Protein 7SVG (pdb70)

Structure (mmCIF, N/CA/C/O backbone):
data_7SVG
#
_entry.id   7SVG
#
_cell.length_a   59.147
_cell.length_b   153.115
_cell.length_c   94.979
_cell.angle_alpha   90.000
_cell.angle_beta   105.795
_cell.angle_gamma   90.000
#
_symmetry.space_group_name_H-M   'P 1 21 1'
#
loop_
_entity.id
_entity.type
_entity.pdbx_description
1 polymer 'Choloylglycine hydrolase'
2 non-polymer '2-AMINOETHANESULFONIC ACID'
3 non-polymer 'CHENODEOXYCHOLIC ACID'
4 water water
#
loop_
_atom_site.group_PDB
_atom_site.id
_atom_site.type_symbol
_atom_site.label_atom_id
_atom_site.label_alt_id
_atom_site.label_comp_id
_atom_site.label_asym_id
_atom_site.label_entity_id
_atom_site.label_seq_id
_atom_site.pdbx_PDB_ins_code
_atom_site.Cartn_x
_atom_site.Cartn_y
_atom_site.Cartn_z
_atom_site.occupancy
_atom_site.B_iso_or_equiv
_atom_site.auth_seq_id
_atom_site.auth_comp_id
_atom_site.auth_asym_id
_atom_site.auth_atom_id
_atom_site.pdbx_PDB_model_num
ATOM 10 N N . THR A 1 3 ? 16.23434 69.14953 83.39431 1.000 18.39161 3 THR A N 1
ATOM 11 C CA . THR A 1 3 ? 17.49299 69.06301 84.13612 1.000 18.30894 3 THR A CA 1
ATOM 12 C C . THR A 1 3 ? 17.25964 68.30521 85.44856 1.000 18.47677 3 THR A C 1
ATOM 13 O O . THR A 1 3 ? 16.36922 68.65519 86.21332 1.000 18.70315 3 THR A O 1
ATOM 17 N N . GLY A 1 4 ? 18.03743 67.25841 85.69802 1.000 18.24405 4 GLY A N 1
ATOM 18 C CA . GLY A 1 4 ? 17.99884 66.56023 86.96961 1.000 18.62145 4 GLY A CA 1
ATOM 19 C C . GLY A 1 4 ? 19.17830 66.97185 87.83121 1.000 18.92485 4 GLY A C 1
ATOM 20 O O . GLY A 1 4 ? 20.25366 67.29095 87.32326 1.000 18.16745 4 GLY A O 1
ATOM 21 N N . LEU A 1 5 ? 18.96656 66.97107 89.14820 1.000 17.25122 5 LEU A N 1
ATOM 22 C CA . LEU A 1 5 ? 19.95493 67.49844 90.07927 1.000 17.64407 5 LEU A CA 1
ATOM 23 C C . LEU A 1 5 ? 19.87965 66.70912 91.37563 1.000 19.52295 5 LEU A C 1
ATOM 24 O O . LEU A 1 5 ? 18.77874 66.44985 91.88074 1.000 18.65729 5 LEU A O 1
ATOM 29 N N . ARG A 1 6 ? 21.04909 66.35106 91.92252 1.000 18.09335 6 ARG A N 1
ATOM 30 C CA . ARG A 1 6 ? 21.13906 65.79746 93.27308 1.000 17.62844 6 ARG A CA 1
ATOM 31 C C . ARG A 1 6 ? 22.40961 66.26754 93.97009 1.000 17.53944 6 ARG A C 1
ATOM 32 O O . ARG A 1 6 ? 23.44026 66.51759 93.33260 1.000 18.37808 6 ARG A O 1
ATOM 40 N N . PHE A 1 7 ? 22.31726 66.36745 95.29793 1.000 19.01205 7 PHE A N 1
ATOM 41 C CA . PHE A 1 7 ? 23.45579 66.62106 96.17150 1.000 20.42336 7 PHE A CA 1
ATOM 42 C C . PHE A 1 7 ? 23.03148 66.26573 97.59401 1.000 19.96132 7 PHE A C 1
ATOM 43 O O . PHE A 1 7 ? 21.85958 65.98327 97.86414 1.000 20.01234 7 PHE A O 1
ATOM 51 N N . THR A 1 8 ? 23.99542 66.29705 98.50732 1.000 22.49031 8 THR A N 1
ATOM 52 C CA . THR A 1 8 ? 23.71742 66.06704 99.91816 1.000 22.25287 8 THR A CA 1
ATOM 53 C C . THR A 1 8 ? 24.21320 67.23878 100.75789 1.000 23.71912 8 THR A C 1
ATOM 54 O O . THR A 1 8 ? 24.99072 68.08723 100.30443 1.000 25.80593 8 THR A O 1
ATOM 58 N N . ASP A 1 9 ? 23.74874 67.28002 102.00087 1.000 24.58149 9 ASP A N 1
ATOM 59 C CA . ASP A 1 9 ? 24.28615 68.22266 102.96872 1.000 26.08148 9 ASP A CA 1
ATOM 60 C C . ASP A 1 9 ? 25.47189 67.57408 103.68449 1.000 28.09408 9 ASP A C 1
ATOM 61 O O . ASP A 1 9 ? 26.02334 66.57176 103.21798 1.000 28.60811 9 ASP A O 1
ATOM 66 N N . ASP A 1 10 ? 25.86753 68.14299 104.82866 1.000 31.52530 10 ASP A N 1
ATOM 67 C CA . ASP A 1 10 ? 27.00750 67.63826 105.58369 1.000 35.82273 10 ASP A CA 1
ATOM 68 C C . ASP A 1 10 ? 26.68925 66.33537 106.30844 1.000 34.47863 10 ASP A C 1
ATOM 69 O O . ASP A 1 10 ? 27.61287 65.58806 106.65298 1.000 39.19457 10 ASP A O 1
ATOM 74 N N . GLN A 1 11 ? 25.40774 66.03813 106.51719 1.000 31.22234 11 GLN A N 1
ATOM 75 C CA . GLN A 1 11 ? 24.96057 64.90148 107.31139 1.000 32.72200 11 GLN A CA 1
ATOM 76 C C . GLN A 1 11 ? 24.46776 63.73701 106.45935 1.000 32.95200 11 GLN A C 1
ATOM 77 O O . GLN A 1 11 ? 23.84628 62.81557 106.99404 1.000 32.85787 11 GLN A O 1
ATOM 83 N N . GLY A 1 12 ? 24.70363 63.76460 105.15119 1.000 29.59537 12 GLY A N 1
ATOM 84 C CA . GLY A 1 12 ? 24.22292 62.69531 104.29500 1.000 31.63393 12 GLY A CA 1
ATOM 85 C C . GLY A 1 12 ? 22.75855 62.77072 103.93175 1.000 30.99633 12 GLY A C 1
ATOM 86 O O . GLY A 1 12 ? 22.17483 61.75579 103.53040 1.000 33.22989 12 GLY A O 1
ATOM 87 N N . ASN A 1 13 ? 22.13457 63.93739 104.06690 1.000 25.33078 13 ASN A N 1
ATOM 88 C CA . ASN A 1 13 ? 20.74136 64.11113 103.68727 1.000 24.45453 13 ASN A CA 1
ATOM 89 C C . ASN A 1 13 ? 20.67295 64.47707 102.20881 1.000 24.30823 13 ASN A C 1
ATOM 90 O O . ASN A 1 13 ? 21.33694 65.42395 101.76670 1.000 24.10537 13 ASN A O 1
ATOM 95 N N . LEU A 1 14 ? 19.87603 63.71834 101.45292 1.000 23.45561 14 LEU A N 1
ATOM 96 C CA . LEU A 1 14 ? 19.80974 63.84189 100.00188 1.000 21.75616 14 LEU A CA 1
ATOM 97 C C . LEU A 1 14 ? 18.72433 64.81913 99.57722 1.000 20.42622 14 LEU A C 1
ATOM 98 O O . LEU A 1 14 ? 17.59580 64.77077 100.08116 1.000 21.98387 14 LEU A O 1
ATOM 103 N N . TYR A 1 15 ? 19.07401 65.68978 98.62839 1.000 18.93349 15 TYR A N 1
ATOM 104 C CA . TYR A 1 15 ? 18.13770 66.56555 97.93927 1.000 19.16936 15 TYR A CA 1
ATOM 105 C C . TYR A 1 15 ? 18.25022 66.24655 96.45516 1.000 16.82044 15 TYR A C 1
ATOM 106 O O . TYR A 1 15 ? 19.34028 66.33169 95.88722 1.000 19.75816 15 TYR A O 1
ATOM 115 N N . PHE A 1 16 ? 17.13410 65.85262 95.84051 1.000 18.76565 16 PHE A N 1
ATOM 116 C CA . PHE A 1 16 ? 17.15671 65.24219 94.51339 1.000 18.56991 16 PHE A CA 1
ATOM 117 C C . PHE A 1 16 ? 15.85808 65.59129 93.80292 1.000 18.17650 16 PHE A C 1
ATOM 118 O O . PHE A 1 16 ? 14.77778 65.42608 94.37001 1.000 19.89608 16 PHE A O 1
ATOM 126 N N . GLY A 1 17 ? 15.96065 66.08575 92.57076 1.000 18.27206 17 GLY A N 1
ATOM 127 C CA . GLY A 1 17 ? 14.76615 66.41232 91.81771 1.000 17.05126 17 GLY A CA 1
ATOM 128 C C . GLY A 1 17 ? 15.07268 66.88952 90.41559 1.000 17.99865 17 GLY A C 1
ATOM 129 O O . GLY A 1 17 ? 16.09704 66.50463 89.84326 1.000 17.51245 17 GLY A O 1
ATOM 130 N N . ARG A 1 18 ? 14.17908 67.69239 89.83680 1.000 16.94113 18 ARG A N 1
ATOM 131 C CA . ARG A 1 18 ? 14.29831 67.98570 88.41249 1.000 18.15729 18 ARG A CA 1
ATOM 132 C C . ARG A 1 18 ? 13.44707 69.18893 88.01782 1.000 17.75807 18 ARG A C 1
ATOM 133 O O . ARG A 1 18 ? 12.48698 69.55373 88.70433 1.000 17.77991 18 ARG A O 1
ATOM 141 N N . ASN A 1 19 ? 13.83876 69.80231 86.89369 1.000 17.13354 19 ASN A N 1
ATOM 142 C CA . ASN A 1 19 ? 12.96309 70.63825 86.08369 1.000 18.56272 19 ASN A CA 1
ATOM 143 C C . ASN A 1 19 ? 12.29613 69.77774 85.01600 1.000 18.33790 19 ASN A C 1
ATOM 144 O O . ASN A 1 19 ? 12.93589 68.90413 84.40581 1.000 18.05051 19 ASN A O 1
ATOM 149 N N . LEU A 1 20 ? 11.02426 70.04663 84.75052 1.000 19.31176 20 LEU A N 1
ATOM 150 C CA . LEU A 1 20 ? 10.34026 69.47254 83.59329 1.000 19.26849 20 LEU A CA 1
ATOM 151 C C . LEU A 1 20 ? 10.21718 70.57001 82.54654 1.000 20.06985 20 LEU A C 1
ATOM 152 O O . LEU A 1 20 ? 9.52211 71.56721 82.77373 1.000 19.99375 20 LEU A O 1
ATOM 157 N N . ASP A 1 21 ? 10.90029 70.39195 81.41066 1.000 19.27754 21 ASP A N 1
ATOM 158 C CA . ASP A 1 21 ? 10.92969 71.39414 80.34275 1.000 21.23766 21 ASP A CA 1
ATOM 159 C C . ASP A 1 21 ? 10.17196 70.83044 79.15051 1.000 24.59224 21 ASP A C 1
ATOM 160 O O . ASP A 1 21 ? 10.61152 69.84694 78.53868 1.000 24.44651 21 ASP A O 1
ATOM 165 N N . VAL A 1 22 ? 9.03465 71.44159 78.81493 1.000 22.29267 22 VAL A N 1
ATOM 166 C CA . VAL A 1 22 ? 8.13241 70.88216 77.81578 1.000 24.11014 22 VAL A CA 1
ATOM 167 C C . VAL A 1 22 ? 7.41578 72.00797 77.07921 1.000 25.59574 22 VAL A C 1
ATOM 168 O O . VAL A 1 22 ? 7.48726 73.18410 77.45960 1.000 23.23026 22 VAL A O 1
ATOM 172 N N . GLY A 1 23 ? 6.71328 71.63455 76.00919 1.000 24.58006 23 GLY A N 1
ATOM 173 C CA . GLY A 1 23 ? 5.99235 72.54341 75.14211 1.000 28.55335 23 GLY A CA 1
ATOM 174 C C . GLY A 1 23 ? 4.52562 72.72558 75.46348 1.000 34.31774 23 GLY A C 1
ATOM 175 O O . GLY A 1 23 ? 3.81703 73.40901 74.71548 1.000 38.33828 23 GLY A O 1
ATOM 176 N N . GLN A 1 24 ? 4.04871 72.14474 76.55950 1.000 32.99365 24 GLN A N 1
ATOM 177 C CA . GLN A 1 24 ? 2.65943 72.24422 76.98477 1.000 35.16665 24 GLN A CA 1
ATOM 178 C C . GLN A 1 24 ? 2.56603 71.59283 78.35203 1.000 36.45364 24 GLN A C 1
ATOM 179 O O . GLN A 1 24 ? 3.42210 70.78859 78.72811 1.000 32.98128 24 GLN A O 1
ATOM 185 N N . ASP A 1 25 ? 1.51785 71.93944 79.09027 1.000 34.25993 25 ASP A N 1
ATOM 186 C CA . ASP A 1 25 ? 1.22486 71.20288 80.30823 1.000 34.79040 25 ASP A CA 1
ATOM 187 C C . ASP A 1 25 ? 0.46282 69.93058 79.96130 1.000 34.77921 25 ASP A C 1
ATOM 188 O O . ASP A 1 25 ? -0.32661 69.89580 79.01342 1.000 35.37351 25 ASP A O 1
ATOM 193 N N . TYR A 1 26 ? 0.72580 68.87034 80.72623 1.000 30.15097 26 TYR A N 1
ATOM 194 C CA . TYR A 1 26 ? 0.14654 67.55709 80.46529 1.000 29.41194 26 TYR A CA 1
ATOM 195 C C . TYR A 1 26 ? -0.89673 67.14970 81.49821 1.000 29.79571 26 TYR A C 1
ATOM 196 O O . TYR A 1 26 ? -1.36814 66.00760 81.46876 1.000 32.01386 26 TYR A O 1
ATOM 205 N N . GLY A 1 27 ? -1.27734 68.05325 82.39945 1.000 30.16884 27 GLY A N 1
ATOM 206 C CA . GLY A 1 27 ? -2.23507 67.71754 83.43444 1.000 31.40373 27 GLY A CA 1
ATOM 207 C C . GLY A 1 27 ? -1.65632 66.92565 84.58031 1.000 31.97519 27 GLY A C 1
ATOM 208 O O . GLY A 1 27 ? -2.41742 66.35559 85.37383 1.000 31.26590 27 GLY A O 1
ATOM 209 N N . GLU A 1 28 ? -0.33453 66.86863 84.68941 1.000 29.04094 28 GLU A N 1
ATOM 210 C CA . GLU A 1 28 ? 0.29890 66.09271 85.73846 1.000 27.53788 28 GLU A CA 1
ATOM 211 C C . GLU A 1 28 ? 0.08328 66.75326 87.09728 1.000 27.73893 28 GLU A C 1
ATOM 212 O O . GLU A 1 28 ? -0.25934 67.93840 87.20322 1.000 27.15665 28 GLU A O 1
ATOM 218 N N . GLY A 1 29 ? 0.27560 65.95895 88.14947 1.000 24.79047 29 GLY A N 1
ATOM 219 C CA . GLY A 1 29 ? 0.11968 66.42595 89.51592 1.000 25.41405 29 GLY A CA 1
ATOM 220 C C . GLY A 1 29 ? 0.88577 65.50832 90.44221 1.000 23.70882 29 GLY A C 1
ATOM 221 O O . GLY A 1 29 ? 1.41789 64.47826 90.02538 1.000 21.28918 29 GLY A O 1
ATOM 222 N N . VAL A 1 30 ? 0.94721 65.89256 91.71087 1.000 21.53489 30 VAL A N 1
ATOM 223 C CA . VAL A 1 30 ? 1.66727 65.09262 92.69772 1.000 19.80712 30 VAL A CA 1
ATOM 224 C C . VAL A 1 30 ? 0.82043 63.88608 93.07830 1.000 21.97685 30 VAL A C 1
ATOM 225 O O . VAL A 1 30 ? -0.38393 64.00630 93.32713 1.000 22.36489 30 VAL A O 1
ATOM 229 N N . ILE A 1 31 ? 1.45059 62.71712 93.11544 1.000 19.39900 31 ILE A N 1
ATOM 230 C CA . ILE A 1 31 ? 0.77710 61.46087 93.43099 1.000 19.43817 31 ILE A CA 1
ATOM 231 C C . ILE A 1 31 ? 1.55919 60.78147 94.54244 1.000 19.43461 31 ILE A C 1
ATOM 232 O O . ILE A 1 31 ? 2.76682 60.55471 94.40935 1.000 20.02683 31 ILE A O 1
ATOM 237 N N . ILE A 1 32 ? 0.87421 60.43031 95.62442 1.000 20.04275 32 ILE A N 1
ATOM 238 C CA . ILE A 1 32 ? 1.43024 59.53262 96.62826 1.000 20.18389 32 ILE A CA 1
ATOM 239 C C . ILE A 1 32 ? 0.83050 58.15470 96.39104 1.000 21.29282 32 ILE A C 1
ATOM 240 O O . ILE A 1 32 ? -0.39754 58.00137 96.34752 1.000 21.39914 32 ILE A O 1
ATOM 245 N N . THR A 1 33 ? 1.69632 57.16794 96.18469 1.000 19.82207 33 THR A N 1
ATOM 246 C CA . THR A 1 33 ? 1.27094 55.77787 96.08670 1.000 20.04742 33 THR A CA 1
ATOM 247 C C . THR A 1 33 ? 1.58533 55.13234 97.42200 1.000 20.17500 33 THR A C 1
ATOM 248 O O . THR A 1 33 ? 2.76327 55.05063 97.79958 1.000 20.52573 33 THR A O 1
ATOM 252 N N . PRO A 1 34 ? 0.59191 54.69283 98.18192 1.000 21.55589 34 PRO A N 1
ATOM 253 C CA . PRO A 1 34 ? 0.86547 54.16689 99.51900 1.000 21.06427 34 PRO A CA 1
ATOM 254 C C . PRO A 1 34 ? 1.38359 52.73809 99.44682 1.000 22.77615 34 PRO A C 1
ATOM 255 O O . PRO A 1 34 ? 1.42506 52.10817 98.38858 1.000 22.55593 34 PRO A O 1
ATOM 259 N N . ARG A 1 35 ? 1.78511 52.23484 100.61223 1.000 20.38089 35 ARG A N 1
ATOM 260 C CA . ARG A 1 35 ? 2.18349 50.83754 100.71961 1.000 22.53787 35 ARG A CA 1
ATOM 261 C C . ARG A 1 35 ? 1.01081 49.91546 100.39309 1.000 23.90150 35 ARG A C 1
ATOM 262 O O . ARG A 1 35 ? -0.15807 50.25944 100.59663 1.000 23.50062 35 ARG A O 1
ATOM 270 N N . ASN A 1 36 ? 1.34125 48.72434 99.88102 1.000 23.63036 36 ASN A N 1
ATOM 271 C CA . ASN A 1 36 ? 0.36676 47.66649 99.60263 1.000 24.97051 36 ASN A CA 1
ATOM 272 C C . ASN A 1 36 ? -0.59961 48.03667 98.47727 1.000 25.27024 36 ASN A C 1
ATOM 273 O O . ASN A 1 36 ? -1.73107 47.55535 98.43184 1.000 26.22998 36 ASN A O 1
ATOM 278 N N . TYR A 1 37 ? -0.16663 48.88348 97.54478 1.000 22.54631 37 TYR A N 1
ATOM 279 C CA . TYR A 1 37 ? -1.04970 49.26099 96.45072 1.000 21.75588 37 TYR A CA 1
ATOM 280 C C . TYR A 1 37 ? -0.84652 48.31045 95.26450 1.000 21.82381 37 TYR A C 1
ATOM 281 O O . TYR A 1 37 ? 0.28739 47.89772 94.98541 1.000 22.89693 37 TYR A O 1
ATOM 290 N N . PRO A 1 38 ? -1.90153 47.95001 94.53238 1.000 23.32856 38 PRO A N 1
ATOM 291 C CA . PRO A 1 38 ? -1.73847 46.98487 93.43385 1.000 22.33105 38 PRO A CA 1
ATOM 292 C C . PRO A 1 38 ? -0.71413 47.46124 92.41555 1.000 21.64677 38 PRO A C 1
ATOM 293 O O . PRO A 1 38 ? -0.72468 48.62072 91.99366 1.000 24.39626 38 PRO A O 1
ATOM 297 N N . LEU A 1 39 ? 0.16257 46.54563 92.00778 1.000 21.40268 39 LEU A N 1
ATOM 298 C CA . LEU A 1 39 ? 1.26814 46.87760 91.11078 1.000 20.93956 39 LEU A CA 1
ATOM 299 C C . LEU A 1 39 ? 1.37342 45.80416 90.04177 1.000 20.81751 39 LEU A C 1
ATOM 300 O O . LEU A 1 39 ? 2.10258 44.81841 90.19940 1.000 22.14045 39 LEU A O 1
ATOM 305 N N . PRO A 1 40 ? 0.64738 45.95355 88.94178 1.000 22.44244 40 PRO A N 1
ATOM 306 C CA . PRO A 1 40 ? 0.75291 44.98062 87.85553 1.000 21.83113 40 PRO A CA 1
ATOM 307 C C . PRO A 1 40 ? 1.99243 45.23008 87.00987 1.000 22.83358 40 PRO A C 1
ATOM 308 O O . PRO A 1 40 ? 2.49702 46.35519 86.90886 1.000 22.76805 40 PRO A O 1
ATOM 312 N N . TYR A 1 41 ? 2.47654 44.14975 86.39491 1.000 21.06767 41 TYR A N 1
ATOM 313 C CA . TYR A 1 41 ? 3.58955 44.21278 85.46012 1.000 21.28712 41 TYR A CA 1
ATOM 314 C C . TYR A 1 41 ? 3.21561 43.51845 84.15904 1.000 23.15199 41 TYR A C 1
ATOM 315 O O . TYR A 1 41 ? 2.42738 42.57026 84.14066 1.000 25.28721 41 TYR A O 1
ATOM 324 N N . LYS A 1 42 ? 3.83193 43.96622 83.06375 1.000 21.36895 42 LYS A N 1
ATOM 325 C CA . LYS A 1 42 ? 3.54749 43.37156 81.76398 1.000 20.54420 42 LYS A CA 1
ATOM 326 C C . LYS A 1 42 ? 4.23543 42.02954 81.57568 1.000 22.49094 42 LYS A C 1
ATOM 327 O O . LYS A 1 42 ? 3.69351 41.15428 80.89063 1.000 24.03968 42 LYS A O 1
ATOM 333 N N . PHE A 1 43 ? 5.43677 41.86682 82.12853 1.000 20.10783 43 PHE A N 1
ATOM 334 C CA . PHE A 1 43 ? 6.24522 40.67517 81.91940 1.000 22.65079 43 PHE A CA 1
ATOM 335 C C . PHE A 1 43 ? 6.64938 39.97265 83.20846 1.000 25.67558 43 PHE A C 1
ATOM 336 O O . PHE A 1 43 ? 6.92197 38.76700 83.17220 1.000 37.82441 43 PHE A O 1
ATOM 344 N N . LEU A 1 44 ? 6.64982 40.66191 84.34014 1.000 24.15489 44 LEU A N 1
ATOM 345 C CA . LEU A 1 44 ? 6.88513 40.04876 85.63757 1.000 23.22848 44 LEU A CA 1
ATOM 346 C C . LEU A 1 44 ? 5.55162 39.72491 86.30355 1.000 22.38779 44 LEU A C 1
ATOM 347 O O . LEU A 1 44 ? 4.48529 40.14295 85.85269 1.000 22.19903 44 LEU A O 1
ATOM 352 N N . ASP A 1 45 ? 5.62481 38.96095 87.39108 1.000 23.97255 45 ASP A N 1
ATOM 353 C CA . ASP A 1 45 ? 4.42616 38.66548 88.16702 1.000 23.90276 45 ASP A CA 1
ATOM 354 C C . ASP A 1 45 ? 3.82617 39.96383 88.70168 1.000 24.29927 45 ASP A C 1
ATOM 355 O O . ASP A 1 45 ? 4.54307 40.91170 89.04022 1.000 23.99364 45 ASP A O 1
ATOM 360 N N . ASN A 1 46 ? 2.49772 40.00828 88.78169 1.000 23.23067 46 ASN A N 1
ATOM 361 C CA . ASN A 1 46 ? 1.84129 41.12055 89.45471 1.000 23.16667 46 ASN A CA 1
ATOM 362 C C . ASN A 1 46 ? 2.13654 41.06054 90.95278 1.000 26.04464 46 ASN A C 1
ATOM 363 O O . ASN A 1 46 ? 2.35390 39.98920 91.52728 1.000 25.53789 46 ASN A O 1
ATOM 368 N N . THR A 1 47 ? 2.14215 42.22115 91.59440 1.000 21.95271 47 THR A N 1
ATOM 369 C CA . THR A 1 47 ? 2.48758 42.27449 93.00544 1.000 20.05851 47 THR A CA 1
ATOM 370 C C . THR A 1 47 ? 1.77777 43.47411 93.63041 1.000 20.53768 47 THR A C 1
ATOM 371 O O . THR A 1 47 ? 0.77184 43.96226 93.10432 1.000 22.49168 47 THR A O 1
ATOM 375 N N . THR A 1 48 ? 2.27777 43.92158 94.77865 1.000 21.82256 48 THR A N 1
ATOM 376 C CA . THR A 1 48 ? 1.82413 45.15329 95.41213 1.000 23.45491 48 THR A CA 1
ATOM 377 C C . THR A 1 48 ? 3.04895 45.98092 95.77011 1.000 24.65141 48 THR A C 1
ATOM 378 O O . THR A 1 48 ? 4.15743 45.45689 95.89673 1.000 22.11696 48 THR A O 1
ATOM 382 N N . THR A 1 49 ? 2.85020 47.28705 95.92926 1.000 23.34658 49 THR A N 1
ATOM 383 C CA . THR A 1 49 ? 3.94541 48.12358 96.39657 1.000 22.02929 49 THR A CA 1
ATOM 384 C C . THR A 1 49 ? 4.32574 47.73907 97.81856 1.000 23.10339 49 THR A C 1
ATOM 385 O O . THR A 1 49 ? 3.46527 47.40852 98.63965 1.000 24.36382 49 THR A O 1
ATOM 389 N N . LYS A 1 50 ? 5.62753 47.76785 98.10143 1.000 23.87951 50 LYS A N 1
ATOM 390 C CA . LYS A 1 50 ? 6.14294 47.54121 99.44210 1.000 26.75758 50 LYS A CA 1
ATOM 391 C C . LYS A 1 50 ? 6.64635 48.81446 100.10313 1.000 25.44933 50 LYS A C 1
ATOM 392 O O . LYS A 1 50 ? 6.83803 48.82669 101.32518 1.000 26.94009 50 LYS A O 1
ATOM 398 N N . LYS A 1 51 ? 6.84465 49.88574 99.33361 1.000 22.43314 51 LYS A N 1
ATOM 399 C CA . LYS A 1 51 ? 7.37401 51.14221 99.83286 1.000 25.01590 51 LYS A CA 1
ATOM 400 C C . LYS A 1 51 ? 6.49426 52.26630 99.31920 1.000 23.89281 51 LYS A C 1
ATOM 401 O O . LYS A 1 51 ? 6.12825 52.29145 98.13897 1.000 23.81764 51 LYS A O 1
ATOM 407 N N . ALA A 1 52 ? 6.15645 53.19958 100.19588 1.000 21.19897 52 ALA A N 1
ATOM 408 C CA . ALA A 1 52 ? 5.42118 54.35922 99.72840 1.000 20.38722 52 ALA A CA 1
ATOM 409 C C . ALA A 1 52 ? 6.33686 55.19429 98.84698 1.000 21.31152 52 ALA A C 1
ATOM 410 O O . ALA A 1 52 ? 7.54114 55.27783 99.09315 1.000 21.81768 52 ALA A O 1
ATOM 412 N N . VAL A 1 53 ? 5.76012 55.79447 97.80609 1.000 19.23742 53 VAL A N 1
ATOM 413 C CA . VAL A 1 53 ? 6.49840 56.68666 96.91823 1.000 18.46537 53 VAL A CA 1
ATOM 414 C C . VAL A 1 53 ? 5.69937 57.96090 96.68889 1.000 19.20483 53 VAL A C 1
ATOM 415 O O . VAL A 1 53 ? 4.47510 58.00268 96.83109 1.000 19.21972 53 VAL A O 1
ATOM 419 N N . ILE A 1 54 ? 6.42068 59.01332 96.30215 1.000 19.42665 54 ILE A N 1
ATOM 420 C CA . ILE A 1 54 ? 5.83535 60.31547 96.00998 1.000 19.40946 54 ILE A CA 1
ATOM 421 C C . ILE A 1 54 ? 6.54109 60.85802 94.77501 1.000 18.38159 54 ILE A C 1
ATOM 422 O O . ILE A 1 54 ? 7.71345 60.56379 94.54219 1.000 20.17583 54 ILE A O 1
ATOM 427 N N . GLY A 1 55 ? 5.81193 61.62331 93.97083 1.000 18.55495 55 GLY A N 1
ATOM 428 C CA . GLY A 1 55 ? 6.40925 62.26244 92.81025 1.000 19.61106 55 GLY A CA 1
ATOM 429 C C . GLY A 1 55 ? 5.33231 62.84564 91.91943 1.000 20.87680 55 GLY A C 1
ATOM 430 O O . GLY A 1 55 ? 4.15691 62.87593 92.28116 1.000 20.37790 55 GLY A O 1
ATOM 431 N N . MET A 1 56 ? 5.75130 63.33964 90.76057 1.000 18.84167 56 MET A N 1
ATOM 432 C CA . MET A 1 56 ? 4.81308 63.95704 89.83900 1.000 18.14059 56 MET A CA 1
ATOM 433 C C . MET A 1 56 ? 4.44797 62.96008 88.74968 1.000 20.68252 56 MET A C 1
ATOM 434 O O . MET A 1 56 ? 5.30674 62.20466 88.28330 1.000 19.27273 56 MET A O 1
ATOM 439 N N . GLY A 1 57 ? 3.18350 62.95049 88.33758 1.000 20.77942 57 GLY A N 1
ATOM 440 C CA . GLY A 1 57 ? 2.80624 62.07885 87.24099 1.000 20.71586 57 GLY A CA 1
ATOM 441 C C . GLY A 1 57 ? 1.33973 62.13512 86.87356 1.000 21.87876 57 GLY A C 1
ATOM 442 O O . GLY A 1 57 ? 0.63304 63.09621 87.18386 1.000 22.64528 57 GLY A O 1
ATOM 443 N N . ILE A 1 58 ? 0.90864 61.08234 86.17488 1.000 20.75198 58 ILE A N 1
ATOM 444 C CA . ILE A 1 58 ? -0.44372 60.94248 85.65182 1.000 20.61750 58 ILE A CA 1
ATOM 445 C C . ILE A 1 58 ? -0.93510 59.56547 86.07140 1.000 21.93906 58 ILE A C 1
ATOM 446 O O . ILE A 1 58 ? -0.17186 58.59723 86.02247 1.000 22.64415 58 ILE A O 1
ATOM 451 N N . VAL A 1 59 ? -2.19950 59.47215 86.47471 1.000 21.89133 59 VAL A N 1
ATOM 452 C CA . VAL A 1 59 ? -2.80242 58.18175 86.80649 1.000 23.74942 59 VAL A CA 1
ATOM 453 C C . VAL A 1 59 ? -3.52851 57.66627 85.57423 1.000 23.69646 59 VAL A C 1
ATOM 454 O O . VAL A 1 59 ? -4.36007 58.37430 84.99161 1.000 23.46249 59 VAL A O 1
ATOM 458 N N . VAL A 1 60 ? -3.21096 56.43879 85.16762 1.000 23.75664 60 VAL A N 1
ATOM 459 C CA . VAL A 1 60 ? -3.82330 55.80773 84.00735 1.000 23.82582 60 VAL A CA 1
ATOM 460 C C . VAL A 1 60 ? -4.47496 54.52097 84.49344 1.000 28.51606 60 VAL A C 1
ATOM 461 O O . VAL A 1 60 ? -3.77958 53.54700 84.79948 1.000 27.23417 60 VAL A O 1
ATOM 465 N N . ASP A 1 61 ? -5.80113 54.51881 84.57942 1.000 28.80588 61 ASP A N 1
ATOM 466 C CA . ASP A 1 61 ? -6.55001 53.32433 84.96019 1.000 32.15002 61 ASP A CA 1
ATOM 467 C C . ASP A 1 61 ? -6.01339 52.72786 86.26213 1.000 30.30347 61 ASP A C 1
ATOM 468 O O . ASP A 1 61 ? -5.78183 51.51963 86.37965 1.000 33.14868 61 ASP A O 1
ATOM 473 N N . GLY A 1 62 ? -5.80395 53.59822 87.25008 1.000 27.43736 62 GLY A N 1
ATOM 474 C CA . GLY A 1 62 ? -5.32663 53.18947 88.55430 1.000 27.24741 62 GLY A CA 1
ATOM 475 C C . GLY A 1 62 ? -3.82931 52.99469 88.67923 1.000 26.99708 62 GLY A C 1
ATOM 476 O O . GLY A 1 62 ? -3.34913 52.74809 89.79149 1.000 28.50086 62 GLY A O 1
ATOM 477 N N . TYR A 1 63 ? -3.06952 53.10058 87.58277 1.000 24.11129 63 TYR A N 1
ATOM 478 C CA . TYR A 1 63 ? -1.61804 52.93871 87.62586 1.000 22.91127 63 TYR A CA 1
ATOM 479 C C . TYR A 1 63 ? -0.96652 54.31115 87.70595 1.000 22.39835 63 TYR A C 1
ATOM 480 O O . TYR A 1 63 ? -1.16268 55.12778 86.79077 1.000 23.79524 63 TYR A O 1
ATOM 489 N N . PRO A 1 64 ? -0.21969 54.62648 88.78154 1.000 21.09373 64 PRO A N 1
ATOM 490 C CA . PRO A 1 64 ? 0.46303 55.92726 88.87629 1.000 19.23761 64 PRO A CA 1
ATOM 491 C C . PRO A 1 64 ? 1.67764 55.91422 87.96121 1.000 21.72413 64 PRO A C 1
ATOM 492 O O . PRO A 1 64 ? 2.64163 55.17707 88.19279 1.000 20.69309 64 PRO A O 1
ATOM 496 N N . SER A 1 65 ? 1.62971 56.72874 86.91000 1.000 21.93983 65 SER A N 1
ATOM 497 C CA . SER A 1 65 ? 2.67714 56.77138 85.89171 1.000 21.04370 65 SER A CA 1
ATOM 498 C C . SER A 1 65 ? 3.53381 57.99737 86.18267 1.000 19.17355 65 SER A C 1
ATOM 499 O O . SER A 1 65 ? 3.12707 59.13071 85.90064 1.000 20.12794 65 SER A O 1
ATOM 502 N N . TYR A 1 66 ? 4.71199 57.77300 86.76393 1.000 18.52624 66 TYR A N 1
ATOM 503 C CA . TYR A 1 66 ? 5.50118 58.86785 87.32367 1.000 18.21080 66 TYR A CA 1
ATOM 504 C C . TYR A 1 66 ? 6.48191 59.46808 86.31898 1.000 18.81104 66 TYR A C 1
ATOM 505 O O . TYR A 1 66 ? 7.15905 58.74407 85.58330 1.000 19.77525 66 TYR A O 1
ATOM 514 N N . PHE A 1 67 ? 6.57894 60.80451 86.33383 1.000 18.07859 67 PHE A N 1
ATOM 515 C CA . PHE A 1 67 ? 7.67008 61.50267 85.65290 1.000 17.80044 67 PHE A CA 1
ATOM 516 C C . PHE A 1 67 ? 8.94378 61.48172 86.49414 1.000 17.97299 67 PHE A C 1
ATOM 517 O O . PHE A 1 67 ? 10.05846 61.49175 85.95184 1.000 18.43786 67 PHE A O 1
ATOM 525 N N . ASP A 1 68 ? 8.78510 61.48943 87.81084 1.000 17.78275 68 ASP A N 1
ATOM 526 C CA . ASP A 1 68 ? 9.83121 61.35626 88.81164 1.000 17.07823 68 ASP A CA 1
ATOM 527 C C . ASP A 1 68 ? 9.17254 60.71470 90.02859 1.000 19.75084 68 ASP A C 1
ATOM 528 O O . ASP A 1 68 ? 7.97342 60.89618 90.25071 1.000 21.13945 68 ASP A O 1
ATOM 533 N N . CYS A 1 69 ? 9.94619 59.92820 90.78307 1.000 18.80304 69 CYS A N 1
ATOM 534 C CA . CYS A 1 69 ? 9.37927 59.05371 91.81458 1.000 19.33357 69 CYS A CA 1
ATOM 535 C C . CYS A 1 69 ? 10.43442 58.84107 92.89393 1.000 20.33785 69 CYS A C 1
ATOM 536 O O . CYS A 1 69 ? 11.58308 58.52926 92.56877 1.000 18.81380 69 CYS A O 1
ATOM 539 N N . PHE A 1 70 ? 10.04881 58.99363 94.16911 1.000 19.44631 70 PHE A N 1
ATOM 540 C CA . PHE A 1 70 ? 10.97875 58.91289 95.29174 1.000 18.78482 70 PHE A CA 1
ATOM 541 C C . PHE A 1 70 ? 10.37838 58.05728 96.39594 1.000 19.07064 70 PHE A C 1
ATOM 542 O O . PHE A 1 70 ? 9.23888 58.29594 96.81095 1.000 19.18648 70 PHE A O 1
ATOM 550 N N . ASN A 1 71 ? 11.13651 57.06798 96.86878 1.000 19.36596 71 ASN A N 1
ATOM 551 C CA . ASN A 1 71 ? 10.57181 56.18249 97.88318 1.000 18.68659 71 ASN A CA 1
ATOM 552 C C . ASN A 1 71 ? 10.87321 56.63885 99.31646 1.000 19.93484 71 ASN A C 1
ATOM 553 O O . ASN A 1 71 ? 11.73773 57.48026 99.57495 1.000 21.12861 71 ASN A O 1
ATOM 558 N N . GLU A 1 72 ? 10.11450 56.06817 100.26341 1.000 20.46483 72 GLU A N 1
ATOM 559 C CA . GLU A 1 72 ? 10.25362 56.44177 101.66693 1.000 21.69560 72 GLU A CA 1
ATOM 560 C C . GLU A 1 72 ? 11.63199 56.13322 102.24310 1.000 22.93759 72 GLU A C 1
ATOM 561 O O . GLU A 1 72 ? 11.96001 56.63375 103.32507 1.000 26.47564 72 GLU A O 1
ATOM 567 N N . ASP A 1 73 ? 12.44026 55.32237 101.56472 1.000 21.76720 73 ASP A N 1
ATOM 568 C CA . ASP A 1 73 ? 13.77486 54.96910 102.02905 1.000 23.88569 73 ASP A CA 1
ATOM 569 C C . ASP A 1 73 ? 14.87150 55.83589 101.41735 1.000 23.87925 73 ASP A C 1
ATOM 570 O O . ASP A 1 73 ? 16.06155 55.55828 101.61709 1.000 25.41182 73 ASP A O 1
ATOM 575 N N . GLY A 1 74 ? 14.49819 56.87806 100.68418 1.000 21.94464 74 GLY A N 1
ATOM 576 C CA . GLY A 1 74 ? 15.47041 57.84408 100.21200 1.000 22.56819 74 GLY A CA 1
ATOM 577 C C . GLY A 1 74 ? 16.07697 57.56147 98.86237 1.000 23.82897 74 GLY A C 1
ATOM 578 O O . GLY A 1 74 ? 17.10176 58.16474 98.52877 1.000 22.28961 74 GLY A O 1
ATOM 579 N N . LEU A 1 75 ? 15.48772 56.67911 98.06659 1.000 22.15470 75 LEU A N 1
ATOM 580 C CA . LEU A 1 75 ? 15.99640 56.39556 96.73059 1.000 20.42973 75 LEU A CA 1
ATOM 581 C C . LEU A 1 75 ? 14.97131 56.85724 95.70699 1.000 19.82072 75 LEU A C 1
ATOM 582 O O . LEU A 1 75 ? 13.76965 56.62586 95.87064 1.000 20.31560 75 LEU A O 1
ATOM 587 N N . GLY A 1 76 ? 15.43917 57.52910 94.65165 1.000 18.94207 76 GLY A N 1
ATOM 588 C CA . GLY A 1 76 ? 14.53513 58.07149 93.66272 1.000 19.67352 76 GLY A CA 1
ATOM 589 C C . GLY A 1 76 ? 15.05749 57.91134 92.24797 1.000 18.14320 76 GLY A C 1
ATOM 590 O O . GLY A 1 76 ? 16.19019 57.48443 92.01384 1.000 18.05045 76 GLY A O 1
ATOM 591 N N . ILE A 1 77 ? 14.18609 58.24414 91.30626 1.000 18.74385 77 ILE A N 1
ATOM 592 C CA . ILE A 1 77 ? 14.47524 58.14161 89.88000 1.000 17.61530 77 ILE A CA 1
ATOM 593 C C . ILE A 1 77 ? 13.67299 59.22206 89.15953 1.000 19.82816 77 ILE A C 1
ATOM 594 O O . ILE A 1 77 ? 12.53768 59.51647 89.53104 1.000 18.63721 77 ILE A O 1
ATOM 599 N N . ALA A 1 78 ? 14.26606 59.83586 88.14036 1.000 17.19437 78 ALA A N 1
ATOM 600 C CA . ALA A 1 78 ? 13.53795 60.77862 87.30083 1.000 17.02448 78 ALA A CA 1
ATOM 601 C C . ALA A 1 78 ? 13.77241 60.39766 85.84837 1.000 17.31250 78 ALA A C 1
ATOM 602 O O . ALA A 1 78 ? 14.90073 60.07318 85.47142 1.000 18.72437 78 ALA A O 1
ATOM 604 N N . GLY A 1 79 ? 12.70797 60.42770 85.04567 1.000 17.83122 79 GLY A N 1
ATOM 605 C CA . GLY A 1 79 ? 12.79638 60.17403 83.62164 1.000 17.75456 79 GLY A CA 1
ATOM 606 C C . GLY A 1 79 ? 12.79554 61.46970 82.83442 1.000 17.41295 79 GLY A C 1
ATOM 607 O O . GLY A 1 79 ? 11.86392 62.27306 82.94193 1.000 18.41158 79 GLY A O 1
ATOM 608 N N . LEU A 1 80 ? 13.84333 61.66688 82.03874 1.000 18.25281 80 LEU A N 1
ATOM 609 C CA . LEU A 1 80 ? 14.05331 62.89080 81.27988 1.000 18.73994 80 LEU A CA 1
ATOM 610 C C . LEU A 1 80 ? 14.10775 62.54483 79.79909 1.000 18.52243 80 LEU A C 1
ATOM 611 O O . LEU A 1 80 ? 14.46773 61.42622 79.42109 1.000 18.24845 80 LEU A O 1
ATOM 616 N N . ASN A 1 81 ? 13.77134 63.52595 78.95955 1.000 18.60656 81 ASN A N 1
ATOM 617 C CA . ASN A 1 81 ? 13.69858 63.27832 77.52457 1.000 18.52424 81 ASN A CA 1
ATOM 618 C C . ASN A 1 81 ? 15.07334 62.93303 76.96232 1.000 18.87371 81 ASN A C 1
ATOM 619 O O . ASN A 1 81 ? 16.09393 63.50990 77.35327 1.000 18.85368 81 ASN A O 1
ATOM 624 N N . PHE A 1 82 ? 15.09010 61.99065 76.02035 1.000 18.25441 82 PHE A N 1
ATOM 625 C CA . PHE A 1 82 ? 16.32755 61.50789 75.40493 1.000 17.60216 82 PHE A CA 1
ATOM 626 C C . PHE A 1 82 ? 16.05687 61.27060 73.92489 1.000 18.97867 82 PHE A C 1
ATOM 627 O O . PHE A 1 82 ? 16.24758 60.16651 73.40681 1.000 19.06178 82 PHE A O 1
ATOM 635 N N . PRO A 1 83 ? 15.62559 62.30886 73.20867 1.000 19.29124 83 PRO A N 1
ATOM 636 C CA . PRO A 1 83 ? 15.20115 62.13602 71.81627 1.000 21.20855 83 PRO A CA 1
ATOM 637 C C . PRO A 1 83 ? 16.38925 61.86123 70.90780 1.000 21.15916 83 PRO A C 1
ATOM 638 O O . PRO A 1 83 ? 17.53466 62.20791 71.20407 1.000 19.58492 83 PRO A O 1
ATOM 642 N N . HIS A 1 84 ? 16.09874 61.20322 69.78288 1.000 21.51034 84 HIS A N 1
ATOM 643 C CA . HIS A 1 84 ? 17.09594 60.82260 68.78012 1.000 20.79836 84 HIS A CA 1
ATOM 644 C C . HIS A 1 84 ? 18.07591 59.77470 69.28197 1.000 22.98492 84 HIS A C 1
ATOM 645 O O . HIS A 1 84 ? 19.07620 59.49992 68.60222 1.000 25.00038 84 HIS A O 1
ATOM 652 N N . PHE A 1 85 ? 17.81725 59.16995 70.44301 1.000 19.78941 85 PHE A N 1
ATOM 653 C CA . PHE A 1 85 ? 18.71611 58.20093 71.05250 1.000 19.97900 85 PHE A CA 1
ATOM 654 C C . PHE A 1 85 ? 17.92576 57.04716 71.65032 1.000 20.65484 85 PHE A C 1
ATOM 655 O O . PHE A 1 85 ? 18.17909 55.88510 71.32886 1.000 21.77723 85 PHE A O 1
ATOM 663 N N . ALA A 1 86 ? 16.97759 57.35302 72.53154 1.000 20.72931 86 ALA A N 1
ATOM 664 C CA . ALA A 1 86 ? 16.29591 56.28888 73.26525 1.000 20.06001 86 ALA A CA 1
ATOM 665 C C . ALA A 1 86 ? 15.63608 55.29109 72.31449 1.000 20.87614 86 ALA A C 1
ATOM 666 O O . ALA A 1 86 ? 14.88210 55.67415 71.41713 1.000 21.56007 86 ALA A O 1
ATOM 668 N N . LYS A 1 87 ? 15.90200 54.00283 72.53004 1.000 21.21759 87 LYS A N 1
ATOM 669 C CA . LYS A 1 87 ? 15.27306 52.94166 71.74993 1.000 22.09627 87 LYS A CA 1
ATOM 670 C C . LYS A 1 87 ? 15.26881 51.68560 72.60322 1.000 20.27139 87 LYS A C 1
ATOM 671 O O . LYS A 1 87 ? 16.32384 51.24664 73.06771 1.000 22.79190 87 LYS A O 1
ATOM 677 N N . PHE A 1 88 ? 14.09097 51.11830 72.82307 1.000 20.15250 88 PHE A N 1
ATOM 678 C CA . PHE A 1 88 ? 13.93017 49.95672 73.68582 1.000 20.46803 88 PHE A CA 1
ATOM 679 C C . PHE A 1 88 ? 13.65726 48.72280 72.83092 1.000 23.99802 88 PHE A C 1
ATOM 680 O O . PHE A 1 88 ? 13.47074 48.81647 71.61772 1.000 23.73109 88 PHE A O 1
ATOM 688 N N . SER A 1 89 ? 13.63271 47.55638 73.46962 1.000 22.29128 89 SER A N 1
ATOM 689 C CA . SER A 1 89 ? 13.59364 46.32037 72.69232 1.000 22.70511 89 SER A CA 1
ATOM 690 C C . SER A 1 89 ? 12.19915 46.06343 72.11726 1.000 25.57926 89 SER A C 1
ATOM 691 O O . SER A 1 89 ? 11.17674 46.49874 72.65263 1.000 24.49207 89 SER A O 1
ATOM 694 N N . ASP A 1 90 ? 12.16094 45.30987 71.01502 1.000 26.50491 90 ASP A N 1
ATOM 695 C CA . ASP A 1 90 ? 10.87950 45.06950 70.35700 1.000 28.84622 90 ASP A CA 1
ATOM 696 C C . ASP A 1 90 ? 9.95319 44.21880 71.22137 1.000 32.07285 90 ASP A C 1
ATOM 697 O O . ASP A 1 90 ? 8.74428 44.46552 71.28131 1.000 40.68131 90 ASP A O 1
ATOM 702 N N . GLY A 1 91 ? 10.49554 43.23269 71.90612 1.000 32.82035 91 GLY A N 1
ATOM 703 C CA . GLY A 1 91 ? 9.70696 42.44301 72.81652 1.000 28.62305 91 GLY A CA 1
ATOM 704 C C . GLY A 1 91 ? 10.56306 42.02248 73.97831 1.000 27.05972 91 GLY A C 1
ATOM 705 O O . GLY A 1 91 ? 11.72021 42.43187 74.10024 1.000 27.93437 91 GLY A O 1
ATOM 706 N N . PRO A 1 92 ? 10.02164 41.17854 74.84869 1.000 27.03899 92 PRO A N 1
ATOM 707 C CA . PRO A 1 92 ? 10.81141 40.68399 75.97546 1.000 26.05355 92 PRO A CA 1
ATOM 708 C C . PRO A 1 92 ? 11.86313 39.70258 75.48994 1.000 28.81424 92 PRO A C 1
ATOM 709 O O . PRO A 1 92 ? 11.72787 39.07216 74.44030 1.000 29.87126 92 PRO A O 1
ATOM 713 N N . ILE A 1 93 ? 12.92509 39.57698 76.27663 1.000 29.72486 93 ILE A N 1
ATOM 714 C CA . ILE A 1 93 ? 14.03724 38.68901 75.95932 1.000 32.74455 93 ILE A CA 1
ATOM 715 C C . ILE A 1 93 ? 14.11483 37.60714 77.02524 1.000 31.98620 93 ILE A C 1
ATOM 716 O O . ILE A 1 93 ? 14.08258 37.90499 78.22430 1.000 29.54687 93 ILE A O 1
ATOM 721 N N . ASP A 1 94 ? 14.21180 36.34824 76.58997 1.000 34.45780 94 ASP A N 1
ATOM 722 C CA . ASP A 1 94 ? 14.23282 35.23882 77.53297 1.000 34.69444 94 ASP A CA 1
ATOM 723 C C . ASP A 1 94 ? 15.41532 35.37150 78.48222 1.000 35.56043 94 ASP A C 1
ATOM 724 O O . ASP A 1 94 ? 16.53594 35.68336 78.06673 1.000 37.96520 94 ASP A O 1
ATOM 729 N N . GLY A 1 95 ? 15.15589 35.14010 79.76952 1.000 30.16777 95 GLY A N 1
ATOM 730 C CA . GLY A 1 95 ? 16.18565 35.17344 80.78272 1.000 31.62225 95 GLY A CA 1
ATOM 731 C C . GLY A 1 95 ? 16.40091 36.52280 81.44221 1.000 32.71085 95 GLY A C 1
ATOM 732 O O . GLY A 1 95 ? 16.99075 36.57537 82.52591 1.000 32.45109 95 GLY A O 1
ATOM 733 N N . LYS A 1 96 ? 15.94708 37.61000 80.82581 1.000 30.68999 96 LYS A N 1
ATOM 734 C CA . LYS A 1 96 ? 16.11565 38.93167 81.41242 1.000 27.72320 96 LYS A CA 1
ATOM 735 C C . LYS A 1 96 ? 14.94880 39.26219 82.33613 1.000 25.97691 96 LYS A C 1
ATOM 736 O O . LYS A 1 96 ? 13.87986 38.65176 82.27247 1.000 26.45336 96 LYS A O 1
ATOM 742 N N . ILE A 1 97 ? 15.16468 40.25943 83.19434 1.000 24.24625 97 ILE A N 1
ATOM 743 C CA . ILE A 1 97 ? 14.07051 40.93334 83.89302 1.000 22.61898 97 ILE A CA 1
ATOM 744 C C . ILE A 1 97 ? 13.49264 41.93002 82.89415 1.000 24.22177 97 ILE A C 1
ATOM 745 O O . ILE A 1 97 ? 14.10120 42.96937 82.62604 1.000 22.81554 97 ILE A O 1
ATOM 750 N N . ASN A 1 98 ? 12.33189 41.61931 82.32681 1.000 21.90054 98 ASN A N 1
ATOM 751 C CA . ASN A 1 98 ? 11.76926 42.42110 81.24738 1.000 23.60800 98 ASN A CA 1
ATOM 752 C C . ASN A 1 98 ? 10.80643 43.45438 81.81709 1.000 22.16268 98 ASN A C 1
ATOM 753 O O . ASN A 1 98 ? 9.85650 43.10478 82.52446 1.000 20.86152 98 ASN A O 1
ATOM 758 N N . LEU A 1 99 ? 11.05358 44.73019 81.50741 1.000 19.35074 99 LEU A N 1
ATOM 759 C CA . LEU A 1 99 ? 10.19584 45.81829 81.95413 1.000 21.16334 99 LEU A CA 1
ATOM 760 C C . LEU A 1 99 ? 9.77297 46.61262 80.73486 1.000 19.63639 99 LEU A C 1
ATOM 761 O O . LEU A 1 99 ? 10.62326 47.00265 79.92973 1.000 20.61108 99 LEU A O 1
ATOM 766 N N . ALA A 1 100 ? 8.47677 46.86213 80.58888 1.000 19.46878 100 ALA A N 1
ATOM 767 C CA . ALA A 1 100 ? 8.08516 47.94289 79.69351 1.000 19.49149 100 ALA A CA 1
ATOM 768 C C . ALA A 1 100 ? 8.71621 49.21712 80.23882 1.000 21.43147 100 ALA A C 1
ATOM 769 O O . ALA A 1 100 ? 8.83754 49.38295 81.45141 1.000 21.09843 100 ALA A O 1
ATOM 771 N N . SER A 1 101 ? 9.19241 50.09723 79.35409 1.000 22.02814 101 SER A N 1
ATOM 772 C CA . SER A 1 101 ? 10.07322 51.16221 79.84247 1.000 20.87814 101 SER A CA 1
ATOM 773 C C . SER A 1 101 ? 9.40886 52.00483 80.93338 1.000 19.84710 101 SER A C 1
ATOM 774 O O . SER A 1 101 ? 10.07650 52.44139 81.88233 1.000 21.26340 101 SER A O 1
ATOM 777 N N . TYR A 1 102 ? 8.09512 52.22245 80.84019 1.000 20.10192 102 TYR A N 1
ATOM 778 C CA . TYR A 1 102 ? 7.40975 53.01014 81.86707 1.000 18.73275 102 TYR A CA 1
ATOM 779 C C . TYR A 1 102 ? 7.41638 52.32856 83.23370 1.000 18.06006 102 TYR A C 1
ATOM 780 O O . TYR A 1 102 ? 7.23548 53.00577 84.25527 1.000 19.23721 102 TYR A O 1
ATOM 789 N N . GLU A 1 103 ? 7.61004 51.01046 83.27367 1.000 20.94237 103 GLU A N 1
ATOM 790 C CA . GLU A 1 103 ? 7.61365 50.28283 84.53803 1.000 18.53759 103 GLU A CA 1
ATOM 791 C C . GLU A 1 103 ? 8.89090 50.48574 85.34219 1.000 20.22405 103 GLU A C 1
ATOM 792 O O . GLU A 1 103 ? 8.92762 50.10673 86.51707 1.000 18.98047 103 GLU A O 1
ATOM 798 N N . ILE A 1 104 ? 9.93379 51.08863 84.75759 1.000 18.66562 104 ILE A N 1
ATOM 799 C CA . ILE A 1 104 ? 11.18149 51.24873 85.49756 1.000 18.77489 104 ILE A CA 1
ATOM 800 C C . ILE A 1 104 ? 10.98861 52.11328 86.73121 1.000 17.23900 104 ILE A C 1
ATOM 801 O O . ILE A 1 104 ? 11.68447 51.92518 87.73642 1.000 18.26103 104 ILE A O 1
ATOM 806 N N . MET A 1 105 ? 10.05417 53.07117 86.68744 1.000 18.67056 105 MET A N 1
ATOM 807 C CA . MET A 1 105 ? 9.93335 54.02384 87.79245 1.000 18.94451 105 MET A CA 1
ATOM 808 C C . MET A 1 105 ? 9.56528 53.31282 89.08971 1.000 18.99823 105 MET A C 1
ATOM 809 O O . MET A 1 105 ? 10.18214 53.54156 90.13766 1.000 18.86524 105 MET A O 1
ATOM 814 N N . LEU A 1 106 ? 8.55545 52.44356 89.03493 1.000 18.80430 106 LEU A N 1
ATOM 815 C CA . LEU A 1 106 ? 8.14872 51.73263 90.23470 1.000 19.75497 106 LEU A CA 1
ATOM 816 C C . LEU A 1 106 ? 8.99813 50.48975 90.47991 1.000 20.36018 106 LEU A C 1
ATOM 817 O O . LEU A 1 106 ? 9.16504 50.07886 91.63251 1.000 21.00077 106 LEU A O 1
ATOM 822 N N . TRP A 1 107 ? 9.57742 49.89488 89.43726 1.000 18.26780 107 TRP A N 1
ATOM 823 C CA . TRP A 1 107 ? 10.45761 48.75827 89.69032 1.000 19.41532 107 TRP A CA 1
ATOM 824 C C . TRP A 1 107 ? 11.66415 49.18258 90.51843 1.000 20.93481 107 TRP A C 1
ATOM 825 O O . TRP A 1 107 ? 12.03300 48.51434 91.48502 1.000 20.87612 107 TRP A O 1
ATOM 836 N N . VAL A 1 108 ? 12.27837 50.31313 90.16841 1.000 18.70100 108 VAL A N 1
ATOM 837 C CA . VAL A 1 108 ? 13.41927 50.80833 90.93142 1.000 19.43182 108 VAL A CA 1
ATOM 838 C C . VAL A 1 108 ? 13.00191 51.19964 92.35073 1.000 19.48346 108 VAL A C 1
ATOM 839 O O . VAL A 1 108 ? 13.65257 50.81785 93.32990 1.000 20.55819 108 VAL A O 1
ATOM 843 N N . THR A 1 109 ? 11.92956 51.99348 92.48852 1.000 19.31456 109 THR A N 1
ATOM 844 C CA . THR A 1 109 ? 11.58507 52.51286 93.81187 1.000 19.39548 109 THR A CA 1
ATOM 845 C C . THR A 1 109 ? 10.95751 51.46744 94.73042 1.000 19.45789 109 THR A C 1
ATOM 846 O O . THR A 1 109 ? 10.98353 51.64885 95.94966 1.000 20.86455 109 THR A O 1
ATOM 850 N N . GLN A 1 110 ? 10.40911 50.38576 94.19148 1.000 19.89791 110 GLN A N 1
ATOM 851 C CA . GLN A 1 110 ? 9.79535 49.39116 95.06269 1.000 20.62579 110 GLN A CA 1
ATOM 852 C C . GLN A 1 110 ? 10.78023 48.34510 95.55489 1.000 22.60524 110 GLN A C 1
ATOM 853 O O . GLN A 1 110 ? 10.56155 47.74869 96.61805 1.000 24.92881 110 GLN A O 1
ATOM 859 N N . ASN A 1 111 ? 11.85991 48.10938 94.82114 1.000 21.94511 111 ASN A N 1
ATOM 860 C CA . ASN A 1 111 ? 12.69051 46.93918 95.05118 1.000 23.45696 111 ASN A CA 1
ATOM 861 C C . ASN A 1 111 ? 14.05915 47.24991 95.63728 1.000 26.42243 111 ASN A C 1
ATOM 862 O O . ASN A 1 111 ? 14.79829 46.31355 95.96581 1.000 24.99475 111 ASN A O 1
ATOM 867 N N . PHE A 1 112 ? 14.40783 48.52528 95.81386 1.000 22.20254 112 PHE A N 1
ATOM 868 C CA . PHE A 1 112 ? 15.76372 48.88827 96.19177 1.000 22.71750 112 PHE A CA 1
ATOM 869 C C . PHE A 1 112 ? 15.76697 50.07037 97.14396 1.000 22.23409 112 PHE A C 1
ATOM 870 O O . PHE A 1 112 ? 14.87094 50.91817 97.11899 1.000 24.84372 112 PHE A O 1
ATOM 878 N N . THR A 1 113 ? 16.80383 50.11723 97.98059 1.000 23.43836 113 THR A N 1
ATOM 879 C CA . THR A 1 113 ? 17.12951 51.30541 98.75342 1.000 23.46957 113 THR A CA 1
ATOM 880 C C . THR A 1 113 ? 18.53013 51.82546 98.46962 1.000 25.89620 113 THR A C 1
ATOM 881 O O . THR A 1 113 ? 18.85561 52.93758 98.90327 1.000 27.06334 113 THR A O 1
ATOM 885 N N . LYS A 1 114 ? 19.36492 51.06244 97.75807 1.000 24.22784 114 LYS A N 1
ATOM 886 C CA . LYS A 1 114 ? 20.72794 51.46342 97.44408 1.000 25.45650 114 LYS A CA 1
ATOM 887 C C . LYS A 1 114 ? 20.95720 51.41737 95.94011 1.000 24.53278 114 LYS A C 1
ATOM 888 O O . LYS A 1 114 ? 20.59610 50.43750 95.27642 1.000 23.43621 114 LYS A O 1
ATOM 894 N N . VAL A 1 115 ? 21.57269 52.47928 95.41019 1.000 23.00492 115 VAL A N 1
ATOM 895 C CA . VAL A 1 115 ? 21.96406 52.49340 94.00455 1.000 23.72663 115 VAL A CA 1
ATOM 896 C C . VAL A 1 115 ? 22.93271 51.36249 93.68514 1.000 24.83374 115 VAL A C 1
ATOM 897 O O . VAL A 1 115 ? 22.91783 50.82190 92.57378 1.000 24.88263 115 VAL A O 1
ATOM 901 N N . SER A 1 116 ? 23.78576 50.97941 94.63988 1.000 23.96937 116 SER A N 1
ATOM 902 C CA . SER A 1 116 ? 24.70206 49.87113 94.37587 1.000 25.73904 116 SER A CA 1
ATOM 903 C C . SER A 1 116 ? 23.93245 48.59814 94.04408 1.000 25.07879 116 SER A C 1
ATOM 904 O O . SER A 1 116 ? 24.34668 47.82639 93.17095 1.000 27.09507 116 SER A O 1
ATOM 907 N N . ASP A 1 117 ? 22.79643 48.37431 94.71645 1.000 26.44472 117 ASP A N 1
ATOM 908 C CA . ASP A 1 117 ? 21.96268 47.21526 94.40260 1.000 25.17385 117 ASP A CA 1
ATOM 909 C C . ASP A 1 117 ? 21.24602 47.38603 93.06812 1.000 24.88391 117 ASP A C 1
ATOM 910 O O . ASP A 1 117 ? 21.11159 46.42127 92.30771 1.000 24.28310 117 ASP A O 1
ATOM 915 N N . VAL A 1 118 ? 20.77758 48.60467 92.76126 1.000 21.91292 118 VAL A N 1
ATOM 916 C CA . VAL A 1 118 ? 20.15554 48.84294 91.45777 1.000 21.82288 118 VAL A CA 1
ATOM 917 C C . VAL A 1 118 ? 21.13967 48.53374 90.33826 1.000 23.05431 118 VAL A C 1
ATOM 918 O O . VAL A 1 118 ? 20.80401 47.86384 89.35139 1.000 23.75557 118 VAL A O 1
ATOM 922 N N . LYS A 1 119 ? 22.36717 49.03672 90.46796 1.000 23.11852 119 LYS A N 1
ATOM 923 C CA . LYS A 1 119 ? 23.35216 48.86130 89.40648 1.000 24.70578 119 LYS A CA 1
ATOM 924 C C . LYS A 1 119 ? 23.59923 47.38266 89.14020 1.000 25.73641 119 LYS A C 1
ATOM 925 O O . LYS A 1 119 ? 23.70000 46.96007 87.98252 1.000 27.40616 119 LYS A O 1
ATOM 931 N N . GLU A 1 120 ? 23.66648 46.57479 90.20097 1.000 25.15913 120 GLU A N 1
ATOM 932 C CA . GLU A 1 120 ? 23.88218 45.14145 90.01055 1.000 26.88177 120 GLU A CA 1
ATOM 933 C C . GLU A 1 120 ? 22.68405 44.48896 89.32804 1.000 24.43715 120 GLU A C 1
ATOM 934 O O . GLU A 1 120 ? 22.84774 43.68876 88.40088 1.000 27.05012 120 GLU A O 1
ATOM 940 N N . ALA A 1 121 ? 21.46991 44.83700 89.75432 1.000 25.70650 121 ALA A N 1
ATOM 941 C CA . ALA A 1 121 ? 20.27869 44.23214 89.16693 1.000 23.57140 121 ALA A CA 1
ATOM 942 C C . ALA A 1 121 ? 20.09452 44.62918 87.71013 1.000 24.02419 121 ALA A C 1
ATOM 943 O O . ALA A 1 121 ? 19.59860 43.83202 86.90457 1.000 24.42385 121 ALA A O 1
ATOM 945 N N . LEU A 1 122 ? 20.48049 45.85268 87.34947 1.000 21.85719 122 LEU A N 1
ATOM 946 C CA . LEU A 1 122 ? 20.28657 46.31464 85.98323 1.000 22.55521 122 LEU A CA 1
ATOM 947 C C . LEU A 1 122 ? 21.08995 45.50422 84.97696 1.000 22.87990 122 LEU A C 1
ATOM 948 O O . LEU A 1 122 ? 20.77148 45.52972 83.78495 1.000 22.92638 122 LEU A O 1
ATOM 953 N N . LYS A 1 123 ? 22.12114 44.78936 85.42830 1.000 22.84898 123 LYS A N 1
ATOM 954 C CA . LYS A 1 123 ? 22.89845 43.95650 84.52221 1.000 25.37861 123 LYS A CA 1
ATOM 955 C C . LYS A 1 123 ? 22.04328 42.90727 83.82373 1.000 26.79634 123 LYS A C 1
ATOM 956 O O . LYS A 1 123 ? 22.42709 42.43170 82.74782 1.000 27.24371 123 LYS A O 1
ATOM 962 N N . ASN A 1 124 ? 20.89030 42.54032 84.39259 1.000 23.68204 124 ASN A N 1
ATOM 963 C CA . ASN A 1 124 ? 20.00803 41.56344 83.75824 1.000 24.84256 124 ASN A CA 1
ATOM 964 C C . ASN A 1 124 ? 18.64109 42.14141 83.40056 1.000 25.20928 124 ASN A C 1
ATOM 965 O O . ASN A 1 124 ? 17.68494 41.38594 83.21268 1.000 24.58759 124 ASN A O 1
ATOM 970 N N . VAL A 1 125 ? 18.51934 43.46724 83.30478 1.000 21.94456 125 VAL A N 1
ATOM 971 C CA . VAL A 1 125 ? 17.25128 44.09930 82.96020 1.000 22.44161 125 VAL A CA 1
ATOM 972 C C . VAL A 1 125 ? 17.22129 44.38441 81.46924 1.000 22.43386 125 VAL A C 1
ATOM 973 O O . VAL A 1 125 ? 18.23412 44.79007 80.88100 1.000 23.37427 125 VAL A O 1
ATOM 977 N N . ASN A 1 126 ? 16.05940 44.17085 80.85519 1.000 20.11179 126 ASN A N 1
ATOM 978 C CA . ASN A 1 126 ? 15.80475 44.51874 79.46254 1.000 21.27679 126 ASN A CA 1
ATOM 979 C C . ASN A 1 126 ? 14.58600 45.43190 79.42007 1.000 20.69289 126 ASN A C 1
ATOM 980 O O . ASN A 1 126 ? 13.50929 45.05028 79.89223 1.000 20.87089 126 ASN A O 1
ATOM 985 N N . LEU A 1 127 ? 14.75619 46.64160 78.88059 1.000 19.91249 127 LEU A N 1
ATOM 986 C CA . LEU A 1 127 ? 13.64291 47.56858 78.72166 1.000 20.24841 127 LEU A CA 1
ATOM 987 C C . LEU A 1 127 ? 12.97119 47.34054 77.37290 1.000 20.76826 127 LEU A C 1
ATOM 988 O O . LEU A 1 127 ? 13.63993 47.30742 76.33215 1.000 21.85247 127 LEU A O 1
ATOM 993 N N . VAL A 1 128 ? 11.64816 47.21760 77.39745 1.000 19.15249 128 VAL A N 1
ATOM 994 C CA . VAL A 1 128 ? 10.84150 46.86003 76.23678 1.000 19.34152 128 VAL A CA 1
ATOM 995 C C . VAL A 1 128 ? 10.06970 48.07459 75.74463 1.000 21.24274 128 VAL A C 1
ATOM 996 O O . VAL A 1 128 ? 9.55916 48.87100 76.54101 1.000 20.81868 128 VAL A O 1
ATOM 1000 N N . ASN A 1 129 ? 9.96317 48.18528 74.41896 1.000 20.90564 129 ASN A N 1
ATOM 1001 C CA . ASN A 1 129 ? 9.25148 49.25595 73.73090 1.000 23.10329 129 ASN A CA 1
ATOM 1002 C C . ASN A 1 129 ? 7.75268 48.95173 73.73229 1.000 23.33252 129 ASN A C 1
ATOM 1003 O O . ASN A 1 129 ? 7.15275 48.56230 72.72713 1.000 26.60655 129 ASN A O 1
ATOM 1008 N N . GLU A 1 130 ? 7.14446 49.13140 74.90209 1.000 21.83566 130 GLU A N 1
ATOM 1009 C CA . GLU A 1 130 ? 5.71367 48.93726 75.07348 1.000 22.00113 130 GLU A CA 1
ATOM 1010 C C . GLU A 1 130 ? 5.18291 49.97117 76.04844 1.000 22.33882 130 GLU A C 1
ATOM 1011 O O . GLU A 1 130 ? 5.80619 50.23344 77.08077 1.000 21.97507 130 GLU A O 1
ATOM 1017 N N . ALA A 1 131 ? 4.04829 50.57211 75.70189 1.000 23.31027 131 ALA A N 1
ATOM 1018 C CA . ALA A 1 131 ? 3.39879 51.53088 76.57900 1.000 24.81113 131 ALA A CA 1
ATOM 1019 C C . ALA A 1 131 ? 2.37936 50.82564 77.47139 1.000 25.85065 131 ALA A C 1
ATOM 1020 O O . ALA A 1 131 ? 2.13545 49.62061 77.36602 1.000 26.79744 131 ALA A O 1
ATOM 1022 N N . ILE A 1 132 ? 1.77091 51.59957 78.36908 1.000 25.93064 132 ILE A N 1
ATOM 1023 C CA . ILE A 1 132 ? 0.81019 51.02951 79.30532 1.000 28.84399 132 ILE A CA 1
ATOM 1024 C C . ILE A 1 132 ? -0.34476 50.37759 78.54902 1.000 30.08941 132 ILE A C 1
ATOM 1025 O O . ILE A 1 132 ? -0.79822 49.27869 78.89553 1.000 33.55437 132 ILE A O 1
ATOM 1030 N N . ASN A 1 133 ? -0.80676 51.01733 77.47622 1.000 28.94950 133 ASN A N 1
ATOM 1031 C CA . ASN A 1 133 ? -1.72677 50.36607 76.55565 1.000 30.77783 133 ASN A CA 1
ATOM 1032 C C . ASN A 1 133 ? -1.52805 50.96325 75.17037 1.000 32.39865 133 ASN A C 1
ATOM 1033 O O . ASN A 1 133 ? -0.87082 51.99621 75.00589 1.000 30.75126 133 ASN A O 1
ATOM 1038 N N . SER A 1 134 ? -2.11103 50.29454 74.17028 1.000 31.61865 134 SER A N 1
ATOM 1039 C CA . SER A 1 134 ? -1.87002 50.63740 72.77352 1.000 31.87002 134 SER A CA 1
ATOM 1040 C C . SER A 1 134 ? -2.34875 52.03073 72.40812 1.000 29.40856 134 SER A C 1
ATOM 1041 O O . SER A 1 134 ? -2.08019 52.47452 71.28766 1.000 31.79460 134 SER A O 1
ATOM 1044 N N . SER A 1 135 ? -3.06009 52.71937 73.30200 1.000 29.75347 135 SER A N 1
ATOM 1045 C CA . SER A 1 135 ? -3.46285 54.09142 73.02527 1.000 29.44418 135 SER A CA 1
ATOM 1046 C C . SER A 1 135 ? -2.29767 55.05989 73.15902 1.000 30.77839 135 SER A C 1
ATOM 1047 O O . SER A 1 135 ? -2.31431 56.13221 72.53796 1.000 29.74261 135 SER A O 1
ATOM 1050 N N . PHE A 1 136 ? -1.29159 54.70907 73.95517 1.000 28.60805 136 PHE A N 1
ATOM 1051 C CA . PHE A 1 136 ? -0.25731 55.64637 74.37433 1.000 30.34168 136 PHE A CA 1
ATOM 1052 C C . PHE A 1 136 ? 1.00684 55.48015 73.54154 1.000 24.15525 136 PHE A C 1
ATOM 1053 O O . PHE A 1 136 ? 1.33066 54.38620 73.07646 1.000 26.68780 136 PHE A O 1
ATOM 1061 N N . ALA A 1 137 ? 1.72538 56.59066 73.36878 1.000 27.99658 137 ALA A N 1
ATOM 1062 C CA . ALA A 1 137 ? 3.07062 56.54758 72.82030 1.000 25.21695 137 ALA A CA 1
ATOM 1063 C C . ALA A 1 137 ? 4.06166 56.14042 73.90302 1.000 22.73442 137 ALA A C 1
ATOM 1064 O O . ALA A 1 137 ? 3.84520 56.37623 75.09485 1.000 24.40329 137 ALA A O 1
ATOM 1066 N N . VAL A 1 138 ? 5.16384 55.53542 73.47941 1.000 19.98347 138 VAL A N 1
ATOM 1067 C CA . VAL A 1 138 ? 6.27172 55.25983 74.38817 1.000 18.55929 138 VAL A CA 1
ATOM 1068 C C . VAL A 1 138 ? 7.13675 56.50955 74.48242 1.000 20.73470 138 VAL A C 1
ATOM 1069 O O . VAL A 1 138 ? 7.52278 57.08590 73.45764 1.000 22.78193 138 VAL A O 1
ATOM 1073 N N . ALA A 1 139 ? 7.47061 56.91505 75.70524 1.000 21.13079 139 ALA A N 1
ATOM 1074 C CA . ALA A 1 139 ? 8.29575 58.11056 75.87192 1.000 21.38098 139 ALA A CA 1
ATOM 1075 C C . ALA A 1 139 ? 9.76695 57.76604 75.65259 1.000 19.30727 139 ALA A C 1
ATOM 1076 O O . ALA A 1 139 ? 10.25597 56.78240 76.20582 1.000 20.16327 139 ALA A O 1
ATOM 1078 N N . PRO A 1 140 ? 10.50430 58.56554 74.89183 1.000 21.19393 140 PRO A N 1
ATOM 1079 C CA . PRO A 1 140 ? 11.93062 58.27401 74.61924 1.000 18.49036 140 PRO A CA 1
ATOM 1080 C C . PRO A 1 140 ? 12.81003 58.84389 75.73250 1.000 19.70320 140 PRO A C 1
ATOM 1081 O O . PRO A 1 140 ? 13.38836 59.91916 75.62246 1.000 21.94141 140 PRO A O 1
ATOM 1085 N N . LEU A 1 141 ? 12.89105 58.13578 76.85825 1.000 18.07630 141 LEU A N 1
ATOM 1086 C CA . LEU A 1 141 ? 13.49535 58.66601 78.07584 1.000 18.37207 141 LEU A CA 1
ATOM 1087 C C . LEU A 1 141 ? 14.86675 58.06242 78.35940 1.000 18.44469 141 LEU A C 1
ATOM 1088 O O . LEU A 1 141 ? 15.23295 56.98726 77.85512 1.000 19.08138 141 LEU A O 1
ATOM 1093 N N . HIS A 1 142 ? 15.63113 58.79340 79.17091 1.000 17.59602 142 HIS A N 1
ATOM 1094 C CA . HIS A 1 142 ? 16.73411 58.24090 79.95274 1.000 17.22871 142 HIS A CA 1
ATOM 1095 C C . HIS A 1 142 ? 16.49756 58.63782 81.39930 1.000 17.52865 142 HIS A C 1
ATOM 1096 O O . HIS A 1 142 ? 15.61662 59.44995 81.68818 1.000 17.30137 142 HIS A O 1
ATOM 1103 N N . TRP A 1 143 ? 17.24285 58.03480 82.32512 1.000 17.70544 143 TRP A N 1
ATOM 1104 C CA . TRP A 1 143 ? 16.91233 58.16338 83.74003 1.000 16.44090 143 TRP A CA 1
ATOM 1105 C C . TRP A 1 143 ? 18.13415 58.49838 84.57361 1.000 17.96022 143 TRP A C 1
ATOM 1106 O O . TRP A 1 143 ? 19.24057 58.04550 84.28992 1.000 19.63736 143 TRP A O 1
ATOM 1117 N N . ILE A 1 144 ? 17.90881 59.30063 85.61498 1.000 17.18196 144 ILE A N 1
ATOM 1118 C CA . ILE A 1 144 ? 18.86613 59.48972 86.69948 1.000 18.06010 144 ILE A CA 1
ATOM 1119 C C . ILE A 1 144 ? 18.28742 58.85261 87.95742 1.000 18.74473 144 ILE A C 1
ATOM 1120 O O . ILE A 1 144 ? 17.11539 59.06930 88.29096 1.000 18.41551 144 ILE A O 1
ATOM 1125 N N . ILE A 1 145 ? 19.09941 58.04348 88.63293 1.000 18.46783 145 ILE A N 1
ATOM 1126 C CA . ILE A 1 145 ? 18.70642 57.31594 89.83949 1.000 18.81036 145 ILE A CA 1
ATOM 1127 C C . ILE A 1 145 ? 19.71031 57.67697 90.92585 1.000 18.58899 145 ILE A C 1
ATOM 1128 O O . ILE A 1 145 ? 20.92185 57.66505 90.67684 1.000 19.54752 145 ILE A O 1
ATOM 1133 N N . SER A 1 146 ? 19.21980 58.01492 92.11945 1.000 19.19087 146 SER A N 1
ATOM 1134 C CA . SER A 1 146 ? 20.13940 58.44612 93.16102 1.000 17.75024 146 SER A CA 1
ATOM 1135 C C . SER A 1 146 ? 19.66663 58.01490 94.53612 1.000 19.44680 146 SER A C 1
ATOM 1136 O O . SER A 1 146 ? 18.46277 57.97717 94.82060 1.000 19.70606 146 SER A O 1
ATOM 1139 N N . ASP A 1 147 ? 20.64229 57.69538 95.38597 1.000 20.36434 147 ASP A N 1
ATOM 1140 C CA . ASP A 1 147 ? 20.47709 57.64755 96.83084 1.000 20.31469 147 ASP A CA 1
ATOM 1141 C C . ASP A 1 147 ? 21.41805 58.68408 97.45340 1.000 23.64411 147 ASP A C 1
ATOM 1142 O O . ASP A 1 147 ? 21.98705 59.53359 96.75442 1.000 21.28854 147 ASP A O 1
ATOM 1147 N N . LYS A 1 148 ? 21.58471 58.61529 98.77691 1.000 22.79986 148 LYS A N 1
ATOM 1148 C CA . LYS A 1 148 ? 22.42705 59.59427 99.46104 1.000 24.25255 148 LYS A CA 1
ATOM 1149 C C . LYS A 1 148 ? 23.90956 59.43205 99.14501 1.000 24.97627 148 LYS A C 1
ATOM 1150 O O . LYS A 1 148 ? 24.69271 60.35474 99.41798 1.000 26.01427 148 LYS A O 1
ATOM 1156 N N . ASP A 1 149 ? 24.31481 58.29021 98.58911 1.000 24.07467 149 ASP A N 1
ATOM 1157 C CA . ASP A 1 149 ? 25.72109 57.99298 98.34707 1.000 24.98167 149 ASP A CA 1
ATOM 1158 C C . ASP A 1 149 ? 26.14686 58.23423 96.90915 1.000 25.55072 149 ASP A C 1
ATOM 1159 O O . ASP A 1 149 ? 27.27480 58.68366 96.66785 1.000 28.35838 149 ASP A O 1
ATOM 1164 N N . GLU A 1 150 ? 25.27912 57.96755 95.93891 1.000 24.68943 150 GLU A N 1
ATOM 1165 C CA . GLU A 1 150 ? 25.73361 58.03080 94.55842 1.000 26.55749 150 GLU A CA 1
ATOM 1166 C C . GLU A 1 150 ? 24.53372 58.11430 93.63301 1.000 24.41323 150 GLU A C 1
ATOM 1167 O O . GLU A 1 150 ? 23.40068 57.80613 94.01433 1.000 23.85974 150 GLU A O 1
ATOM 1173 N N . ALA A 1 151 ? 24.80760 58.53201 92.40404 1.000 22.49887 151 ALA A N 1
ATOM 1174 C CA . ALA A 1 151 ? 23.79407 58.61746 91.36718 1.000 20.94546 151 ALA A CA 1
ATOM 1175 C C . ALA A 1 151 ? 24.30917 57.88300 90.14069 1.000 21.35713 151 ALA A C 1
ATOM 1176 O O . ALA A 1 151 ? 25.51374 57.87286 89.87298 1.000 22.81120 151 ALA A O 1
ATOM 1178 N N . ILE A 1 152 ? 23.38988 57.26575 89.40086 1.000 19.60492 152 ILE A N 1
ATOM 1179 C CA . ILE A 1 152 ? 23.71600 56.61549 88.14121 1.000 18.23194 152 ILE A CA 1
ATOM 1180 C C . ILE A 1 152 ? 22.77729 57.12838 87.06153 1.000 19.79189 152 ILE A C 1
ATOM 1181 O O . ILE A 1 152 ? 21.66543 57.58712 87.34374 1.000 19.59937 152 ILE A O 1
ATOM 1186 N N . ILE A 1 153 ? 23.24480 57.05368 85.81371 1.000 19.06139 153 ILE A N 1
ATOM 1187 C CA . ILE A 1 153 ? 22.44627 57.34570 84.63231 1.000 18.55718 153 ILE A CA 1
ATOM 1188 C C . ILE A 1 153 ? 22.19529 56.03455 83.90610 1.000 18.90096 153 ILE A C 1
ATOM 1189 O O . ILE A 1 153 ? 23.12119 55.23447 83.72918 1.000 21.43950 153 ILE A O 1
ATOM 1194 N N . VAL A 1 154 ? 20.95507 55.82253 83.46799 1.000 18.80263 154 VAL A N 1
ATOM 1195 C CA . VAL A 1 154 ? 20.58032 54.66132 82.66430 1.000 18.85644 154 VAL A CA 1
ATOM 1196 C C . VAL A 1 154 ? 20.14917 55.17196 81.29337 1.000 17.92720 154 VAL A C 1
ATOM 1197 O O . VAL A 1 154 ? 19.21597 55.98232 81.18919 1.000 19.88023 154 VAL A O 1
ATOM 1201 N N . GLU A 1 155 ? 20.82489 54.70343 80.24834 1.000 17.20619 155 GLU A N 1
ATOM 1202 C CA . GLU A 1 155 ? 20.50229 55.05502 78.87086 1.000 17.45048 155 GLU A CA 1
ATOM 1203 C C . GLU A 1 155 ? 20.43404 53.78794 78.03772 1.000 18.93621 155 GLU A C 1
ATOM 1204 O O . GLU A 1 155 ? 21.32795 52.93802 78.12614 1.000 20.32493 155 GLU A O 1
ATOM 1210 N N . VAL A 1 156 ? 19.38591 53.67347 77.22553 1.000 17.77928 156 VAL A N 1
ATOM 1211 C CA . VAL A 1 156 ? 19.23126 52.56060 76.29144 1.000 20.66782 156 VAL A CA 1
ATOM 1212 C C . VAL A 1 156 ? 18.98739 53.17500 74.92228 1.000 21.48414 156 VAL A C 1
ATOM 1213 O O . VAL A 1 156 ? 17.93584 53.78568 74.68712 1.000 20.96231 156 VAL A O 1
ATOM 1217 N N . SER A 1 157 ? 19.96178 53.04118 74.02406 1.000 21.47556 157 SER A N 1
ATOM 1218 C CA . SER A 1 157 ? 19.90521 53.75042 72.76162 1.000 22.24968 157 SER A CA 1
ATOM 1219 C C . SER A 1 157 ? 20.14094 52.80650 71.59477 1.000 23.20107 157 SER A C 1
ATOM 1220 O O . SER A 1 157 ? 20.73052 51.72515 71.72667 1.000 23.41558 157 SER A O 1
ATOM 1223 N N . LYS A 1 158 ? 19.65457 53.24911 70.43852 1.000 25.97047 158 LYS A N 1
ATOM 1224 C CA . LYS A 1 158 ? 19.99248 52.57081 69.19880 1.000 28.18404 158 LYS A CA 1
ATOM 1225 C C . LYS A 1 158 ? 21.49853 52.56730 68.99585 1.000 28.80379 158 LYS A C 1
ATOM 1226 O O . LYS A 1 158 ? 22.07230 51.57162 68.53735 1.000 29.36335 158 LYS A O 1
ATOM 1228 N N . GLN A 1 159 ? 22.15928 53.66454 69.37705 1.000 29.38762 159 GLN A N 1
ATOM 1229 C CA . GLN A 1 159 ? 23.58609 53.81590 69.11808 1.000 27.99810 159 GLN A CA 1
ATOM 1230 C C . GLN A 1 159 ? 24.42739 52.86666 69.96780 1.000 27.79278 159 GLN A C 1
ATOM 1231 O O . GLN A 1 159 ? 25.37768 52.25926 69.46428 1.000 26.81885 159 GLN A O 1
ATOM 1237 N N . TYR A 1 160 ? 24.11128 52.73491 71.26496 1.000 24.49579 160 TYR A N 1
ATOM 1238 C CA . TYR A 1 160 ? 25.01110 52.09402 72.21608 1.000 23.28968 160 TYR A CA 1
ATOM 1239 C C . TYR A 1 160 ? 24.38660 50.95968 73.02172 1.000 23.20480 160 TYR A C 1
ATOM 1240 O O . TYR A 1 160 ? 25.07235 50.37266 73.86773 1.000 24.22370 160 TYR A O 1
ATOM 1249 N N . GLY A 1 161 ? 23.11828 50.65084 72.80439 1.000 23.23371 161 GLY A N 1
ATOM 1250 C CA . GLY A 1 161 ? 22.48948 49.66003 73.65544 1.000 22.68750 161 GLY A CA 1
ATOM 1251 C C . GLY A 1 161 ? 22.30078 50.20138 75.06089 1.000 24.23028 161 GLY A C 1
ATOM 1252 O O . GLY A 1 161 ? 22.21510 51.41269 75.28131 1.000 20.99881 161 GLY A O 1
ATOM 1253 N N . MET A 1 162 ? 22.24302 49.29232 76.03338 1.000 22.66263 162 MET A N 1
ATOM 1254 C CA . MET A 1 162 ? 22.03246 49.69414 77.41994 1.000 20.67969 162 MET A CA 1
ATOM 1255 C C . MET A 1 162 ? 23.35590 50.04579 78.10591 1.000 24.66608 162 MET A C 1
ATOM 1256 O O . MET A 1 162 ? 24.30793 49.25369 78.10397 1.000 23.81918 162 MET A O 1
ATOM 1261 N N . LYS A 1 163 ? 23.42189 51.25749 78.66432 1.000 21.46461 163 LYS A N 1
ATOM 1262 C CA . LYS A 1 163 ? 24.59255 51.75326 79.38054 1.000 21.63126 163 LYS A CA 1
ATOM 1263 C C . LYS A 1 163 ? 24.17250 52.29646 80.73857 1.000 21.51816 163 LYS A C 1
ATOM 1264 O O . LYS A 1 163 ? 23.13035 52.94493 80.86294 1.000 22.83243 163 LYS A O 1
ATOM 1270 N N . VAL A 1 164 ? 24.99904 52.04608 81.75266 1.000 21.35997 164 VAL A N 1
ATOM 1271 C CA . VAL A 1 164 ? 24.77731 52.55500 83.10245 1.000 22.64496 164 VAL A CA 1
ATOM 1272 C C . VAL A 1 164 ? 26.05102 53.26718 83.52054 1.000 23.80929 164 VAL A C 1
ATOM 1273 O O . VAL A 1 164 ? 27.13468 52.67322 83.47439 1.000 25.44887 164 VAL A O 1
ATOM 1277 N N . PHE A 1 165 ? 25.93385 54.54710 83.88955 1.000 20.27020 165 PHE A N 1
ATOM 1278 C CA . PHE A 1 165 ? 27.08882 55.38343 84.18540 1.000 21.84553 165 PHE A CA 1
ATOM 1279 C C . PHE A 1 165 ? 27.02255 55.90200 85.61119 1.000 22.44752 165 PHE A C 1
ATOM 1280 O O . PHE A 1 165 ? 25.95990 56.31538 86.07751 1.000 21.71444 165 PHE A O 1
ATOM 1288 N N . ASP A 1 166 ? 28.16750 55.93820 86.28523 1.000 21.90968 166 ASP A N 1
ATOM 1289 C CA . ASP A 1 166 ? 28.24887 56.69349 87.52690 1.000 21.59221 166 ASP A CA 1
ATOM 1290 C C . ASP A 1 166 ? 28.19914 58.18609 87.20892 1.000 22.31378 166 ASP A C 1
ATOM 1291 O O . ASP A 1 166 ? 28.81322 58.64865 86.24452 1.000 23.60838 166 ASP A O 1
ATOM 1296 N N . ASP A 1 167 ? 27.47245 58.94672 88.02585 1.000 19.75492 167 ASP A N 1
ATOM 1297 C CA . ASP A 1 167 ? 27.26132 60.38280 87.79250 1.000 19.94146 167 ASP A CA 1
ATOM 1298 C C . ASP A 1 167 ? 27.71556 61.18507 89.00838 1.000 22.00838 167 ASP A C 1
ATOM 1299 O O . ASP A 1 167 ? 26.89606 61.63786 89.81341 1.000 22.65669 167 ASP A O 1
ATOM 1304 N N . LYS A 1 168 ? 29.03133 61.39285 89.11747 1.000 22.64206 168 LYS A N 1
ATOM 1305 C CA . LYS A 1 168 ? 29.57929 62.17749 90.21855 1.000 23.04004 168 LYS A CA 1
ATOM 1306 C C . LYS A 1 168 ? 29.22538 63.65630 90.11231 1.000 23.02203 168 LYS A C 1
ATOM 1307 O O . LYS A 1 168 ? 29.30662 64.36760 91.11883 1.000 25.49554 168 LYS A O 1
ATOM 1313 N N . LEU A 1 169 ? 28.82886 64.13299 88.92833 1.000 21.25802 169 LEU A N 1
ATOM 1314 C CA . LEU A 1 169 ? 28.42167 65.52851 88.78490 1.000 22.16074 169 LEU A CA 1
ATOM 1315 C C . LEU A 1 169 ? 27.05258 65.78849 89.39456 1.000 21.41198 169 LEU A C 1
ATOM 1316 O O . LEU A 1 169 ? 26.72515 66.94454 89.68778 1.000 21.69289 169 LEU A O 1
ATOM 1321 N N . GLY A 1 170 ? 26.23837 64.74863 89.56071 1.000 20.65445 170 GLY A N 1
ATOM 1322 C CA . GLY A 1 170 ? 24.91547 64.90740 90.12769 1.000 20.21590 170 GLY A CA 1
ATOM 1323 C C . GLY A 1 170 ? 23.88974 65.56577 89.22918 1.000 19.11582 170 GLY A C 1
ATOM 1324 O O . GLY A 1 170 ? 22.89531 66.07268 89.73771 1.000 19.18548 170 GLY A O 1
ATOM 1325 N N . VAL A 1 171 ? 24.11232 65.59606 87.90638 1.000 18.21931 171 VAL A N 1
ATOM 1326 C CA . VAL A 1 171 ? 23.21275 66.26762 86.97179 1.000 18.84059 171 VAL A CA 1
ATOM 1327 C C . VAL A 1 171 ? 22.94741 65.40344 85.74180 1.000 18.62935 171 VAL A C 1
ATOM 1328 O O . VAL A 1 171 ? 23.70128 64.48233 85.41397 1.000 18.77632 171 VAL A O 1
ATOM 1332 N N . LEU A 1 172 ? 21.85106 65.72536 85.05435 1.000 18.15757 172 LEU A N 1
ATOM 1333 C CA . LEU A 1 172 ? 21.49586 65.10276 83.78747 1.000 17.66825 172 LEU A CA 1
ATOM 1334 C C . LEU A 1 172 ? 20.62693 66.09388 83.02435 1.000 17.36886 172 LEU A C 1
ATOM 1335 O O . LEU A 1 172 ? 19.83741 66.82272 83.63966 1.000 17.13019 172 LEU A O 1
ATOM 1340 N N . THR A 1 173 ? 20.77385 66.13956 81.69087 1.000 17.58546 173 THR A N 1
ATOM 1341 C CA . THR A 1 173 ? 19.84322 66.92960 80.88971 1.000 16.18988 173 THR A CA 1
ATOM 1342 C C . THR A 1 173 ? 19.22492 66.02746 79.83119 1.000 17.73176 173 THR A C 1
ATOM 1343 O O . THR A 1 173 ? 18.55586 65.05445 80.17791 1.000 17.52205 173 THR A O 1
ATOM 1347 N N . ASN A 1 174 ? 19.41065 66.34311 78.55079 1.000 17.05009 174 ASN A N 1
ATOM 1348 C CA . ASN A 1 174 ? 18.81085 65.61588 77.43896 1.000 17.81537 174 ASN A CA 1
ATOM 1349 C C . ASN A 1 174 ? 19.91670 65.17217 76.48303 1.000 17.54779 174 ASN A C 1
ATOM 1350 O O . ASN A 1 174 ? 21.04340 64.94906 76.92046 1.000 18.70308 174 ASN A O 1
ATOM 1355 N N . SER A 1 175 ? 19.62041 65.07502 75.19726 1.000 17.16114 175 SER A N 1
ATOM 1356 C CA . SER A 1 175 ? 20.54124 64.43902 74.26573 1.000 16.65751 175 SER A CA 1
ATOM 1357 C C . SER A 1 175 ? 21.69873 65.37795 73.92108 1.000 16.90638 175 SER A C 1
ATOM 1358 O O . SER A 1 175 ? 21.55944 66.60063 73.98355 1.000 18.91408 175 SER A O 1
ATOM 1361 N N . PRO A 1 176 ? 22.85325 64.83115 73.52829 1.000 16.29547 176 PRO A N 1
ATOM 1362 C CA . PRO A 1 176 ? 23.14260 63.41135 73.26773 1.000 17.87452 176 PRO A CA 1
ATOM 1363 C C . PRO A 1 176 ? 23.42257 62.56671 74.51284 1.000 18.56625 176 PRO A C 1
ATOM 1364 O O . PRO A 1 176 ? 23.01724 62.92699 75.61415 1.000 18.22722 176 PRO A O 1
ATOM 1368 N N . ASP A 1 177 ? 24.10958 61.43971 74.32123 1.000 17.89299 177 ASP A N 1
ATOM 1369 C CA . ASP A 1 177 ? 24.32485 60.47050 75.38840 1.000 18.98975 177 ASP A CA 1
ATOM 1370 C C . ASP A 1 177 ? 25.24613 61.00735 76.48731 1.000 18.70564 177 ASP A C 1
ATOM 1371 O O . ASP A 1 177 ? 25.98268 61.98894 76.31633 1.000 18.75409 177 ASP A O 1
ATOM 1376 N N . PHE A 1 178 ? 25.22992 60.30884 77.62648 1.000 17.90870 178 PHE A N 1
ATOM 1377 C CA . PHE A 1 178 ? 25.89206 60.82264 78.82114 1.000 19.21259 178 PHE A CA 1
ATOM 1378 C C . PHE A 1 178 ? 27.40407 60.89878 78.64025 1.000 18.84637 178 PHE A C 1
ATOM 1379 O O . PHE A 1 178 ? 28.03719 61.84870 79.10498 1.000 17.95120 178 PHE A O 1
ATOM 1387 N N . ASN A 1 179 ? 28.00801 59.90256 77.98977 1.000 19.14655 179 ASN A N 1
ATOM 1388 C CA . ASN A 1 179 ? 29.44877 59.97599 77.77695 1.000 17.84685 179 ASN A CA 1
ATOM 1389 C C . ASN A 1 179 ? 29.82859 61.16062 76.90417 1.000 18.97326 179 ASN A C 1
ATOM 1390 O O . ASN A 1 179 ? 30.89890 61.74865 77.09739 1.000 19.31936 179 ASN A O 1
ATOM 1395 N N . TRP A 1 180 ? 28.97818 61.51843 75.93762 1.000 16.46757 180 TRP A N 1
ATOM 1396 C CA . TRP A 1 180 ? 29.25804 62.69697 75.12131 1.000 16.34987 180 TRP A CA 1
ATOM 1397 C C . TRP A 1 180 ? 29.34815 63.93889 75.99681 1.000 17.16398 180 TRP A C 1
ATOM 1398 O O . TRP A 1 180 ? 30.26780 64.75726 75.84990 1.000 17.29797 180 TRP A O 1
ATOM 1409 N N . HIS A 1 181 ? 28.39159 64.09886 76.91351 1.000 17.69859 181 HIS A N 1
ATOM 1410 C CA . HIS A 1 181 ? 28.39976 65.27029 77.79005 1.000 16.38691 181 HIS A CA 1
ATOM 1411 C C . HIS A 1 181 ? 29.60758 65.25859 78.72266 1.000 17.26551 181 HIS A C 1
ATOM 1412 O O . HIS A 1 181 ? 30.23641 66.29954 78.94926 1.000 17.79665 181 HIS A O 1
ATOM 1419 N N . LEU A 1 182 ? 29.91460 64.10271 79.32164 1.000 17.39619 182 LEU A N 1
ATOM 1420 C CA . LEU A 1 182 ? 31.10131 64.01822 80.16883 1.000 17.78658 182 LEU A CA 1
ATOM 1421 C C . LEU A 1 182 ? 32.34141 64.46182 79.40266 1.000 18.26672 182 LEU A C 1
ATOM 1422 O O . LEU A 1 182 ? 33.18724 65.19570 79.92962 1.000 20.66652 182 LEU A O 1
ATOM 1427 N N . THR A 1 183 ? 32.47240 63.99781 78.16417 1.000 16.68524 183 THR A N 1
ATOM 1428 C CA . THR A 1 183 ? 33.61932 64.37033 77.34219 1.000 16.05356 183 THR A CA 1
ATOM 1429 C C . THR A 1 183 ? 33.61067 65.86541 77.05165 1.000 18.94763 183 THR A C 1
ATOM 1430 O O . THR A 1 183 ? 34.66880 66.50752 77.00457 1.000 20.43223 183 THR A O 1
ATOM 1434 N N . ASN A 1 184 ? 32.42121 66.43929 76.85484 1.000 17.01320 184 ASN A N 1
ATOM 1435 C CA . ASN A 1 184 ? 32.32604 67.86143 76.53658 1.000 17.70805 184 ASN A CA 1
ATOM 1436 C C . ASN A 1 184 ? 32.87935 68.72865 77.66183 1.000 19.09053 184 ASN A C 1
ATOM 1437 O O . ASN A 1 184 ? 33.44216 69.80102 77.39751 1.000 18.41623 184 ASN A O 1
ATOM 1442 N N . LEU A 1 185 ? 32.75969 68.28082 78.91595 1.000 18.67896 185 LEU A N 1
ATOM 1443 C CA . LEU A 1 185 ? 33.20410 69.11465 80.03602 1.000 19.06358 185 LEU A CA 1
ATOM 1444 C C . LEU A 1 185 ? 34.68036 69.49370 79.93032 1.000 19.35284 185 LEU A C 1
ATOM 1445 O O . LEU A 1 185 ? 35.07733 70.57355 80.38995 1.000 18.91450 185 LEU A O 1
ATOM 1450 N N . GLY A 1 186 ? 35.51263 68.61596 79.36681 1.000 19.35162 186 GLY A N 1
ATOM 1451 C CA . GLY A 1 186 ? 36.91587 68.94403 79.20999 1.000 20.42707 186 GLY A CA 1
ATOM 1452 C C . GLY A 1 186 ? 37.14715 70.18341 78.37206 1.000 19.68010 186 GLY A C 1
ATOM 1453 O O . GLY A 1 186 ? 38.20925 70.80731 78.47873 1.000 20.32663 186 GLY A O 1
ATOM 1454 N N . ASN A 1 187 ? 36.18639 70.54844 77.52611 1.000 18.76975 187 ASN A N 1
ATOM 1455 C CA . ASN A 1 187 ? 36.32700 71.75591 76.72069 1.000 17.99144 187 ASN A CA 1
ATOM 1456 C C . ASN A 1 187 ? 36.02316 73.02605 77.50569 1.000 18.82337 187 ASN A C 1
ATOM 1457 O O . ASN A 1 187 ? 36.20897 74.12324 76.97176 1.000 19.63256 187 ASN A O 1
ATOM 1462 N N . TYR A 1 188 ? 35.57433 72.89807 78.75624 1.000 18.75219 188 TYR A N 1
ATOM 1463 C CA . TYR A 1 188 ? 35.21640 74.03656 79.59831 1.000 19.67518 188 TYR A CA 1
ATOM 1464 C C . TYR A 1 188 ? 36.09869 74.13573 80.83672 1.000 19.05938 188 TYR A C 1
ATOM 1465 O O . TYR A 1 188 ? 35.73133 74.80147 81.81338 1.000 20.41129 188 TYR A O 1
ATOM 1474 N N . THR A 1 189 ? 37.27041 73.50327 80.80857 1.000 18.68135 189 THR A N 1
ATOM 1475 C CA . THR A 1 189 ? 38.20339 73.60313 81.92179 1.000 18.87934 189 THR A CA 1
ATOM 1476 C C . THR A 1 189 ? 38.73280 75.01986 82.10620 1.000 20.50177 189 THR A C 1
ATOM 1477 O O . THR A 1 189 ? 39.26958 75.33146 83.17635 1.000 21.35039 189 THR A O 1
ATOM 1481 N N . GLY A 1 190 ? 38.56544 75.88791 81.10669 1.000 18.49283 190 GLY A N 1
ATOM 1482 C CA . GLY A 1 190 ? 38.93415 77.28834 81.26834 1.000 20.66347 190 GLY A CA 1
ATOM 1483 C C . GLY A 1 190 ? 38.03609 78.06610 82.20682 1.000 22.26514 190 GLY A C 1
ATOM 1484 O O . GLY A 1 190 ? 38.40117 79.18361 82.59651 1.000 23.43642 190 GLY A O 1
ATOM 1485 N N . LEU A 1 191 ? 36.87924 77.51362 82.57286 1.000 19.00180 191 LEU A N 1
ATOM 1486 C CA . LEU A 1 191 ? 36.01481 78.17326 83.55164 1.000 20.10771 191 LEU A CA 1
ATOM 1487 C C . LEU A 1 191 ? 36.68097 78.18958 84.92424 1.000 21.67997 191 LEU A C 1
ATOM 1488 O O . LEU A 1 191 ? 37.29080 77.20689 85.34693 1.000 21.56877 191 LEU A O 1
ATOM 1493 N N . ASP A 1 192 ? 36.51529 79.30069 85.65221 1.000 20.05445 192 ASP A N 1
ATOM 1494 C CA . ASP A 1 192 ? 37.05627 79.44295 87.01501 1.000 21.43989 192 ASP A CA 1
ATOM 1495 C C . ASP A 1 192 ? 36.14287 80.36541 87.81390 1.000 20.96458 192 ASP A C 1
ATOM 1496 O O . ASP A 1 192 ? 35.86335 81.48354 87.35425 1.000 21.25419 192 ASP A O 1
ATOM 1501 N N . PRO A 1 193 ? 35.66165 79.94319 88.98129 1.000 19.79608 193 PRO A N 1
ATOM 1502 C CA . PRO A 1 193 ? 34.84768 80.86348 89.78977 1.000 19.01481 193 PRO A CA 1
ATOM 1503 C C . PRO A 1 193 ? 35.59754 82.11444 90.20596 1.000 20.83837 193 PRO A C 1
ATOM 1504 O O . PRO A 1 193 ? 34.96351 83.15194 90.45512 1.000 20.89951 193 PRO A O 1
ATOM 1508 N N . HIS A 1 194 ? 36.92386 82.05522 90.29479 1.000 21.41341 194 HIS A N 1
ATOM 1509 C CA . HIS A 1 194 ? 37.69066 83.20322 90.76904 1.000 22.08555 194 HIS A CA 1
ATOM 1510 C C . HIS A 1 194 ? 37.71062 84.32038 89.73314 1.000 22.43609 194 HIS A C 1
ATOM 1511 O O . HIS A 1 194 ? 38.01236 84.08985 88.56081 1.000 22.37337 194 HIS A O 1
ATOM 1518 N N . ASP A 1 195 ? 37.41318 85.54232 90.17359 1.000 21.62055 195 ASP A N 1
ATOM 1519 C CA . ASP A 1 195 ? 37.43431 86.68133 89.26313 1.000 20.60933 195 ASP A CA 1
ATOM 1520 C C . ASP A 1 195 ? 38.83185 86.90941 88.69432 1.000 22.10357 195 ASP A C 1
ATOM 1521 O O . ASP A 1 195 ? 39.84721 86.70517 89.36732 1.000 21.83224 195 ASP A O 1
ATOM 1526 N N . ALA A 1 196 ? 38.87483 87.36746 87.44319 1.000 20.97141 196 ALA A N 1
ATOM 1527 C CA . ALA A 1 196 ? 40.10007 87.92071 86.89407 1.000 23.23233 196 ALA A CA 1
ATOM 1528 C C . ALA A 1 196 ? 40.42592 89.23120 87.60346 1.000 25.47279 196 ALA A C 1
ATOM 1529 O O . ALA A 1 196 ? 39.60907 89.78886 88.33875 1.000 24.94497 196 ALA A O 1
ATOM 1531 N N . THR A 1 197 ? 41.63293 89.73463 87.37698 1.000 25.47774 197 THR A N 1
ATOM 1532 C CA . THR A 1 197 ? 42.00796 91.02863 87.93212 1.000 27.56183 197 THR A CA 1
ATOM 1533 C C . THR A 1 197 ? 42.53582 91.92449 86.82177 1.000 27.49881 197 THR A C 1
ATOM 1534 O O . THR A 1 197 ? 42.62514 91.52580 85.65751 1.000 26.92517 197 THR A O 1
ATOM 1538 N N . ALA A 1 198 ? 42.88487 93.15175 87.20034 1.000 25.58690 198 ALA A N 1
ATOM 1539 C CA . ALA A 1 198 ? 43.29312 94.15113 86.22236 1.000 24.58363 198 ALA A CA 1
ATOM 1540 C C . ALA A 1 198 ? 44.53637 93.69361 85.47098 1.000 24.10726 198 ALA A C 1
ATOM 1541 O O . ALA A 1 198 ? 45.46125 93.11257 86.04829 1.000 25.72615 198 ALA A O 1
ATOM 1543 N N . GLN A 1 199 ? 44.54490 93.95333 84.16738 1.000 22.82337 199 GLN A N 1
ATOM 1544 C CA . GLN A 1 199 ? 45.62150 93.54485 83.28824 1.000 22.03287 199 GLN A CA 1
ATOM 1545 C C . GLN A 1 199 ? 46.14484 94.75055 82.52155 1.000 25.37548 199 GLN A C 1
ATOM 1546 O O . GLN A 1 199 ? 45.49867 95.79860 82.44418 1.000 27.11380 199 GLN A O 1
ATOM 1552 N N . SER A 1 200 ? 47.33463 94.57659 81.95582 1.000 26.32222 200 SER A N 1
ATOM 1553 C CA . SER A 1 200 ? 47.96362 95.57530 81.09733 1.000 29.27005 200 SER A CA 1
ATOM 1554 C C . SER A 1 200 ? 48.14670 94.94817 79.72516 1.000 27.44163 200 SER A C 1
ATOM 1555 O O . SER A 1 200 ? 48.97400 94.04662 79.55591 1.000 30.82242 200 SER A O 1
ATOM 1558 N N . TRP A 1 201 ? 47.36440 95.41509 78.75258 1.000 26.12149 201 TRP A N 1
ATOM 1559 C CA . TRP A 1 201 ? 47.45330 94.94364 77.37667 1.000 24.04967 201 TRP A CA 1
ATOM 1560 C C . TRP A 1 201 ? 48.30432 95.96653 76.63557 1.000 25.14000 201 TRP A C 1
ATOM 1561 O O . TRP A 1 201 ? 47.80345 96.99782 76.17774 1.000 24.20404 201 TRP A O 1
ATOM 1572 N N . ASN A 1 202 ? 49.59824 95.67853 76.53520 1.000 26.83282 202 ASN A N 1
ATOM 1573 C CA . ASN A 1 202 ? 50.57624 96.61549 75.98058 1.000 29.87837 202 ASN A CA 1
ATOM 1574 C C . ASN A 1 202 ? 50.43090 98.01077 76.58430 1.000 30.56604 202 ASN A C 1
ATOM 1575 O O . ASN A 1 202 ? 50.52226 99.02727 75.89191 1.000 30.99727 202 ASN A O 1
ATOM 1580 N N . GLY A 1 203 ? 50.19791 98.06554 77.89451 1.000 30.20075 203 GLY A N 1
ATOM 1581 C CA . GLY A 1 203 ? 50.08761 99.32392 78.59192 1.000 30.00254 203 GLY A CA 1
ATOM 1582 C C . GLY A 1 203 ? 48.68944 99.88624 78.68744 1.000 30.28463 203 GLY A C 1
ATOM 1583 O O . GLY A 1 203 ? 48.47580 100.84522 79.43969 1.000 32.33328 203 GLY A O 1
ATOM 1584 N N . GLN A 1 204 ? 47.73100 99.33898 77.94415 1.000 27.44128 204 GLN A N 1
ATOM 1585 C CA . GLN A 1 204 ? 46.33987 99.73143 78.11009 1.000 24.98088 204 GLN A CA 1
ATOM 1586 C C . GLN A 1 204 ? 45.77478 98.98983 79.31184 1.000 26.11967 204 GLN A C 1
ATOM 1587 O O . GLN A 1 204 ? 45.81636 97.75701 79.35860 1.000 26.84687 204 GLN A O 1
ATOM 1593 N N . LYS A 1 205 ? 45.26655 99.73253 80.28929 1.000 27.20095 205 LYS A N 1
ATOM 1594 C CA . LYS A 1 205 ? 44.66724 99.10641 81.46145 1.000 26.01952 205 LYS A CA 1
ATOM 1595 C C . LYS A 1 205 ? 43.34905 98.45481 81.05961 1.000 29.00177 205 LYS A C 1
ATOM 1596 O O . LYS A 1 205 ? 42.43752 99.12418 80.56247 1.000 29.42179 205 LYS A O 1
ATOM 1598 N N . VAL A 1 206 ? 43.26368 97.14172 81.23151 1.000 22.98246 206 VAL A N 1
ATOM 1599 C CA . VAL A 1 206 ? 42.06808 96.37468 80.91662 1.000 22.73512 206 VAL A CA 1
ATOM 1600 C C . VAL A 1 206 ? 41.66093 95.69881 82.21292 1.000 23.70678 206 VAL A C 1
ATOM 1601 O O . VAL A 1 206 ? 42.36824 94.80940 82.70266 1.000 23.29327 206 VAL A O 1
ATOM 1605 N N . ALA A 1 207 ? 40.54878 96.13500 82.79123 1.000 22.81726 207 ALA A N 1
ATOM 1606 C CA . ALA A 1 207 ? 40.18184 95.65758 84.11370 1.000 24.72332 207 ALA A CA 1
ATOM 1607 C C . ALA A 1 207 ? 38.70525 95.30933 84.15356 1.000 23.20891 207 ALA A C 1
ATOM 1608 O O . ALA A 1 207 ? 37.89071 95.93956 83.46418 1.000 22.73387 207 ALA A O 1
ATOM 1610 N N . PRO A 1 208 ? 38.33198 94.32323 84.96292 1.000 22.97656 208 PRO A N 1
ATOM 1611 C CA . PRO A 1 208 ? 36.91973 93.94770 85.06352 1.000 21.23154 208 PRO A CA 1
ATOM 1612 C C . PRO A 1 208 ? 36.06938 95.14213 85.46188 1.000 21.37117 208 PRO A C 1
ATOM 1613 O O . PRO A 1 208 ? 36.50359 96.01326 86.21991 1.000 23.63532 208 PRO A O 1
ATOM 1617 N N . TRP A 1 209 ? 34.83739 95.16357 84.95462 1.000 19.90828 209 TRP A N 1
ATOM 1618 C CA . TRP A 1 209 ? 33.86741 96.15897 85.39575 1.000 18.74933 209 TRP A CA 1
ATOM 1619 C C . TRP A 1 209 ? 33.04690 95.68394 86.57918 1.000 18.91427 209 TRP A C 1
ATOM 1620 O O . TRP A 1 209 ? 32.48364 96.51821 87.29829 1.000 19.56227 209 TRP A O 1
ATOM 1631 N N . GLY A 1 210 ? 32.95808 94.37460 86.79085 1.000 18.48096 210 GLY A N 1
ATOM 1632 C CA . GLY A 1 210 ? 32.23730 93.80993 87.91462 1.000 19.18588 210 GLY A CA 1
ATOM 1633 C C . GLY A 1 210 ? 32.72747 92.39203 88.11733 1.000 20.55243 210 GLY A C 1
ATOM 1634 O O . GLY A 1 210 ? 33.62088 91.91650 87.41312 1.000 20.19649 210 GLY A O 1
ATOM 1635 N N . VAL A 1 211 ? 32.12186 91.71300 89.09257 1.000 18.54301 211 VAL A N 1
ATOM 1636 C CA . VAL A 1 211 ? 32.49086 90.33205 89.38167 1.000 19.95928 211 VAL A CA 1
ATOM 1637 C C . VAL A 1 211 ? 31.90473 89.38877 88.33389 1.000 19.66475 211 VAL A C 1
ATOM 1638 O O . VAL A 1 211 ? 30.97721 89.72358 87.58681 1.000 19.25690 211 VAL A O 1
ATOM 1642 N N . GLY A 1 212 ? 32.46373 88.17658 88.28873 1.000 18.40762 212 GLY A N 1
ATOM 1643 C CA . GLY A 1 212 ? 32.00492 87.12303 87.39929 1.000 19.54117 212 GLY A CA 1
ATOM 1644 C C . GLY A 1 212 ? 32.93582 86.79605 86.24448 1.000 18.82621 212 GLY A C 1
ATOM 1645 O O . GLY A 1 212 ? 32.63016 85.87652 85.46890 1.000 18.72580 212 GLY A O 1
ATOM 1646 N N . THR A 1 213 ? 34.05812 87.50798 86.10809 1.000 18.33511 213 THR A N 1
ATOM 1647 C CA . THR A 1 213 ? 34.86996 87.43050 84.89457 1.000 16.70145 213 THR A CA 1
ATOM 1648 C C . THR A 1 213 ? 35.54586 86.08248 84.68868 1.000 17.53189 213 THR A C 1
ATOM 1649 O O . THR A 1 213 ? 35.91975 85.77817 83.55103 1.000 19.80649 213 THR A O 1
ATOM 1653 N N . GLY A 1 214 ? 35.70679 85.26794 85.73870 1.000 17.69197 214 GLY A N 1
ATOM 1654 C CA . GLY A 1 214 ? 36.37145 83.98101 85.56102 1.000 19.94262 214 GLY A CA 1
ATOM 1655 C C . GLY A 1 214 ? 35.55317 82.95990 84.79295 1.000 20.27352 214 GLY A C 1
ATOM 1656 O O . GLY A 1 214 ? 36.11316 81.97102 84.28867 1.000 19.72247 214 GLY A O 1
ATOM 1657 N N . SER A 1 215 ? 34.24457 83.16991 84.69167 1.000 18.52643 215 SER A N 1
ATOM 1658 C CA . SER A 1 215 ? 33.35043 82.23136 84.02595 1.000 19.07121 215 SER A CA 1
ATOM 1659 C C . SER A 1 215 ? 33.01033 82.64946 82.59744 1.000 18.57398 215 SER A C 1
ATOM 1660 O O . SER A 1 215 ? 32.02028 82.15719 82.02849 1.000 18.93917 215 SER A O 1
ATOM 1663 N N . LEU A 1 216 ? 33.81307 83.53703 82.00849 1.000 17.86658 216 LEU A N 1
ATOM 1664 C CA . LEU A 1 216 ? 33.72947 83.83144 80.58257 1.000 18.88025 216 LEU A CA 1
ATOM 1665 C C . LEU A 1 216 ? 33.57959 82.53470 79.78940 1.000 17.93714 216 LEU A C 1
ATOM 1666 O O . LEU A 1 216 ? 34.35313 81.59381 79.96794 1.000 19.54998 216 LEU A O 1
ATOM 1671 N N . GLY A 1 217 ? 32.58638 82.49813 78.90229 1.000 18.30744 217 GLY A N 1
ATOM 1672 C CA . GLY A 1 217 ? 32.33745 81.31969 78.08547 1.000 19.69930 217 GLY A CA 1
ATOM 1673 C C . GLY A 1 217 ? 31.31508 80.35098 78.64385 1.000 20.81810 217 GLY A C 1
ATOM 1674 O O . GLY A 1 217 ? 30.99454 79.35938 77.97171 1.000 21.07770 217 GLY A O 1
ATOM 1675 N N . LEU A 1 218 ? 30.79853 80.58775 79.84382 1.000 19.05805 218 LEU A N 1
ATOM 1676 C CA . LEU A 1 218 ? 29.74825 79.71388 80.37717 1.000 17.82489 218 LEU A CA 1
ATOM 1677 C C . LEU A 1 218 ? 28.47711 79.95949 79.56864 1.000 20.71747 218 LEU A C 1
ATOM 1678 O O . LEU A 1 218 ? 27.99652 81.10156 79.52556 1.000 19.93662 218 LEU A O 1
ATOM 1683 N N . PRO A 1 219 ? 27.90507 78.95307 78.90941 1.000 19.45404 219 PRO A N 1
ATOM 1684 C CA . PRO A 1 219 ? 26.72064 79.19992 78.07334 1.000 19.97416 219 PRO A CA 1
ATOM 1685 C C . PRO A 1 219 ? 25.44477 79.37213 78.88864 1.000 20.24948 219 PRO A C 1
ATOM 1686 O O . PRO A 1 219 ? 25.22865 78.70065 79.90218 1.000 20.31692 219 PRO A O 1
ATOM 1690 N N . GLY A 1 220 ? 24.58841 80.28205 78.42631 1.000 19.07333 220 GLY A N 1
ATOM 1691 C CA . GLY A 1 220 ? 23.34874 80.57067 79.12551 1.000 19.39139 220 GLY A CA 1
ATOM 1692 C C . GLY A 1 220 ? 22.07976 80.21308 78.37517 1.000 20.32264 220 GLY A C 1
ATOM 1693 O O . GLY A 1 220 ? 20.97457 80.47303 78.86257 1.000 21.34365 220 GLY A O 1
ATOM 1694 N N . ASP A 1 221 ? 22.22146 79.59346 77.20469 1.000 20.05358 221 ASP A N 1
ATOM 1695 C CA . ASP A 1 221 ? 21.09960 79.11969 76.40709 1.000 19.38565 221 ASP A CA 1
ATOM 1696 C C . ASP A 1 221 ? 20.64071 77.74674 76.89928 1.000 21.52490 221 ASP A C 1
ATOM 1697 O O . ASP A 1 221 ? 21.27501 77.11163 77.74926 1.000 19.83952 221 ASP A O 1
ATOM 1702 N N . SER A 1 222 ? 19.54309 77.27180 76.31495 1.000 18.57344 222 SER A N 1
ATOM 1703 C CA . SER A 1 222 ? 18.87325 76.05478 76.78404 1.000 17.40869 222 SER A CA 1
ATOM 1704 C C . SER A 1 222 ? 19.21676 74.79992 75.97724 1.000 20.01895 222 SER A C 1
ATOM 1705 O O . SER A 1 222 ? 18.60627 73.75081 76.21212 1.000 19.31360 222 SER A O 1
ATOM 1708 N N . ILE A 1 223 ? 20.16121 74.86252 75.04421 1.000 18.24881 223 ILE A N 1
ATOM 1709 C CA . ILE A 1 223 ? 20.60280 73.64583 74.35767 1.000 18.10616 223 ILE A CA 1
ATOM 1710 C C . ILE A 1 223 ? 21.00075 72.61803 75.41853 1.000 18.02158 223 ILE A C 1
ATOM 1711 O O . ILE A 1 223 ? 21.65415 72.98073 76.40421 1.000 19.07074 223 ILE A O 1
ATOM 1716 N N . PRO A 1 224 ? 20.63565 71.33479 75.28953 1.000 19.55973 224 PRO A N 1
ATOM 1717 C CA . PRO A 1 224 ? 20.91499 70.40859 76.40403 1.000 16.36684 224 PRO A CA 1
ATOM 1718 C C . PRO A 1 224 ? 22.37176 70.34478 76.81471 1.000 17.52818 224 PRO A C 1
ATOM 1719 O O . PRO A 1 224 ? 22.66174 70.26325 78.01637 1.000 17.80006 224 PRO A O 1
ATOM 1723 N N . ALA A 1 225 ? 23.30423 70.35499 75.85217 1.000 16.53628 225 ALA A N 1
ATOM 1724 C CA . ALA A 1 225 ? 24.72215 70.31967 76.20092 1.000 17.87085 225 ALA A CA 1
ATOM 1725 C C . ALA A 1 225 ? 25.11964 71.52560 77.03787 1.000 18.68075 225 ALA A C 1
ATOM 1726 O O . ALA A 1 225 ? 25.98251 71.42415 77.91840 1.000 19.41501 225 ALA A O 1
ATOM 1728 N N . ASP A 1 226 ? 24.51389 72.67444 76.76638 1.000 18.77208 226 ASP A N 1
ATOM 1729 C CA . ASP A 1 226 ? 24.88788 73.89406 77.46592 1.000 18.94523 226 ASP A CA 1
ATOM 1730 C C . ASP A 1 226 ? 24.32110 73.90446 78.87686 1.000 18.87149 226 ASP A C 1
ATOM 1731 O O . ASP A 1 226 ? 25.02649 74.26957 79.82639 1.000 19.20537 226 ASP A O 1
ATOM 1736 N N . ARG A 1 227 ? 23.07166 73.45373 79.04476 1.000 17.49498 227 ARG A N 1
ATOM 1737 C CA . ARG A 1 227 ? 22.52839 73.31711 80.38923 1.000 18.57478 227 ARG A CA 1
ATOM 1738 C C . ARG A 1 227 ? 23.29423 72.28220 81.19672 1.000 17.95201 227 ARG A C 1
ATOM 1739 O O . ARG A 1 227 ? 23.45745 72.43149 82.41649 1.000 18.25827 227 ARG A O 1
ATOM 1747 N N . PHE A 1 228 ? 23.79366 71.23316 80.54031 1.000 17.69193 228 PHE A N 1
ATOM 1748 C CA . PHE A 1 228 ? 24.57519 70.23055 81.25959 1.000 18.67021 228 PHE A CA 1
ATOM 1749 C C . PHE A 1 228 ? 25.86441 70.83496 81.81735 1.000 18.63366 228 PHE A C 1
ATOM 1750 O O . PHE A 1 228 ? 26.18870 70.64921 82.99696 1.000 17.77783 228 PHE A O 1
ATOM 1758 N N . VAL A 1 229 ? 26.61250 71.56876 80.98031 1.000 17.96527 229 VAL A N 1
ATOM 1759 C CA . VAL A 1 229 ? 27.83359 72.22754 81.44196 1.000 19.25363 229 VAL A CA 1
ATOM 1760 C C . VAL A 1 229 ? 27.53866 73.15908 82.61329 1.000 17.79747 229 VAL A C 1
ATOM 1761 O O . VAL A 1 229 ? 28.21722 73.11898 83.64585 1.000 17.89744 229 VAL A O 1
ATOM 1765 N N . LYS A 1 230 ? 26.53717 74.02371 82.46630 1.000 18.20229 230 LYS A N 1
ATOM 1766 C CA . LYS A 1 230 ? 26.28045 75.00182 83.52091 1.000 18.35577 230 LYS A CA 1
ATOM 1767 C C . LYS A 1 230 ? 25.76494 74.33420 84.79576 1.000 16.58651 230 LYS A C 1
ATOM 1768 O O . LYS A 1 230 ? 26.21282 74.66901 85.90253 1.000 17.71372 230 LYS A O 1
ATOM 1774 N N . ALA A 1 231 ? 24.84686 73.37357 84.66563 1.000 17.07833 231 ALA A N 1
ATOM 1775 C CA . ALA A 1 231 ? 24.33751 72.70498 85.86049 1.000 17.17278 231 ALA A CA 1
ATOM 1776 C C . ALA A 1 231 ? 25.45217 71.97137 86.60033 1.000 18.03451 231 ALA A C 1
ATOM 1777 O O . ALA A 1 231 ? 25.53513 72.02860 87.83570 1.000 18.60002 231 ALA A O 1
ATOM 1779 N N . ALA A 1 232 ? 26.30572 71.24853 85.86575 1.000 16.70275 232 ALA A N 1
ATOM 1780 C CA . ALA A 1 232 ? 27.43513 70.57086 86.49568 1.000 17.41294 232 ALA A CA 1
ATOM 1781 C C . ALA A 1 232 ? 28.35474 71.56523 87.19183 1.000 17.38678 232 ALA A C 1
ATOM 1782 O O . ALA A 1 232 ? 28.79178 71.34136 88.32621 1.000 18.40679 232 ALA A O 1
ATOM 1784 N N . TYR A 1 233 ? 28.70216 72.64898 86.49441 1.000 18.64097 233 TYR A N 1
ATOM 1785 C CA . TYR A 1 233 ? 29.59381 73.66096 87.05392 1.000 19.14307 233 TYR A CA 1
ATOM 1786 C C . TYR A 1 233 ? 29.01219 74.26585 88.32814 1.000 18.77435 233 TYR A C 1
ATOM 1787 O O . TYR A 1 233 ? 29.72262 74.43407 89.33342 1.000 18.95434 233 TYR A O 1
ATOM 1796 N N . LEU A 1 234 ? 27.71927 74.58319 88.31079 1.000 17.67376 234 LEU A N 1
ATOM 1797 C CA . LEU A 1 234 ? 27.06617 75.13856 89.49467 1.000 18.87635 234 LEU A CA 1
ATOM 1798 C C . LEU A 1 234 ? 27.00769 74.13040 90.63461 1.000 19.25733 234 LEU A C 1
ATOM 1799 O O . LEU A 1 234 ? 27.23816 74.48512 91.79946 1.000 19.97771 234 LEU A O 1
ATOM 1804 N N . ASN A 1 235 ? 26.66510 72.87921 90.33173 1.000 18.30416 235 ASN A N 1
ATOM 1805 C CA . ASN A 1 235 ? 26.51211 71.89718 91.39825 1.000 19.16470 235 ASN A CA 1
ATOM 1806 C C . ASN A 1 235 ? 27.84286 71.60703 92.07909 1.000 19.89420 235 ASN A C 1
ATOM 1807 O O . ASN A 1 235 ? 27.92233 71.57268 93.30927 1.000 21.22798 235 ASN A O 1
ATOM 1812 N N . VAL A 1 236 ? 28.91513 71.41943 91.30343 1.000 18.65944 236 VAL A N 1
ATOM 1813 C CA . VAL A 1 236 ? 30.16659 71.04043 91.94550 1.000 20.14439 236 VAL A CA 1
ATOM 1814 C C . VAL A 1 236 ? 30.81811 72.20275 92.68844 1.000 22.15296 236 VAL A C 1
ATOM 1815 O O . VAL A 1 236 ? 31.62862 71.97537 93.59502 1.000 23.43653 236 VAL A O 1
ATOM 1819 N N . ASN A 1 237 ? 30.46601 73.44838 92.35599 1.000 20.08306 237 ASN A N 1
ATOM 1820 C CA . ASN A 1 237 ? 31.04387 74.61082 93.02204 1.000 19.90997 237 ASN A CA 1
ATOM 1821 C C . ASN A 1 237 ? 30.15690 75.21273 94.10386 1.000 20.74368 237 ASN A C 1
ATOM 1822 O O . ASN A 1 237 ? 30.62664 76.07866 94.85230 1.000 21.02878 237 ASN A O 1
ATOM 1827 N N . TYR A 1 238 ? 28.91054 74.78568 94.21340 1.000 19.18412 238 TYR A N 1
ATOM 1828 C CA . TYR A 1 238 ? 28.04280 75.29679 95.27298 1.000 20.92602 238 TYR A CA 1
ATOM 1829 C C . TYR A 1 238 ? 28.47545 74.67482 96.59277 1.000 21.72239 238 TYR A C 1
ATOM 1830 O O . TYR A 1 238 ? 28.58534 73.44851 96.68269 1.000 22.58850 238 TYR A O 1
ATOM 1839 N N . PRO A 1 239 ? 28.75269 75.46769 97.62171 1.000 20.60748 239 PRO A N 1
ATOM 1840 C CA . PRO A 1 239 ? 29.21227 74.88023 98.88263 1.000 22.64248 239 PRO A CA 1
ATOM 1841 C C . PRO A 1 239 ? 28.13869 73.99027 99.48588 1.000 22.64459 239 PRO A C 1
ATOM 1842 O O . PRO A 1 239 ? 26.95239 74.09671 99.17808 1.000 21.77236 239 PRO A O 1
ATOM 1846 N N . THR A 1 240 ? 28.57341 73.08530 100.35124 1.000 24.18353 240 THR A N 1
ATOM 1847 C CA . THR A 1 240 ? 27.61526 72.32972 101.14077 1.000 22.86538 240 THR A CA 1
ATOM 1848 C C . THR A 1 240 ? 26.99394 73.26695 102.16263 1.000 24.95804 240 THR A C 1
ATOM 1849 O O . THR A 1 240 ? 27.68022 74.11258 102.74205 1.000 27.30922 240 THR A O 1
ATOM 1853 N N . VAL A 1 241 ? 25.67720 73.15255 102.34371 1.000 23.05185 241 VAL A N 1
ATOM 1854 C CA . VAL A 1 241 ? 24.93664 74.02610 103.24173 1.000 23.24139 241 VAL A CA 1
ATOM 1855 C C . VAL A 1 241 ? 24.23577 73.18611 104.30265 1.000 23.99135 241 VAL A C 1
ATOM 1856 O O . VAL A 1 241 ? 24.10151 71.96417 104.17661 1.000 24.60733 241 VAL A O 1
ATOM 1860 N N . LYS A 1 242 ? 23.77707 73.86054 105.35582 1.000 24.56152 242 LYS A N 1
ATOM 1861 C CA . LYS A 1 242 ? 23.26654 73.18691 106.54802 1.000 27.31534 242 LYS A CA 1
ATOM 1862 C C . LYS A 1 242 ? 21.77357 73.42654 106.71417 1.000 25.43513 242 LYS A C 1
ATOM 1863 O O . LYS A 1 242 ? 21.31049 74.57194 106.66307 1.000 26.54027 242 LYS A O 1
ATOM 1869 N N . GLY A 1 243 ? 21.03318 72.34768 106.93967 1.000 27.42809 243 GLY A N 1
ATOM 1870 C CA . GLY A 1 243 ? 19.63987 72.44230 107.31227 1.000 24.95126 243 GLY A CA 1
ATOM 1871 C C . GLY A 1 243 ? 18.69947 72.33256 106.12739 1.000 24.37266 243 GLY A C 1
ATOM 1872 O O . GLY A 1 243 ? 19.05978 72.58367 104.97785 1.000 24.16225 243 GLY A O 1
ATOM 1873 N N . GLU A 1 244 ? 17.45341 71.97601 106.44315 1.000 24.46105 244 GLU A N 1
ATOM 1874 C CA . GLU A 1 244 ? 16.45272 71.71102 105.41316 1.000 23.62774 244 GLU A CA 1
ATOM 1875 C C . GLU A 1 244 ? 16.17747 72.94840 104.56060 1.000 24.79623 244 GLU A C 1
ATOM 1876 O O . GLU A 1 244 ? 16.18873 72.87524 103.32824 1.000 22.63451 244 GLU A O 1
ATOM 1882 N N . LYS A 1 245 ? 15.89559 74.09295 105.19259 1.000 23.32043 245 LYS A N 1
ATOM 1883 C CA . LYS A 1 245 ? 15.56433 75.28217 104.40784 1.000 22.46129 245 LYS A CA 1
ATOM 1884 C C . LYS A 1 245 ? 16.70261 75.65767 103.46739 1.000 21.54954 245 LYS A C 1
ATOM 1885 O O . LYS A 1 245 ? 16.47176 75.95624 102.29165 1.000 21.04485 245 LYS A O 1
ATOM 1891 N N . ALA A 1 246 ? 17.93792 75.65763 103.97514 1.000 21.05862 246 ALA A N 1
ATOM 1892 C CA . ALA A 1 246 ? 19.07350 76.09486 103.16600 1.000 21.28702 246 ALA A CA 1
ATOM 1893 C C . ALA A 1 246 ? 19.32548 75.15032 101.99729 1.000 21.64099 246 ALA A C 1
ATOM 1894 O O . ALA A 1 246 ? 19.69154 75.59549 100.90226 1.000 20.32255 246 ALA A O 1
ATOM 1896 N N . ASN A 1 247 ? 19.16468 73.84280 102.21184 1.000 21.25538 247 ASN A N 1
ATOM 1897 C CA . ASN A 1 247 ? 19.43535 72.89441 101.13331 1.000 18.61763 247 ASN A CA 1
ATOM 1898 C C . ASN A 1 247 ? 18.33645 72.91147 100.08409 1.000 20.26709 247 ASN A C 1
ATOM 1899 O O . ASN A 1 247 ? 18.61639 72.78918 98.88368 1.000 20.87632 247 ASN A O 1
ATOM 1904 N N . VAL A 1 248 ? 17.08008 73.02728 100.51011 1.000 19.97138 248 VAL A N 1
ATOM 1905 C CA . VAL A 1 248 ? 15.99686 73.17446 99.54363 1.000 19.24958 248 VAL A CA 1
ATOM 1906 C C . VAL A 1 248 ? 16.20006 74.44648 98.73136 1.000 18.21240 248 VAL A C 1
ATOM 1907 O O . VAL A 1 248 ? 15.99157 74.46446 97.51168 1.000 19.58380 248 VAL A O 1
ATOM 1911 N N . ALA A 1 249 ? 16.61724 75.52786 99.39622 1.000 18.32916 249 ALA A N 1
ATOM 1912 C CA . ALA A 1 249 ? 16.85197 76.77602 98.68501 1.000 18.47302 249 ALA A CA 1
ATOM 1913 C C . ALA A 1 249 ? 18.00299 76.63203 97.70151 1.000 19.08624 249 ALA A C 1
ATOM 1914 O O . ALA A 1 249 ? 17.88281 77.03825 96.54330 1.000 18.97295 249 ALA A O 1
ATOM 1916 N N . LYS A 1 250 ? 19.12668 76.05643 98.14786 1.000 19.24207 250 LYS A N 1
ATOM 1917 C CA . LYS A 1 250 ? 20.23759 75.76183 97.24029 1.000 19.21716 250 LYS A CA 1
ATOM 1918 C C . LYS A 1 250 ? 19.76222 74.98210 96.01980 1.000 19.31886 250 LYS A C 1
ATOM 1919 O O . LYS A 1 250 ? 20.13564 75.29128 94.88324 1.000 19.56751 250 LYS A O 1
ATOM 1925 N N . PHE A 1 251 ? 18.93676 73.95662 96.24563 1.000 17.15451 251 PHE A N 1
ATOM 1926 C CA . PHE A 1 251 ? 18.42620 73.14162 95.14808 1.000 19.21620 251 PHE A CA 1
ATOM 1927 C C . PHE A 1 251 ? 17.66762 73.98248 94.12342 1.000 18.52829 251 PHE A C 1
ATOM 1928 O O . PHE A 1 251 ? 17.95122 73.92756 92.91704 1.000 18.50706 251 PHE A O 1
ATOM 1936 N N . PHE A 1 252 ? 16.69179 74.77327 94.58706 1.000 18.17786 252 PHE A N 1
ATOM 1937 C CA . PHE A 1 252 ? 15.91965 75.61917 93.68051 1.000 17.71592 252 PHE A CA 1
ATOM 1938 C C . PHE A 1 252 ? 16.77391 76.72452 93.06701 1.000 17.70022 252 PHE A C 1
ATOM 1939 O O . PHE A 1 252 ? 16.53545 77.11880 91.91795 1.000 18.46727 252 PHE A O 1
ATOM 1947 N N . ASN A 1 253 ? 17.77896 77.21739 93.79259 1.000 17.58722 253 ASN A N 1
ATOM 1948 C CA . ASN A 1 253 ? 18.66722 78.23202 93.21327 1.000 19.09373 253 ASN A CA 1
ATOM 1949 C C . ASN A 1 253 ? 19.34841 77.69527 91.95862 1.000 18.21177 253 ASN A C 1
ATOM 1950 O O . ASN A 1 253 ? 19.43411 78.38726 90.93131 1.000 18.28162 253 ASN A O 1
ATOM 1955 N N . ILE A 1 254 ? 19.86217 76.46166 92.03166 1.000 18.15498 254 ILE A N 1
ATOM 1956 C CA . ILE A 1 254 ? 20.56464 75.86735 90.89772 1.000 17.90374 254 ILE A CA 1
ATOM 1957 C C . ILE A 1 254 ? 19.59284 75.57278 89.76464 1.000 17.42238 254 ILE A C 1
ATOM 1958 O O . ILE A 1 254 ? 19.83240 75.93317 88.61129 1.000 16.82982 254 ILE A O 1
ATOM 1963 N N . LEU A 1 255 ? 18.49949 74.86286 90.06149 1.000 17.91912 255 LEU A N 1
ATOM 1964 C CA . LEU A 1 255 ? 17.60098 74.48412 88.97927 1.000 18.29464 255 LEU A CA 1
ATOM 1965 C C . LEU A 1 255 ? 16.90027 75.68599 88.35037 1.000 17.00882 255 LEU A C 1
ATOM 1966 O O . LEU A 1 255 ? 16.61853 75.66549 87.14830 1.000 18.64232 255 LEU A O 1
ATOM 1971 N N . LYS A 1 256 ? 16.61520 76.74620 89.12353 1.000 18.58156 256 LYS A N 1
ATOM 1972 C CA . LYS A 1 256 ? 16.01697 77.93169 88.51367 1.000 17.67250 256 LYS A CA 1
ATOM 1973 C C . LYS A 1 256 ? 17.02667 78.70867 87.68243 1.000 17.79599 256 LYS A C 1
ATOM 1974 O O . LYS A 1 256 ? 16.62912 79.39777 86.73929 1.000 18.78988 256 LYS A O 1
ATOM 1980 N N . SER A 1 257 ? 18.32111 78.56592 87.98913 1.000 17.34763 257 SER A N 1
ATOM 1981 C CA . SER A 1 257 ? 19.36226 79.20652 87.18581 1.000 17.82374 257 SER A CA 1
ATOM 1982 C C . SER A 1 257 ? 19.40795 78.62124 85.78227 1.000 19.21338 257 SER A C 1
ATOM 1983 O O . SER A 1 257 ? 19.64525 79.34883 84.80629 1.000 19.84210 257 SER A O 1
ATOM 1986 N N . VAL A 1 258 ? 19.18110 77.31029 85.65786 1.000 17.55378 258 VAL A N 1
ATOM 1987 C CA . VAL A 1 258 ? 19.22641 76.62464 84.36836 1.000 19.40789 258 VAL A CA 1
ATOM 1988 C C . VAL A 1 258 ? 17.83193 76.33757 83.80779 1.000 20.40763 258 VAL A C 1
ATOM 1989 O O . VAL A 1 258 ? 17.69755 75.55197 82.87015 1.000 18.87872 258 VAL A O 1
ATOM 1993 N N . ALA A 1 259 ? 16.79198 76.96444 84.35121 1.000 19.23271 259 ALA A N 1
ATOM 1994 C CA . ALA A 1 259 ? 15.45780 76.75268 83.82315 1.000 19.02923 259 ALA A CA 1
ATOM 1995 C C . ALA A 1 259 ? 15.34932 77.28338 82.39944 1.000 18.95375 259 ALA A C 1
ATOM 1996 O O . ALA A 1 259 ? 16.08835 78.17989 81.97521 1.000 20.67189 259 ALA A O 1
ATOM 1998 N N . MET A 1 260 ? 14.39238 76.71947 81.66606 1.000 18.94875 260 MET A N 1
ATOM 1999 C CA . MET A 1 260 ? 14.08788 77.12764 80.30303 1.000 18.55481 260 MET A CA 1
ATOM 2000 C C . MET A 1 260 ? 12.98247 78.17761 80.38603 1.000 19.84551 260 MET A C 1
ATOM 2001 O O . MET A 1 260 ? 11.85885 77.87644 80.79428 1.000 20.01624 260 MET A O 1
ATOM 2006 N N . ILE A 1 261 ? 13.29991 79.42145 80.02657 1.000 17.89114 261 ILE A N 1
ATOM 2007 C CA . ILE A 1 261 ? 12.43607 80.55729 80.35339 1.000 17.84579 261 ILE A CA 1
ATOM 2008 C C . ILE A 1 261 ? 11.41385 80.77675 79.24239 1.000 19.35510 261 ILE A C 1
ATOM 2009 O O . ILE A 1 261 ? 11.76514 80.84563 78.05879 1.000 20.37006 261 ILE A O 1
ATOM 2014 N N . LYS A 1 262 ? 10.14467 80.89876 79.62121 1.000 18.55143 262 LYS A N 1
ATOM 2015 C CA . LYS A 1 262 ? 9.08096 80.94546 78.62321 1.000 18.41639 262 LYS A CA 1
ATOM 2016 C C . LYS A 1 262 ? 9.25264 82.14322 77.69171 1.000 19.62215 262 LYS A C 1
ATOM 2017 O O . LYS A 1 262 ? 9.50297 83.26640 78.13610 1.000 20.39657 262 LYS A O 1
ATOM 2023 N N . GLY A 1 263 ? 9.07177 81.89546 76.39018 1.000 20.06763 263 GLY A N 1
ATOM 2024 C CA . GLY A 1 263 ? 9.28636 82.88222 75.35226 1.000 22.04877 263 GLY A CA 1
ATOM 2025 C C . GLY A 1 263 ? 10.68825 82.89000 74.78015 1.000 19.61673 263 GLY A C 1
ATOM 2026 O O . GLY A 1 263 ? 10.89543 83.43046 73.68345 1.000 20.74066 263 GLY A O 1
ATOM 2027 N N . SER A 1 264 ? 11.65773 82.30885 75.49457 1.000 19.52456 264 SER A N 1
ATOM 2028 C CA . SER A 1 264 ? 13.03845 82.27742 75.02618 1.000 16.67656 264 SER A CA 1
ATOM 2029 C C . SER A 1 264 ? 13.33453 81.09569 74.11229 1.000 19.42045 264 SER A C 1
ATOM 2030 O O . SER A 1 264 ? 14.36041 81.11634 73.42207 1.000 20.05219 264 SER A O 1
ATOM 2033 N N . VAL A 1 265 ? 12.46459 80.08223 74.08313 1.000 19.45871 265 VAL A N 1
ATOM 2034 C CA . VAL A 1 265 ? 12.62405 78.90386 73.23250 1.000 19.42621 265 VAL A CA 1
ATOM 2035 C C . VAL A 1 265 ? 11.29703 78.64690 72.52697 1.000 21.19235 265 VAL A C 1
ATOM 2036 O O . VAL A 1 265 ? 10.27892 78.39666 73.18760 1.000 21.61564 265 VAL A O 1
ATOM 2040 N N . VAL A 1 266 ? 11.30163 78.69651 71.19660 1.000 20.10342 266 VAL A N 1
ATOM 2041 C CA . VAL A 1 266 ? 10.13620 78.31508 70.39589 1.000 20.58183 266 VAL A CA 1
ATOM 2042 C C . VAL A 1 266 ? 10.52715 77.12221 69.53436 1.000 22.18877 266 VAL A C 1
ATOM 2043 O O . VAL A 1 266 ? 11.43898 77.22748 68.70360 1.000 22.33640 266 VAL A O 1
ATOM 2047 N N . ASN A 1 267 ? 9.85210 75.98746 69.73790 1.000 21.25994 267 ASN A N 1
ATOM 2048 C CA . ASN A 1 267 ? 10.23201 74.78495 69.00675 1.000 22.81011 267 ASN A CA 1
ATOM 2049 C C . ASN A 1 267 ? 9.81427 74.88119 67.53517 1.000 26.48316 267 ASN A C 1
ATOM 2050 O O . ASN A 1 267 ? 9.11318 75.80574 67.11339 1.000 25.75746 267 ASN A O 1
ATOM 2055 N N . LYS A 1 268 ? 10.27952 73.91324 66.73678 1.000 26.31698 268 LYS A N 1
ATOM 2056 C CA . LYS A 1 268 ? 10.04096 73.96771 65.29741 1.000 27.42799 268 LYS A CA 1
ATOM 2057 C C . LYS A 1 268 ? 8.56509 73.87759 64.94055 1.000 31.00921 268 LYS A C 1
ATOM 2058 O O . LYS A 1 268 ? 8.20696 74.18507 63.79914 1.000 33.89715 268 LYS A O 1
ATOM 2064 N N . LEU A 1 269 ? 7.71057 73.47134 65.87688 1.000 29.43103 269 LEU A N 1
ATOM 2065 C CA . LEU A 1 269 ? 6.26451 73.43881 65.68193 1.000 30.11342 269 LEU A CA 1
ATOM 2066 C C . LEU A 1 269 ? 5.56962 74.70458 66.16865 1.000 34.04043 269 LEU A C 1
ATOM 2067 O O . LEU A 1 269 ? 4.33258 74.75703 66.16431 1.000 36.05548 269 LEU A O 1
ATOM 2072 N N . GLY A 1 270 ? 6.32707 75.70517 66.60805 1.000 29.42900 270 GLY A N 1
ATOM 2073 C CA . GLY A 1 270 ? 5.77294 76.98494 66.99599 1.000 29.46116 270 GLY A CA 1
ATOM 2074 C C . GLY A 1 270 ? 5.33736 77.13735 68.44100 1.000 29.40443 270 GLY A C 1
ATOM 2075 O O . GLY A 1 270 ? 4.76497 78.17871 68.77973 1.000 31.34233 270 GLY A O 1
ATOM 2076 N N . SER A 1 271 ? 5.58376 76.15437 69.30574 1.000 30.02202 271 SER A N 1
ATOM 2077 C CA . SER A 1 271 ? 5.18739 76.24099 70.71047 1.000 27.03635 271 SER A CA 1
ATOM 2078 C C . SER A 1 271 ? 6.35557 76.67392 71.59188 1.000 23.87138 271 SER A C 1
ATOM 2079 O O . SER A 1 271 ? 7.50322 76.30366 71.34093 1.000 23.48011 271 SER A O 1
ATOM 2082 N N . ASP A 1 272 ? 6.05596 77.46549 72.62590 1.000 24.56583 272 ASP A N 1
ATOM 2083 C CA . ASP A 1 272 ? 7.06134 77.79501 73.63113 1.000 22.92112 272 ASP A CA 1
ATOM 2084 C C . ASP A 1 272 ? 7.42135 76.53399 74.41198 1.000 24.92158 272 ASP A C 1
ATOM 2085 O O . ASP A 1 272 ? 6.53438 75.82203 74.89319 1.000 24.87572 272 ASP A O 1
ATOM 2090 N N . GLU A 1 273 ? 8.71718 76.29054 74.58956 1.000 22.13187 273 GLU A N 1
ATOM 2091 C CA . GLU A 1 273 ? 9.22402 75.25615 75.48387 1.000 22.09689 273 GLU A CA 1
ATOM 2092 C C . GLU A 1 273 ? 9.78270 75.92054 76.73203 1.000 22.68164 273 GLU A C 1
ATOM 2093 O O . GLU A 1 273 ? 10.56215 76.87099 76.63506 1.000 20.90644 273 GLU A O 1
ATOM 2099 N N . TYR A 1 274 ? 9.39633 75.42754 77.90132 1.000 20.44201 274 TYR A N 1
ATOM 2100 C CA . TYR A 1 274 ? 9.78021 76.12450 79.12166 1.000 20.03653 274 TYR A CA 1
ATOM 2101 C C . TYR A 1 274 ? 9.68851 75.17578 80.30720 1.000 18.59740 274 TYR A C 1
ATOM 2102 O O . TYR A 1 274 ? 9.06108 74.11056 80.23394 1.000 20.01510 274 TYR A O 1
ATOM 2111 N N . THR A 1 275 ? 10.30621 75.59169 81.41317 1.000 19.79081 275 THR A N 1
ATOM 2112 C CA . THR A 1 275 ? 10.26222 74.82911 82.66307 1.000 20.23629 275 THR A CA 1
ATOM 2113 C C . THR A 1 275 ? 8.87334 74.96938 83.28449 1.000 18.35641 275 THR A C 1
ATOM 2114 O O . THR A 1 275 ? 8.52895 76.01265 83.85707 1.000 18.63896 275 THR A O 1
ATOM 2118 N N . VAL A 1 276 ? 8.05676 73.91542 83.15494 1.000 18.54483 276 VAL A N 1
ATOM 2119 C CA . VAL A 1 276 ? 6.68976 73.96921 83.67313 1.000 21.95211 276 VAL A CA 1
ATOM 2120 C C . VAL A 1 276 ? 6.65661 73.77786 85.18295 1.000 19.74481 276 VAL A C 1
ATOM 2121 O O . VAL A 1 276 ? 5.81371 74.37418 85.86419 1.000 19.23357 276 VAL A O 1
ATOM 2125 N N . TYR A 1 277 ? 7.55861 72.96600 85.73466 1.000 19.61024 277 TYR A N 1
ATOM 2126 C CA . TYR A 1 277 ? 7.69217 72.85118 87.18135 1.000 19.75775 277 TYR A CA 1
ATOM 2127 C C . TYR A 1 277 ? 9.13318 72.51986 87.54642 1.000 18.73538 277 TYR A C 1
ATOM 2128 O O . TYR A 1 277 ? 9.91093 72.02175 86.72386 1.000 18.93763 277 TYR A O 1
ATOM 2137 N N . THR A 1 278 ? 9.47413 72.81569 88.79601 1.000 16.84113 278 THR A N 1
ATOM 2138 C CA . THR A 1 278 ? 10.71906 72.42561 89.43427 1.000 17.34259 278 THR A CA 1
ATOM 2139 C C . THR A 1 278 ? 10.34702 71.70548 90.71901 1.000 18.69325 278 THR A C 1
ATOM 2140 O O . THR A 1 278 ? 9.52637 72.21192 91.49004 1.000 18.35668 278 THR A O 1
ATOM 2144 N N . ALA A 1 279 ? 10.93466 70.53315 90.94886 1.000 17.04618 279 ALA A N 1
ATOM 2145 C CA . ALA A 1 279 ? 10.59428 69.73858 92.12343 1.000 19.82634 279 ALA A CA 1
ATOM 2146 C C . ALA A 1 279 ? 11.85479 69.25776 92.82634 1.000 18.84528 279 ALA A C 1
ATOM 2147 O O . ALA A 1 279 ? 12.85824 68.93970 92.17550 1.000 18.87920 279 ALA A O 1
ATOM 2149 N N . CYS A 1 280 ? 11.79861 69.21053 94.15777 1.000 20.61653 280 CYS A N 1
ATOM 2150 C CA . CYS A 1 280 ? 12.88498 68.70438 94.98892 1.000 18.10917 280 CYS A CA 1
ATOM 2151 C C . CYS A 1 280 ? 12.30401 67.74209 96.01399 1.000 20.40204 280 CYS A C 1
ATOM 2152 O O . CYS A 1 280 ? 11.36183 68.10152 96.72679 1.000 21.16912 280 CYS A O 1
ATOM 2155 N N . TYR A 1 281 ? 12.85651 66.53320 96.09799 1.000 20.05289 281 TYR A N 1
ATOM 2156 C CA . TYR A 1 281 ? 12.51793 65.60806 97.17613 1.000 19.31749 281 TYR A CA 1
ATOM 2157 C C . TYR A 1 281 ? 13.61152 65.66390 98.23740 1.000 20.37151 281 TYR A C 1
ATOM 2158 O O . TYR A 1 281 ? 14.79478 65.47277 97.92659 1.000 20.12447 281 TYR A O 1
ATOM 2167 N N . SER A 1 282 ? 13.22834 65.94819 99.48589 1.000 20.02321 282 SER A N 1
ATOM 2168 C CA . SER A 1 282 ? 14.16183 65.88467 100.60494 1.000 19.98746 282 SER A CA 1
ATOM 2169 C C . SER A 1 282 ? 13.97797 64.54909 101.30906 1.000 21.17665 282 SER A C 1
ATOM 2170 O O . SER A 1 282 ? 12.94846 64.31971 101.95667 1.000 22.22693 282 SER A O 1
ATOM 2173 N N . ALA A 1 283 ? 14.97362 63.66953 101.18920 1.000 19.49513 283 ALA A N 1
ATOM 2174 C CA . ALA A 1 283 ? 14.86288 62.36156 101.83286 1.000 20.91930 283 ALA A CA 1
ATOM 2175 C C . ALA A 1 283 ? 14.69035 62.49229 103.34254 1.000 24.70575 283 ALA A C 1
ATOM 2176 O O . ALA A 1 283 ? 13.93727 61.72238 103.95954 1.000 25.23284 283 ALA A O 1
ATOM 2178 N N . ALA A 1 284 ? 15.37923 63.45840 103.95450 1.000 24.18538 284 ALA A N 1
ATOM 2179 C CA . ALA A 1 284 ? 15.37761 63.56940 105.41387 1.000 26.27634 284 ALA A CA 1
ATOM 2180 C C . ALA A 1 284 ? 13.97780 63.82348 105.96207 1.000 26.67827 284 ALA A C 1
ATOM 2181 O O . ALA A 1 284 ? 13.61310 63.29045 107.01856 1.000 28.23129 284 ALA A O 1
ATOM 2183 N N . THR A 1 285 ? 13.17819 64.63282 105.27111 1.000 22.99122 285 THR A N 1
ATOM 2184 C CA . THR A 1 285 ? 11.82750 64.96534 105.71680 1.000 23.78882 285 THR A CA 1
ATOM 2185 C C . THR A 1 285 ? 10.74934 64.25239 104.91581 1.000 23.68354 285 THR A C 1
ATOM 2186 O O . THR A 1 285 ? 9.56023 64.51916 105.12961 1.000 24.20451 285 THR A O 1
ATOM 2190 N N . LYS A 1 286 ? 11.13630 63.36948 103.99049 1.000 22.13324 286 LYS A N 1
ATOM 2191 C CA . LYS A 1 286 ? 10.20001 62.70254 103.08892 1.000 21.28032 286 LYS A CA 1
ATOM 2192 C C . LYS A 1 286 ? 9.22738 63.68643 102.44957 1.000 21.73839 286 LYS A C 1
ATOM 2193 O O . LYS A 1 286 ? 8.04891 63.39332 102.25545 1.000 22.83968 286 LYS A O 1
ATOM 2199 N N . THR A 1 287 ? 9.72908 64.86590 102.08202 1.000 20.86935 287 THR A N 1
ATOM 2200 C CA . THR A 1 287 ? 8.87731 65.93001 101.57019 1.000 23.23341 287 THR A CA 1
ATOM 2201 C C . THR A 1 287 ? 9.23321 66.23291 100.12410 1.000 19.55675 287 THR A C 1
ATOM 2202 O O . THR A 1 287 ? 10.41123 66.37836 99.79155 1.000 21.84858 287 THR A O 1
ATOM 2206 N N . TYR A 1 288 ? 8.20856 66.33346 99.28491 1.000 19.78193 288 TYR A N 1
ATOM 2207 C CA . TYR A 1 288 ? 8.33117 66.73480 97.88930 1.000 20.44467 288 TYR A CA 1
ATOM 2208 C C . TYR A 1 288 ? 7.91778 68.20214 97.78051 1.000 19.50049 288 TYR A C 1
ATOM 2209 O O . TYR A 1 288 ? 6.77016 68.55134 98.07460 1.000 20.14704 288 TYR A O 1
ATOM 2218 N N . TYR A 1 289 ? 8.85744 69.05907 97.37267 1.000 19.99240 289 TYR A N 1
ATOM 2219 C CA . TYR A 1 289 ? 8.62381 70.48527 97.19106 1.000 21.09145 289 TYR A CA 1
ATOM 2220 C C . TYR A 1 289 ? 8.51161 70.78357 95.70223 1.000 20.74187 289 TYR A C 1
ATOM 2221 O O . TYR A 1 289 ? 9.30465 70.28048 94.90567 1.000 20.90652 289 TYR A O 1
ATOM 2230 N N . CYS A 1 290 ? 7.55918 71.63072 95.32063 1.000 21.04316 290 CYS A N 1
ATOM 2231 C CA . CYS A 1 290 ? 7.49669 72.00145 93.91318 1.000 18.40703 290 CYS A CA 1
ATOM 2232 C C . CYS A 1 290 ? 6.89613 73.38711 93.72218 1.000 22.31216 290 CYS A C 1
ATOM 2233 O O . CYS A 1 290 ? 6.12202 73.87380 94.55029 1.000 21.15041 290 CYS A O 1
ATOM 2236 N N . ASN A 1 291 ? 7.26764 74.01018 92.60774 1.000 20.86089 291 ASN A N 1
ATOM 2237 C CA . ASN A 1 291 ? 6.56426 75.18224 92.09967 1.000 19.99116 291 ASN A CA 1
ATOM 2238 C C . ASN A 1 291 ? 6.42775 75.07845 90.58453 1.000 20.85326 291 ASN A C 1
ATOM 2239 O O . ASN A 1 291 ? 6.94947 74.15085 89.95495 1.000 20.24294 291 ASN A O 1
ATOM 2244 N N . PHE A 1 292 ? 5.67767 76.01369 90.00191 1.000 22.13624 292 PHE A N 1
ATOM 2245 C CA . PHE A 1 292 ? 5.27399 75.93402 88.60611 1.000 21.79672 292 PHE A CA 1
ATOM 2246 C C . PHE A 1 292 ? 5.55523 77.26254 87.91713 1.000 21.83570 292 PHE A C 1
ATOM 2247 O O . PHE A 1 292 ? 5.70027 78.29739 88.56805 1.000 20.78149 292 PHE A O 1
ATOM 2255 N N . GLU A 1 293 ? 5.59883 77.22603 86.58158 1.000 20.94024 293 GLU A N 1
ATOM 2256 C CA . GLU A 1 293 ? 5.90683 78.43831 85.81819 1.000 19.09856 293 GLU A CA 1
ATOM 2257 C C . GLU A 1 293 ? 4.95548 79.57891 86.15522 1.000 20.93788 293 GLU A C 1
ATOM 2258 O O . GLU A 1 293 ? 5.35276 80.74921 86.10357 1.000 20.57759 293 GLU A O 1
ATOM 2264 N N . ASN A 1 294 ? 3.69923 79.26613 86.47427 1.000 20.56112 294 ASN A N 1
ATOM 2265 C CA . ASN A 1 294 ? 2.67998 80.29264 86.70159 1.000 21.57525 294 ASN A CA 1
ATOM 2266 C C . ASN A 1 294 ? 2.26565 80.42122 88.16205 1.000 23.32724 294 ASN A C 1
ATOM 2267 O O . ASN A 1 294 ? 1.27143 81.09711 88.45528 1.000 22.05769 294 ASN A O 1
ATOM 2272 N N . ASP A 1 295 ? 3.01681 79.81983 89.08624 1.000 21.00531 295 ASP A N 1
ATOM 2273 C CA . ASP A 1 295 ? 2.72340 79.92095 90.51792 1.000 22.36592 295 ASP A CA 1
ATOM 2274 C C . ASP A 1 295 ? 4.01239 79.57575 91.26095 1.000 23.77952 295 ASP A C 1
ATOM 2275 O O . ASP A 1 295 ? 4.37531 78.39959 91.36044 1.000 22.06055 295 ASP A O 1
ATOM 2280 N N . PHE A 1 296 ? 4.68036 80.59765 91.78677 1.000 21.73537 296 PHE A N 1
ATOM 2281 C CA . PHE A 1 296 ? 6.01903 80.41867 92.32876 1.000 20.13916 296 PHE A CA 1
ATOM 2282 C C . PHE A 1 296 ? 6.03719 79.91058 93.76315 1.000 22.42097 296 PHE A C 1
ATOM 2283 O O . PHE A 1 296 ? 7.09932 79.50416 94.24516 1.000 23.53109 296 PHE A O 1
ATOM 2291 N N . GLU A 1 297 ? 4.89762 79.92447 94.44703 1.000 23.26430 297 GLU A N 1
ATOM 2292 C CA . GLU A 1 297 ? 4.83845 79.47192 95.82805 1.000 25.88091 297 GLU A CA 1
ATOM 2293 C C . GLU A 1 297 ? 5.32546 78.03208 95.92275 1.000 23.67194 297 GLU A C 1
ATOM 2294 O O . GLU A 1 297 ? 4.93960 77.18107 95.11944 1.000 25.99746 297 GLU A O 1
ATOM 2300 N N . LEU A 1 298 ? 6.19476 77.76588 96.88815 1.000 22.23228 298 LEU A N 1
ATOM 2301 C CA . LEU A 1 298 ? 6.69833 76.41095 97.09769 1.000 23.36935 298 LEU A CA 1
ATOM 2302 C C . LEU A 1 298 ? 5.60829 75.59048 97.77565 1.000 24.84945 298 LEU A C 1
ATOM 2303 O O . LEU A 1 298 ? 5.23720 75.86542 98.92183 1.000 26.21863 298 LEU A O 1
ATOM 2308 N N . LYS A 1 299 ? 5.07863 74.59768 97.06970 1.000 21.20217 299 LYS A N 1
ATOM 2309 C CA . LYS A 1 299 ? 4.09486 73.69948 97.66055 1.000 22.02167 299 LYS A CA 1
ATOM 2310 C C . LYS A 1 299 ? 4.80200 72.46298 98.18795 1.000 22.97681 299 LYS A C 1
ATOM 2311 O O . LYS A 1 299 ? 5.83373 72.05417 97.65580 1.000 22.80214 299 LYS A O 1
ATOM 2317 N N . THR A 1 300 ? 4.26064 71.88755 99.26699 1.000 21.69311 300 THR A N 1
ATOM 2318 C CA . THR A 1 300 ? 4.87992 70.73247 99.90768 1.000 21.22227 300 THR A CA 1
ATOM 2319 C C . THR A 1 300 ? 3.87548 69.60529 100.08586 1.000 23.90397 300 THR A C 1
ATOM 2320 O O . THR A 1 300 ? 2.70631 69.83888 100.41891 1.000 24.92193 300 THR A O 1
ATOM 2324 N N . TYR A 1 301 ? 4.35731 68.38204 99.85798 1.000 21.05809 301 TYR A N 1
ATOM 2325 C CA . TYR A 1 301 ? 3.59813 67.14784 100.00619 1.000 19.84241 301 TYR A CA 1
ATOM 2326 C C . TYR A 1 301 ? 4.50189 66.13258 100.69259 1.000 22.40454 301 TYR A C 1
ATOM 2327 O O . TYR A 1 301 ? 5.71300 66.12196 100.46262 1.000 22.36924 301 TYR A O 1
ATOM 2336 N N . LYS A 1 302 ? 3.92968 65.29219 101.55567 1.000 21.65583 302 LYS A N 1
ATOM 2337 C CA . LYS A 1 302 ? 4.76717 64.54544 102.48476 1.000 21.35412 302 LYS A CA 1
ATOM 2338 C C . LYS A 1 302 ? 4.33959 63.08950 102.59228 1.000 23.72452 302 LYS A C 1
ATOM 2339 O O . LYS A 1 302 ? 3.14523 62.78049 102.64427 1.000 24.35026 302 LYS A O 1
ATOM 2341 N N . LEU A 1 303 ? 5.32746 62.20121 102.62832 1.000 21.75312 303 LEU A N 1
ATOM 2342 C CA . LEU A 1 303 ? 5.09869 60.81345 103.03624 1.000 22.65402 303 LEU A CA 1
ATOM 2343 C C . LEU A 1 303 ? 5.12277 60.77167 104.55591 1.000 23.45177 303 LEU A C 1
ATOM 2344 O O . LEU A 1 303 ? 6.16822 61.01344 105.17053 1.000 24.05960 303 LEU A O 1
ATOM 2349 N N . ASP A 1 304 ? 3.98209 60.45741 105.17073 1.000 24.47279 304 ASP A N 1
ATOM 2350 C CA . ASP A 1 304 ? 3.91026 60.37250 106.62285 1.000 24.28947 304 ASP A CA 1
ATOM 2351 C C . ASP A 1 304 ? 3.01793 59.19693 106.99390 1.000 26.52303 304 ASP A C 1
ATOM 2352 O O . ASP A 1 304 ? 2.56199 58.43354 106.13593 1.000 24.70333 304 ASP A O 1
ATOM 2357 N N . ASP A 1 305 ? 2.74997 59.06300 108.29214 1.000 28.54284 305 ASP A N 1
ATOM 2358 C CA . ASP A 1 305 ? 2.02921 57.88842 108.76172 1.000 30.86146 305 ASP A CA 1
ATOM 2359 C C . ASP A 1 305 ? 0.63637 57.79858 108.15424 1.000 29.37190 305 ASP A C 1
ATOM 2360 O O . ASP A 1 305 ? 0.10188 56.69418 107.99508 1.000 31.50805 305 ASP A O 1
ATOM 2365 N N . GLU A 1 306 ? 0.02637 58.93641 107.81867 1.000 27.03663 306 GLU A N 1
ATOM 2366 C CA . GLU A 1 306 ? -1.27182 58.91762 107.15055 1.000 27.37878 306 GLU A CA 1
ATOM 2367 C C . GLU A 1 306 ? -1.13834 58.55768 105.67117 1.000 28.99156 306 GLU A C 1
ATOM 2368 O O . GLU A 1 306 ? -1.76280 57.60444 105.19609 1.000 28.20442 306 GLU A O 1
ATOM 2374 N N . THR A 1 307 ? -0.31975 59.30792 104.91941 1.000 25.99593 307 THR A N 1
ATOM 2375 C CA . THR A 1 307 ? -0.30241 59.11043 103.46853 1.000 24.47149 307 THR A CA 1
ATOM 2376 C C . THR A 1 307 ? 0.35771 57.79775 103.05778 1.000 23.72813 307 THR A C 1
ATOM 2377 O O . THR A 1 307 ? -0.02780 57.20898 102.03992 1.000 24.01240 307 THR A O 1
ATOM 2381 N N . MET A 1 308 ? 1.36921 57.34159 103.79949 1.000 21.63178 308 MET A N 1
ATOM 2382 C CA . MET A 1 308 ? 2.06495 56.10480 103.44287 1.000 22.49345 308 MET A CA 1
ATOM 2383 C C . MET A 1 308 ? 1.16857 54.88836 103.60344 1.000 24.16367 308 MET A C 1
ATOM 2384 O O . MET A 1 308 ? 1.39749 53.86680 102.94674 1.000 23.44437 308 MET A O 1
ATOM 2389 N N . ASN A 1 309 ? 0.15208 54.98166 104.45895 1.000 25.81627 309 ASN A N 1
ATOM 2390 C CA . ASN A 1 309 ? -0.68080 53.83860 104.81652 1.000 26.55516 309 ASN A CA 1
ATOM 2391 C C . ASN A 1 309 ? -2.10818 53.97085 104.30066 1.000 28.47207 309 ASN A C 1
ATOM 2392 O O . ASN A 1 309 ? -3.00074 53.25281 104.76418 1.000 29.01375 309 ASN A O 1
ATOM 2397 N N . ALA A 1 310 ? -2.34078 54.87082 103.34874 1.000 26.93422 310 ALA A N 1
ATOM 2398 C CA . ALA A 1 310 ? -3.65689 55.03428 102.75597 1.000 26.15626 310 ALA A CA 1
ATOM 2399 C C . ALA A 1 310 ? -4.03424 53.79619 101.95067 1.000 28.23237 310 ALA A C 1
ATOM 2400 O O . ALA A 1 310 ? -3.19114 52.97343 101.59727 1.000 26.66680 310 ALA A O 1
ATOM 2402 N N . ASP A 1 311 ? -5.32585 53.67159 101.65404 1.000 32.04417 311 ASP A N 1
ATOM 2403 C CA . ASP A 1 311 ? -5.81994 52.53996 100.88067 1.000 33.59117 311 ASP A CA 1
ATOM 2404 C C . ASP A 1 311 ? -6.05388 52.85452 99.40768 1.000 33.61455 311 ASP A C 1
ATOM 2405 O O . ASP A 1 311 ? -6.50069 51.97529 98.66603 1.000 35.17309 311 ASP A O 1
ATOM 2410 N N . LYS A 1 312 ? -5.75366 54.07361 98.96537 1.000 29.57056 312 LYS A N 1
ATOM 2411 C CA . LYS A 1 312 ? -5.89394 54.45413 97.56600 1.000 27.38142 312 LYS A CA 1
ATOM 2412 C C . LYS A 1 312 ? -4.80806 55.47453 97.25253 1.000 25.15506 312 LYS A C 1
ATOM 2413 O O . LYS A 1 312 ? -4.15749 56.00679 98.15251 1.000 25.54178 312 LYS A O 1
ATOM 2415 N N . LEU A 1 313 ? -4.60013 55.72620 95.96146 1.000 25.21447 313 LEU A N 1
ATOM 2416 C CA . LEU A 1 313 ? -3.67327 56.78235 95.57995 1.000 25.32401 313 LEU A CA 1
ATOM 2417 C C . LEU A 1 313 ? -4.15968 58.10494 96.15318 1.000 25.62010 313 LEU A C 1
ATOM 2418 O O . LEU A 1 313 ? -5.36531 58.35561 96.24185 1.000 27.05237 313 LEU A O 1
ATOM 2423 N N . ILE A 1 314 ? -3.21716 58.94795 96.55817 1.000 23.67351 314 ILE A N 1
ATOM 2424 C CA . ILE A 1 314 ? -3.51226 60.32120 96.94850 1.000 25.56386 314 ILE A CA 1
ATOM 2425 C C . ILE A 1 314 ? -2.99929 61.22053 95.83441 1.000 27.04038 314 ILE A C 1
ATOM 2426 O O . ILE A 1 314 ? -1.80899 61.18274 95.50013 1.000 25.68307 314 ILE A O 1
ATOM 2431 N N . THR A 1 315 ? -3.89181 62.00723 95.23813 1.000 26.34972 315 THR A N 1
ATOM 2432 C CA . THR A 1 315 ? -3.52010 62.89653 94.14269 1.000 27.38218 315 THR A CA 1
ATOM 2433 C C . THR A 1 315 ? -3.82050 64.33734 94.52157 1.000 30.24404 315 THR A C 1
ATOM 2434 O O . THR A 1 315 ? -4.85406 64.63436 95.12734 1.000 30.93604 315 THR A O 1
ATOM 2438 N N . TYR A 1 316 ? -2.90868 65.23078 94.17006 1.000 28.09879 316 TYR A N 1
ATOM 2439 C CA . TYR A 1 316 ? -3.05550 66.64495 94.47174 1.000 29.65189 316 TYR A CA 1
ATOM 2440 C C . TYR A 1 316 ? -3.03896 67.40494 93.15726 1.000 36.55254 316 TYR A C 1
ATOM 2441 O O . TYR A 1 316 ? -2.14943 67.19117 92.32757 1.000 40.50083 316 TYR A O 1
ATOM 2450 N N . HIS A 1 317 ? -4.00457 68.29261 92.96858 1.000 40.04732 317 HIS A N 1
ATOM 2451 C CA . HIS A 1 317 ? -4.02260 69.10672 91.75682 1.000 41.85011 317 HIS A CA 1
ATOM 2452 C C . HIS A 1 317 ? -4.25842 70.58164 92.07007 1.000 42.59791 317 HIS A C 1
ATOM 2453 O O . HIS A 1 317 ? -3.34611 71.39765 91.93093 1.000 50.63305 317 HIS A O 1
ATOM 2469 N N . THR B 1 3 ? 20.52475 92.73522 89.51491 1.000 18.74703 3 THR B N 1
ATOM 2470 C CA . THR B 1 3 ? 19.69682 92.86942 88.33254 1.000 17.36911 3 THR B CA 1
ATOM 2471 C C . THR B 1 3 ? 18.36338 93.46880 88.75106 1.000 19.04758 3 THR B C 1
ATOM 2472 O O . THR B 1 3 ? 17.71559 92.97722 89.67586 1.000 19.86382 3 THR B O 1
ATOM 2476 N N . GLY B 1 4 ? 17.95598 94.53379 88.07461 1.000 18.82365 4 GLY B N 1
ATOM 2477 C CA . GLY B 1 4 ? 16.63282 95.09809 88.26484 1.000 17.37599 4 GLY B CA 1
ATOM 2478 C C . GLY B 1 4 ? 15.73851 94.73177 87.09495 1.000 18.30622 4 GLY B C 1
ATOM 2479 O O . GLY B 1 4 ? 16.20562 94.58785 85.96274 1.000 19.02128 4 GLY B O 1
ATOM 2480 N N . LEU B 1 5 ? 14.44457 94.57141 87.37761 1.000 16.92160 5 LEU B N 1
ATOM 2481 C CA . LEU B 1 5 ? 13.50704 94.10292 86.36778 1.000 17.55206 5 LEU B CA 1
ATOM 2482 C C . LEU B 1 5 ? 12.14502 94.74447 86.58214 1.000 17.99487 5 LEU B C 1
ATOM 2483 O O . LEU B 1 5 ? 11.65635 94.80103 87.71262 1.000 18.70935 5 LEU B O 1
ATOM 2488 N N . ARG B 1 6 ? 11.51333 95.17980 85.49031 1.000 19.15564 6 ARG B N 1
ATOM 2489 C CA . ARG B 1 6 ? 10.11653 95.58875 85.53593 1.000 18.48519 6 ARG B CA 1
ATOM 2490 C C . ARG B 1 6 ? 9.39867 95.15003 84.26903 1.000 18.60525 6 ARG B C 1
ATOM 2491 O O . ARG B 1 6 ? 10.00159 95.03530 83.19471 1.000 18.87807 6 ARG B O 1
ATOM 2499 N N . PHE B 1 7 ? 8.09543 94.92033 84.41310 1.000 19.19418 7 PHE B N 1
ATOM 2500 C CA . PHE B 1 7 ? 7.18738 94.67993 83.29891 1.000 20.08168 7 PHE B CA 1
ATOM 2501 C C . PHE B 1 7 ? 5.76772 94.86457 83.82554 1.000 20.92910 7 PHE B C 1
ATOM 2502 O O . PHE B 1 7 ? 5.55138 95.01741 85.03016 1.000 20.71328 7 PHE B O 1
ATOM 2510 N N . THR B 1 8 ? 4.80150 94.84114 82.91056 1.000 23.08602 8 THR B N 1
ATOM 2511 C CA . THR B 1 8 ? 3.39451 94.92344 83.27898 1.000 22.99835 8 THR B CA 1
ATOM 2512 C C . THR B 1 8 ? 2.62914 93.73201 82.71884 1.000 24.78031 8 THR B C 1
ATOM 2513 O O . THR B 1 8 ? 3.11979 92.98389 81.86593 1.000 25.59986 8 THR B O 1
ATOM 2517 N N . ASP B 1 9 ? 1.41783 93.55070 83.23607 1.000 24.39947 9 ASP B N 1
ATOM 2518 C CA . ASP B 1 9 ? 0.49108 92.56268 82.70743 1.000 25.43083 9 ASP B CA 1
ATOM 2519 C C . ASP B 1 9 ? -0.35517 93.20049 81.60370 1.000 29.49785 9 ASP B C 1
ATOM 2520 O O . ASP B 1 9 ? -0.03115 94.26791 81.07921 1.000 29.64803 9 ASP B O 1
ATOM 2525 N N . ASP B 1 10 ? -1.45076 92.53557 81.23471 1.000 31.63552 10 ASP B N 1
ATOM 2526 C CA . ASP B 1 10 ? -2.31991 93.00744 80.16717 1.000 34.32891 10 ASP B CA 1
ATOM 2527 C C . ASP B 1 10 ? -3.11561 94.24747 80.56049 1.000 35.80457 10 ASP B C 1
ATOM 2528 O O . ASP B 1 10 ? -3.66509 94.91540 79.67643 1.000 38.06061 10 ASP B O 1
ATOM 2533 N N . GLN B 1 11 ? -3.15816 94.58990 81.85108 1.000 32.88970 11 GLN B N 1
ATOM 2534 C CA . GLN B 1 11 ? -4.02772 95.64772 82.35503 1.000 33.46212 11 GLN B CA 1
ATOM 2535 C C . GLN B 1 11 ? -3.25457 96.77206 83.03889 1.000 32.58069 11 GLN B C 1
ATOM 2536 O O . GLN B 1 11 ? -3.83106 97.50434 83.84867 1.000 34.68479 11 GLN B O 1
ATOM 2542 N N . GLY B 1 12 ? -1.96007 96.91488 82.75577 1.000 29.37949 12 GLY B N 1
ATOM 2543 C CA . GLY B 1 12 ? -1.18890 97.98454 83.36273 1.000 32.53529 12 GLY B CA 1
ATOM 2544 C C . GLY B 1 12 ? -0.79726 97.77959 84.80838 1.000 31.13972 12 GLY B C 1
ATOM 2545 O O . GLY B 1 12 ? -0.47570 98.75495 85.49470 1.000 31.22211 12 GLY B O 1
ATOM 2546 N N . ASN B 1 13 ? -0.81574 96.54397 85.30202 1.000 24.89936 13 ASN B N 1
ATOM 2547 C CA . ASN B 1 13 ? -0.35781 96.24622 86.65086 1.000 24.07130 13 ASN B CA 1
ATOM 2548 C C . ASN B 1 13 ? 1.14178 95.98276 86.60687 1.000 24.36469 13 ASN B C 1
ATOM 2549 O O . ASN B 1 13 ? 1.60151 95.10661 85.86286 1.000 24.87651 13 ASN B O 1
ATOM 2554 N N . LEU B 1 14 ? 1.89333 96.74919 87.39522 1.000 24.24903 14 LEU B N 1
ATOM 2555 C CA . LEU B 1 14 ? 3.34968 96.74436 87.36389 1.000 24.60999 14 LEU B CA 1
ATOM 2556 C C . LEU B 1 14 ? 3.91289 95.70047 88.31521 1.000 22.16508 14 LEU B C 1
ATOM 2557 O O . LEU B 1 14 ? 3.46280 95.57138 89.45712 1.000 22.58182 14 LEU B O 1
ATOM 2562 N N . TYR B 1 15 ? 4.92677 94.97147 87.84202 1.000 19.51834 15 TYR B N 1
ATOM 2563 C CA . TYR B 1 15 ? 5.73375 94.08645 88.67153 1.000 21.40100 15 TYR B CA 1
ATOM 2564 C C . TYR B 1 15 ? 7.17371 94.55044 88.52431 1.000 20.53930 15 TYR B C 1
ATOM 2565 O O . TYR B 1 15 ? 7.68000 94.63988 87.40216 1.000 20.84093 15 TYR B O 1
ATOM 2574 N N . PHE B 1 16 ? 7.81885 94.87800 89.64543 1.000 19.22851 16 PHE B N 1
ATOM 2575 C CA . PHE B 1 16 ? 9.08032 95.61604 89.61422 1.000 19.20148 16 PHE B CA 1
ATOM 2576 C C . PHE B 1 16 ? 9.90596 95.23228 90.83465 1.000 20.10737 16 PHE B C 1
ATOM 2577 O O . PHE B 1 16 ? 9.39181 95.22626 91.95358 1.000 21.42219 16 PHE B O 1
ATOM 2585 N N . GLY B 1 17 ? 11.16584 94.87391 90.62304 1.000 19.87956 17 GLY B N 1
ATOM 2586 C CA . GLY B 1 17 ? 11.99506 94.45515 91.73961 1.000 19.42513 17 GLY B CA 1
ATOM 2587 C C . GLY B 1 17 ? 13.40953 94.16189 91.29464 1.000 18.85492 17 GLY B C 1
ATOM 2588 O O . GLY B 1 17 ? 13.86977 94.69232 90.28381 1.000 19.11188 17 GLY B O 1
ATOM 2589 N N . ARG B 1 18 ? 14.11148 93.33117 92.07005 1.000 18.56733 18 ARG B N 1
ATOM 2590 C CA . ARG B 1 18 ? 15.54644 93.20062 91.82575 1.000 18.72357 18 ARG B CA 1
ATOM 2591 C C . ARG B 1 18 ? 16.12061 91.99280 92.55014 1.000 18.20283 18 ARG B C 1
ATOM 2592 O O . ARG B 1 18 ? 15.53979 91.48633 93.51814 1.000 18.73315 18 ARG B O 1
ATOM 2600 N N . ASN B 1 19 ? 17.27231 91.53716 92.04825 1.000 17.97739 19 ASN B N 1
ATOM 2601 C CA . ASN B 1 19 ? 18.18718 90.68156 92.79364 1.000 18.12692 19 ASN B CA 1
ATOM 2602 C C . ASN B 1 19 ? 19.21678 91.57173 93.46941 1.000 19.42459 19 ASN B C 1
ATOM 2603 O O . ASN B 1 19 ? 19.71896 92.52237 92.85799 1.000 19.90393 19 ASN B O 1
ATOM 2608 N N . LEU B 1 20 ? 19.54089 91.27157 94.72415 1.000 19.03155 20 LEU B N 1
ATOM 2609 C CA . LEU B 1 20 ? 20.66579 91.90426 95.40626 1.000 20.02273 20 LEU B CA 1
ATOM 2610 C C . LEU B 1 20 ? 21.81525 90.90856 95.41862 1.000 21.55788 20 LEU B C 1
ATOM 2611 O O . LEU B 1 20 ? 21.71757 89.84536 96.04892 1.000 21.26799 20 LEU B O 1
ATOM 2616 N N . ASP B 1 21 ? 22.88124 91.23604 94.69561 1.000 19.80789 21 ASP B N 1
ATOM 2617 C CA . ASP B 1 21 ? 24.03507 90.35385 94.54508 1.000 20.38733 21 ASP B CA 1
ATOM 2618 C C . ASP B 1 21 ? 25.20378 91.00691 95.27114 1.000 24.50660 21 ASP B C 1
ATOM 2619 O O . ASP B 1 21 ? 25.63860 92.09794 94.88589 1.000 24.96488 21 ASP B O 1
ATOM 2624 N N . VAL B 1 22 ? 25.71472 90.35219 96.31566 1.000 23.59193 22 VAL B N 1
ATOM 2625 C CA . VAL B 1 22 ? 26.72748 90.96117 97.17047 1.000 25.78190 22 VAL B CA 1
ATOM 2626 C C . VAL B 1 22 ? 27.68214 89.89959 97.69917 1.000 25.62041 22 VAL B C 1
ATOM 2627 O O . VAL B 1 22 ? 27.45114 88.69069 97.56645 1.000 23.87145 22 VAL B O 1
ATOM 2631 N N . GLY B 1 23 ? 28.77029 90.37134 98.31183 1.000 25.40883 23 GLY B N 1
ATOM 2632 C CA . GLY B 1 23 ? 29.80566 89.50903 98.84970 1.000 28.55554 23 GLY B CA 1
ATOM 2633 C C . GLY B 1 23 ? 30.05529 89.72304 100.32818 1.000 31.00871 23 GLY B C 1
ATOM 2634 O O . GLY B 1 23 ? 31.11002 89.34776 100.84753 1.000 32.89009 23 GLY B O 1
ATOM 2635 N N . GLN B 1 24 ? 29.08976 90.32846 101.01506 1.000 30.17468 24 GLN B N 1
ATOM 2636 C CA . GLN B 1 24 ? 29.16793 90.52630 102.45603 1.000 34.19938 24 GLN B CA 1
ATOM 2637 C C . GLN B 1 24 ? 27.75246 90.73303 102.97009 1.000 36.19857 24 GLN B C 1
ATOM 2638 O O . GLN B 1 24 ? 26.81380 90.92778 102.19509 1.000 34.24188 24 GLN B O 1
ATOM 2644 N N . ASP B 1 25 ? 27.60681 90.68139 104.29069 1.000 38.99970 25 ASP B N 1
ATOM 2645 C CA . ASP B 1 25 ? 26.30139 90.82192 104.92081 1.000 38.81071 25 ASP B CA 1
ATOM 2646 C C . ASP B 1 25 ? 26.04092 92.27731 105.28315 1.000 39.99016 25 ASP B C 1
ATOM 2647 O O . ASP B 1 25 ? 26.92636 92.97702 105.78275 1.000 40.18488 25 ASP B O 1
ATOM 2652 N N . TYR B 1 26 ? 24.81757 92.72836 105.02335 1.000 41.74580 26 TYR B N 1
ATOM 2653 C CA . TYR B 1 26 ? 24.40581 94.08090 105.36451 1.000 44.21503 26 TYR B CA 1
ATOM 2654 C C . TYR B 1 26 ? 23.31047 94.13210 106.41803 1.000 42.22904 26 TYR B C 1
ATOM 2655 O O . TYR B 1 26 ? 22.92184 95.22972 106.83037 1.000 49.89039 26 TYR B O 1
ATOM 2664 N N . GLY B 1 27 ? 22.80828 92.98853 106.87139 1.000 43.69274 27 GLY B N 1
ATOM 2665 C CA . GLY B 1 27 ? 21.75145 93.00188 107.86739 1.000 44.21198 27 GLY B CA 1
ATOM 2666 C C . GLY B 1 27 ? 20.47936 93.67275 107.40089 1.000 43.87883 27 GLY B C 1
ATOM 2667 O O . GLY B 1 27 ? 19.76157 94.26415 108.21249 1.000 42.07186 27 GLY B O 1
ATOM 2668 N N . GLU B 1 28 ? 20.17365 93.58869 106.11202 1.000 40.18381 28 GLU B N 1
ATOM 2669 C CA . GLU B 1 28 ? 18.96898 94.20238 105.57993 1.000 37.48322 28 GLU B CA 1
ATOM 2670 C C . GLU B 1 28 ? 17.73144 93.38234 105.94187 1.000 37.21061 28 GLU B C 1
ATOM 2671 O O . GLU B 1 28 ? 17.80483 92.19012 106.25495 1.000 35.30320 28 GLU B O 1
ATOM 2677 N N . GLY B 1 29 ? 16.58101 94.05030 105.90016 1.000 32.61482 29 GLY B N 1
ATOM 2678 C CA . GLY B 1 29 ? 15.29372 93.42284 106.14366 1.000 30.00216 29 GLY B CA 1
ATOM 2679 C C . GLY B 1 29 ? 14.21639 94.29774 105.54502 1.000 26.89136 29 GLY B C 1
ATOM 2680 O O . GLY B 1 29 ? 14.48928 95.40189 105.07397 1.000 27.36590 29 GLY B O 1
ATOM 2681 N N . VAL B 1 30 ? 12.98694 93.79013 105.54635 1.000 27.47047 30 VAL B N 1
ATOM 2682 C CA . VAL B 1 30 ? 11.87442 94.51717 104.93977 1.000 25.42321 30 VAL B CA 1
ATOM 2683 C C . VAL B 1 30 ? 11.42355 95.61399 105.89338 1.000 27.53091 30 VAL B C 1
ATOM 2684 O O . VAL B 1 30 ? 11.28473 95.38458 107.10026 1.000 28.03507 30 VAL B O 1
ATOM 2688 N N . ILE B 1 31 ? 11.20882 96.81306 105.35905 1.000 24.44029 31 ILE B N 1
ATOM 2689 C CA . ILE B 1 31 ? 10.81157 97.96921 106.15840 1.000 25.06172 31 ILE B CA 1
ATOM 2690 C C . ILE B 1 31 ? 9.60149 98.61002 105.50378 1.000 27.12253 31 ILE B C 1
ATOM 2691 O O . ILE B 1 31 ? 9.62295 98.89464 104.30140 1.000 24.31181 31 ILE B O 1
ATOM 2696 N N . ILE B 1 32 ? 8.56011 98.86786 106.29135 1.000 24.64049 32 ILE B N 1
ATOM 2697 C CA . ILE B 1 32 ? 7.46435 99.71987 105.85099 1.000 25.38598 32 ILE B CA 1
ATOM 2698 C C . ILE B 1 32 ? 7.62768 101.07658 106.52102 1.000 24.94825 32 ILE B C 1
ATOM 2699 O O . ILE B 1 32 ? 7.73509 101.16152 107.75094 1.000 26.45388 32 ILE B O 1
ATOM 2704 N N . THR B 1 33 ? 7.68738 102.13777 105.71232 1.000 24.02492 33 THR B N 1
ATOM 2705 C CA . THR B 1 33 ? 7.65470 103.49545 106.23326 1.000 25.61151 33 THR B CA 1
ATOM 2706 C C . THR B 1 33 ? 6.24508 104.03372 106.07714 1.000 24.33652 33 THR B C 1
ATOM 2707 O O . THR B 1 33 ? 5.72696 104.08410 104.94877 1.000 23.67725 33 THR B O 1
ATOM 2711 N N . PRO B 1 34 ? 5.57138 104.41298 107.15849 1.000 25.82470 34 PRO B N 1
ATOM 2712 C CA . PRO B 1 34 ? 4.16330 104.80176 107.04332 1.000 26.50817 34 PRO B CA 1
ATOM 2713 C C . PRO B 1 34 ? 3.99865 106.26246 106.65022 1.000 26.35748 34 PRO B C 1
ATOM 2714 O O . PRO B 1 34 ? 4.98002 107.00673 106.55240 1.000 25.97829 34 PRO B O 1
ATOM 2718 N N . ARG B 1 35 ? 2.75152 106.67415 106.42534 1.000 25.74785 35 ARG B N 1
ATOM 2719 C CA . ARG B 1 35 ? 2.45398 108.07014 106.13218 1.000 27.54639 35 ARG B CA 1
ATOM 2720 C C . ARG B 1 35 ? 2.72335 108.93955 107.35679 1.000 31.35996 35 ARG B C 1
ATOM 2721 O O . ARG B 1 35 ? 2.61508 108.49294 108.50077 1.000 28.62934 35 ARG B O 1
ATOM 2729 N N . ASN B 1 36 ? 3.09498 110.19379 107.10336 1.000 30.24225 36 ASN B N 1
ATOM 2730 C CA . ASN B 1 36 ? 3.25438 111.19774 108.15418 1.000 32.37766 36 ASN B CA 1
ATOM 2731 C C . ASN B 1 36 ? 4.41520 110.87946 109.09457 1.000 31.62922 36 ASN B C 1
ATOM 2732 O O . ASN B 1 36 ? 4.40128 111.26483 110.26440 1.000 34.83477 36 ASN B O 1
ATOM 2737 N N . TYR B 1 37 ? 5.44630 110.15474 108.58896 1.000 28.60680 37 TYR B N 1
ATOM 2738 C CA . TYR B 1 37 ? 6.61112 109.77392 109.37264 1.000 28.37151 37 TYR B CA 1
ATOM 2739 C C . TYR B 1 37 ? 7.73033 110.79223 109.16695 1.000 28.87999 37 TYR B C 1
ATOM 2740 O O . TYR B 1 37 ? 7.88427 111.33561 108.06970 1.000 29.34205 37 TYR B O 1
ATOM 2749 N N . PRO B 1 38 ? 8.52710 111.06845 110.20143 1.000 31.85427 38 PRO B N 1
ATOM 2750 C CA . PRO B 1 38 ? 9.59143 112.07680 110.07119 1.000 31.51567 38 PRO B CA 1
ATOM 2751 C C . PRO B 1 38 ? 10.55242 111.73918 108.94073 1.000 31.23309 38 PRO B C 1
ATOM 2752 O O . PRO B 1 38 ? 11.01808 110.60652 108.81364 1.000 33.75558 38 PRO B O 1
ATOM 2756 N N . LEU B 1 39 ? 10.87974 112.75171 108.13979 1.000 28.47872 39 LEU B N 1
ATOM 2757 C CA . LEU B 1 39 ? 11.72456 112.56937 106.96082 1.000 29.93692 39 LEU B CA 1
ATOM 2758 C C . LEU B 1 39 ? 12.73272 113.70239 106.87579 1.000 28.64108 39 LEU B C 1
ATOM 2759 O O . LEU B 1 39 ? 12.46464 114.74468 106.26689 1.000 29.19644 39 LEU B O 1
ATOM 2764 N N . PRO B 1 40 ? 13.91012 113.53078 107.46885 1.000 27.95292 40 PRO B N 1
ATOM 2765 C CA . PRO B 1 40 ? 14.92722 114.58023 107.40463 1.000 28.40524 40 PRO B CA 1
ATOM 2766 C C . PRO B 1 40 ? 15.71033 114.53384 106.10342 1.000 29.43281 40 PRO B C 1
ATOM 2767 O O . PRO B 1 40 ? 15.86308 113.48332 105.46934 1.000 27.97124 40 PRO B O 1
ATOM 2771 N N . TYR B 1 41 ? 16.22697 115.70101 105.72677 1.000 26.79253 41 TYR B N 1
ATOM 2772 C CA . TYR B 1 41 ? 17.10848 115.85377 104.58255 1.000 27.67823 41 TYR B CA 1
ATOM 2773 C C . TYR B 1 41 ? 18.35029 116.63326 104.99693 1.000 31.17941 41 TYR B C 1
ATOM 2774 O O . TYR B 1 41 ? 18.29669 117.51873 105.86006 1.000 29.07327 41 TYR B O 1
ATOM 2783 N N . LYS B 1 42 ? 19.47423 116.31544 104.35205 1.000 27.72956 42 LYS B N 1
ATOM 2784 C CA . LYS B 1 42 ? 20.72596 117.00169 104.66247 1.000 28.65488 42 LYS B CA 1
ATOM 2785 C C . LYS B 1 42 ? 20.73888 118.43271 104.13440 1.000 30.15405 42 LYS B C 1
ATOM 2786 O O . LYS B 1 42 ? 21.25418 119.33942 104.79927 1.000 32.36582 42 LYS B O 1
ATOM 2792 N N . PHE B 1 43 ? 20.18680 118.65856 102.94268 1.000 26.60604 43 PHE B N 1
ATOM 2793 C CA . PHE B 1 43 ? 20.30757 119.94138 102.25408 1.000 28.62312 43 PHE B CA 1
ATOM 2794 C C . PHE B 1 43 ? 18.95739 120.53857 101.89001 1.000 28.08263 43 PHE B C 1
ATOM 2795 O O . PHE B 1 43 ? 18.90536 121.51899 101.13419 1.000 32.03130 43 PHE B O 1
ATOM 2803 N N . LEU B 1 44 ? 17.86911 119.94836 102.37208 1.000 28.78497 44 LEU B N 1
ATOM 2804 C CA . LEU B 1 44 ? 16.52131 120.44693 102.17395 1.000 28.84138 44 LEU B CA 1
ATOM 2805 C C . LEU B 1 44 ? 15.84603 120.51882 103.53241 1.000 28.55229 44 LEU B C 1
ATOM 2806 O O . LEU B 1 44 ? 16.32738 119.95657 104.51917 1.000 29.64154 44 LEU B O 1
ATOM 2811 N N . ASP B 1 45 ? 14.72400 121.23154 103.57945 1.000 31.56450 45 ASP B N 1
ATOM 2812 C CA . ASP B 1 45 ? 13.94268 121.28749 104.80600 1.000 32.13422 45 ASP B CA 1
ATOM 2813 C C . ASP B 1 45 ? 13.48149 119.88905 105.19707 1.000 30.53439 45 ASP B C 1
ATOM 2814 O O . ASP B 1 45 ? 13.02992 119.10890 104.35206 1.000 31.40584 45 ASP B O 1
ATOM 2819 N N . ASN B 1 46 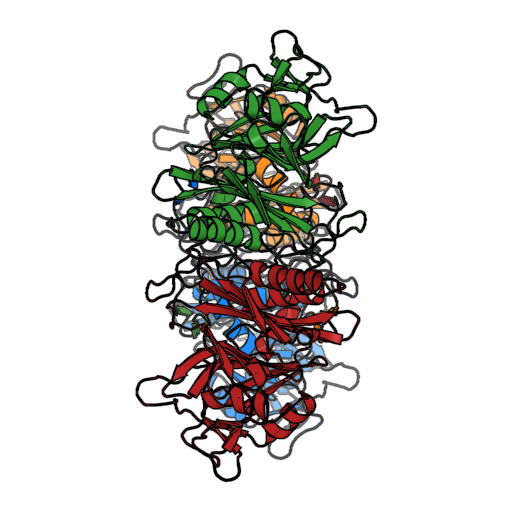? 13.59118 119.57025 106.48777 1.000 29.21714 46 ASN B N 1
ATOM 2820 C CA . ASN B 1 46 ? 13.00222 118.33676 106.99133 1.000 29.92313 46 ASN B CA 1
ATOM 2821 C C . ASN B 1 46 ? 11.48416 118.38431 106.84401 1.000 31.80379 46 ASN B C 1
ATOM 2822 O O . ASN B 1 46 ? 10.86347 119.45363 106.87563 1.000 29.35355 46 ASN B O 1
ATOM 2827 N N . THR B 1 47 ? 10.87566 117.21470 106.69293 1.000 28.61702 47 THR B N 1
ATOM 2828 C CA . THR B 1 47 ? 9.43686 117.16987 106.46303 1.000 27.74566 47 THR B CA 1
ATOM 2829 C C . THR B 1 47 ? 8.90095 115.84937 107.00967 1.000 28.05161 47 THR B C 1
ATOM 2830 O O . THR B 1 47 ? 9.53234 115.21150 107.85858 1.000 28.52490 47 THR B O 1
ATOM 2834 N N . THR B 1 48 ? 7.71602 115.46022 106.55525 1.000 28.47953 48 THR B N 1
ATOM 2835 C CA . THR B 1 48 ? 7.13439 114.17455 106.90224 1.000 28.81107 48 THR B CA 1
ATOM 2836 C C . THR B 1 48 ? 6.74088 113.47110 105.61392 1.000 29.26991 48 THR B C 1
ATOM 2837 O O . THR B 1 48 ? 6.54295 114.10342 104.57273 1.000 29.14848 48 THR B O 1
ATOM 2841 N N . THR B 1 49 ? 6.61709 112.15269 105.69031 1.000 29.15244 49 THR B N 1
ATOM 2842 C CA . THR B 1 49 ? 6.29368 111.38861 104.49412 1.000 27.03100 49 THR B CA 1
ATOM 2843 C C . THR B 1 49 ? 4.89777 111.73405 103.98816 1.000 27.78629 49 THR B C 1
ATOM 2844 O O . THR B 1 49 ? 3.93321 111.80527 104.76148 1.000 29.00615 49 THR B O 1
ATOM 2848 N N . LYS B 1 50 ? 4.79781 111.94983 102.67882 1.000 25.12479 50 LYS B N 1
ATOM 2849 C CA . LYS B 1 50 ? 3.51871 112.14188 102.01437 1.000 24.15451 50 LYS B CA 1
ATOM 2850 C C . LYS B 1 50 ? 2.76589 110.83463 101.79365 1.000 28.11892 50 LYS B C 1
ATOM 2851 O O . LYS B 1 50 ? 1.54269 110.86442 101.62693 1.000 26.48779 50 LYS B O 1
ATOM 2857 N N . LYS B 1 51 ? 3.46133 109.69774 101.74480 1.000 25.05326 51 LYS B N 1
ATOM 2858 C CA . LYS B 1 51 ? 2.78762 108.44007 101.45931 1.000 25.12783 51 LYS B CA 1
ATOM 2859 C C . LYS B 1 51 ? 3.61084 107.30246 102.04469 1.000 25.35434 51 LYS B C 1
ATOM 2860 O O . LYS B 1 51 ? 4.74315 107.49364 102.49246 1.000 25.26177 51 LYS B O 1
ATOM 2866 N N . ALA B 1 52 ? 3.01285 106.11487 102.05891 1.000 23.07510 52 ALA B N 1
ATOM 2867 C CA . ALA B 1 52 ? 3.69522 104.95234 102.60201 1.000 21.97142 52 ALA B CA 1
ATOM 2868 C C . ALA B 1 52 ? 4.57904 104.31924 101.53380 1.000 21.39720 52 ALA B C 1
ATOM 2869 O O . ALA B 1 52 ? 4.27570 104.37583 100.34018 1.000 21.77136 52 ALA B O 1
ATOM 2871 N N . VAL B 1 53 ? 5.67650 103.71618 101.98410 1.000 21.58621 53 VAL B N 1
ATOM 2872 C CA . VAL B 1 53 ? 6.56097 102.96061 101.10314 1.000 21.91641 53 VAL B CA 1
ATOM 2873 C C . VAL B 1 53 ? 6.96966 101.65224 101.76639 1.000 25.15941 53 VAL B C 1
ATOM 2874 O O . VAL B 1 53 ? 6.96641 101.51128 102.98971 1.000 23.34099 53 VAL B O 1
ATOM 2878 N N . ILE B 1 54 ? 7.36105 100.69409 100.93067 1.000 22.04824 54 ILE B N 1
ATOM 2879 C CA . ILE B 1 54 ? 7.81705 99.38699 101.39106 1.000 21.68742 54 ILE B CA 1
ATOM 2880 C C . ILE B 1 54 ? 9.04486 99.01756 100.57054 1.000 21.13322 54 ILE B C 1
ATOM 2881 O O . ILE B 1 54 ? 9.17673 99.42360 99.41305 1.000 21.68805 54 ILE B O 1
ATOM 2886 N N . GLY B 1 55 ? 9.95390 98.27199 101.18714 1.000 21.79898 55 GLY B N 1
ATOM 2887 C CA . GLY B 1 55 ? 11.13038 97.79976 100.48094 1.000 21.55356 55 GLY B CA 1
ATOM 2888 C C . GLY B 1 55 ? 12.11898 97.16733 101.44138 1.000 24.38515 55 GLY B C 1
ATOM 2889 O O . GLY B 1 55 ? 11.82663 96.94693 102.61873 1.000 24.69565 55 GLY B O 1
ATOM 2890 N N . MET B 1 56 ? 13.28471 96.83478 100.90057 1.000 22.82128 56 MET B N 1
ATOM 2891 C CA . MET B 1 56 ? 14.37627 96.27805 101.68966 1.000 21.37921 56 MET B CA 1
ATOM 2892 C C . MET B 1 56 ? 15.43095 97.30806 102.05272 1.000 23.95886 56 MET B C 1
ATOM 2893 O O . MET B 1 56 ? 15.83104 98.12016 101.21910 1.000 22.93299 56 MET B O 1
ATOM 2898 N N . GLY B 1 57 ? 15.88835 97.27015 103.29767 1.000 23.94523 57 GLY B N 1
ATOM 2899 C CA . GLY B 1 57 ? 16.88548 98.23520 103.71226 1.000 25.32194 57 GLY B CA 1
ATOM 2900 C C . GLY B 1 57 ? 17.37159 98.03117 105.12799 1.000 26.94945 57 GLY B C 1
ATOM 2901 O O . GLY B 1 57 ? 17.17125 96.97552 105.72740 1.000 28.77101 57 GLY B O 1
ATOM 2902 N N . ILE B 1 58 ? 18.03020 99.06570 105.65095 1.000 27.70659 58 ILE B N 1
ATOM 2903 C CA . ILE B 1 58 ? 18.48957 99.10185 107.03289 1.000 30.81033 58 ILE B CA 1
ATOM 2904 C C . ILE B 1 58 ? 17.98323 100.38998 107.66114 1.000 29.92398 58 ILE B C 1
ATOM 2905 O O . ILE B 1 58 ? 17.81863 101.40760 106.98083 1.000 30.10742 58 ILE B O 1
ATOM 2910 N N . VAL B 1 59 ? 17.75616 100.35202 108.97086 1.000 28.91233 59 VAL B N 1
ATOM 2911 C CA . VAL B 1 59 ? 17.33762 101.53304 109.72201 1.000 32.49044 59 VAL B CA 1
ATOM 2912 C C . VAL B 1 59 ? 18.54854 102.10630 110.44452 1.000 33.05279 59 VAL B C 1
ATOM 2913 O O . VAL B 1 59 ? 19.24390 101.38708 111.17114 1.000 31.01799 59 VAL B O 1
ATOM 2917 N N . VAL B 1 60 ? 18.79492 103.40224 110.25468 1.000 29.79083 60 VAL B N 1
ATOM 2918 C CA . VAL B 1 60 ? 19.91231 104.10267 110.87521 1.000 34.34918 60 VAL B CA 1
ATOM 2919 C C . VAL B 1 60 ? 19.32692 105.29759 111.61681 1.000 35.86815 60 VAL B C 1
ATOM 2920 O O . VAL B 1 60 ? 18.91121 106.27719 110.98830 1.000 37.43908 60 VAL B O 1
ATOM 2924 N N . ASP B 1 61 ? 19.27962 105.21553 112.94529 1.000 37.00831 61 ASP B N 1
ATOM 2925 C CA . ASP B 1 61 ? 18.77227 106.31114 113.77238 1.000 38.86505 61 ASP B CA 1
ATOM 2926 C C . ASP B 1 61 ? 17.36508 106.72582 113.34584 1.000 36.01695 61 ASP B C 1
ATOM 2927 O O . ASP B 1 61 ? 17.06694 107.90887 113.16847 1.000 39.27084 61 ASP B O 1
ATOM 2932 N N . GLY B 1 62 ? 16.49407 105.73496 113.18037 1.000 32.15279 62 GLY B N 1
ATOM 2933 C CA . GLY B 1 62 ? 15.13381 105.99435 112.75689 1.000 33.96205 62 GLY B CA 1
ATOM 2934 C C . GLY B 1 62 ? 14.96261 106.39699 111.30950 1.000 32.23608 62 GLY B C 1
ATOM 2935 O O . GLY B 1 62 ? 13.84248 106.72934 110.90883 1.000 32.95445 62 GLY B O 1
ATOM 2936 N N . TYR B 1 63 ? 16.03151 106.37882 110.50735 1.000 32.47153 63 TYR B N 1
ATOM 2937 C CA . TYR B 1 63 ? 15.92415 106.67943 109.08368 1.000 29.77242 63 TYR B CA 1
ATOM 2938 C C . TYR B 1 63 ? 15.94589 105.37895 108.29806 1.000 28.35573 63 TYR B C 1
ATOM 2939 O O . TYR B 1 63 ? 16.91589 104.61652 108.41297 1.000 29.77622 63 TYR B O 1
ATOM 2948 N N . PRO B 1 64 ? 14.92906 105.08400 107.50284 1.000 27.80178 64 PRO B N 1
ATOM 2949 C CA . PRO B 1 64 ? 14.93812 103.85497 106.69840 1.000 25.00312 64 PRO B CA 1
ATOM 2950 C C . PRO B 1 64 ? 15.75972 104.07101 105.43802 1.000 26.09174 64 PRO B C 1
ATOM 2951 O O . PRO B 1 64 ? 15.34797 104.79835 104.52858 1.000 26.24166 64 PRO B O 1
ATOM 2955 N N . SER B 1 65 ? 16.92832 103.43644 105.38279 1.000 27.02308 65 SER B N 1
ATOM 2956 C CA . SER B 1 65 ? 17.83446 103.53889 104.24187 1.000 26.81317 65 SER B CA 1
ATOM 2957 C C . SER B 1 65 ? 17.60870 102.34122 103.32519 1.000 25.45028 65 SER B C 1
ATOM 2958 O O . SER B 1 65 ? 18.03205 101.22104 103.63739 1.000 26.49713 65 SER B O 1
ATOM 2961 N N . TYR B 1 66 ? 16.96223 102.58497 102.18857 1.000 24.88076 66 TYR B N 1
ATOM 2962 C CA . TYR B 1 66 ? 16.44937 101.50920 101.34911 1.000 22.91818 66 TYR B CA 1
ATOM 2963 C C . TYR B 1 66 ? 17.43638 101.10149 100.26389 1.000 23.25319 66 TYR B C 1
ATOM 2964 O O . TYR B 1 66 ? 18.08552 101.94865 99.64216 1.000 23.53000 66 TYR B O 1
ATOM 2973 N N . PHE B 1 67 ? 17.52176 99.78766 100.02758 1.000 23.38702 67 PHE B N 1
ATOM 2974 C CA . PHE B 1 67 ? 18.17275 99.27334 98.82245 1.000 21.08612 67 PHE B CA 1
ATOM 2975 C C . PHE B 1 67 ? 17.22668 99.32234 97.63105 1.000 20.10960 67 PHE B C 1
ATOM 2976 O O . PHE B 1 67 ? 17.67828 99.46041 96.48030 1.000 20.56650 67 PHE B O 1
ATOM 2984 N N . ASP B 1 68 ? 15.92510 99.19843 97.89154 1.000 19.32404 68 ASP B N 1
ATOM 2985 C CA . ASP B 1 68 ? 14.86184 99.34605 96.90561 1.000 18.41283 68 ASP B CA 1
ATOM 2986 C C . ASP B 1 68 ? 13.61404 99.77349 97.67452 1.000 22.07329 68 ASP B C 1
ATOM 2987 O O . ASP B 1 68 ? 13.41805 99.36329 98.81889 1.000 23.94542 68 ASP B O 1
ATOM 2992 N N . CYS B 1 69 ? 12.78410 100.60845 97.04217 1.000 22.78247 69 CYS B N 1
ATOM 2993 C CA . CYS B 1 69 ? 11.72555 101.37646 97.70726 1.000 23.92226 69 CYS B CA 1
ATOM 2994 C C . CYS B 1 69 ? 10.55367 101.47135 96.73465 1.000 21.56812 69 CYS B C 1
ATOM 2995 O O . CYS B 1 69 ? 10.76793 101.79613 95.56387 1.000 20.46431 69 CYS B O 1
ATOM 2998 N N . PHE B 1 70 ? 9.32448 101.23396 97.21463 1.000 19.72692 70 PHE B N 1
ATOM 2999 C CA . PHE B 1 70 ? 8.12770 101.27396 96.37095 1.000 18.76550 70 PHE B CA 1
ATOM 3000 C C . PHE B 1 70 ? 6.99924 101.97273 97.11590 1.000 21.27072 70 PHE B C 1
ATOM 3001 O O . PHE B 1 70 ? 6.68538 101.59149 98.24641 1.000 21.97126 70 PHE B O 1
ATOM 3009 N N . ASN B 1 71 ? 6.37389 102.96736 96.48219 1.000 20.98068 71 ASN B N 1
ATOM 3010 C CA . ASN B 1 71 ? 5.31700 103.69421 97.17694 1.000 19.02705 71 ASN B CA 1
ATOM 3011 C C . ASN B 1 71 ? 3.91970 103.13052 96.89610 1.000 22.71758 71 ASN B C 1
ATOM 3012 O O . ASN B 1 71 ? 3.68564 102.38000 95.93811 1.000 23.60993 71 ASN B O 1
ATOM 3017 N N . GLU B 1 72 ? 2.97866 103.49256 97.77955 1.000 22.35647 72 GLU B N 1
ATOM 3018 C CA . GLU B 1 72 ? 1.59455 103.04660 97.65664 1.000 23.02120 72 GLU B CA 1
ATOM 3019 C C . GLU B 1 72 ? 0.92882 103.47393 96.35591 1.000 23.76765 72 GLU B C 1
ATOM 3020 O O . GLU B 1 72 ? -0.13579 102.94095 96.02892 1.000 26.67269 72 GLU B O 1
ATOM 3026 N N . ASP B 1 73 ? 1.50576 104.41623 95.60701 1.000 20.91641 73 ASP B N 1
ATOM 3027 C CA . ASP B 1 73 ? 0.92001 104.85876 94.35190 1.000 22.18579 73 ASP B CA 1
ATOM 3028 C C . ASP B 1 73 ? 1.53703 104.17637 93.13281 1.000 23.68173 73 ASP B C 1
ATOM 3029 O O . ASP B 1 73 ? 1.24594 104.57106 91.99841 1.000 24.17767 73 ASP B O 1
ATOM 3034 N N . GLY B 1 74 ? 2.37956 103.16834 93.34469 1.000 22.69213 74 GLY B N 1
ATOM 3035 C CA . GLY B 1 74 ? 2.87877 102.34191 92.26256 1.000 23.94070 74 GLY B CA 1
ATOM 3036 C C . GLY B 1 74 ? 4.19983 102.75493 91.64770 1.000 24.42196 74 GLY B C 1
ATOM 3037 O O . GLY B 1 74 ? 4.55422 102.21811 90.59569 1.000 23.24000 74 GLY B O 1
ATOM 3038 N N . LEU B 1 75 ? 4.93413 103.68460 92.25605 1.000 22.17334 75 LEU B N 1
ATOM 3039 C CA . LEU B 1 75 ? 6.22900 104.13869 91.75716 1.000 22.68650 75 LEU B CA 1
ATOM 3040 C C . LEU B 1 75 ? 7.33845 103.59193 92.64868 1.000 21.62436 75 LEU B C 1
ATOM 3041 O O . LEU B 1 75 ? 7.25986 103.68337 93.87420 1.000 21.01604 75 LEU B O 1
ATOM 3046 N N . GLY B 1 76 ? 8.38751 103.02390 92.03946 1.000 22.49302 76 GLY B N 1
ATOM 3047 C CA . GLY B 1 76 ? 9.47466 102.45113 92.80393 1.000 20.38035 76 GLY B CA 1
ATOM 3048 C C . GLY B 1 76 ? 10.84005 102.84270 92.26643 1.000 19.40852 76 GLY B C 1
ATOM 3049 O O . GLY B 1 76 ? 10.96769 103.40921 91.17917 1.000 18.81963 76 GLY B O 1
ATOM 3050 N N . ILE B 1 77 ? 11.86085 102.53974 93.07184 1.000 18.77128 77 ILE B N 1
ATOM 3051 C CA . ILE B 1 77 ? 13.25696 102.79716 92.71926 1.000 20.32113 77 ILE B CA 1
ATOM 3052 C C . ILE B 1 77 ? 14.11726 101.69864 93.33957 1.000 22.11562 77 ILE B C 1
ATOM 3053 O O . ILE B 1 77 ? 13.83807 101.22229 94.44348 1.000 20.07334 77 ILE B O 1
ATOM 3058 N N . ALA B 1 78 ? 15.14767 101.26292 92.61516 1.000 20.01864 78 ALA B N 1
ATOM 3059 C CA . ALA B 1 78 ? 16.13858 100.35201 93.17263 1.000 20.22991 78 ALA B CA 1
ATOM 3060 C C . ALA B 1 78 ? 17.52631 100.92263 92.91119 1.000 17.74589 78 ALA B C 1
ATOM 3061 O O . ALA B 1 78 ? 17.80586 101.39848 91.80662 1.000 20.01436 78 ALA B O 1
ATOM 3063 N N . GLY B 1 79 ? 18.39188 100.85706 93.91987 1.000 18.29901 79 GLY B N 1
ATOM 3064 C CA . GLY B 1 79 ? 19.77680 101.25091 93.78338 1.000 19.05694 79 GLY B CA 1
ATOM 3065 C C . GLY B 1 79 ? 20.66140 100.03360 93.60234 1.000 19.06921 79 GLY B C 1
ATOM 3066 O O . GLY B 1 79 ? 20.65132 99.12045 94.43152 1.000 18.91257 79 GLY B O 1
ATOM 3067 N N . LEU B 1 80 ? 21.43088 100.02921 92.51303 1.000 19.26850 80 LEU B N 1
ATOM 3068 C CA . LEU B 1 80 ? 22.28315 98.90626 92.13217 1.000 20.55936 80 LEU B CA 1
ATOM 3069 C C . LEU B 1 80 ? 23.73211 99.37336 92.06067 1.000 19.71110 80 LEU B C 1
ATOM 3070 O O . LEU B 1 80 ? 24.00873 100.54977 91.81730 1.000 20.55235 80 LEU B O 1
ATOM 3075 N N . ASN B 1 81 ? 24.67056 98.44423 92.26222 1.000 20.68353 81 ASN B N 1
ATOM 3076 C CA . ASN B 1 81 ? 26.08157 98.82193 92.25260 1.000 21.12264 81 ASN B CA 1
ATOM 3077 C C . ASN B 1 81 ? 26.51083 99.36048 90.88477 1.000 21.10309 81 ASN B C 1
ATOM 3078 O O . ASN B 1 81 ? 26.09481 98.85679 89.83556 1.000 20.99000 81 ASN B O 1
ATOM 3083 N N . PHE B 1 82 ? 27.36374 100.39225 90.90617 1.000 21.31553 82 PHE B N 1
ATOM 3084 C CA . PHE B 1 82 ? 27.84082 101.06830 89.69604 1.000 19.43650 82 PHE B CA 1
ATOM 3085 C C . PHE B 1 82 ? 29.30905 101.40739 89.91393 1.000 20.94084 82 PHE B C 1
ATOM 3086 O O . PHE B 1 8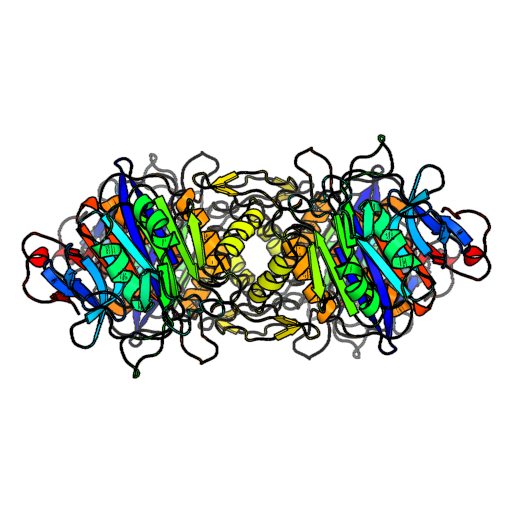2 ? 29.71741 102.57030 89.83388 1.000 22.05803 82 PHE B O 1
ATOM 3094 N N . PRO B 1 83 ? 30.13679 100.40134 90.20401 1.000 21.15161 83 PRO B N 1
ATOM 3095 C CA . PRO B 1 83 ? 31.53800 100.66651 90.55108 1.000 20.61840 83 PRO B CA 1
ATOM 3096 C C . PRO B 1 83 ? 32.32733 101.14537 89.34359 1.000 23.43777 83 PRO B C 1
ATOM 3097 O O . PRO B 1 83 ? 31.98737 100.87785 88.19073 1.000 21.57620 83 PRO B O 1
ATOM 3101 N N . HIS B 1 84 ? 33.40638 101.87274 89.62751 1.000 22.00719 84 HIS B N 1
ATOM 3102 C CA . HIS B 1 84 ? 34.29888 102.42074 88.60613 1.000 22.79046 84 HIS B CA 1
ATOM 3103 C C . HIS B 1 84 ? 33.65270 103.52320 87.78684 1.000 25.88492 84 HIS B C 1
ATOM 3104 O O . HIS B 1 84 ? 34.26120 103.99316 86.81443 1.000 27.25914 84 HIS B O 1
ATOM 3111 N N . PHE B 1 85 ? 32.44277 103.95410 88.15090 1.000 23.55335 85 PHE B N 1
ATOM 3112 C CA . PHE B 1 85 ? 31.71523 104.95640 87.38733 1.000 22.00590 85 PHE B CA 1
ATOM 3113 C C . PHE B 1 85 ? 31.08463 105.97516 88.32243 1.000 22.55864 85 PHE B C 1
ATOM 3114 O O . PHE B 1 85 ? 31.31335 107.17705 88.16879 1.000 24.17739 85 PHE B O 1
ATOM 3122 N N . ALA B 1 86 ? 30.28362 105.51378 89.28412 1.000 21.04178 86 ALA B N 1
ATOM 3123 C CA . ALA B 1 86 ? 29.52776 106.45027 90.11243 1.000 20.35462 86 ALA B CA 1
ATOM 3124 C C . ALA B 1 86 ? 30.44300 107.47576 90.77454 1.000 20.98544 86 ALA B C 1
ATOM 3125 O O . ALA B 1 86 ? 31.45307 107.13014 91.39604 1.000 24.37038 86 ALA B O 1
ATOM 3127 N N . LYS B 1 87 ? 30.06088 108.74112 90.67097 1.000 23.54409 87 LYS B N 1
ATOM 3128 C CA . LYS B 1 87 ? 30.77478 109.79935 91.36739 1.000 24.74123 87 LYS B CA 1
ATOM 3129 C C . LYS B 1 87 ? 29.79097 110.93308 91.58779 1.000 25.27803 87 LYS B C 1
ATOM 3130 O O . LYS B 1 87 ? 29.13856 111.38616 90.64083 1.000 26.67432 87 LYS B O 1
ATOM 3136 N N . PHE B 1 88 ? 29.66746 111.36974 92.83448 1.000 24.51325 88 PHE B N 1
ATOM 3137 C CA . PHE B 1 88 ? 28.74534 112.43955 93.19259 1.000 25.38300 88 PHE B CA 1
ATOM 3138 C C . PHE B 1 88 ? 29.52163 113.69617 93.57549 1.000 26.89156 88 PHE B C 1
ATOM 3139 O O . PHE B 1 88 ? 30.74974 113.69369 93.65250 1.000 27.44558 88 PHE B O 1
ATOM 3147 N N . SER B 1 89 ? 28.79224 114.78925 93.79028 1.000 26.32410 89 SER B N 1
ATOM 3148 C CA . SER B 1 89 ? 29.45027 116.07790 93.97409 1.000 29.04530 89 SER B CA 1
ATOM 3149 C C . SER B 1 89 ? 30.09263 116.18527 95.35779 1.000 30.26260 89 SER B C 1
ATOM 3150 O O . SER B 1 89 ? 29.66484 115.55265 96.32703 1.000 30.32995 89 SER B O 1
ATOM 3153 N N . ASP B 1 90 ? 31.14247 117.00456 95.44979 1.000 32.22921 90 ASP B N 1
ATOM 3154 C CA . ASP B 1 90 ? 31.83043 117.13755 96.73032 1.000 35.52783 90 ASP B CA 1
ATOM 3155 C C . ASP B 1 90 ? 30.91615 117.74908 97.79068 1.000 35.74452 90 ASP B C 1
ATOM 3156 O O . ASP B 1 90 ? 30.86691 117.27834 98.93419 1.000 42.00946 90 ASP B O 1
ATOM 3161 N N . GLY B 1 91 ? 30.17196 118.77780 97.42982 1.000 36.99782 91 GLY B N 1
ATOM 3162 C CA . GLY B 1 91 ? 29.20445 119.34803 98.33259 1.000 32.41266 91 GLY B CA 1
ATOM 3163 C C . GLY B 1 91 ? 27.96225 119.75505 97.58175 1.000 31.12971 91 GLY B C 1
ATOM 3164 O O . GLY B 1 91 ? 27.83573 119.52283 96.37634 1.000 30.54716 91 GLY B O 1
ATOM 3165 N N . PRO B 1 92 ? 27.01944 120.38135 98.27642 1.000 31.35920 92 PRO B N 1
ATOM 3166 C CA . PRO B 1 92 ? 25.82741 120.88601 97.59449 1.000 29.65477 92 PRO B CA 1
ATOM 3167 C C . PRO B 1 92 ? 26.19067 122.02233 96.65682 1.000 34.52180 92 PRO B C 1
ATOM 3168 O O . PRO B 1 92 ? 27.18721 122.72597 96.84463 1.000 38.08193 92 PRO B O 1
ATOM 3172 N N . ILE B 1 93 ? 25.35654 122.20550 95.64029 1.000 33.52390 93 ILE B N 1
ATOM 3173 C CA . ILE B 1 93 ? 25.55059 123.23988 94.63270 1.000 34.85436 93 ILE B CA 1
ATOM 3174 C C . ILE B 1 93 ? 24.37729 124.20638 94.69781 1.000 38.62230 93 ILE B C 1
ATOM 3175 O O . ILE B 1 93 ? 23.21689 123.78396 94.71811 1.000 36.90233 93 ILE B O 1
ATOM 3180 N N . ASP B 1 94 ? 24.67883 125.50228 94.74258 1.000 39.99547 94 ASP B N 1
ATOM 3181 C CA . ASP B 1 94 ? 23.62253 126.49583 94.87212 1.000 41.38764 94 ASP B CA 1
ATOM 3182 C C . ASP B 1 94 ? 22.69180 126.44291 93.66841 1.000 37.25497 94 ASP B C 1
ATOM 3183 O O . ASP B 1 94 ? 23.12906 126.25051 92.53109 1.000 41.88374 94 ASP B O 1
ATOM 3188 N N . GLY B 1 95 ? 21.39593 126.61221 93.92871 1.000 37.78616 95 GLY B N 1
ATOM 3189 C CA . GLY B 1 95 ? 20.39024 126.59274 92.89145 1.000 37.93385 95 GLY B CA 1
ATOM 3190 C C . GLY B 1 95 ? 19.85213 125.21991 92.54998 1.000 37.42740 95 GLY B C 1
ATOM 3191 O O . GLY B 1 95 ? 18.84624 125.12654 91.83589 1.000 38.52211 95 GLY B O 1
ATOM 3192 N N . LYS B 1 96 ? 20.48074 124.15829 93.03408 1.000 35.25142 96 LYS B N 1
ATOM 3193 C CA . LYS B 1 96 ? 20.04274 122.79978 92.75423 1.000 31.34212 96 LYS B CA 1
ATOM 3194 C C . LYS B 1 96 ? 19.24294 122.24756 93.92563 1.000 31.88101 96 LYS B C 1
ATOM 3195 O O . LYS B 1 96 ? 19.36156 122.70560 95.06550 1.000 30.28906 96 LYS B O 1
ATOM 3201 N N . ILE B 1 97 ? 18.40755 121.25462 93.62542 1.000 28.41672 97 ILE B N 1
ATOM 3202 C CA . ILE B 1 97 ? 17.82812 120.40177 94.66011 1.000 27.40277 97 ILE B CA 1
ATOM 3203 C C . ILE B 1 97 ? 18.92992 119.41638 95.03439 1.000 27.46058 97 ILE B C 1
ATOM 3204 O O . ILE B 1 97 ? 19.22725 118.49644 94.27021 1.000 27.54113 97 ILE B O 1
ATOM 3209 N N . ASN B 1 98 ? 19.56237 119.61630 96.18774 1.000 27.38756 98 ASN B N 1
ATOM 3210 C CA . ASN B 1 98 ? 20.71489 118.81311 96.57741 1.000 26.68412 98 ASN B CA 1
ATOM 3211 C C . ASN B 1 98 ? 20.28774 117.63668 97.44069 1.000 26.81282 98 ASN B C 1
ATOM 3212 O O . ASN B 1 98 ? 19.60213 117.81153 98.45014 1.000 26.09591 98 ASN B O 1
ATOM 3217 N N . LEU B 1 99 ? 20.72146 116.43878 97.05471 1.000 23.75613 99 LEU B N 1
ATOM 3218 C CA . LEU B 1 99 ? 20.42563 115.22745 97.80161 1.000 26.28130 99 LEU B CA 1
ATOM 3219 C C . LEU B 1 99 ? 21.73010 114.48894 98.04007 1.000 24.68585 99 LEU B C 1
ATOM 3220 O O . LEU B 1 99 ? 22.49236 114.26287 97.09501 1.000 24.32881 99 LEU B O 1
ATOM 3225 N N . ALA B 1 100 ? 21.99874 114.10950 99.28565 1.000 24.17054 100 ALA B N 1
ATOM 3226 C CA . ALA B 1 100 ? 22.99002 113.06332 99.48063 1.000 25.51895 100 ALA B CA 1
ATOM 3227 C C . ALA B 1 100 ? 22.50684 111.84915 98.69862 1.000 24.77612 100 ALA B C 1
ATOM 3228 O O . ALA B 1 100 ? 21.30314 111.61758 98.58502 1.000 24.90467 100 ALA B O 1
ATOM 3230 N N . SER B 1 101 ? 23.43436 111.08425 98.11766 1.000 24.39312 101 SER B N 1
ATOM 3231 C CA . SER B 1 101 ? 22.99741 110.06750 97.16372 1.000 23.82787 101 SER B CA 1
ATOM 3232 C C . SER B 1 101 ? 21.99515 109.09618 97.78423 1.000 24.12679 101 SER B C 1
ATOM 3233 O O . SER B 1 101 ? 21.04621 108.66904 97.11581 1.000 23.57374 101 SER B O 1
ATOM 3236 N N . TYR B 1 102 ? 22.16536 108.75614 99.06745 1.000 24.76976 102 TYR B N 1
ATOM 3237 C CA . TYR B 1 102 ? 21.23730 107.82483 99.70636 1.000 25.41477 102 TYR B CA 1
ATOM 3238 C C . TYR B 1 102 ? 19.83051 108.39331 99.82397 1.000 23.10324 102 TYR B C 1
ATOM 3239 O O . TYR B 1 102 ? 18.87574 107.62262 99.97749 1.000 23.38764 102 TYR B O 1
ATOM 3248 N N . GLU B 1 103 ? 19.68298 109.72023 99.78061 1.000 23.70152 103 GLU B N 1
ATOM 3249 C CA . GLU B 1 103 ? 18.37529 110.34840 99.93090 1.000 22.61010 103 GLU B CA 1
ATOM 3250 C C . GLU B 1 103 ? 17.51360 110.23857 98.68334 1.000 22.29616 103 GLU B C 1
ATOM 3251 O O . GLU B 1 103 ? 16.31521 110.52783 98.74667 1.000 21.89239 103 GLU B O 1
ATOM 3257 N N . ILE B 1 104 ? 18.07607 109.80681 97.55431 1.000 22.09463 104 ILE B N 1
ATOM 3258 C CA . ILE B 1 104 ? 17.26495 109.74917 96.34372 1.000 20.56718 104 ILE B CA 1
ATOM 3259 C C . ILE B 1 104 ? 16.11903 108.76416 96.49992 1.000 19.57232 104 ILE B C 1
ATOM 3260 O O . ILE B 1 104 ? 15.06541 108.92095 95.87043 1.000 20.83320 104 ILE B O 1
ATOM 3265 N N . MET B 1 105 ? 16.30698 107.72209 97.31655 1.000 19.94520 105 MET B N 1
ATOM 3266 C CA . MET B 1 105 ? 15.30363 106.66779 97.40180 1.000 21.58370 105 MET B CA 1
ATOM 3267 C C . MET B 1 105 ? 13.97405 107.21867 97.90339 1.000 21.18552 105 MET B C 1
ATOM 3268 O O . MET B 1 105 ? 12.91842 106.97745 97.30134 1.000 22.19721 105 MET B O 1
ATOM 3273 N N . LEU B 1 106 ? 14.00589 107.96045 99.00890 1.000 22.80036 106 LEU B N 1
ATOM 3274 C CA . LEU B 1 106 ? 12.76526 108.50875 99.54391 1.000 22.30819 106 LEU B CA 1
ATOM 3275 C C . LEU B 1 106 ? 12.36060 109.80552 98.84981 1.000 21.14206 106 LEU B C 1
ATOM 3276 O O . LEU B 1 106 ? 11.16644 110.10937 98.77320 1.000 23.25710 106 LEU B O 1
ATOM 3281 N N . TRP B 1 107 ? 13.31211 110.55210 98.29203 1.000 19.92886 107 TRP B N 1
ATOM 3282 C CA . TRP B 1 107 ? 12.91865 111.74635 97.54980 1.000 20.54060 107 TRP B CA 1
ATOM 3283 C C . TRP B 1 107 ? 12.04218 111.37653 96.35853 1.000 21.71216 107 TRP B C 1
ATOM 3284 O O . TRP B 1 107 ? 10.99261 111.98784 96.12819 1.000 22.44343 107 TRP B O 1
ATOM 3295 N N . VAL B 1 108 ? 12.44073 110.34705 95.60617 1.000 20.17420 108 VAL B N 1
ATOM 3296 C CA . VAL B 1 108 ? 11.64698 109.89575 94.46737 1.000 19.49087 108 VAL B CA 1
ATOM 3297 C C . VAL B 1 108 ? 10.29726 109.34499 94.92649 1.000 19.56652 108 VAL B C 1
ATOM 3298 O O . VAL B 1 108 ? 9.24392 109.71535 94.39144 1.000 21.24096 108 VAL B O 1
ATOM 3302 N N . THR B 1 109 ? 10.30719 108.40140 95.88120 1.000 20.97872 109 THR B N 1
ATOM 3303 C CA . THR B 1 109 ? 9.07447 107.70058 96.22856 1.000 21.11315 109 THR B CA 1
ATOM 3304 C C . THR B 1 109 ? 8.11156 108.55103 97.04528 1.000 21.86626 109 THR B C 1
ATOM 3305 O O . THR B 1 109 ? 6.90626 108.28930 97.02379 1.000 22.03062 109 THR B O 1
ATOM 3309 N N . GLN B 1 110 ? 8.60349 109.57058 97.74058 1.000 21.27354 110 GLN B N 1
ATOM 3310 C CA . GLN B 1 110 ? 7.70147 110.37485 98.55054 1.000 21.84422 110 GLN B CA 1
ATOM 3311 C C . GLN B 1 110 ? 7.03457 111.47190 97.74098 1.000 22.05298 110 GLN B C 1
ATOM 3312 O O . GLN B 1 110 ? 5.90133 111.86202 98.05458 1.000 23.92929 110 GLN B O 1
ATOM 3318 N N . ASN B 1 111 ? 7.69691 111.96609 96.69491 1.000 21.50654 111 ASN B N 1
ATOM 3319 C CA . ASN B 1 111 ? 7.25800 113.19297 96.04590 1.000 20.88970 111 ASN B CA 1
ATOM 3320 C C . ASN B 1 111 ? 6.53297 112.98513 94.72323 1.000 22.94968 111 ASN B C 1
ATOM 3321 O O . ASN B 1 111 ? 5.95873 113.94506 94.19874 1.000 22.65855 111 ASN B O 1
ATOM 3326 N N . PHE B 1 112 ? 6.49681 111.76341 94.18605 1.000 20.57783 112 PHE B N 1
ATOM 3327 C CA . PHE B 1 112 ? 5.95905 111.56864 92.85016 1.000 20.31327 112 PHE B CA 1
ATOM 3328 C C . PHE B 1 112 ? 5.11031 110.30823 92.76826 1.000 21.86950 112 PHE B C 1
ATOM 3329 O O . PHE B 1 112 ? 5.16061 109.43430 93.63486 1.000 22.92424 112 PHE B O 1
ATOM 3337 N N . THR B 1 113 ? 4.31073 110.25366 91.70778 1.000 23.18165 113 THR B N 1
ATOM 3338 C CA . THR B 1 113 ? 3.59079 109.06261 91.28245 1.000 23.82437 113 THR B CA 1
ATOM 3339 C C . THR B 1 113 ? 3.98560 108.61415 89.88465 1.000 23.90304 113 THR B C 1
ATOM 3340 O O . THR B 1 113 ? 4.05978 107.40485 89.63227 1.000 26.08063 113 THR B O 1
ATOM 3344 N N . LYS B 1 114 ? 4.30475 109.54708 88.99287 1.000 24.12739 114 LYS B N 1
ATOM 3345 C CA . LYS B 1 114 ? 4.62275 109.23636 87.60708 1.000 25.61722 114 LYS B CA 1
ATOM 3346 C C . LYS B 1 114 ? 6.09254 109.50881 87.32105 1.000 24.95770 114 LYS B C 1
ATOM 3347 O O . LYS B 1 114 ? 6.65190 110.52440 87.75827 1.000 23.32905 114 LYS B O 1
ATOM 3353 N N . VAL B 1 115 ? 6.70676 108.60007 86.55930 1.000 23.38555 115 VAL B N 1
ATOM 3354 C CA . VAL B 1 115 ? 8.09559 108.78133 86.15201 1.000 24.44447 115 VAL B CA 1
ATOM 3355 C C . VAL B 1 115 ? 8.27081 110.04171 85.31960 1.000 24.10148 115 VAL B C 1
ATOM 3356 O O . VAL B 1 115 ? 9.32153 110.68510 85.37708 1.000 25.12206 115 VAL B O 1
ATOM 3360 N N . SER B 1 116 ? 7.26417 110.41371 84.52720 1.000 24.64752 116 SER B N 1
ATOM 3361 C CA . SER B 1 116 ? 7.41433 111.61152 83.70351 1.000 26.02922 116 SER B CA 1
ATOM 3362 C C . SER B 1 116 ? 7.68059 112.82808 84.57844 1.000 25.52204 116 SER B C 1
ATOM 3363 O O . SER B 1 116 ? 8.47532 113.70393 84.22014 1.000 26.85315 116 SER B O 1
ATOM 3366 N N . ASP B 1 117 ? 7.06145 112.87497 85.75660 1.000 28.13784 117 ASP B N 1
ATOM 3367 C CA . ASP B 1 117 ? 7.30688 113.98103 86.67228 1.000 25.00781 117 ASP B CA 1
ATOM 3368 C C . ASP B 1 117 ? 8.66588 113.85345 87.34707 1.000 23.63152 117 ASP B C 1
ATOM 3369 O O . ASP B 1 117 ? 9.35501 114.85517 87.55273 1.000 24.21126 117 ASP B O 1
ATOM 3374 N N . VAL B 1 118 ? 9.08021 112.62765 87.68530 1.000 23.19132 118 VAL B N 1
ATOM 3375 C CA . VAL B 1 118 ? 10.41903 112.43721 88.23928 1.000 22.46710 118 VAL B CA 1
ATOM 3376 C C . VAL B 1 118 ? 11.47036 112.93088 87.25736 1.000 23.26607 118 VAL B C 1
ATOM 3377 O O . VAL B 1 118 ? 12.41676 113.63865 87.62716 1.000 22.31838 118 VAL B O 1
ATOM 3381 N N . LYS B 1 119 ? 11.31873 112.54878 85.99076 1.000 22.77832 119 LYS B N 1
ATOM 3382 C CA . LYS B 1 119 ? 12.29025 112.91015 84.96390 1.000 24.99303 119 LYS B CA 1
ATOM 3383 C C . LYS B 1 119 ? 12.42338 114.42275 84.83943 1.000 26.11277 119 LYS B C 1
ATOM 3384 O O . LYS B 1 119 ? 13.53633 114.95479 84.72622 1.000 25.92159 119 LYS B O 1
ATOM 3390 N N . GLU B 1 120 ? 11.30052 115.13675 84.87279 1.000 25.52152 120 GLU B N 1
ATOM 3391 C CA . GLU B 1 120 ? 11.36901 116.59092 84.77188 1.000 26.06969 120 GLU B CA 1
ATOM 3392 C C . GLU B 1 120 ? 12.01967 117.19459 86.01054 1.000 25.41764 120 GLU B C 1
ATOM 3393 O O . GLU B 1 120 ? 12.87209 118.08286 85.90350 1.000 24.99562 120 GLU B O 1
ATOM 3399 N N . ALA B 1 121 ? 11.66292 116.69544 87.19488 1.000 23.92107 121 ALA B N 1
ATOM 3400 C CA . ALA B 1 121 ? 12.24426 117.21370 88.42666 1.000 23.20241 121 ALA B CA 1
ATOM 3401 C C . ALA B 1 121 ? 13.74161 116.94880 88.50990 1.000 24.79467 121 ALA B C 1
ATOM 3402 O O . ALA B 1 121 ? 14.49057 117.76729 89.06576 1.000 24.45840 121 ALA B O 1
ATOM 3404 N N . LEU B 1 122 ? 14.20260 115.80953 87.97719 1.000 21.35716 122 LEU B N 1
ATOM 3405 C CA . LEU B 1 122 ? 15.61974 115.48809 88.07842 1.000 21.87742 122 LEU B CA 1
ATOM 3406 C C . LEU B 1 122 ? 16.50500 116.47625 87.32581 1.000 23.07239 122 LEU B C 1
ATOM 3407 O O . LEU B 1 122 ? 17.71353 116.51153 87.57404 1.000 25.38137 122 LEU B O 1
ATOM 3412 N N . LYS B 1 123 ? 15.94049 117.25491 86.39639 1.000 24.30489 123 LYS B N 1
ATOM 3413 C CA . LYS B 1 123 ? 16.72785 118.24067 85.66012 1.000 25.44483 123 LYS B CA 1
ATOM 3414 C C . LYS B 1 123 ? 17.42475 119.23027 86.58418 1.000 29.37447 123 LYS B C 1
ATOM 3415 O O . LYS B 1 123 ? 18.42230 119.84406 86.18229 1.000 28.30280 123 LYS B O 1
ATOM 3421 N N . ASN B 1 124 ? 16.93635 119.39587 87.81528 1.000 26.09690 124 ASN B N 1
ATOM 3422 C CA . ASN B 1 124 ? 17.54985 120.33408 88.74827 1.000 28.74570 124 ASN B CA 1
ATOM 3423 C C . ASN B 1 124 ? 18.03709 119.64562 90.01976 1.000 28.07092 124 ASN B C 1
ATOM 3424 O O . ASN B 1 124 ? 18.25085 120.30755 91.03796 1.000 29.29356 124 ASN B O 1
ATOM 3429 N N . VAL B 1 125 ? 18.21941 118.32616 89.99165 1.000 24.65498 125 VAL B N 1
ATOM 3430 C CA . VAL B 1 125 ? 18.72518 117.60079 91.14973 1.000 23.54425 125 VAL B CA 1
ATOM 3431 C C . VAL B 1 125 ? 20.23187 117.44944 91.03156 1.000 24.98704 125 VAL B C 1
ATOM 3432 O O . VAL B 1 125 ? 20.75886 117.18799 89.94312 1.000 26.62198 125 VAL B O 1
ATOM 3436 N N . ASN B 1 126 ? 20.92821 117.60028 92.15757 1.000 24.15958 126 ASN B N 1
ATOM 3437 C CA . ASN B 1 126 ? 22.36031 117.33557 92.25382 1.000 25.93928 126 ASN B CA 1
ATOM 3438 C C . ASN B 1 126 ? 22.60122 116.33559 93.37472 1.000 26.75190 126 ASN B C 1
ATOM 3439 O O . ASN B 1 126 ? 22.20748 116.57298 94.52005 1.000 26.13429 126 ASN B O 1
ATOM 3444 N N . LEU B 1 127 ? 23.23667 115.21109 93.04958 1.000 23.14385 127 LEU B N 1
ATOM 3445 C CA . LEU B 1 127 ? 23.55166 114.20621 94.05207 1.000 21.77916 127 LEU B CA 1
ATOM 3446 C C . LEU B 1 127 ? 24.91569 114.48679 94.66202 1.000 23.71425 127 LEU B C 1
ATOM 3447 O O . LEU B 1 127 ? 25.89813 114.68811 93.93929 1.000 24.58089 127 LEU B O 1
ATOM 3452 N N . VAL B 1 128 ? 24.97478 114.45807 95.98824 1.000 23.90618 128 VAL B N 1
ATOM 3453 C CA . VAL B 1 128 ? 26.14862 114.85838 96.75194 1.000 24.95072 128 VAL B CA 1
ATOM 3454 C C . VAL B 1 128 ? 26.82377 113.63430 97.35664 1.000 24.93878 128 VAL B C 1
ATOM 3455 O O . VAL B 1 128 ? 26.15860 112.70317 97.82565 1.000 24.37110 128 VAL B O 1
ATOM 3459 N N . ASN B 1 129 ? 28.15551 113.66406 97.38113 1.000 27.12205 129 ASN B N 1
ATOM 3460 C CA . ASN B 1 129 ? 28.97479 112.59118 97.94659 1.000 28.59152 129 ASN B CA 1
ATOM 3461 C C . ASN B 1 129 ? 29.02656 112.73840 99.46964 1.000 31.16984 129 ASN B C 1
ATOM 3462 O O . ASN B 1 129 ? 30.02092 113.16386 100.06110 1.000 31.49888 129 ASN B O 1
ATOM 3467 N N . GLU B 1 130 ? 27.91492 112.38380 100.11010 1.000 30.54799 130 GLU B N 1
ATOM 3468 C CA . GLU B 1 130 ? 27.84638 112.37571 101.56374 1.000 32.81769 130 GLU B CA 1
ATOM 3469 C C . GLU B 1 130 ? 27.02195 111.19163 102.04161 1.000 29.07770 130 GLU B C 1
ATOM 3470 O O . GLU B 1 130 ? 25.94340 110.92085 101.50740 1.000 29.01619 130 GLU B O 1
ATOM 3476 N N . ALA B 1 131 ? 27.52843 110.50066 103.05840 1.000 32.25138 131 ALA B N 1
ATOM 3477 C CA . ALA B 1 131 ? 26.86302 109.34564 103.63638 1.000 33.35092 131 ALA B CA 1
ATOM 3478 C C . ALA B 1 131 ? 25.87470 109.77971 104.71877 1.000 36.12258 131 ALA B C 1
ATOM 3479 O O . ALA B 1 131 ? 25.83185 110.93830 105.12866 1.000 36.65845 131 ALA B O 1
ATOM 3481 N N . ILE B 1 132 ? 25.06681 108.82531 105.18729 1.000 35.77879 132 ILE B N 1
ATOM 3482 C CA . ILE B 1 132 ? 24.06721 109.15528 106.20184 1.000 38.16909 132 ILE B CA 1
ATOM 3483 C C . ILE B 1 132 ? 24.73470 109.67108 107.47394 1.000 40.24272 132 ILE B C 1
ATOM 3484 O O . ILE B 1 132 ? 24.25662 110.62421 108.10070 1.000 42.81770 132 ILE B O 1
ATOM 3489 N N . ASN B 1 133 ? 25.84252 109.05297 107.87608 1.000 39.96865 133 ASN B N 1
ATOM 3490 C CA . ASN B 1 133 ? 26.70229 109.60013 108.91832 1.000 41.63006 133 ASN B CA 1
ATOM 3491 C C . ASN B 1 133 ? 28.13166 109.14960 108.64996 1.000 41.63846 133 ASN B C 1
ATOM 3492 O O . ASN B 1 133 ? 28.39072 108.33492 107.76190 1.000 42.07754 133 ASN B O 1
ATOM 3497 N N . SER B 1 134 ? 29.06631 109.69505 109.42986 1.000 44.54438 134 SER B N 1
ATOM 3498 C CA . SER B 1 134 ? 30.48285 109.47288 109.16021 1.000 44.83652 134 SER B CA 1
ATOM 3499 C C . SER B 1 134 ? 30.90625 108.02055 109.33721 1.000 44.81460 134 SER B C 1
ATOM 3500 O O . SER B 1 134 ? 32.01915 107.66569 108.93285 1.000 48.47904 134 SER B O 1
ATOM 3503 N N . SER B 1 135 ? 30.06264 107.17420 109.92216 1.000 42.33584 135 SER B N 1
ATOM 3504 C CA . SER B 1 135 ? 30.42450 105.77434 110.09783 1.000 43.94743 135 SER B CA 1
ATOM 3505 C C . SER B 1 135 ? 30.14647 104.92838 108.86193 1.000 44.88291 135 SER B C 1
ATOM 3506 O O . SER B 1 135 ? 30.51715 103.75012 108.84372 1.000 47.67761 135 SER B O 1
ATOM 3509 N N . PHE B 1 136 ? 29.50721 105.48967 107.84013 1.000 44.33146 136 PHE B N 1
ATOM 3510 C CA . PHE B 1 136 ? 29.19800 104.77168 106.61459 1.000 41.24595 136 PHE B CA 1
ATOM 3511 C C . PHE B 1 136 ? 29.97674 105.37830 105.45770 1.000 40.54616 136 PHE B C 1
ATOM 3512 O O . PHE B 1 136 ? 30.25389 106.57992 105.43759 1.000 38.28231 136 PHE B O 1
ATOM 3520 N N . ALA B 1 137 ? 30.32307 104.53732 104.49046 1.000 40.68409 137 ALA B N 1
ATOM 3521 C CA . ALA B 1 137 ? 30.86025 105.02068 103.23037 1.000 37.94686 137 ALA B CA 1
ATOM 3522 C C . ALA B 1 137 ? 29.71632 105.26077 102.25070 1.000 34.16659 137 ALA B C 1
ATOM 3523 O O . ALA B 1 137 ? 28.60863 104.74265 102.41076 1.000 37.03223 137 ALA B O 1
ATOM 3525 N N . VAL B 1 138 ? 29.99096 106.07907 101.24428 1.000 31.29408 138 VAL B N 1
ATOM 3526 C CA . VAL B 1 138 ? 29.01084 106.37442 100.20705 1.000 28.84011 138 VAL B CA 1
ATOM 3527 C C . VAL B 1 138 ? 28.98831 105.21292 99.22309 1.000 28.49508 138 VAL B C 1
ATOM 3528 O O . VAL B 1 138 ? 30.03340 104.80313 98.71245 1.000 29.29097 138 VAL B O 1
ATOM 3532 N N . ALA B 1 139 ? 27.80580 104.67911 98.95966 1.000 28.72131 139 ALA B N 1
ATOM 3533 C CA . ALA B 1 139 ? 27.70352 103.54830 98.03913 1.000 26.91766 139 ALA B CA 1
ATOM 3534 C C . ALA B 1 139 ? 27.76723 104.05181 96.60095 1.000 24.61698 139 ALA B C 1
ATOM 3535 O O . ALA B 1 139 ? 27.06906 105.00777 96.25588 1.000 25.31734 139 ALA B O 1
ATOM 3537 N N . PRO B 1 140 ? 28.58560 103.43693 95.72909 1.000 24.71680 140 PRO B N 1
ATOM 3538 C CA . PRO B 1 140 ? 28.65889 103.90848 94.32918 1.000 22.57099 140 PRO B CA 1
ATOM 3539 C C . PRO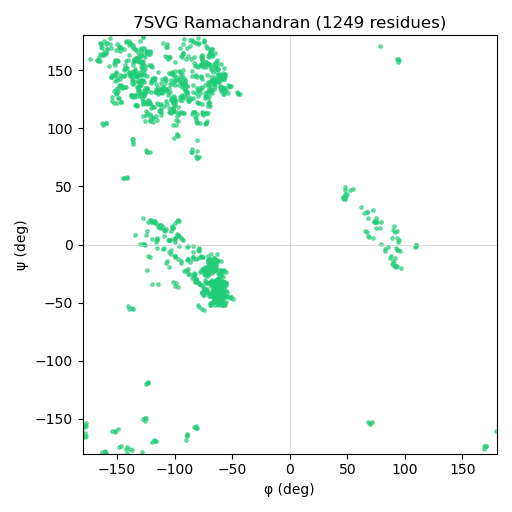 B 1 140 ? 27.54935 103.27868 93.48675 1.000 23.92714 140 PRO B C 1
ATOM 3540 O O . PRO B 1 140 ? 27.72864 102.27448 92.79628 1.000 26.16602 140 PRO B O 1
ATOM 3544 N N . LEU B 1 141 ? 26.35539 103.86116 93.55434 1.000 20.14362 141 LEU B N 1
ATOM 3545 C CA . LEU B 1 141 ? 25.15583 103.27306 92.96982 1.000 21.52949 141 LEU B CA 1
ATOM 3546 C C . LEU B 1 141 ? 24.71772 103.99700 91.70226 1.000 20.76291 141 LEU B C 1
ATOM 3547 O O . LEU B 1 141 ? 25.11187 105.13456 91.42922 1.000 20.88533 141 LEU B O 1
ATOM 3552 N N . HIS B 1 142 ? 23.89365 103.29781 90.92239 1.000 19.92139 142 HIS B N 1
ATOM 3553 C CA . HIS B 1 142 ? 22.98985 103.87948 89.93785 1.000 18.48958 142 HIS B CA 1
ATOM 3554 C C . HIS B 1 142 ? 21.59709 103.32388 90.20597 1.000 19.47665 142 HIS B C 1
ATOM 3555 O O . HIS B 1 142 ? 21.42615 102.39661 91.00386 1.000 19.99628 142 HIS B O 1
ATOM 3562 N N . TRP B 1 143 ? 20.58228 103.90328 89.56563 1.000 19.53053 143 TRP B N 1
ATOM 3563 C CA . TRP B 1 143 ? 19.20304 103.61586 89.94854 1.000 18.07441 143 TRP B CA 1
ATOM 3564 C C . TRP B 1 143 ? 18.33525 103.32743 88.73659 1.000 18.19058 143 TRP B C 1
ATOM 3565 O O . TRP B 1 143 ? 18.52525 103.90734 87.66056 1.000 20.24182 143 TRP B O 1
ATOM 3576 N N . ILE B 1 144 ? 17.38096 102.41245 88.93118 1.000 17.41800 144 ILE B N 1
ATOM 3577 C CA . ILE B 1 144 ? 16.25955 102.22001 88.02342 1.000 17.98346 144 ILE B CA 1
ATOM 3578 C C . ILE B 1 144 ? 14.99271 102.66186 88.74830 1.000 19.70334 144 ILE B C 1
ATOM 3579 O O . ILE B 1 144 ? 14.77099 102.29015 89.90866 1.000 18.81893 144 ILE B O 1
ATOM 3584 N N . ILE B 1 145 ? 14.19281 103.49257 88.07640 1.000 20.45472 145 ILE B N 1
ATOM 3585 C CA . ILE B 1 145 ? 12.94674 104.04203 88.60898 1.000 18.91878 145 ILE B CA 1
ATOM 3586 C C . ILE B 1 145 ? 11.84270 103.66464 87.63441 1.000 18.74948 145 ILE B C 1
ATOM 3587 O O . ILE B 1 145 ? 12.01754 103.80400 86.41667 1.000 20.78072 145 ILE B O 1
ATOM 3592 N N . SER B 1 146 ? 10.70844 103.19374 88.15108 1.000 18.69267 146 SER B N 1
ATOM 3593 C CA . SER B 1 146 ? 9.66019 102.75056 87.24129 1.000 19.89903 146 SER B CA 1
ATOM 3594 C C . SER B 1 146 ? 8.28413 103.00097 87.83035 1.000 21.26842 146 SER B C 1
ATOM 3595 O O . SER B 1 146 ? 8.07897 102.89841 89.04174 1.000 21.39885 146 SER B O 1
ATOM 3598 N N . ASP B 1 147 ? 7.35118 103.31900 86.93856 1.000 21.72960 147 ASP B N 1
ATOM 3599 C CA . ASP B 1 147 ? 5.91577 103.23736 87.16642 1.000 21.71765 147 ASP B CA 1
ATOM 3600 C C . ASP B 1 147 ? 5.34450 102.25307 86.14436 1.000 24.08489 147 ASP B C 1
ATOM 3601 O O . ASP B 1 147 ? 6.09287 101.55088 85.45341 1.000 21.22560 147 ASP B O 1
ATOM 3606 N N . LYS B 1 148 ? 4.01446 102.19714 86.04630 1.000 23.10213 148 LYS B N 1
ATOM 3607 C CA . LYS B 1 148 ? 3.37846 101.24697 85.13693 1.000 24.03592 148 LYS B CA 1
ATOM 3608 C C . LYS B 1 148 ? 3.56595 101.60014 83.66702 1.000 25.09450 148 LYS B C 1
ATOM 3609 O O . LYS B 1 148 ? 3.32472 100.74731 82.80359 1.000 26.31341 148 LYS B O 1
ATOM 3615 N N . ASP B 1 149 ? 4.00038 102.81641 83.36107 1.000 25.10365 149 ASP B N 1
ATOM 3616 C CA . ASP B 1 149 ? 4.10480 103.27992 81.98491 1.000 25.50087 149 ASP B CA 1
ATOM 3617 C C . ASP B 1 149 ? 5.52305 103.23891 81.43334 1.000 27.64003 149 ASP B C 1
ATOM 3618 O O . ASP B 1 149 ? 5.70065 102.99547 80.23277 1.000 28.56059 149 ASP B O 1
ATOM 3623 N N . GLU B 1 150 ? 6.53655 103.44821 82.26818 1.000 24.67821 150 GLU B N 1
ATOM 3624 C CA . GLU B 1 150 ? 7.88530 103.60473 81.74427 1.000 26.22326 150 GLU B CA 1
ATOM 3625 C C . GLU B 1 150 ? 8.88558 103.47118 82.88180 1.000 24.09724 150 GLU B C 1
ATOM 3626 O O . GLU B 1 150 ? 8.53814 103.60139 84.05997 1.000 25.04146 150 GLU B O 1
ATOM 3632 N N . ALA B 1 151 ? 10.13650 103.19778 82.50846 1.000 24.12865 151 ALA B N 1
ATOM 3633 C CA . ALA B 1 151 ? 11.23857 103.12551 83.45139 1.000 20.04316 151 ALA B CA 1
ATOM 3634 C C . ALA B 1 151 ? 12.34431 104.05152 82.97359 1.000 21.44228 151 ALA B C 1
ATOM 3635 O O . ALA B 1 151 ? 12.53999 104.23795 81.76776 1.000 24.20155 151 ALA B O 1
ATOM 3637 N N . ILE B 1 152 ? 13.07470 104.62956 83.92681 1.000 19.59753 152 ILE B N 1
ATOM 3638 C CA . ILE B 1 152 ? 14.24621 105.43066 83.60712 1.000 20.09123 152 ILE B CA 1
ATOM 3639 C C . ILE B 1 152 ? 15.42628 104.92845 84.42274 1.000 20.35315 152 ILE B C 1
ATOM 3640 O O . ILE B 1 152 ? 15.27076 104.32170 85.48559 1.000 20.29443 152 ILE B O 1
ATOM 3645 N N . ILE B 1 153 ? 16.61748 105.18961 83.89626 1.000 19.83182 153 ILE B N 1
ATOM 3646 C CA . ILE B 1 153 ? 17.87964 104.93269 84.57848 1.000 20.47736 153 ILE B CA 1
ATOM 3647 C C . ILE B 1 153 ? 18.50746 106.27120 84.93484 1.000 20.17317 153 ILE B C 1
ATOM 3648 O O . ILE B 1 153 ? 18.59879 107.16140 84.08260 1.000 20.73325 153 ILE B O 1
ATOM 3653 N N . VAL B 1 154 ? 18.97579 106.39628 86.17544 1.000 18.96053 154 VAL B N 1
ATOM 3654 C CA . VAL B 1 154 ? 19.71768 107.56729 86.63471 1.000 19.77442 154 VAL B CA 1
ATOM 3655 C C . VAL B 1 154 ? 21.15838 107.15210 86.90790 1.000 19.17627 154 VAL B C 1
ATOM 3656 O O . VAL B 1 154 ? 21.41306 106.25245 87.71795 1.000 19.45079 154 VAL B O 1
ATOM 3660 N N . GLU B 1 155 ? 22.10414 107.78954 86.21715 1.000 18.96128 155 GLU B N 1
ATOM 3661 C CA . GLU B 1 155 ? 23.52552 107.53250 86.41375 1.000 18.79371 155 GLU B CA 1
ATOM 3662 C C . GLU B 1 155 ? 24.25334 108.85915 86.55935 1.000 19.84888 155 GLU B C 1
ATOM 3663 O O . GLU B 1 155 ? 24.04077 109.77252 85.75868 1.000 21.68406 155 GLU B O 1
ATOM 3669 N N . VAL B 1 156 ? 25.09578 108.96357 87.58263 1.000 19.89786 156 VAL B N 1
ATOM 3670 C CA . VAL B 1 156 ? 25.94581 110.13207 87.78330 1.000 21.88009 156 VAL B CA 1
ATOM 3671 C C . VAL B 1 156 ? 27.36258 109.60700 87.86997 1.000 22.86390 156 VAL B C 1
ATOM 3672 O O . VAL B 1 156 ? 27.71779 108.91874 88.83594 1.000 22.19257 156 VAL B O 1
ATOM 3676 N N . SER B 1 157 ? 28.17289 109.92197 86.86215 1.000 22.49758 157 SER B N 1
ATOM 3677 C CA . SER B 1 157 ? 29.49909 109.34922 86.75462 1.000 24.99228 157 SER B CA 1
ATOM 3678 C C . SER B 1 157 ? 30.54051 110.44071 86.57999 1.000 25.51843 157 SER B C 1
ATOM 3679 O O . SER B 1 157 ? 30.25468 111.55668 86.12861 1.000 26.92707 157 SER B O 1
ATOM 3682 N N . LYS B 1 158 ? 31.76871 110.08899 86.95474 1.000 28.02672 158 LYS B N 1
ATOM 3683 C CA . LYS B 1 158 ? 32.90374 110.91829 86.59285 1.000 31.03134 158 LYS B CA 1
ATOM 3684 C C . LYS B 1 158 ? 32.99854 111.04981 85.08129 1.000 31.49434 158 LYS B C 1
ATOM 3685 O O . LYS B 1 158 ? 33.29017 112.12856 84.55983 1.000 31.92124 158 LYS B O 1
ATOM 3687 N N . GLN B 1 159 ? 32.70271 109.96652 84.36009 1.000 29.57317 159 GLN B N 1
ATOM 3688 C CA . GLN B 1 159 ? 32.88121 109.95632 82.91360 1.000 28.77360 159 GLN B CA 1
ATOM 3689 C C . GLN B 1 159 ? 31.90255 110.88600 82.20982 1.000 30.45517 159 GLN B C 1
ATOM 3690 O O . GLN B 1 159 ? 32.29059 111.61597 81.29003 1.000 31.47229 159 GLN B O 1
ATOM 3696 N N . TYR B 1 160 ? 30.62565 110.86830 82.61241 1.000 27.22772 160 TYR B N 1
ATOM 3697 C CA . TYR B 1 160 ? 29.56802 111.50863 81.83969 1.000 23.74064 160 TYR B CA 1
ATOM 3698 C C . TYR B 1 160 ? 28.72027 112.50945 82.60870 1.000 24.71534 160 TYR B C 1
ATOM 3699 O O . TYR B 1 160 ? 27.80485 113.09146 82.01612 1.000 26.65461 160 TYR B O 1
ATOM 3708 N N . GLY B 1 161 ? 28.98370 112.71972 83.89222 1.000 25.18362 161 GLY B N 1
ATOM 3709 C CA . GLY B 1 161 ? 28.10097 113.57183 84.65641 1.000 23.58173 161 GLY B CA 1
ATOM 3710 C C . GLY B 1 161 ? 26.77043 112.87842 84.88619 1.000 24.68683 161 GLY B C 1
ATOM 3711 O O . GLY B 1 161 ? 26.66827 111.64738 84.89599 1.000 23.38328 161 GLY B O 1
ATOM 3712 N N . MET B 1 162 ? 25.72607 113.67822 85.05530 1.000 24.52983 162 MET B N 1
ATOM 3713 C CA . MET B 1 162 ? 24.41618 113.13124 85.36756 1.000 22.28135 162 MET B CA 1
ATOM 3714 C C . MET B 1 162 ? 23.62990 112.84948 84.08798 1.000 23.77336 162 MET B C 1
ATOM 3715 O O . MET B 1 162 ? 23.49296 113.71430 83.21136 1.000 24.65844 162 MET B O 1
ATOM 3720 N N . LYS B 1 163 ? 23.16122 111.61177 83.95997 1.000 21.28844 163 LYS B N 1
ATOM 3721 C CA . LYS B 1 163 ? 22.44112 111.16894 82.77815 1.000 20.87707 163 LYS B CA 1
ATOM 3722 C C . LYS B 1 163 ? 21.15976 110.46954 83.20349 1.000 22.81543 163 LYS B C 1
ATOM 3723 O O . LYS B 1 163 ? 21.15098 109.70437 84.17632 1.000 23.42228 163 LYS B O 1
ATOM 3729 N N . VAL B 1 164 ? 20.08757 110.70543 82.45385 1.000 21.64698 164 VAL B N 1
ATOM 3730 C CA . VAL B 1 164 ? 18.80337 110.05768 82.69207 1.000 22.04306 164 VAL B CA 1
ATOM 3731 C C . VAL B 1 164 ? 18.34533 109.43547 81.37971 1.000 23.33538 164 VAL B C 1
ATOM 3732 O O . VAL B 1 164 ? 18.20409 110.13953 80.37304 1.000 24.93287 164 VAL B O 1
ATOM 3736 N N . PHE B 1 165 ? 18.13488 108.11380 81.38236 1.000 21.20544 165 PHE B N 1
ATOM 3737 C CA . PHE B 1 165 ? 17.84179 107.36378 80.16992 1.000 22.78863 165 PHE B CA 1
ATOM 3738 C C . PHE B 1 165 ? 16.47755 106.70168 80.28498 1.000 21.06566 165 PHE B C 1
ATOM 3739 O O . PHE B 1 165 ? 16.12945 106.16731 81.34359 1.000 22.34854 165 PHE B O 1
ATOM 3747 N N . ASP B 1 166 ? 15.73225 106.69506 79.17931 1.000 21.03686 166 ASP B N 1
ATOM 3748 C CA . ASP B 1 166 ? 14.56749 105.82685 79.05028 1.000 22.26178 166 ASP B CA 1
ATOM 3749 C C . ASP B 1 166 ? 15.01121 104.36980 78.92059 1.000 23.76672 166 ASP B C 1
ATOM 3750 O O . ASP B 1 166 ? 15.95613 104.05554 78.18923 1.000 24.72801 166 ASP B O 1
ATOM 3755 N N . ASP B 1 167 ? 14.31516 103.47152 79.61464 1.000 21.93934 167 ASP B N 1
ATOM 3756 C CA . ASP B 1 167 ? 14.69170 102.05119 79.66518 1.000 21.79243 167 ASP B CA 1
ATOM 3757 C C . ASP B 1 167 ? 13.51656 101.18607 79.22394 1.000 21.97704 167 ASP B C 1
ATOM 3758 O O . ASP B 1 167 ? 12.81322 100.60357 80.05814 1.000 22.74346 167 ASP B O 1
ATOM 3763 N N . LYS B 1 168 ? 13.33408 101.06416 77.90234 1.000 23.27217 168 LYS B N 1
ATOM 3764 C CA . LYS B 1 168 ? 12.26147 100.22973 77.36783 1.000 23.16581 168 LYS B CA 1
ATOM 3765 C C . LYS B 1 168 ? 12.51975 98.73940 77.58078 1.000 22.97893 168 LYS B C 1
ATOM 3766 O O . LYS B 1 168 ? 11.57177 97.94720 77.54373 1.000 24.30388 168 LYS B O 1
ATOM 3772 N N . LEU B 1 169 ? 13.77658 98.34607 77.80630 1.000 22.30232 169 LEU B N 1
ATOM 3773 C CA . LEU B 1 169 ? 14.08680 96.95061 78.09979 1.000 22.58432 169 LEU B CA 1
ATOM 3774 C C . LEU B 1 169 ? 13.58874 96.53156 79.47384 1.000 20.77327 169 LEU B C 1
ATOM 3775 O O . LEU B 1 169 ? 13.37239 95.33307 79.69876 1.000 21.53447 169 LEU B O 1
ATOM 3780 N N . GLY B 1 170 ? 13.42890 97.47757 80.40112 1.000 20.64586 170 GLY B N 1
ATOM 3781 C CA . GLY B 1 170 ? 12.94541 97.14261 81.72788 1.000 21.82005 170 GLY B CA 1
ATOM 3782 C C . GLY B 1 170 ? 13.94993 96.44285 82.61807 1.000 19.52833 170 GLY B C 1
ATOM 3783 O O . GLY B 1 170 ? 13.54640 95.82499 83.60596 1.000 20.86273 170 GLY B O 1
ATOM 3784 N N . VAL B 1 171 ? 15.25170 96.53129 82.31269 1.000 20.32829 171 VAL B N 1
ATOM 3785 C CA . VAL B 1 171 ? 16.29029 95.87289 83.10201 1.000 19.47625 171 VAL B CA 1
ATOM 3786 C C . VAL B 1 171 ? 17.44284 96.83376 83.38301 1.000 18.67860 171 VAL B C 1
ATOM 3787 O O . VAL B 1 171 ? 17.63570 97.84015 82.69452 1.000 20.80181 171 VAL B O 1
ATOM 3791 N N . LEU B 1 172 ? 18.22918 96.49549 84.40639 1.000 18.83307 172 LEU B N 1
ATOM 3792 C CA . LEU B 1 172 ? 19.47063 97.19323 84.72137 1.000 18.35760 172 LEU B CA 1
ATOM 3793 C C . LEU B 1 172 ? 20.35465 96.20585 85.47047 1.000 19.03529 172 LEU B C 1
ATOM 3794 O O . LEU B 1 172 ? 19.83937 95.36199 86.21218 1.000 19.26680 172 LEU B O 1
ATOM 3799 N N . THR B 1 173 ? 21.67491 96.27376 85.24033 1.000 19.63425 173 THR B N 1
ATOM 3800 C CA . THR B 1 173 ? 22.60417 95.49472 86.05364 1.000 18.42177 173 THR B CA 1
ATOM 3801 C C . THR B 1 173 ? 23.61922 96.43900 86.69736 1.000 19.25450 173 THR B C 1
ATOM 3802 O O . THR B 1 173 ? 23.22392 97.34471 87.43348 1.000 19.31021 173 THR B O 1
ATOM 3806 N N . ASN B 1 174 ? 24.90912 96.27375 86.40549 1.000 19.02305 174 ASN B N 1
ATOM 3807 C CA . ASN B 1 174 ? 25.98945 97.05218 86.99709 1.000 19.71135 174 ASN B CA 1
ATOM 3808 C C . ASN B 1 174 ? 26.82153 97.67490 85.88205 1.000 17.85705 174 ASN B C 1
ATOM 3809 O O . ASN B 1 174 ? 26.28862 97.93442 84.80148 1.000 19.61568 174 ASN B O 1
ATOM 3814 N N . SER B 1 175 ? 28.11532 97.87963 86.11000 1.000 17.69174 175 SER B N 1
ATOM 3815 C CA . SER B 1 175 ? 28.92245 98.66798 85.18660 1.000 19.14648 175 SER B CA 1
ATOM 3816 C C . SER B 1 175 ? 29.26760 97.86790 83.92983 1.000 17.38051 175 SER B C 1
ATOM 3817 O O . SER B 1 175 ? 29.31279 96.63651 83.95678 1.000 18.87580 175 SER B O 1
ATOM 3820 N N . PRO B 1 176 ? 29.53725 98.55100 82.80737 1.000 18.01902 176 PRO B N 1
ATOM 3821 C CA . PRO B 1 176 ? 29.65237 100.01299 82.67667 1.000 18.65969 176 PRO B CA 1
ATOM 3822 C C . PRO B 1 176 ? 28.30871 100.73244 82.51638 1.000 19.85275 176 PRO B C 1
ATOM 3823 O O . PRO B 1 176 ? 27.26091 100.22403 82.91170 1.000 18.07529 176 PRO B O 1
ATOM 3827 N N . ASP B 1 177 ? 28.35194 101.92658 81.92921 1.000 19.88927 177 ASP B N 1
ATOM 3828 C CA . ASP B 1 177 ? 27.19981 102.81711 81.90034 1.000 17.30703 177 ASP B CA 1
ATOM 3829 C C . ASP B 1 177 ? 26.08743 102.27149 81.00119 1.000 18.79190 177 ASP B C 1
ATOM 3830 O O . ASP B 1 177 ? 26.28557 101.37216 80.17363 1.000 19.13039 177 ASP B O 1
ATOM 3835 N N . PHE B 1 178 ? 24.89519 102.86537 81.14446 1.000 18.63290 178 PHE B N 1
ATOM 3836 C CA . PHE B 1 178 ? 23.70654 102.29739 80.51436 1.000 19.13861 178 PHE B CA 1
ATOM 3837 C C . PHE B 1 178 ? 23.78313 102.38490 78.99677 1.000 20.81113 178 PHE B C 1
ATOM 3838 O O . PHE B 1 178 ? 23.39126 101.44837 78.29746 1.000 19.97990 178 PHE B O 1
ATOM 3846 N N . ASN B 1 179 ? 24.28977 103.49359 78.45649 1.000 20.50376 179 ASN B N 1
ATOM 3847 C CA . ASN B 1 179 ? 24.39601 103.57280 77.00393 1.000 20.28255 179 ASN B CA 1
ATOM 3848 C C . ASN B 1 179 ? 25.34233 102.51631 76.45309 1.000 19.71919 179 ASN B C 1
ATOM 3849 O O . ASN B 1 179 ? 25.12296 102.00815 75.34728 1.000 20.29618 179 ASN B O 1
ATOM 3854 N N . TRP B 1 180 ? 26.39559 102.17670 77.19843 1.000 18.29426 180 TRP B N 1
ATOM 3855 C CA . TRP B 1 180 ? 27.29058 101.10681 76.75405 1.000 17.93394 180 TRP B CA 1
ATOM 3856 C C . TRP B 1 180 ? 26.52028 99.79770 76.58595 1.000 18.72316 180 TRP B C 1
ATOM 3857 O O . TRP B 1 180 ? 26.66967 99.09637 75.57177 1.000 18.24545 180 TRP B O 1
ATOM 3868 N N . HIS B 1 181 ? 25.69409 99.44950 77.57804 1.000 19.32410 181 HIS B N 1
ATOM 3869 C CA . HIS B 1 181 ? 24.91599 98.21241 77.51156 1.000 17.80477 181 HIS B CA 1
ATOM 3870 C C . HIS B 1 181 ? 23.89934 98.24692 76.37724 1.000 18.26280 181 HIS B C 1
ATOM 3871 O O . HIS B 1 181 ? 23.71872 97.24752 75.66786 1.000 19.80091 181 HIS B O 1
ATOM 3878 N N . LEU B 1 182 ? 23.18086 99.36621 76.22199 1.000 18.03325 182 LEU B N 1
ATOM 3879 C CA . LEU B 1 182 ? 22.24344 99.47026 75.10814 1.000 18.25948 182 LEU B CA 1
ATOM 3880 C C . LEU B 1 182 ? 22.95618 99.22033 73.78739 1.000 20.79461 182 LEU B C 1
ATOM 3881 O O . LEU B 1 182 ? 22.44397 98.50966 72.91576 1.000 22.22894 182 LEU B O 1
ATOM 3886 N N . THR B 1 183 ? 24.13287 99.82587 73.62042 1.000 18.06536 183 THR B N 1
ATOM 3887 C CA . THR B 1 183 ? 24.91629 99.63924 72.40360 1.000 19.28258 183 THR B CA 1
ATOM 3888 C C . THR B 1 183 ? 25.33092 98.18043 72.24617 1.000 20.33659 183 THR B C 1
ATOM 3889 O O . THR B 1 183 ? 25.28858 97.62428 71.13996 1.000 21.57925 183 THR B O 1
ATOM 3893 N N . ASN B 1 184 ? 25.70592 97.53637 73.35234 1.000 18.47256 184 ASN B N 1
ATOM 3894 C CA . ASN B 1 184 ? 26.11670 96.13428 73.29366 1.000 18.00718 184 ASN B CA 1
ATOM 3895 C C . ASN B 1 184 ? 25.01697 95.22881 72.73866 1.000 19.71161 184 ASN B C 1
ATOM 3896 O O . ASN B 1 184 ? 25.31594 94.20550 72.10356 1.000 18.45373 184 ASN B O 1
ATOM 3901 N N . LEU B 1 185 ? 23.74298 95.56797 72.97367 1.000 20.24103 185 LEU B N 1
ATOM 3902 C CA . LEU B 1 185 ? 22.66434 94.68016 72.54036 1.000 19.44139 185 LEU B CA 1
ATOM 3903 C C . LEU B 1 185 ? 22.70302 94.43397 71.03847 1.000 21.64964 185 LEU B C 1
ATOM 3904 O O . LEU B 1 185 ? 22.31566 93.35131 70.58194 1.000 20.02611 185 LEU B O 1
ATOM 3909 N N . GLY B 1 186 ? 23.14409 95.42799 70.25656 1.000 21.42081 186 GLY B N 1
ATOM 3910 C CA . GLY B 1 186 ? 23.21397 95.26059 68.81291 1.000 20.64040 186 GLY B CA 1
ATOM 3911 C C . GLY B 1 186 ? 24.12903 94.13550 68.37851 1.000 19.53591 186 GLY B C 1
ATOM 3912 O O . GLY B 1 186 ? 23.95893 93.59306 67.27446 1.000 21.00722 186 GLY B O 1
ATOM 3913 N N . ASN B 1 187 ? 25.09635 93.76342 69.22007 1.000 18.63664 187 ASN B N 1
ATOM 3914 C CA . ASN B 1 187 ? 25.98744 92.64768 68.90076 1.000 19.36371 187 ASN B CA 1
ATOM 3915 C C . ASN B 1 187 ? 25.34709 91.28857 69.15028 1.000 20.44617 187 ASN B C 1
ATOM 3916 O O . ASN B 1 187 ? 25.97011 90.25902 68.83714 1.000 20.57577 187 ASN B O 1
ATOM 3921 N N . TYR B 1 188 ? 24.12943 91.25986 69.69273 1.000 18.22168 188 TYR B N 1
ATOM 3922 C CA . TYR B 1 188 ? 23.42004 90.01844 69.99806 1.000 18.85257 188 TYR B CA 1
ATOM 3923 C C . TYR B 1 188 ? 22.14826 89.86361 69.16908 1.000 19.65044 188 TYR B C 1
ATOM 3924 O O . TYR B 1 188 ? 21.28258 89.04528 69.50870 1.000 20.03211 188 TYR B O 1
ATOM 3933 N N . THR B 1 189 ? 22.02185 90.61622 68.07124 1.000 18.80152 189 THR B N 1
ATOM 3934 C CA . THR B 1 189 ? 20.84716 90.48233 67.21747 1.000 18.81798 189 THR B CA 1
ATOM 3935 C C . THR B 1 189 ? 20.75833 89.11090 66.55630 1.000 21.69068 189 THR B C 1
ATOM 3936 O O . THR B 1 189 ? 19.68613 88.74583 66.05896 1.000 22.76831 189 THR B O 1
ATOM 3940 N N . GLY B 1 190 ? 21.84207 88.33429 66.56626 1.000 19.26105 190 GLY B N 1
ATOM 3941 C CA . GLY B 1 190 ? 21.77880 86.96420 66.06736 1.000 21.06598 190 GLY B CA 1
ATOM 3942 C C . GLY B 1 190 ? 20.99347 86.01252 66.95125 1.000 22.23373 190 GLY B C 1
ATOM 3943 O O . GLY B 1 190 ? 20.66915 84.90016 66.50895 1.000 23.00067 190 GLY B O 1
ATOM 3944 N N . LEU B 1 191 ? 20.68883 86.41374 68.18062 1.000 19.36904 191 LEU B N 1
ATOM 3945 C CA . LEU B 1 191 ? 19.85364 85.59066 69.05035 1.000 20.04161 191 LEU B CA 1
ATOM 3946 C C . LEU B 1 191 ? 18.43913 85.49251 68.48943 1.000 22.58378 191 LEU B C 1
ATOM 3947 O O . LEU B 1 191 ? 17.85445 86.48826 68.05938 1.000 21.23783 191 LEU B O 1
ATOM 3952 N N . ASP B 1 192 ? 17.86249 84.29467 68.55392 1.000 20.67030 192 ASP B N 1
ATOM 3953 C CA . ASP B 1 192 ? 16.52426 84.05194 68.02849 1.000 22.62080 192 ASP B CA 1
ATOM 3954 C C . ASP B 1 192 ? 15.85455 83.00348 68.90711 1.000 20.16590 192 ASP B C 1
ATOM 3955 O O . ASP B 1 192 ? 16.39982 81.90204 69.07338 1.000 20.21614 192 ASP B O 1
ATOM 3960 N N . PRO B 1 193 ? 14.69579 83.29306 69.49488 1.000 20.19499 193 PRO B N 1
ATOM 3961 C CA . PRO B 1 193 ? 14.01153 82.24317 70.27300 1.000 19.53649 193 PRO B CA 1
ATOM 3962 C C . PRO B 1 193 ? 13.67685 81.00713 69.45624 1.000 20.78676 193 PRO B C 1
ATOM 3963 O O . PRO B 1 193 ? 13.59657 79.90545 70.02175 1.000 20.84324 193 PRO B O 1
ATOM 3967 N N . HIS B 1 194 ? 13.50517 81.14802 68.14084 1.000 21.57628 194 HIS B N 1
ATOM 3968 C CA . HIS B 1 194 ? 13.07844 80.02798 67.30709 1.000 23.55639 194 HIS B CA 1
ATOM 3969 C C . HIS B 1 194 ? 14.21532 79.03617 67.11318 1.000 21.29764 194 HIS B C 1
ATOM 3970 O O . HIS B 1 194 ? 15.33103 79.41323 66.73851 1.000 22.86809 194 HIS B O 1
ATOM 3977 N N . ASP B 1 195 ? 13.91603 77.76125 67.34869 1.000 21.25000 195 ASP B N 1
ATOM 3978 C CA . ASP B 1 195 ? 14.90228 76.70972 67.16777 1.000 20.86667 195 ASP B CA 1
ATOM 3979 C C . ASP B 1 195 ? 15.37175 76.65851 65.72013 1.000 23.12072 195 ASP B C 1
ATOM 3980 O O . ASP B 1 195 ? 14.61483 76.92962 64.77955 1.000 22.82427 195 ASP B O 1
ATOM 3985 N N . ALA B 1 196 ? 16.63843 76.30041 65.54691 1.000 20.80233 196 ALA B N 1
ATOM 3986 C CA . ALA B 1 196 ? 17.11520 75.88611 64.23739 1.000 24.38194 196 ALA B CA 1
ATOM 3987 C C . ALA B 1 196 ? 16.49072 74.53994 63.87452 1.000 24.18516 196 ALA B C 1
ATOM 3988 O O . ALA B 1 196 ? 15.87953 73.86287 64.70680 1.000 23.92115 196 ALA B O 1
ATOM 3990 N N . THR B 1 197 ? 16.63391 74.15030 62.61112 1.000 26.12964 197 THR B N 1
ATOM 3991 C CA . THR B 1 197 ? 16.17806 72.84482 62.14656 1.000 27.37088 197 THR B CA 1
ATOM 3992 C C . THR B 1 197 ? 17.32631 72.13122 61.44184 1.000 27.00218 197 THR B C 1
ATOM 3993 O O . THR B 1 197 ? 18.42456 72.67365 61.29605 1.000 25.35003 197 THR B O 1
ATOM 3997 N N . ALA B 1 198 ? 17.05281 70.90980 60.98432 1.000 26.67588 198 ALA B N 1
ATOM 3998 C CA . ALA B 1 198 ? 18.08780 70.07752 60.38724 1.000 25.67211 198 ALA B CA 1
ATOM 3999 C C . ALA B 1 198 ? 18.67603 70.73863 59.14841 1.000 25.92116 198 ALA B C 1
ATOM 4000 O O . ALA B 1 198 ? 17.96479 71.34778 58.34119 1.000 25.09369 198 ALA B O 1
ATOM 4002 N N . GLN B 1 199 ? 19.99011 70.59664 58.99126 1.000 23.90692 199 GLN B N 1
ATOM 4003 C CA . GLN B 1 199 ? 20.72744 71.23755 57.91795 1.000 23.21960 199 GLN B CA 1
ATOM 4004 C C . GLN B 1 199 ? 21.57434 70.20055 57.19571 1.000 24.44634 199 GLN B C 1
ATOM 4005 O O . GLN B 1 199 ? 21.81698 69.10566 57.70599 1.000 26.25427 199 GLN B O 1
ATOM 4011 N N . SER B 1 200 ? 22.00663 70.56030 55.98722 1.000 26.07532 200 SER B N 1
ATOM 4012 C CA . SER B 1 200 ? 22.93750 69.76285 55.19708 1.000 27.82469 200 SER B CA 1
ATOM 4013 C C . SER B 1 200 ? 24.24295 70.53354 55.11426 1.000 26.48017 200 SER B C 1
ATOM 4014 O O . SER B 1 200 ? 24.30772 71.58507 54.46441 1.000 28.94719 200 SER B O 1
ATOM 4017 N N . TRP B 1 201 ? 25.28171 70.01061 55.76341 1.000 24.36989 201 TRP B N 1
ATOM 4018 C CA . TRP B 1 201 ? 26.61941 70.58635 55.68069 1.000 22.25807 201 TRP B CA 1
ATOM 4019 C C . TRP B 1 201 ? 27.37088 69.72388 54.67549 1.000 24.84641 201 TRP B C 1
ATOM 4020 O O . TRP B 1 201 ? 27.96176 68.69869 55.01900 1.000 24.51205 201 TRP B O 1
ATOM 4031 N N . ASN B 1 202 ? 27.32187 70.14420 53.41439 1.000 26.40366 202 ASN B N 1
ATOM 4032 C CA . ASN B 1 202 ? 27.89108 69.37822 52.30571 1.000 29.04872 202 ASN B CA 1
ATOM 4033 C C . ASN B 1 202 ? 27.43308 67.91552 52.32935 1.000 28.51995 202 ASN B C 1
ATOM 4034 O O . ASN B 1 202 ? 28.22220 66.98837 52.13113 1.000 30.84447 202 ASN B O 1
ATOM 4039 N N . GLY B 1 203 ? 26.13860 67.69646 52.57788 1.000 29.34430 203 GLY B N 1
ATOM 4040 C CA . GLY B 1 203 ? 25.57335 66.36143 52.59677 1.000 30.41158 203 GLY B CA 1
ATOM 4041 C C . GLY B 1 203 ? 25.59902 65.65109 53.93618 1.000 27.99182 203 GLY B C 1
ATOM 4042 O O . GLY B 1 203 ? 24.92433 64.62404 54.09163 1.000 30.43854 203 GLY B O 1
ATOM 4043 N N . GLN B 1 204 ? 26.36105 66.14739 54.90458 1.000 26.89841 204 GLN B N 1
ATOM 4044 C CA . GLN B 1 204 ? 26.30571 65.62599 56.26213 1.000 26.46707 204 GLN B CA 1
ATOM 4045 C C . GLN B 1 204 ? 25.07386 66.20166 56.94634 1.000 26.51806 204 GLN B C 1
ATOM 4046 O O . GLN B 1 204 ? 24.92763 67.42311 57.03694 1.000 25.30009 204 GLN B O 1
ATOM 4052 N N . LYS B 1 205 ? 24.18288 65.33453 57.42184 1.000 26.93794 205 LYS B N 1
ATOM 4053 C CA . LYS B 1 205 ? 23.04262 65.81175 58.19227 1.000 27.70748 205 LYS B CA 1
ATOM 4054 C C . LYS B 1 205 ? 23.52607 66.33689 59.53799 1.000 29.20426 205 LYS B C 1
ATOM 4055 O O . LYS B 1 205 ? 24.11862 65.59682 60.32929 1.000 32.14554 205 LYS B O 1
ATOM 4061 N N . VAL B 1 206 ? 23.28486 67.61741 59.79035 1.000 22.95573 206 VAL B N 1
ATOM 4062 C CA . VAL B 1 206 ? 23.62675 68.26577 61.04800 1.000 21.52668 206 VAL B CA 1
ATOM 4063 C C . VAL B 1 206 ? 22.31758 68.79795 61.60525 1.000 23.20984 206 VAL B C 1
ATOM 4064 O O . VAL B 1 206 ? 21.71171 69.69897 61.01333 1.000 24.80809 206 VAL B O 1
ATOM 4068 N N . ALA B 1 207 ? 21.86107 68.22699 62.71706 1.000 23.78655 207 ALA B N 1
ATOM 4069 C CA . ALA B 1 207 ? 20.53609 68.52690 63.24038 1.000 26.56311 207 ALA B CA 1
ATOM 4070 C C . ALA B 1 207 ? 20.59226 68.75781 64.74081 1.000 24.22133 207 ALA B C 1
ATOM 4071 O O . ALA B 1 207 ? 21.41346 68.15100 65.43938 1.000 22.57682 207 ALA B O 1
ATOM 4073 N N . PRO B 1 208 ? 19.71772 69.61819 65.26220 1.000 22.83022 208 PRO B N 1
ATOM 4074 C CA . PRO B 1 208 ? 19.65746 69.82645 66.71285 1.000 20.34270 208 PRO B CA 1
ATOM 4075 C C . PRO B 1 208 ? 19.41077 68.52635 67.46479 1.000 21.15395 208 PRO B C 1
ATOM 4076 O O . PRO B 1 208 ? 18.68031 67.64016 67.00834 1.000 23.14309 208 PRO B O 1
ATOM 4080 N N . TRP B 1 209 ? 20.01980 68.43610 68.64571 1.000 19.61851 209 TRP B N 1
ATOM 4081 C CA . TRP B 1 209 ? 19.74535 67.33496 69.56255 1.000 19.13701 209 TRP B CA 1
ATOM 4082 C C . TRP B 1 209 ? 18.59907 67.62941 70.51085 1.000 20.13695 209 TRP B C 1
ATOM 4083 O O . TRP B 1 209 ? 18.00153 66.68274 71.04060 1.000 19.28985 209 TRP B O 1
ATOM 4094 N N . GLY B 1 210 ? 18.29556 68.90476 70.74861 1.000 19.89744 210 GLY B N 1
ATOM 4095 C CA . GLY B 1 210 ? 17.20785 69.30625 71.61741 1.000 18.92134 210 GLY B CA 1
ATOM 4096 C C . GLY B 1 210 ? 16.83847 70.73127 71.27197 1.000 19.89879 210 GLY B C 1
ATOM 4097 O O . GLY B 1 210 ? 17.42898 71.34172 70.37769 1.000 20.42480 210 GLY B O 1
ATOM 4098 N N . VAL B 1 211 ? 15.85019 71.26580 71.98976 1.000 19.38700 211 VAL B N 1
ATOM 4099 C CA . VAL B 1 211 ? 15.42298 72.64581 71.74422 1.000 20.43850 211 VAL B CA 1
ATOM 4100 C C . VAL B 1 211 ? 16.42737 73.63021 72.33886 1.000 21.70322 211 VAL B C 1
ATOM 4101 O O . VAL B 1 211 ? 17.23606 73.29714 73.21325 1.000 20.82133 211 VAL B O 1
ATOM 4105 N N . GLY B 1 212 ? 16.34698 74.88288 71.86929 1.000 18.30369 212 GLY B N 1
ATOM 4106 C CA . GLY B 1 212 ? 17.15102 75.97820 72.38449 1.000 18.46824 212 GLY B CA 1
ATOM 4107 C C . GLY B 1 212 ? 18.22262 76.48077 71.43645 1.000 16.88077 212 GLY B C 1
ATOM 4108 O O . GLY B 1 212 ? 18.92166 77.44075 71.77504 1.000 18.23998 212 GLY B O 1
ATOM 4109 N N . THR B 1 213 ? 18.35019 75.89154 70.24535 1.000 19.08638 213 THR B N 1
ATOM 4110 C CA . THR B 1 213 ? 19.49889 76.17107 69.39141 1.000 17.57727 213 THR B CA 1
ATOM 4111 C C . THR B 1 213 ? 19.53963 77.59804 68.85794 1.000 18.97288 213 THR B C 1
ATOM 4112 O O . THR B 1 213 ? 20.61960 78.05011 68.46651 1.000 19.60842 213 THR B O 1
ATOM 4116 N N . GLY B 1 214 ? 18.40349 78.30230 68.80170 1.000 17.14997 214 GLY B N 1
ATOM 4117 C CA . GLY B 1 214 ? 18.40711 79.65034 68.25009 1.000 19.89449 214 GLY B CA 1
ATOM 4118 C C . GLY B 1 214 ? 19.10851 80.66607 69.12345 1.000 20.46613 214 GLY B C 1
ATOM 4119 O O . GLY B 1 214 ? 19.49957 81.73060 68.62487 1.000 19.62138 214 GLY B O 1
ATOM 4120 N N . SER B 1 215 ? 19.28868 80.36569 70.41165 1.000 19.55168 215 SER B N 1
ATOM 4121 C CA . SER B 1 215 ? 19.94662 81.28412 71.33098 1.000 20.26508 215 SER B CA 1
ATOM 4122 C C . SER B 1 215 ? 21.42368 80.95646 71.53829 1.000 18.48857 215 SER B C 1
ATOM 4123 O O . SER B 1 215 ? 22.01582 81.38938 72.53652 1.000 19.07893 215 SER B O 1
ATOM 4126 N N . LEU B 1 216 ? 22.03153 80.21167 70.61365 1.000 19.81047 216 LEU B N 1
ATOM 4127 C CA . LEU B 1 216 ? 23.47754 80.04429 70.61627 1.000 19.64188 216 LEU B CA 1
ATOM 4128 C C . LEU B 1 216 ? 24.15231 81.39461 70.82621 1.000 18.86814 216 LEU B C 1
ATOM 4129 O O . LEU B 1 216 ? 23.81833 82.37647 70.15900 1.000 19.61340 216 LEU B O 1
ATOM 4134 N N . GLY B 1 217 ? 25.10455 81.43606 71.76320 1.000 19.28333 217 GLY B N 1
ATOM 4135 C CA . GLY B 1 217 ? 25.81819 82.65870 72.06623 1.000 19.26986 217 GLY B CA 1
ATOM 4136 C C . GLY B 1 217 ? 25.23698 83.47557 73.19647 1.000 19.24003 217 GLY B C 1
ATOM 4137 O O . GLY B 1 217 ? 25.83422 84.48753 73.57658 1.000 20.90185 217 GLY B O 1
ATOM 4138 N N . LEU B 1 218 ? 24.10585 83.07515 73.74830 1.000 19.13267 218 LEU B N 1
ATOM 4139 C CA . LEU B 1 218 ? 23.57377 83.78390 74.90883 1.000 19.83880 218 LEU B CA 1
ATOM 4140 C C . LEU B 1 218 ? 24.47816 83.49127 76.10097 1.000 20.26638 218 LEU B C 1
ATOM 4141 O O . LEU B 1 218 ? 24.64038 82.31759 76.46173 1.000 19.46031 218 LEU B O 1
ATOM 4146 N N . PRO B 1 219 ? 25.06427 84.49568 76.75105 1.000 19.22503 219 PRO B N 1
ATOM 4147 C CA . PRO B 1 219 ? 25.98794 84.21415 77.85777 1.000 19.51588 219 PRO B CA 1
ATOM 4148 C C . PRO B 1 219 ? 25.27655 83.83524 79.14742 1.000 19.57151 219 PRO B C 1
ATOM 4149 O O . PRO B 1 219 ? 24.21302 84.36694 79.47910 1.000 20.06896 219 PRO B O 1
ATOM 4153 N N . GLY B 1 220 ? 25.89904 82.91774 79.88975 1.000 19.98425 220 GLY B N 1
ATOM 4154 C CA . GLY B 1 220 ? 25.32784 82.43679 81.13268 1.000 20.88581 220 GLY B CA 1
ATOM 4155 C C . GLY B 1 220 ? 26.12556 82.76876 82.38168 1.000 19.02988 220 GLY B C 1
ATOM 4156 O O . GLY B 1 220 ? 25.74765 82.34705 83.47845 1.000 20.49353 220 GLY B O 1
ATOM 4157 N N . ASP B 1 221 ? 27.21190 83.53069 82.23237 1.000 20.01647 221 ASP B N 1
ATOM 4158 C CA . ASP B 1 221 ? 28.03122 83.96079 83.36010 1.000 19.84444 221 ASP B CA 1
ATOM 4159 C C . ASP B 1 221 ? 27.45014 85.22695 83.99967 1.000 21.00307 221 ASP B C 1
ATOM 4160 O O . ASP B 1 221 ? 26.49858 85.83530 83.49987 1.000 20.51277 221 ASP B O 1
ATOM 4165 N N . SER B 1 222 ? 28.07860 85.66727 85.09063 1.000 18.21029 222 SER B N 1
ATOM 4166 C CA . SER B 1 222 ? 27.55940 86.76127 85.90602 1.000 17.67653 222 SER B CA 1
ATOM 4167 C C . SER B 1 222 ? 28.20514 88.11609 85.63367 1.000 19.34951 222 SER B C 1
ATOM 4168 O O . SER B 1 222 ? 27.90400 89.06596 86.35703 1.000 18.18510 222 SER B O 1
ATOM 4171 N N . ILE B 1 223 ? 29.08842 88.23519 84.64537 1.000 17.22751 223 ILE B N 1
ATOM 4172 C CA . ILE B 1 223 ? 29.63054 89.54574 84.26293 1.000 17.97964 223 ILE B CA 1
ATOM 4173 C C . ILE B 1 223 ? 28.44974 90.48737 84.02355 1.000 19.15105 223 ILE B C 1
ATOM 4174 O O . ILE B 1 223 ? 27.45914 90.07529 83.40592 1.000 17.82718 223 ILE B O 1
ATOM 4179 N N . PRO B 1 224 ? 28.48454 91.74187 84.50148 1.000 19.62193 224 PRO B N 1
ATOM 4180 C CA . PRO B 1 224 ? 27.28488 92.59851 84.37733 1.000 17.93726 224 PRO B CA 1
ATOM 4181 C C . PRO B 1 224 ? 26.76786 92.75810 82.95935 1.000 16.93921 224 PRO B C 1
ATOM 4182 O O . PRO B 1 224 ? 25.54608 92.76114 82.74641 1.000 18.40751 224 PRO B O 1
ATOM 4186 N N . ALA B 1 225 ? 27.66845 92.90712 81.97907 1.000 18.10567 225 ALA B N 1
ATOM 4187 C CA . ALA B 1 225 ? 27.23972 93.03072 80.59026 1.000 17.91453 225 ALA B CA 1
ATOM 4188 C C . ALA B 1 225 ? 26.48265 91.78816 80.13881 1.000 20.63569 225 ALA B C 1
ATOM 4189 O O . ALA B 1 225 ? 25.53378 91.87467 79.35049 1.000 18.60019 225 ALA B O 1
ATOM 4191 N N . ASP B 1 226 ? 26.90109 90.61677 80.61731 1.000 18.92545 226 ASP B N 1
ATOM 4192 C CA . ASP B 1 226 ? 26.27195 89.38275 80.17445 1.000 19.94183 226 ASP B CA 1
ATOM 4193 C C . ASP B 1 226 ? 24.91083 89.17693 80.82515 1.000 18.73189 226 ASP B C 1
ATOM 4194 O O . ASP B 1 226 ? 23.95165 88.80335 80.14134 1.000 19.40955 226 ASP B O 1
ATOM 4199 N N . ARG B 1 227 ? 24.78608 89.47094 82.12411 1.000 17.32263 227 ARG B N 1
ATOM 4200 C CA . ARG B 1 227 ? 23.46447 89.43612 82.74394 1.000 18.58125 227 ARG B CA 1
ATOM 4201 C C . ARG B 1 227 ? 22.52865 90.47883 82.13632 1.000 17.84712 227 ARG B C 1
ATOM 4202 O O . ARG B 1 227 ? 21.31033 90.26260 82.07290 1.000 18.94077 227 ARG B O 1
ATOM 4210 N N . PHE B 1 228 ? 23.06836 91.61917 81.69197 1.000 18.20787 228 PHE B N 1
ATOM 4211 C CA . PHE B 1 228 ? 22.22056 92.62355 81.05148 1.000 18.90999 228 PHE B CA 1
ATOM 4212 C C . PHE B 1 228 ? 21.62460 92.08714 79.75576 1.000 17.87855 228 PHE B C 1
ATOM 4213 O O . PHE B 1 228 ? 20.41088 92.17657 79.52937 1.000 18.24194 228 PHE B O 1
ATOM 4221 N N . VAL B 1 229 ? 22.47060 91.50643 78.89414 1.000 16.84390 229 VAL B N 1
ATOM 4222 C CA . VAL B 1 229 ? 21.99133 90.93900 77.64050 1.000 17.61907 229 VAL B CA 1
ATOM 4223 C C . VAL B 1 229 ? 20.92957 89.87919 77.90788 1.000 18.17924 229 VAL B C 1
ATOM 4224 O O . VAL B 1 229 ? 19.85003 89.89289 77.30611 1.000 18.19868 229 VAL B O 1
ATOM 4228 N N . LYS B 1 230 ? 21.22042 88.94369 78.81410 1.000 18.24652 230 LYS B N 1
ATOM 4229 C CA . LYS B 1 230 ? 20.27769 87.84997 79.03739 1.000 16.58607 230 LYS B CA 1
ATOM 4230 C C . LYS B 1 230 ? 18.98221 88.35013 79.68851 1.000 18.06444 230 LYS B C 1
ATOM 4231 O O . LYS B 1 230 ? 17.88454 87.95886 79.27842 1.000 18.68805 230 LYS B O 1
ATOM 4237 N N . ALA B 1 231 ? 19.07986 89.21748 80.69774 1.000 17.53085 231 ALA B N 1
ATOM 4238 C CA . ALA B 1 231 ? 17.86045 89.72193 81.32613 1.000 18.30512 231 ALA B CA 1
ATOM 4239 C C . ALA B 1 231 ? 17.00726 90.49748 80.32824 1.000 19.29423 231 ALA B C 1
ATOM 4240 O O . ALA B 1 231 ? 15.77689 90.36327 80.30930 1.000 18.75486 231 ALA B O 1
ATOM 4242 N N . ALA B 1 232 ? 17.63977 91.33070 79.50200 1.000 18.15691 232 ALA B N 1
ATOM 4243 C CA . ALA B 1 232 ? 16.88333 92.06244 78.49384 1.000 17.96147 232 ALA B CA 1
ATOM 4244 C C . ALA B 1 232 ? 16.21452 91.10635 77.51924 1.000 18.49463 232 ALA B C 1
ATOM 4245 O O . ALA B 1 232 ? 15.03591 91.26367 77.18777 1.000 19.18156 232 ALA B O 1
ATOM 4247 N N . TYR B 1 233 ? 16.96510 90.10316 77.04642 1.000 17.75064 233 TYR B N 1
ATOM 4248 C CA . TYR B 1 233 ? 16.43197 89.13687 76.09388 1.000 18.62032 233 TYR B CA 1
ATOM 4249 C C . TYR B 1 233 ? 15.25666 88.36977 76.69229 1.000 18.32707 233 TYR B C 1
ATOM 4250 O O . TYR B 1 233 ? 14.22206 88.17104 76.03579 1.000 18.37385 233 TYR B O 1
ATOM 4259 N N . LEU B 1 234 ? 15.39682 87.93281 77.94116 1.000 18.04642 234 LEU B N 1
ATOM 4260 C CA . LEU B 1 234 ? 14.31253 87.20803 78.58974 1.000 18.20348 234 LEU B CA 1
ATOM 4261 C C . LEU B 1 234 ? 13.09358 88.09974 78.77527 1.000 19.03055 234 LEU B C 1
ATOM 4262 O O . LEU B 1 234 ? 11.96409 87.67074 78.51989 1.000 19.42728 234 LEU B O 1
ATOM 4267 N N . ASN B 1 235 ? 13.30035 89.33883 79.22845 1.000 17.39689 235 ASN B N 1
ATOM 4268 C CA . ASN B 1 235 ? 12.16706 90.20251 79.54196 1.000 18.95886 235 ASN B CA 1
ATOM 4269 C C . ASN B 1 235 ? 11.36204 90.54108 78.29252 1.000 21.42414 235 ASN B C 1
ATOM 4270 O O . ASN B 1 235 ? 10.12792 90.46905 78.30789 1.000 21.06792 235 ASN B O 1
ATOM 4275 N N . VAL B 1 236 ? 12.03662 90.88592 77.18954 1.000 19.07657 236 VAL B N 1
ATOM 4276 C CA . VAL B 1 236 ? 11.29595 91.33463 76.01786 1.000 21.55813 236 VAL B CA 1
ATOM 4277 C C . VAL B 1 236 ? 10.62690 90.17880 75.30369 1.000 21.04651 236 VAL B C 1
ATOM 4278 O O . VAL B 1 236 ? 9.66409 90.39119 74.56280 1.000 22.32888 236 VAL B O 1
ATOM 4282 N N . ASN B 1 237 ? 11.09882 88.94512 75.51275 1.000 19.78847 237 ASN B N 1
ATOM 4283 C CA . ASN B 1 237 ? 10.50825 87.79329 74.85579 1.000 18.83145 237 ASN B CA 1
ATOM 4284 C C . ASN B 1 237 ? 9.53182 87.00769 75.73119 1.000 21.07745 237 ASN B C 1
ATOM 4285 O O . ASN B 1 237 ? 8.81036 86.15665 75.20102 1.000 20.78326 237 ASN B O 1
ATOM 4290 N N . TYR B 1 238 ? 9.46686 87.28704 77.03170 1.000 19.39934 238 TYR B N 1
ATOM 4291 C CA . TYR B 1 238 ? 8.51060 86.59716 77.90195 1.000 21.28770 238 TYR B CA 1
ATOM 4292 C C . TYR B 1 238 ? 7.09545 87.07644 77.59918 1.000 22.20463 238 TYR B C 1
ATOM 4293 O O . TYR B 1 238 ? 6.83669 88.28138 77.63898 1.000 22.46325 238 TYR B O 1
ATOM 4302 N N . PRO B 1 239 ? 6.15391 86.17811 77.31304 1.000 20.98539 239 PRO B N 1
ATOM 4303 C CA . PRO B 1 239 ? 4.78769 86.61847 77.01225 1.000 24.05534 239 PRO B CA 1
ATOM 4304 C C . PRO B 1 239 ? 4.20717 87.44139 78.15085 1.000 21.81400 239 PRO B C 1
ATOM 4305 O O . PRO B 1 239 ? 4.58573 87.29900 79.31476 1.000 22.74322 239 PRO B O 1
ATOM 4309 N N . THR B 1 240 ? 3.28911 88.33792 77.80673 1.000 24.36643 240 THR B N 1
ATOM 4310 C CA . THR B 1 240 ? 2.46777 88.93892 78.84298 1.000 23.32993 240 THR B CA 1
ATOM 4311 C C . THR B 1 240 ? 1.54319 87.86776 79.41478 1.000 24.54005 240 THR B C 1
ATOM 4312 O O . THR B 1 240 ? 0.97392 87.06079 78.67618 1.000 26.70213 240 THR B O 1
ATOM 4316 N N . VAL B 1 241 ? 1.43993 87.82805 80.73952 1.000 24.28401 241 VAL B N 1
ATOM 4317 C CA . VAL B 1 241 ? 0.63950 86.83374 81.44526 1.000 23.63955 241 VAL B CA 1
ATOM 4318 C C . VAL B 1 241 ? -0.41814 87.54285 82.28989 1.000 23.95248 241 VAL B C 1
ATOM 4319 O O . VAL B 1 241 ? -0.34098 88.75020 82.54327 1.000 24.42650 241 VAL B O 1
ATOM 4323 N N . LYS B 1 242 ? -1.41943 86.77390 82.72054 1.000 27.08639 242 LYS B N 1
ATOM 4324 C CA . LYS B 1 242 ? -2.61559 87.30540 83.36988 1.000 27.87666 242 LYS B CA 1
ATOM 4325 C C . LYS B 1 242 ? -2.65468 86.91141 84.83947 1.000 26.05331 242 LYS B C 1
ATOM 4326 O O . LYS B 1 242 ? -2.46503 85.73810 85.17615 1.000 27.30969 242 LYS B O 1
ATOM 4332 N N . GLY B 1 243 ? -2.94845 87.87935 85.70646 1.000 26.52593 243 GLY B N 1
ATOM 4333 C CA . GLY B 1 243 ? -3.20841 87.58520 87.09951 1.000 24.69621 243 GLY B CA 1
ATOM 4334 C C . GLY B 1 243 ? -1.98110 87.71716 87.98473 1.000 24.21562 243 GLY B C 1
ATOM 4335 O O . GLY B 1 243 ? -0.83451 87.62600 87.54116 1.000 23.64116 243 GLY B O 1
ATOM 4336 N N . GLU B 1 244 ? -2.24891 87.92504 89.27404 1.000 23.31349 244 GLU B N 1
ATOM 4337 C CA . GLU B 1 244 ? -1.19169 88.20190 90.24192 1.000 21.93557 244 GLU B CA 1
ATOM 4338 C C . GLU B 1 244 ? -0.21204 87.03679 90.36092 1.000 24.39910 244 GLU B C 1
ATOM 4339 O O . GLU B 1 244 ? 1.00412 87.23001 90.27681 1.000 21.88139 244 GLU B O 1
ATOM 4345 N N . LYS B 1 245 ? -0.72014 85.81995 90.57727 1.000 22.81850 245 LYS B N 1
ATOM 4346 C CA . LYS B 1 245 ? 0.17501 84.67693 90.76471 1.000 22.65903 245 LYS B CA 1
ATOM 4347 C C . LYS B 1 245 ? 1.06920 84.46325 89.55026 1.000 21.37760 245 LYS B C 1
ATOM 4348 O O . LYS B 1 245 ? 2.27430 84.24177 89.69321 1.000 22.00391 245 LYS B O 1
ATOM 4354 N N . ALA B 1 246 ? 0.49574 84.51550 88.34562 1.000 22.40243 246 ALA B N 1
ATOM 4355 C CA . ALA B 1 246 ? 1.28680 84.23476 87.14830 1.000 21.97779 246 ALA B CA 1
ATOM 4356 C C . ALA B 1 246 ? 2.34043 85.30667 86.91847 1.000 21.31203 246 ALA B C 1
ATOM 4357 O O . ALA B 1 246 ? 3.44949 85.01200 86.45881 1.000 19.64788 246 ALA B O 1
ATOM 4359 N N . ASN B 1 247 ? 2.00520 86.56641 87.20591 1.000 23.17800 247 ASN B N 1
ATOM 4360 C CA . ASN B 1 247 ? 2.96513 87.63439 86.97603 1.000 18.72461 247 ASN B CA 1
ATOM 4361 C C . ASN B 1 247 ? 4.08102 87.61470 88.01355 1.000 18.94751 247 ASN B C 1
ATOM 4362 O O . ASN B 1 247 ? 5.25170 87.84020 87.68320 1.000 20.83049 247 ASN B O 1
ATOM 4367 N N . VAL B 1 248 ? 3.75068 87.34616 89.27287 1.000 20.16028 248 VAL B N 1
ATOM 4368 C CA . VAL B 1 248 ? 4.80191 87.19549 90.27134 1.000 18.39279 248 VAL B CA 1
ATOM 4369 C C . VAL B 1 248 ? 5.71479 86.03515 89.89737 1.000 18.83698 248 VAL B C 1
ATOM 4370 O O . VAL B 1 248 ? 6.93797 86.12718 90.03490 1.000 19.44446 248 VAL B O 1
ATOM 4374 N N . ALA B 1 249 ? 5.13092 84.93049 89.41639 1.000 18.60798 249 ALA B N 1
ATOM 4375 C CA . ALA B 1 249 ? 5.93028 83.76928 89.03568 1.000 18.18520 249 ALA B CA 1
ATOM 4376 C C . ALA B 1 249 ? 6.83114 84.09764 87.85542 1.000 19.37005 249 ALA B C 1
ATOM 4377 O O . ALA B 1 249 ? 8.03098 83.80840 87.88129 1.000 19.59217 249 ALA B O 1
ATOM 4379 N N . LYS B 1 250 ? 6.26720 84.71099 86.81141 1.000 19.83939 250 LYS B N 1
ATOM 4380 C CA . LYS B 1 250 ? 7.07254 85.18566 85.69082 1.000 19.44248 250 LYS B CA 1
ATOM 4381 C C . LYS B 1 250 ? 8.24697 86.03209 86.16986 1.000 19.74689 250 LYS B C 1
ATOM 4382 O O . LYS B 1 250 ? 9.37786 85.88572 85.68826 1.000 19.79053 250 LYS B O 1
ATOM 4388 N N . PHE B 1 251 ? 7.98629 86.94878 87.10623 1.000 19.80853 251 PHE B N 1
ATOM 4389 C CA . PHE B 1 251 ? 9.03484 87.83162 87.60820 1.000 18.59026 251 PHE B CA 1
ATOM 4390 C C . PHE B 1 251 ? 10.16755 87.02609 88.23579 1.000 20.44656 251 PHE B C 1
ATOM 4391 O O . PHE B 1 251 ? 11.34690 87.21176 87.90393 1.000 18.60849 251 PHE B O 1
ATOM 4399 N N . PHE B 1 252 ? 9.82553 86.10458 89.14236 1.000 18.06381 252 PHE B N 1
ATOM 4400 C CA . PHE B 1 252 ? 10.85881 85.29772 89.77764 1.000 19.53559 252 PHE B CA 1
ATOM 4401 C C . PHE B 1 252 ? 11.50917 84.33742 88.78676 1.000 17.90486 252 PHE B C 1
ATOM 4402 O O . PHE B 1 252 ? 12.69898 84.03372 88.91978 1.000 19.54562 252 PHE B O 1
ATOM 4410 N N . ASN B 1 253 ? 10.76161 83.85890 87.79175 1.000 17.75917 253 ASN B N 1
ATOM 4411 C CA . ASN B 1 253 ? 11.37199 82.99033 86.78270 1.000 16.77482 253 ASN B CA 1
ATOM 4412 C C . ASN B 1 253 ? 12.53180 83.70647 86.10197 1.000 18.91470 253 ASN B C 1
ATOM 4413 O O . ASN B 1 253 ? 13.62143 83.14280 85.92573 1.000 19.49154 253 ASN B O 1
ATOM 4418 N N . ILE B 1 254 ? 12.31324 84.96468 85.71694 1.000 18.39577 254 ILE B N 1
ATOM 4419 C CA . ILE B 1 254 ? 13.34242 85.71588 85.00759 1.000 17.85510 254 ILE B CA 1
ATOM 4420 C C . ILE B 1 254 ? 14.51538 86.01958 85.93403 1.000 17.58370 254 ILE B C 1
ATOM 4421 O O . ILE B 1 254 ? 15.67908 85.78916 85.59151 1.000 18.31617 254 ILE B O 1
ATOM 4426 N N . LEU B 1 255 ? 14.23546 86.58805 87.10821 1.000 17.59772 255 LEU B N 1
ATOM 4427 C CA . LEU B 1 255 ? 15.33553 86.99722 87.97080 1.000 17.98305 255 LEU B CA 1
ATOM 4428 C C . LEU B 1 255 ? 16.11277 85.80268 88.51819 1.000 18.70291 255 LEU B C 1
ATOM 4429 O O . LEU B 1 255 ? 17.32805 85.91034 88.73103 1.000 19.09444 255 LEU B O 1
ATOM 4434 N N . LYS B 1 256 ? 15.45630 84.65519 88.72590 1.000 17.19669 256 LYS B N 1
ATOM 4435 C CA . LYS B 1 256 ? 16.21586 83.51307 89.21766 1.000 17.22194 256 LYS B CA 1
ATOM 4436 C C . LYS B 1 256 ? 17.08745 82.93350 88.11209 1.000 17.52245 256 LYS B C 1
ATOM 4437 O O . LYS B 1 256 ? 18.13248 82.33342 88.39516 1.000 19.23248 256 LYS B O 1
ATOM 4443 N N . SER B 1 257 ? 16.67464 83.13126 86.85597 1.000 17.76700 257 SER B N 1
ATOM 4444 C CA . SER B 1 257 ? 17.47199 82.67787 85.72273 1.000 16.75940 257 SER B CA 1
ATOM 4445 C C . SER B 1 257 ? 18.81069 83.40331 85.66907 1.000 19.04007 257 SER B C 1
ATOM 4446 O O . SER B 1 257 ? 19.83381 82.79996 85.32232 1.000 20.11945 257 SER B O 1
ATOM 4449 N N . VAL B 1 258 ? 18.82220 84.70018 85.99727 1.000 18.02903 258 VAL B N 1
ATOM 4450 C CA . VAL B 1 258 ? 20.03495 85.51876 85.94973 1.000 18.33408 258 VAL B CA 1
ATOM 4451 C C . VAL B 1 258 ? 20.65045 85.74250 87.33199 1.000 19.10595 258 VAL B C 1
ATOM 4452 O O . VAL B 1 258 ? 21.51286 86.61489 87.49164 1.000 20.43551 258 VAL B O 1
ATOM 4456 N N . ALA B 1 259 ? 20.23844 84.97222 88.33264 1.000 17.98769 259 ALA B N 1
ATOM 4457 C CA . ALA B 1 259 ? 20.82731 85.09434 89.65546 1.000 19.14162 259 ALA B CA 1
ATOM 4458 C C . ALA B 1 259 ? 22.29686 84.69548 89.63504 1.000 19.19973 259 ALA B C 1
ATOM 4459 O O . ALA B 1 259 ? 22.75232 83.91066 88.79468 1.000 20.62907 259 ALA B O 1
ATOM 4461 N N . MET B 1 260 ? 23.04322 85.26613 90.56980 1.000 19.45960 260 MET B N 1
ATOM 4462 C CA . MET B 1 260 ? 24.45414 84.96426 90.75800 1.000 19.16619 260 MET B CA 1
ATOM 4463 C C . MET B 1 260 ? 24.53727 83.84248 91.78903 1.000 20.69293 260 MET B C 1
ATOM 4464 O O . MET B 1 260 ? 24.18031 84.02833 92.95379 1.000 20.18819 260 MET B O 1
ATOM 4469 N N . ILE B 1 261 ? 24.97954 82.66321 91.35598 1.000 17.08964 261 ILE B N 1
ATOM 4470 C CA . ILE B 1 261 ? 24.79200 81.43769 92.13136 1.000 18.83117 261 ILE B CA 1
ATOM 4471 C C . ILE B 1 261 ? 25.97751 81.23575 93.07011 1.000 19.95468 261 ILE B C 1
ATOM 4472 O O . ILE B 1 261 ? 27.13948 81.33648 92.65792 1.000 19.66275 261 ILE B O 1
ATOM 4477 N N . LYS B 1 262 ? 25.68852 80.93745 94.33595 1.000 18.11832 262 LYS B N 1
ATOM 4478 C CA . LYS B 1 262 ? 26.74137 80.85068 95.33806 1.000 18.97307 262 LYS B CA 1
ATOM 4479 C C . LYS B 1 262 ? 27.76525 79.78407 94.96440 1.000 19.81962 262 LYS B C 1
ATOM 4480 O O . LYS B 1 262 ? 27.40512 78.65864 94.59790 1.000 21.11135 262 LYS B O 1
ATOM 4486 N N . GLY B 1 263 ? 29.04711 80.14321 95.08646 1.000 19.98572 263 GLY B N 1
ATOM 4487 C CA . GLY B 1 263 ? 30.15350 79.28750 94.72297 1.000 20.98516 263 GLY B CA 1
ATOM 4488 C C . GLY B 1 263 ? 30.65814 79.48776 93.31132 1.000 20.37165 263 GLY B C 1
ATOM 4489 O O . GLY B 1 263 ? 31.78934 79.08203 93.00476 1.000 20.57738 263 GLY B O 1
ATOM 4490 N N . SER B 1 264 ? 29.85449 80.09854 92.44037 1.000 19.53988 264 SER B N 1
ATOM 4491 C CA . SER B 1 264 ? 30.26056 80.27989 91.05370 1.000 19.03593 264 SER B CA 1
ATOM 4492 C C . SER B 1 264 ? 31.03060 81.56890 90.82629 1.000 19.31945 264 SER B C 1
ATOM 4493 O O . SER B 1 264 ? 31.63545 81.72350 89.75867 1.000 18.82469 264 SER B O 1
ATOM 4496 N N . VAL B 1 265 ? 31.03626 82.48543 91.80036 1.000 18.52571 265 VAL B N 1
ATOM 4497 C CA . VAL B 1 265 ? 31.76330 83.75055 91.69543 1.000 19.28120 265 VAL B CA 1
ATOM 4498 C C . VAL B 1 265 ? 32.51457 83.97969 93.00049 1.000 20.79379 265 VAL B C 1
ATOM 4499 O O . VAL B 1 265 ? 31.89023 84.08969 94.06334 1.000 21.31643 265 VAL B O 1
ATOM 4503 N N . VAL B 1 266 ? 33.83979 84.08395 92.92126 1.000 19.45427 266 VAL B N 1
ATOM 4504 C CA . VAL B 1 266 ? 34.68155 84.40148 94.07348 1.000 20.25551 266 VAL B CA 1
ATOM 4505 C C . VAL B 1 266 ? 35.43009 85.68911 93.75728 1.000 20.35237 266 VAL B C 1
ATOM 4506 O O . VAL B 1 266 ? 36.21299 85.73506 92.79938 1.000 21.52282 266 VAL B O 1
ATOM 4510 N N . ASN B 1 267 ? 35.17565 86.73992 94.54122 1.000 22.62040 267 ASN B N 1
ATOM 4511 C CA . ASN B 1 267 ? 35.79135 88.02845 94.23611 1.000 22.78377 267 ASN B CA 1
ATOM 4512 C C . ASN B 1 267 ? 37.27507 88.03455 94.61655 1.000 25.12100 267 ASN B C 1
ATOM 4513 O O . ASN B 1 267 ? 37.80943 87.08077 95.18944 1.000 24.54412 267 ASN B O 1
ATOM 4518 N N . LYS B 1 268 ? 37.95429 89.13568 94.27391 1.000 25.07061 268 LYS B N 1
ATOM 4519 C CA . LYS B 1 268 ? 39.39729 89.18667 94.47100 1.000 25.73731 268 LYS B CA 1
ATOM 4520 C C . LYS B 1 268 ? 39.79211 89.20303 95.94122 1.000 31.62862 268 LYS B C 1
ATOM 4521 O O . LYS B 1 268 ? 40.96236 88.95503 96.25308 1.000 34.31276 268 LYS B O 1
ATOM 4527 N N . LEU B 1 269 ? 38.84653 89.44480 96.84595 1.000 28.99628 269 LEU B N 1
ATOM 4528 C CA . LEU B 1 269 ? 39.09994 89.34632 98.27607 1.000 30.72072 269 LEU B CA 1
ATOM 4529 C C . LEU B 1 269 ? 38.86997 87.94702 98.82739 1.000 31.82890 269 LEU B C 1
ATOM 4530 O O . LEU B 1 269 ? 39.07125 87.73138 100.02727 1.000 33.83337 269 LEU B O 1
ATOM 4535 N N . GLY B 1 270 ? 38.44492 86.99910 97.99272 1.000 27.90834 270 GLY B N 1
ATOM 4536 C CA . GLY B 1 270 ? 38.25151 85.63161 98.41862 1.000 29.19268 270 GLY B CA 1
ATOM 4537 C C . GLY B 1 270 ? 36.84465 85.26457 98.84357 1.000 27.79682 270 GLY B C 1
ATOM 4538 O O . GLY B 1 270 ? 36.62795 84.12601 99.27927 1.000 28.47665 270 GLY B O 1
ATOM 4539 N N . SER B 1 271 ? 35.88147 86.17371 98.72426 1.000 27.71326 271 SER B N 1
ATOM 4540 C CA . SER B 1 271 ? 34.52898 85.93115 99.20675 1.000 26.49672 271 SER B CA 1
ATOM 4541 C C . SER B 1 271 ? 33.58232 85.59092 98.06182 1.000 26.16102 271 SER B C 1
ATOM 4542 O O . SER B 1 271 ? 33.71726 86.10069 96.94650 1.000 23.67119 271 SER B O 1
ATOM 4545 N N . ASP B 1 272 ? 32.60324 84.73853 98.36314 1.000 24.01992 272 ASP B N 1
ATOM 4546 C CA . ASP B 1 272 ? 31.55927 84.40937 97.40066 1.000 23.43219 272 ASP B CA 1
ATOM 4547 C C . ASP B 1 272 ? 30.66388 85.62518 97.16374 1.000 23.48207 272 ASP B C 1
ATOM 4548 O O . ASP B 1 272 ? 30.19196 86.25885 98.11550 1.000 25.31367 272 ASP B O 1
ATOM 4553 N N . GLU B 1 273 ? 30.40152 85.92802 95.89802 1.000 20.59246 273 GLU B N 1
ATOM 4554 C CA . GLU B 1 273 ? 29.40301 86.91705 95.50689 1.000 21.87321 273 GLU B CA 1
ATOM 4555 C C . GLU B 1 273 ? 28.18970 86.16751 94.97493 1.000 21.79931 273 GLU B C 1
ATOM 4556 O O . GLU B 1 273 ? 28.33089 85.28874 94.11489 1.000 21.95248 273 GLU B O 1
ATOM 4562 N N . TYR B 1 274 ? 27.00997 86.48474 95.49770 1.000 20.64867 274 TYR B N 1
ATOM 4563 C CA . TYR B 1 274 ? 25.82210 85.74995 95.08195 1.000 19.74277 274 TYR B CA 1
ATOM 4564 C C . TYR B 1 274 ? 24.55534 86.54408 95.36548 1.000 21.19754 274 TYR B C 1
ATOM 4565 O O . TYR B 1 274 ? 24.56306 87.54573 96.09523 1.000 20.65246 274 TYR B O 1
ATOM 4574 N N . THR B 1 275 ? 23.46528 86.09356 94.74176 1.000 19.41759 275 THR B N 1
ATOM 4575 C CA . THR B 1 275 ? 22.14744 86.69512 94.92733 1.000 19.70197 275 THR B CA 1
ATOM 4576 C C . THR B 1 275 ? 21.62221 86.34266 96.31244 1.000 19.87671 275 THR B C 1
ATOM 4577 O O . THR B 1 275 ? 21.21781 85.20097 96.56318 1.000 19.49551 275 THR B O 1
ATOM 4581 N N . VAL B 1 276 ? 21.63561 87.32171 97.22127 1.000 19.19913 276 VAL B N 1
ATOM 4582 C CA . VAL B 1 276 ? 21.21894 87.04632 98.59368 1.000 21.19178 276 VAL B CA 1
ATOM 4583 C C . VAL B 1 276 ? 19.70577 87.08744 98.73118 1.000 21.71780 276 VAL B C 1
ATOM 4584 O O . VAL B 1 276 ? 19.13835 86.36457 99.56241 1.000 21.00224 276 VAL B O 1
ATOM 4588 N N . TYR B 1 277 ? 19.02942 87.92619 97.94810 1.000 19.81104 277 TYR B N 1
ATOM 4589 C CA . TYR B 1 277 ? 17.57700 87.91471 97.90536 1.000 19.84749 277 TYR B CA 1
ATOM 4590 C C . TYR B 1 277 ? 17.10069 88.33650 96.52652 1.000 19.57232 277 TYR B C 1
ATOM 4591 O O . TYR B 1 277 ? 17.82797 88.97997 95.75788 1.000 18.76568 277 TYR B O 1
ATOM 4600 N N . THR B 1 278 ? 15.87289 87.93439 96.21785 1.000 17.53729 278 THR B N 1
ATOM 4601 C CA . THR B 1 278 ? 15.13804 88.38215 95.04392 1.000 19.14708 278 THR B CA 1
ATOM 4602 C C . THR B 1 278 ? 13.81883 88.93438 95.55559 1.000 19.64160 278 THR B C 1
ATOM 4603 O O . THR B 1 278 ? 13.15799 88.28902 96.37686 1.000 20.09916 278 THR B O 1
ATOM 4607 N N . ALA B 1 279 ? 13.43590 90.11690 95.07893 1.000 19.54374 279 ALA B N 1
ATOM 4608 C CA . ALA B 1 279 ? 12.22298 90.78103 95.53784 1.000 19.48710 279 ALA B CA 1
ATOM 4609 C C . ALA B 1 279 ? 11.40694 91.29692 94.35801 1.000 18.48209 279 ALA B C 1
ATOM 4610 O O . ALA B 1 279 ? 11.95716 91.75325 93.34557 1.000 19.79565 279 ALA B O 1
ATOM 4612 N N . CYS B 1 280 ? 10.08152 91.26543 94.51732 1.000 21.45317 280 CYS B N 1
ATOM 4613 C CA . CYS B 1 280 ? 9.14515 91.79023 93.52874 1.000 20.21614 280 CYS B CA 1
ATOM 4614 C C . CYS B 1 280 ? 8.08252 92.59612 94.25636 1.000 21.34108 280 CYS B C 1
ATOM 4615 O O . CYS B 1 280 ? 7.44822 92.07799 95.17741 1.000 21.69329 280 CYS B O 1
ATOM 4618 N N . TYR B 1 281 ? 7.85080 93.82962 93.81406 1.000 20.87209 281 TYR B N 1
ATOM 4619 C CA . TYR B 1 281 ? 6.70894 94.61813 94.27550 1.000 21.78690 281 TYR B CA 1
ATOM 4620 C C . TYR B 1 281 ? 5.60706 94.55906 93.22324 1.000 20.68302 281 TYR B C 1
ATOM 4621 O O . TYR B 1 281 ? 5.83311 94.90341 92.05643 1.000 21.88537 281 TYR B O 1
ATOM 4630 N N . SER B 1 282 ? 4.41927 94.10610 93.62972 1.000 20.45099 282 SER B N 1
ATOM 4631 C CA . SER B 1 282 ? 3.23325 94.16642 92.78351 1.000 20.04532 282 SER B CA 1
ATOM 4632 C C . SER B 1 282 ? 2.45471 95.41740 93.16205 1.000 22.76752 282 SER B C 1
ATOM 4633 O O . SER B 1 282 ? 1.87956 95.47936 94.24906 1.000 23.35227 282 SER B O 1
ATOM 4636 N N . ALA B 1 283 ? 2.39871 96.38487 92.24976 1.000 21.36536 283 ALA B N 1
ATOM 4637 C CA . ALA B 1 283 ? 1.66153 97.61373 92.53419 1.000 23.00365 283 ALA B CA 1
ATOM 4638 C C . ALA B 1 283 ? 0.18004 97.33657 92.75963 1.000 27.10861 283 ALA B C 1
ATOM 4639 O O . ALA B 1 283 ? -0.46163 98.00984 93.57912 1.000 28.34222 283 ALA B O 1
ATOM 4641 N N . ALA B 1 284 ? -0.38202 96.35948 92.04331 1.000 27.12994 284 ALA B N 1
ATOM 4642 C CA . ALA B 1 284 ? -1.81992 96.10502 92.11697 1.000 29.06011 284 ALA B CA 1
ATOM 4643 C C . ALA B 1 284 ? -2.24939 95.71185 93.52427 1.000 30.46526 284 ALA B C 1
ATOM 4644 O O . ALA B 1 284 ? -3.31317 96.13360 94.00040 1.000 31.61146 284 ALA B O 1
ATOM 4646 N N . THR B 1 285 ? -1.44621 94.89325 94.20027 1.000 25.60113 285 THR B N 1
ATOM 4647 C CA . THR B 1 285 ? -1.75591 94.39794 95.53239 1.000 25.75845 285 THR B CA 1
ATOM 4648 C C . THR B 1 285 ? -0.95398 95.09183 96.61926 1.000 24.16099 285 THR B C 1
ATOM 4649 O O . THR B 1 285 ? -1.04434 94.69173 97.78459 1.000 25.68497 285 THR B O 1
ATOM 4653 N N . LYS B 1 286 ? -0.15163 96.09490 96.25881 1.000 24.07674 286 LYS B N 1
ATOM 4654 C CA . LYS B 1 286 ? 0.75504 96.75930 97.18935 1.000 24.67668 286 LYS B CA 1
ATOM 4655 C C . LYS B 1 286 ? 1.53010 95.76089 98.04146 1.000 23.99671 286 LYS B C 1
ATOM 4656 O O . LYS B 1 286 ? 1.73958 95.96759 99.23733 1.000 24.04913 286 LYS B O 1
ATOM 4662 N N . THR B 1 287 ? 1.97797 94.66439 97.41969 1.000 22.73499 287 THR B N 1
ATOM 4663 C CA . THR B 1 287 ? 2.63706 93.57747 98.13128 1.000 24.59888 287 THR B CA 1
ATOM 4664 C C . THR B 1 287 ? 4.08214 93.44126 97.66994 1.000 22.21324 287 THR B C 1
ATOM 4665 O O . THR B 1 287 ? 4.36373 93.47994 96.46528 1.000 23.01440 287 THR B O 1
ATOM 4669 N N . TYR B 1 288 ? 4.98350 93.31566 98.63993 1.000 22.43041 288 TYR B N 1
ATOM 4670 C CA . TYR B 1 288 ? 6.39983 93.06560 98.41075 1.000 21.79608 288 TYR B CA 1
ATOM 4671 C C . TYR B 1 288 ? 6.64182 91.58276 98.66350 1.000 23.70549 288 TYR B C 1
ATOM 4672 O O . TYR B 1 288 ? 6.43880 91.09957 99.78757 1.000 23.12599 288 TYR B O 1
ATOM 4681 N N . TYR B 1 289 ? 7.02857 90.85900 97.61272 1.000 20.31245 289 TYR B N 1
ATOM 4682 C CA . TYR B 1 289 ? 7.33839 89.43642 97.68811 1.000 22.94965 289 TYR B CA 1
ATOM 4683 C C . TYR B 1 289 ? 8.85015 89.26068 97.67995 1.000 20.86019 289 TYR B C 1
ATOM 4684 O O . TYR B 1 289 ? 9.55285 89.93855 96.92978 1.000 21.74369 289 TYR B O 1
ATOM 4693 N N . CYS B 1 290 ? 9.35516 88.31280 98.46710 1.000 22.23526 290 CYS B N 1
ATOM 4694 C CA . CYS B 1 290 ? 10.79928 88.10979 98.46439 1.000 20.72816 290 CYS B CA 1
ATOM 4695 C C . CYS B 1 290 ? 11.15673 86.70541 98.94151 1.000 22.03595 290 CYS B C 1
ATOM 4696 O O . CYS B 1 290 ? 10.39876 86.06580 99.6756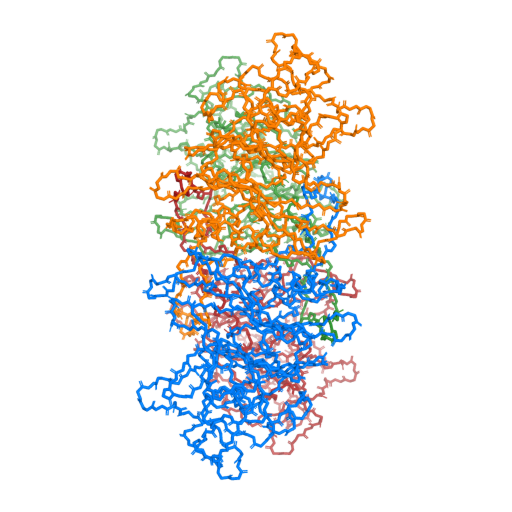1 1.000 22.25398 290 CYS B O 1
ATOM 4699 N N . ASN B 1 291 ? 12.30838 86.22312 98.47941 1.000 20.63653 291 ASN B N 1
ATOM 4700 C CA . ASN B 1 291 ? 12.91469 85.01787 99.03107 1.000 21.20082 291 ASN B CA 1
ATOM 4701 C C . ASN B 1 291 ? 14.42384 85.21356 99.07405 1.000 21.58969 291 ASN B C 1
ATOM 4702 O O . ASN B 1 291 ? 14.94712 86.22865 98.60588 1.000 22.22819 291 ASN B O 1
ATOM 4707 N N . PHE B 1 292 ? 15.12638 84.24944 99.66335 1.000 20.45279 292 PHE B N 1
ATOM 4708 C CA . PHE B 1 292 ? 16.52218 84.42308 100.03294 1.000 21.02497 292 PHE B CA 1
ATOM 4709 C C . PHE B 1 292 ? 17.32886 83.20936 99.59232 1.000 20.34019 292 PHE B C 1
ATOM 4710 O O . PHE B 1 292 ? 16.77925 82.13284 99.36581 1.000 21.35637 292 PHE B O 1
ATOM 4718 N N . GLU B 1 293 ? 18.64745 83.40135 99.49816 1.000 20.59218 293 GLU B N 1
ATOM 4719 C CA . GLU B 1 293 ? 19.52072 82.31956 99.04255 1.000 19.52854 293 GLU B CA 1
ATOM 4720 C C . GLU B 1 293 ? 19.37352 81.08062 99.91349 1.000 20.02737 293 GLU B C 1
ATOM 4721 O O . GLU B 1 293 ? 19.53344 79.95741 99.41887 1.000 20.52433 293 GLU B O 1
ATOM 4727 N N . ASN B 1 294 ? 19.09363 81.25815 101.20927 1.000 21.55255 294 ASN B N 1
ATOM 4728 C CA . ASN B 1 294 ? 19.02249 80.14295 102.15215 1.000 22.63753 294 ASN B CA 1
ATOM 4729 C C . ASN B 1 294 ? 17.59976 79.85583 102.63238 1.000 22.54520 294 ASN B C 1
ATOM 4730 O O . ASN B 1 294 ? 17.41490 79.11716 103.60679 1.000 23.03981 294 ASN B O 1
ATOM 4735 N N . ASP B 1 295 ? 16.58601 80.39545 101.95179 1.000 21.11899 295 ASP B N 1
ATOM 4736 C CA . ASP B 1 295 ? 15.19442 80.12061 102.31245 1.000 22.56857 295 ASP B CA 1
ATOM 4737 C C . ASP B 1 295 ? 14.34503 80.53086 101.11053 1.000 23.92337 295 ASP B C 1
ATOM 4738 O O . ASP B 1 295 ? 14.13654 81.72603 100.87957 1.000 21.84470 295 ASP B O 1
ATOM 4743 N N . PHE B 1 296 ? 13.87243 79.54021 100.35640 1.000 21.61483 296 PHE B N 1
ATOM 4744 C CA . PHE B 1 296 ? 13.23484 79.79957 99.07335 1.000 20.05374 296 PHE B CA 1
ATOM 4745 C C . PHE B 1 296 ? 11.75901 80.15230 99.19830 1.000 23.48592 296 PHE B C 1
ATOM 4746 O O . PHE B 1 296 ? 11.14648 80.55309 98.20305 1.000 24.66796 296 PHE B O 1
ATOM 4754 N N . GLU B 1 297 ? 11.16529 79.98662 100.37811 1.000 22.47179 297 GLU B N 1
ATOM 4755 C CA . GLU B 1 297 ? 9.75012 80.27805 100.53878 1.000 25.13750 297 GLU B CA 1
ATOM 4756 C C . GLU B 1 297 ? 9.47046 81.73524 100.19650 1.000 24.40811 297 GLU B C 1
ATOM 4757 O O . GLU B 1 297 ? 10.18831 82.63515 100.63848 1.000 27.45111 297 GLU B O 1
ATOM 4763 N N . LEU B 1 298 ? 8.42678 81.96701 99.40630 1.000 23.75320 298 LEU B N 1
ATOM 4764 C CA . LEU B 1 298 ? 8.03007 83.32908 99.05853 1.000 25.05336 298 LEU B CA 1
ATOM 4765 C C . LEU B 1 298 ? 7.38550 83.98035 100.27471 1.000 26.27856 298 LEU B C 1
ATOM 4766 O O . LEU B 1 298 ? 6.30759 83.56036 100.70683 1.000 28.55373 298 LEU B O 1
ATOM 4771 N N . LYS B 1 299 ? 8.04067 84.99653 100.82911 1.000 24.21644 299 LYS B N 1
ATOM 4772 C CA . LYS B 1 299 ? 7.48224 85.77773 101.92396 1.000 24.20755 299 LYS B CA 1
ATOM 4773 C C . LYS B 1 299 ? 6.76992 86.99474 101.35411 1.000 26.48691 299 LYS B C 1
ATOM 4774 O O . LYS B 1 299 ? 7.17941 87.54669 100.33240 1.000 24.85130 299 LYS B O 1
ATOM 4780 N N . THR B 1 300 ? 5.69441 87.41652 102.02029 1.000 24.48869 300 THR B N 1
ATOM 4781 C CA . THR B 1 300 ? 4.92726 88.56560 101.54826 1.000 24.76367 300 THR B CA 1
ATOM 4782 C C . THR B 1 300 ? 4.75612 89.59618 102.65248 1.000 27.96880 300 THR B C 1
ATOM 4783 O O . THR B 1 300 ? 4.54422 89.25142 103.81927 1.000 27.99399 300 THR B O 1
ATOM 4787 N N . TYR B 1 301 ? 4.84498 90.86755 102.26150 1.000 24.85182 301 TYR B N 1
ATOM 4788 C CA . TYR B 1 301 ? 4.64912 92.00698 103.14622 1.000 26.20921 301 TYR B CA 1
ATOM 4789 C C . TYR B 1 301 ? 3.81154 93.02264 102.38607 1.000 26.76702 301 TYR B C 1
ATOM 4790 O O . TYR B 1 301 ? 3.99142 93.18650 101.17872 1.000 26.81544 301 TYR B O 1
ATOM 4799 N N . LYS B 1 302 ? 2.87609 93.68902 103.08116 1.000 26.05508 302 LYS B N 1
ATOM 4800 C CA . LYS B 1 302 ? 1.83263 94.45088 102.40487 1.000 25.30948 302 LYS B CA 1
ATOM 4801 C C . LYS B 1 302 ? 1.67679 95.85486 102.98009 1.000 26.78197 302 LYS B C 1
ATOM 4802 O O . LYS B 1 302 ? 1.75290 96.06068 104.19773 1.000 26.96523 302 LYS B O 1
ATOM 4804 N N . LEU B 1 303 ? 1.45542 96.81582 102.08623 1.000 25.74796 303 LEU B N 1
ATOM 4805 C CA . LEU B 1 303 ? 0.95876 98.13909 102.45865 1.000 23.34931 303 LEU B CA 1
ATOM 4806 C C . LEU B 1 303 ? -0.55979 98.04378 102.52290 1.000 24.70886 303 LEU B C 1
ATOM 4807 O O . LEU B 1 303 ? -1.22251 97.84975 101.49741 1.000 26.51310 303 LEU B O 1
ATOM 4812 N N . ASP B 1 304 ? -1.11757 98.16594 103.72762 1.000 30.06930 304 ASP B N 1
ATOM 4813 C CA . ASP B 1 304 ? -2.55972 98.08887 103.91599 1.000 29.03630 304 ASP B CA 1
ATOM 4814 C C . ASP B 1 304 ? -2.98629 99.18642 104.88487 1.000 31.22578 304 ASP B C 1
ATOM 4815 O O . ASP B 1 304 ? -2.17356 100.00411 105.32576 1.000 28.25180 304 ASP B O 1
ATOM 4820 N N . ASP B 1 305 ? -4.27775 99.20650 105.21802 1.000 33.01055 305 ASP B N 1
ATOM 4821 C CA . ASP B 1 305 ? -4.78395 100.28301 106.06214 1.000 34.37040 305 ASP B CA 1
ATOM 4822 C C . ASP B 1 305 ? -4.10960 100.28538 107.42482 1.000 33.19213 305 ASP B C 1
ATOM 4823 O O . ASP B 1 305 ? -4.01903 101.33625 108.07093 1.000 36.34762 305 ASP B O 1
ATOM 4828 N N . GLU B 1 306 ? -3.62450 99.12870 107.87928 1.000 31.27353 306 GLU B N 1
ATOM 4829 C CA . GLU B 1 306 ? -2.90512 99.08288 109.14765 1.000 30.78193 306 GLU B CA 1
ATOM 4830 C C . GLU B 1 306 ? -1.46683 99.56404 108.99022 1.000 32.39095 306 GLU B C 1
ATOM 4831 O O . GLU B 1 306 ? -1.02126 100.45093 109.72440 1.000 32.62452 306 GLU B O 1
ATOM 4837 N N . THR B 1 307 ? -0.72081 98.99918 108.02940 1.000 29.18716 307 THR B N 1
ATOM 4838 C CA . THR B 1 307 ? 0.70344 99.31632 107.94718 1.000 27.21387 307 THR B CA 1
ATOM 4839 C C . THR B 1 307 ? 0.94860 100.72460 107.40979 1.000 25.75623 307 THR B C 1
ATOM 4840 O O . THR B 1 307 ? 1.91612 101.37143 107.81440 1.000 27.83612 307 THR B O 1
ATOM 4844 N N . MET B 1 308 ? 0.09763 101.21284 106.50280 1.000 27.05351 308 MET B N 1
ATOM 4845 C CA . MET B 1 308 ? 0.30278 102.54148 105.91619 1.000 24.44297 308 MET B CA 1
ATOM 4846 C C . MET B 1 308 ? 0.07252 103.66442 106.91846 1.000 27.87317 308 MET B C 1
ATOM 4847 O O . MET B 1 308 ? 0.58704 104.77469 106.72286 1.000 27.87936 308 MET B O 1
ATOM 4852 N N . ASN B 1 309 ? -0.68416 103.39614 107.98151 1.000 30.69309 309 ASN B N 1
ATOM 4853 C CA . ASN B 1 309 ? -1.07814 104.41485 108.94848 1.000 30.93583 309 ASN B CA 1
ATOM 4854 C C . ASN B 1 309 ? -0.42557 104.21230 110.30961 1.000 34.36163 309 ASN B C 1
ATOM 4855 O O . ASN B 1 309 ? -0.87910 104.78803 111.30363 1.000 34.91595 309 ASN B O 1
ATOM 4860 N N . ALA B 1 310 ? 0.63116 103.40938 110.37428 1.000 32.36892 310 ALA B N 1
ATOM 4861 C CA . ALA B 1 310 ? 1.30802 103.14808 111.63211 1.000 33.92532 310 ALA B CA 1
ATOM 4862 C C . ALA B 1 310 ? 2.04961 104.39045 112.11245 1.000 34.77029 310 ALA B C 1
ATOM 4863 O O . ALA B 1 310 ? 2.29786 105.33780 111.35832 1.000 33.21826 310 ALA B O 1
ATOM 4865 N N . ASP B 1 311 ? 2.41096 104.37453 113.39370 1.000 37.26611 311 ASP B N 1
ATOM 4866 C CA . ASP B 1 311 ? 3.08435 105.50676 114.01273 1.000 36.61897 311 ASP B CA 1
ATOM 4867 C C . ASP B 1 311 ? 4.59967 105.38219 113.99966 1.000 38.33389 311 ASP B C 1
ATOM 4868 O O . ASP B 1 311 ? 5.28892 106.37465 114.25617 1.000 39.58788 311 ASP B O 1
ATOM 4873 N N . LYS B 1 312 ? 5.13051 104.19729 113.71419 1.000 36.41666 312 LYS B N 1
ATOM 4874 C CA . LYS B 1 312 ? 6.56383 103.96005 113.69481 1.000 35.32010 312 LYS B CA 1
ATOM 4875 C C . LYS B 1 312 ? 6.88911 103.14006 112.45548 1.000 31.08028 312 LYS B C 1
ATOM 4876 O O . LYS B 1 312 ? 5.99693 102.67345 111.74516 1.000 32.30406 312 LYS B O 1
ATOM 4878 N N . LEU B 1 313 ? 8.18015 102.97743 112.18736 1.000 31.16712 313 LEU B N 1
ATOM 4879 C CA . LEU B 1 313 ? 8.59529 102.06114 111.13415 1.000 29.85743 313 LEU B CA 1
ATOM 4880 C C . LEU B 1 313 ? 8.22784 100.63792 111.53262 1.000 32.14000 313 LEU B C 1
ATOM 4881 O O . LEU B 1 313 ? 8.33438 100.26223 112.70347 1.000 31.55676 313 LEU B O 1
ATOM 4886 N N . ILE B 1 314 ? 7.78141 99.84799 110.55663 1.000 28.68087 314 ILE B N 1
ATOM 4887 C CA . ILE B 1 314 ? 7.51280 98.42612 110.75051 1.000 29.09540 314 ILE B CA 1
ATOM 4888 C C . ILE B 1 314 ? 8.64694 97.66526 110.08414 1.000 32.25870 314 ILE B C 1
ATOM 4889 O O . ILE B 1 314 ? 8.83687 97.76657 108.86733 1.000 29.79386 314 ILE B O 1
ATOM 4894 N N . THR B 1 315 ? 9.41016 96.91731 110.87211 1.000 34.20998 315 THR B N 1
ATOM 4895 C CA . THR B 1 315 ? 10.56676 96.19003 110.37029 1.000 33.92876 315 THR B CA 1
ATOM 4896 C C . THR B 1 315 ? 10.35780 94.69272 110.53666 1.000 35.92911 315 THR B C 1
ATOM 4897 O O . THR B 1 315 ? 9.77534 94.23993 111.52857 1.000 36.65077 315 THR B O 1
ATOM 4901 N N . TYR B 1 316 ? 10.83161 93.92997 109.55902 1.000 33.81437 316 TYR B N 1
ATOM 4902 C CA . TYR B 1 316 ? 10.70647 92.47890 109.59890 1.000 33.89777 316 TYR B CA 1
ATOM 4903 C C . TYR B 1 316 ? 12.08123 91.81830 109.59067 1.000 37.85183 316 TYR B C 1
ATOM 4904 O O . TYR B 1 316 ? 13.09652 92.48531 109.80688 1.000 42.33647 316 TYR B O 1
ATOM 4922 N N . THR C 1 3 ? 39.90171 95.28798 59.54986 1.000 19.26180 3 THR C N 1
ATOM 4923 C CA . THR C 1 3 ? 40.74464 95.28828 60.73323 1.000 17.90482 3 THR C CA 1
ATOM 4924 C C . THR C 1 3 ? 42.05881 95.98834 60.42322 1.000 18.30797 3 THR C C 1
ATOM 4925 O O . THR C 1 3 ? 42.72851 95.66535 59.43876 1.000 19.21220 3 THR C O 1
ATOM 4929 N N . GLY C 1 4 ? 42.42443 96.94939 61.26825 1.000 19.33004 4 GLY C N 1
ATOM 4930 C CA . GLY C 1 4 ? 43.71529 97.60435 61.19292 1.000 18.95179 4 GLY C CA 1
ATOM 4931 C C . GLY C 1 4 ? 44.65855 97.08776 62.26670 1.000 20.27363 4 GLY C C 1
ATOM 4932 O O . GLY C 1 4 ? 44.24221 96.73756 63.36930 1.000 19.70414 4 GLY C O 1
ATOM 4933 N N . LEU C 1 5 ? 45.94531 97.04735 61.94025 1.000 18.00649 5 LEU C N 1
ATOM 4934 C CA . LEU C 1 5 ? 46.91318 96.44527 62.84902 1.000 18.47497 5 LEU C CA 1
ATOM 4935 C C . LEU C 1 5 ? 48.25550 97.14668 62.71832 1.000 19.79537 5 LEU C C 1
ATOM 4936 O O . LEU C 1 5 ? 48.71292 97.39963 61.60333 1.000 19.45723 5 LEU C O 1
ATOM 4941 N N . ARG C 1 6 ? 48.90243 97.41749 63.85254 1.000 18.55337 6 ARG C N 1
ATOM 4942 C CA . ARG C 1 6 ? 50.28516 97.88485 63.85408 1.000 19.92254 6 ARG C CA 1
ATOM 4943 C C . ARG C 1 6 ? 51.04471 97.29210 65.03470 1.000 19.08234 6 ARG C C 1
ATOM 4944 O O . ARG C 1 6 ? 50.46452 96.97796 66.07793 1.000 20.80587 6 ARG C O 1
ATOM 4952 N N . PHE C 1 7 ? 52.35167 97.13065 64.84645 1.000 19.27313 7 PHE C N 1
ATOM 4953 C CA . PHE C 1 7 ? 53.27745 96.76251 65.91201 1.000 20.89159 7 PHE C CA 1
ATOM 4954 C C . PHE C 1 7 ? 54.68164 97.05733 65.40059 1.000 22.37306 7 PHE C C 1
ATOM 4955 O O . PHE C 1 7 ? 54.87178 97.38959 64.22858 1.000 20.82105 7 PHE C O 1
ATOM 4963 N N . THR C 1 8 ? 55.66859 96.92277 66.28314 1.000 23.65586 8 THR C N 1
ATOM 4964 C CA . THR C 1 8 ? 57.06334 97.08318 65.88787 1.000 23.10505 8 THR C CA 1
ATOM 4965 C C . THR C 1 8 ? 57.87532 95.84542 66.24597 1.000 25.68028 8 THR C C 1
ATOM 4966 O O . THR C 1 8 ? 57.43670 94.97140 67.00309 1.000 25.50616 8 THR C O 1
ATOM 4970 N N . ASP C 1 9 ? 59.07528 95.77966 65.67888 1.000 23.57219 9 ASP C N 1
ATOM 4971 C CA . ASP C 1 9 ? 60.02047 94.72236 66.00983 1.000 25.02270 9 ASP C CA 1
ATOM 4972 C C . ASP C 1 9 ? 60.87265 95.17374 67.19897 1.000 29.25538 9 ASP C C 1
ATOM 4973 O O . ASP C 1 9 ? 60.52589 96.13141 67.89624 1.000 31.82599 9 ASP C O 1
ATOM 4978 N N . ASP C 1 10 ? 61.99960 94.49041 67.43582 1.000 31.68063 10 ASP C N 1
ATOM 4979 C CA . ASP C 1 10 ? 62.88019 94.80144 68.55704 1.000 34.43958 10 ASP C CA 1
ATOM 4980 C C . ASP C 1 10 ? 63.63926 96.11151 68.38196 1.000 37.28864 10 ASP C C 1
ATOM 4981 O O . ASP C 1 10 ? 64.25831 96.57967 69.34482 1.000 39.98297 10 ASP C O 1
ATOM 4986 N N . GLN C 1 11 ? 63.58844 96.72399 67.19530 1.000 32.39130 11 GLN C N 1
ATOM 4987 C CA . GLN C 1 11 ? 64.44523 97.85581 66.85726 1.000 33.39833 11 GLN C CA 1
ATOM 4988 C C . GLN C 1 11 ? 63.66187 99.05774 66.34066 1.000 33.34401 11 GLN C C 1
ATOM 4989 O O . GLN C 1 11 ? 64.22688 99.88522 65.61815 1.000 38.44191 11 GLN C O 1
ATOM 4995 N N . GLY C 1 12 ? 62.37568 99.16085 66.66801 1.000 33.15516 12 GLY C N 1
ATOM 4996 C CA . GLY C 1 12 ? 61.58803 100.29820 66.23278 1.000 34.47487 12 GLY C CA 1
ATOM 4997 C C . GLY C 1 12 ? 61.19271 100.29988 64.77448 1.000 32.78805 12 GLY C C 1
ATOM 4998 O O . GLY C 1 12 ? 60.91666 101.36885 64.21697 1.000 33.25330 12 GLY C O 1
ATOM 4999 N N . ASN C 1 13 ? 61.16308 99.14434 64.12457 1.000 24.14454 13 ASN C N 1
ATOM 5000 C CA . ASN C 1 13 ? 60.68433 99.07021 62.75559 1.000 23.00594 13 ASN C CA 1
ATOM 5001 C C . ASN C 1 13 ? 59.19211 98.77339 62.78297 1.000 25.81871 13 ASN C C 1
ATOM 5002 O O . ASN C 1 13 ? 58.75210 97.82453 63.44298 1.000 24.41150 13 ASN C O 1
ATOM 5007 N N . LEU C 1 14 ? 58.42323 99.59130 62.06956 1.000 25.40202 14 LEU C N 1
ATOM 5008 C CA . LEU C 1 14 ? 56.96942 99.54918 62.12037 1.000 23.66912 14 LEU C CA 1
ATOM 5009 C C . LEU C 1 14 ? 56.41236 98.65979 61.01544 1.000 21.69851 14 LEU C C 1
ATOM 5010 O O . LEU C 1 14 ? 56.85997 98.71573 59.86593 1.000 22.18874 14 LEU C O 1
ATOM 5015 N N . TYR C 1 15 ? 55.43845 97.82280 61.38572 1.000 19.05104 15 TYR C N 1
ATOM 5016 C CA . TYR C 1 15 ? 54.64271 97.02534 60.45919 1.000 19.23767 15 TYR C CA 1
ATOM 5017 C C . TYR C 1 15 ? 53.18877 97.41541 60.69190 1.000 18.27261 15 TYR C C 1
ATOM 5018 O O . TYR C 1 15 ? 52.69743 97.32158 61.81703 1.000 19.99087 15 TYR C O 1
ATOM 5027 N N . PHE C 1 16 ? 52.51514 97.88906 59.64110 1.000 18.37072 16 PHE C N 1
ATOM 5028 C CA . PHE C 1 16 ? 51.23851 98.57979 59.79746 1.000 20.09541 16 PHE C CA 1
ATOM 5029 C C . PHE C 1 16 ? 50.42026 98.33782 58.53784 1.000 19.89427 16 PHE C C 1
ATOM 5030 O O . PHE C 1 16 ? 50.92068 98.53139 57.42686 1.000 20.76992 16 PHE C O 1
ATOM 5038 N N . GLY C 1 17 ? 49.17253 97.92315 58.70118 1.000 19.35431 17 GLY C N 1
ATOM 5039 C CA . GLY C 1 17 ? 48.33417 97.65838 57.54801 1.000 19.34776 17 GLY C CA 1
ATOM 5040 C C . GLY C 1 17 ? 46.93863 97.25738 57.96822 1.000 18.50363 17 GLY C C 1
ATOM 5041 O O . GLY C 1 17 ? 46.47814 97.61999 59.05427 1.000 19.03179 17 GLY C O 1
ATOM 5042 N N . ARG C 1 18 ? 46.25310 96.51965 57.09337 1.000 17.48658 18 ARG C N 1
ATOM 5043 C CA . ARG C 1 18 ? 44.83383 96.28686 57.33607 1.000 18.96636 18 ARG C CA 1
ATOM 5044 C C . ARG C 1 18 ? 44.29432 95.19453 56.42071 1.000 19.03234 18 ARG C C 1
ATOM 5045 O O . ARG C 1 18 ? 44.88079 94.87685 55.37531 1.000 19.18929 18 ARG C O 1
ATOM 5053 N N . ASN C 1 19 ? 43.16713 94.61601 56.85303 1.000 17.97556 19 ASN C N 1
ATOM 5054 C CA . ASN C 1 19 ? 42.25490 93.88024 55.98603 1.000 18.61334 19 ASN C CA 1
ATOM 5055 C C . ASN C 1 19 ? 41.20077 94.85022 55.47105 1.000 18.94695 19 ASN C C 1
ATOM 5056 O O . ASN C 1 19 ? 40.67953 95.66931 56.23399 1.000 19.54216 19 ASN C O 1
ATOM 5061 N N . LEU C 1 20 ? 40.84784 94.72313 54.19602 1.000 19.01643 20 LEU C N 1
ATOM 5062 C CA . LEU C 1 20 ? 39.69423 95.42460 53.63755 1.000 21.06884 20 LEU C CA 1
ATOM 5063 C C . LEU C 1 20 ? 38.56714 94.41211 53.48756 1.000 20.22397 20 LEU C C 1
ATOM 5064 O O . LEU C 1 20 ? 38.68403 93.45072 52.71782 1.000 20.05785 20 LEU C O 1
ATOM 5069 N N . ASP C 1 21 ? 37.49819 94.60048 54.25721 1.000 20.35609 21 ASP C N 1
ATOM 5070 C CA . ASP C 1 21 ? 36.38007 93.66083 54.26920 1.000 21.40470 21 ASP C CA 1
ATOM 5071 C C . ASP C 1 21 ? 35.17605 94.37806 53.67091 1.000 23.54304 21 ASP C C 1
ATOM 5072 O O . ASP C 1 21 ? 34.67085 95.34782 54.25552 1.000 25.18591 21 ASP C O 1
ATOM 5077 N N . VAL C 1 22 ? 34.70500 93.90915 52.51515 1.000 22.27547 22 VAL C N 1
ATOM 5078 C CA . VAL C 1 22 ? 33.67021 94.62439 51.77651 1.000 24.59065 22 VAL C CA 1
ATOM 5079 C C . VAL C 1 22 ? 32.72218 93.64097 51.10110 1.000 25.18568 22 VAL C C 1
ATOM 5080 O O . VAL C 1 22 ? 32.97701 92.43392 51.01599 1.000 24.02372 22 VAL C O 1
ATOM 5084 N N . GLY C 1 23 ? 31.61020 94.18654 50.61515 1.000 24.12108 23 GLY C N 1
ATOM 5085 C CA . GLY C 1 23 ? 30.57599 93.39453 49.97981 1.000 25.79492 23 GLY C CA 1
ATOM 5086 C C . GLY C 1 23 ? 30.29997 93.81406 48.55252 1.000 27.84498 23 GLY C C 1
ATOM 5087 O O . GLY C 1 23 ? 29.22437 93.53712 48.01494 1.000 28.20056 23 GLY C O 1
ATOM 5088 N N . GLN C 1 24 ? 31.26142 94.49649 47.93580 1.000 27.00856 24 GLN C N 1
ATOM 5089 C CA . GLN C 1 24 ? 31.18413 94.84284 46.52405 1.000 30.58217 24 GLN C CA 1
ATOM 5090 C C . GLN C 1 24 ? 32.59313 95.12848 46.03288 1.000 32.21464 24 GLN C C 1
ATOM 5091 O O . GLN C 1 24 ? 33.53038 95.26268 46.82086 1.000 29.96569 24 GLN C O 1
ATOM 5097 N N . ASP C 1 25 ? 32.73291 95.22672 44.71432 1.000 35.79964 25 ASP C N 1
ATOM 5098 C CA . ASP C 1 25 ? 34.03415 95.46032 44.10146 1.000 36.33263 25 ASP C CA 1
ATOM 5099 C C . ASP C 1 25 ? 34.23003 96.95753 43.90002 1.000 37.80376 25 ASP C C 1
ATOM 5100 O O . ASP C 1 25 ? 33.37362 97.62940 43.31762 1.000 38.63474 25 ASP C O 1
ATOM 5105 N N . TYR C 1 26 ? 35.35011 97.48051 44.39366 1.000 39.90857 26 TYR C N 1
ATOM 5106 C CA . TYR C 1 26 ? 35.66653 98.89513 44.24619 1.000 39.87274 26 TYR C CA 1
ATOM 5107 C C . TYR C 1 26 ? 36.71784 99.16951 43.17864 1.000 41.67485 26 TYR C C 1
ATOM 5108 O O . TYR C 1 26 ? 37.00014 100.33742 42.89361 1.000 42.78547 26 TYR C O 1
ATOM 5117 N N . GLY C 1 27 ? 37.29254 98.13300 42.57632 1.000 41.37017 27 GLY C N 1
ATOM 5118 C CA . GLY C 1 27 ? 38.31348 98.33532 41.56528 1.000 40.51127 27 GLY C CA 1
ATOM 5119 C C . GLY C 1 27 ? 39.63903 98.81982 42.10696 1.000 40.08578 27 GLY C C 1
ATOM 5120 O O . GLY C 1 27 ? 40.37368 99.51362 41.39708 1.000 38.91404 27 GLY C O 1
ATOM 5121 N N . GLU C 1 28 ? 39.97614 98.45837 43.33983 1.000 36.29484 28 GLU C N 1
ATOM 5122 C CA . GLU C 1 28 ? 41.17450 98.98826 43.96720 1.000 33.63274 28 GLU C CA 1
ATOM 5123 C C . GLU C 1 28 ? 42.42823 98.31526 43.41710 1.000 31.93196 28 GLU C C 1
ATOM 5124 O O . GLU C 1 28 ? 42.39565 97.20986 42.86797 1.000 28.84858 28 GLU C O 1
ATOM 5130 N N . GLY C 1 29 ? 43.55207 99.00213 43.59367 1.000 27.77411 29 GLY C N 1
ATOM 5131 C CA . GLY C 1 29 ? 44.85731 98.51813 43.18811 1.000 25.92013 29 GLY C CA 1
ATOM 5132 C C . GLY C 1 29 ? 45.90049 99.34137 43.90809 1.000 24.27564 29 GLY C C 1
ATOM 5133 O O . GLY C 1 29 ? 45.58998 100.34318 44.55371 1.000 24.26784 29 GLY C O 1
ATOM 5134 N N . VAL C 1 30 ? 47.14124 98.89609 43.82506 1.000 23.04104 30 VAL C N 1
ATOM 5135 C CA . VAL C 1 30 ? 48.21759 99.57986 44.53535 1.000 22.96534 30 VAL C CA 1
ATOM 5136 C C . VAL C 1 30 ? 48.62151 100.80962 43.73828 1.000 23.91178 30 VAL C C 1
ATOM 5137 O O . VAL C 1 30 ? 48.79282 100.74131 42.51476 1.000 23.39866 30 VAL C O 1
ATOM 5141 N N . ILE C 1 31 ? 48.75533 101.94317 44.42897 1.000 21.07172 31 ILE C N 1
ATOM 5142 C CA . ILE C 1 31 ? 49.11809 103.21083 43.80065 1.000 19.91160 31 ILE C CA 1
ATOM 5143 C C . ILE C 1 31 ? 50.32677 103.77664 44.52437 1.000 20.12165 31 ILE C C 1
ATOM 5144 O O . ILE C 1 31 ? 50.29742 103.95365 45.74650 1.000 20.34282 31 ILE C O 1
ATOM 5149 N N . ILE C 1 32 ? 51.36579 104.12054 43.76909 1.000 21.16237 32 ILE C N 1
ATOM 5150 C CA . ILE C 1 32 ? 52.46012 104.93268 44.28716 1.000 21.18760 32 ILE C CA 1
ATOM 5151 C C . ILE C 1 32 ? 52.25037 106.35656 43.78230 1.000 20.99980 32 ILE C C 1
ATOM 5152 O O . ILE C 1 32 ? 52.10211 106.58088 42.57323 1.000 22.67316 32 ILE C O 1
ATOM 5157 N N . THR C 1 33 ? 52.17136 107.30762 44.70981 1.000 18.69365 33 THR C N 1
ATOM 5158 C CA . THR C 1 33 ? 52.12381 108.72390 44.35748 1.000 20.03607 33 THR C CA 1
ATOM 5159 C C . THR C 1 33 ? 53.51025 109.29777 44.57849 1.000 20.81659 33 THR C C 1
ATOM 5160 O O . THR C 1 33 ? 53.99227 109.31138 45.72343 1.000 21.24307 33 THR C O 1
ATOM 5164 N N . PRO C 1 34 ? 54.19597 109.76605 43.53856 1.000 21.96714 34 PRO C N 1
ATOM 5165 C CA . PRO C 1 34 ? 55.56550 110.25467 43.70948 1.000 22.76995 34 PRO C CA 1
ATOM 5166 C C . PRO C 1 34 ? 55.58053 111.66479 44.28533 1.000 22.50119 34 PRO C C 1
ATOM 5167 O O . PRO C 1 34 ? 54.55048 112.32424 44.43800 1.000 23.42014 34 PRO C O 1
ATOM 5171 N N . ARG C 1 35 ? 56.78938 112.11317 44.61023 1.000 23.85433 35 ARG C N 1
ATOM 5172 C CA . ARG C 1 35 ? 56.98004 113.48526 45.06134 1.000 24.60024 35 ARG C CA 1
ATOM 5173 C C . ARG C 1 35 ? 56.59100 114.47263 43.96390 1.000 24.06697 35 ARG C C 1
ATOM 5174 O O . ARG C 1 35 ? 56.67714 114.18051 42.76748 1.000 24.20962 35 ARG C O 1
ATOM 5182 N N . ASN C 1 36 ? 56.14245 115.65565 44.38808 1.000 24.42334 36 ASN C N 1
ATOM 5183 C CA . ASN C 1 36 ? 55.80879 116.75651 43.48435 1.000 25.52659 36 ASN C CA 1
ATOM 5184 C C . ASN C 1 36 ? 54.59428 116.48069 42.62521 1.000 25.48907 36 ASN C C 1
ATOM 5185 O O . ASN C 1 36 ? 54.44383 117.08237 41.55516 1.000 27.09398 36 ASN C O 1
ATOM 5190 N N . TYR C 1 37 ? 53.73017 115.57524 43.05595 1.000 23.47592 37 TYR C N 1
ATOM 5191 C CA . TYR C 1 37 ? 52.53554 115.28934 42.28486 1.000 22.24681 37 TYR C CA 1
ATOM 5192 C C . TYR C 1 37 ? 51.43786 116.29771 42.64059 1.000 22.76850 37 TYR C C 1
ATOM 5193 O O . TYR C 1 37 ? 51.33975 116.72911 43.79630 1.000 24.04956 37 TYR C O 1
ATOM 5202 N N . PRO C 1 38 ? 50.60572 116.69690 41.67404 1.000 23.36923 38 PRO C N 1
ATOM 5203 C CA . PRO C 1 38 ? 49.56366 117.69815 41.95925 1.000 23.28095 38 PRO C CA 1
ATOM 5204 C C . PRO C 1 38 ? 48.61893 117.24370 43.06248 1.000 24.27892 38 PRO C C 1
ATOM 5205 O O . PRO C 1 38 ? 48.14105 116.10710 43.06733 1.000 24.21595 38 PRO C O 1
ATOM 5209 N N . LEU C 1 39 ? 48.31550 118.15861 43.98079 1.000 22.62210 39 LEU C N 1
ATOM 5210 C CA . LEU C 1 39 ? 47.49915 117.83809 45.15154 1.000 20.19814 39 LEU C CA 1
ATOM 5211 C C . LEU C 1 39 ? 46.48246 118.94737 45.36331 1.000 21.95139 39 LEU C C 1
ATOM 5212 O O . LEU C 1 39 ? 46.72360 119.89362 46.12541 1.000 22.51969 39 LEU C O 1
ATOM 5217 N N . PRO C 1 40 ? 45.33266 118.86709 44.70182 1.000 22.26331 40 PRO C N 1
ATOM 5218 C CA . PRO C 1 40 ? 44.28181 119.85891 44.92556 1.000 22.35986 40 PRO C CA 1
ATOM 5219 C C . PRO C 1 40 ? 43.54917 119.59141 46.22972 1.000 23.98227 40 PRO C C 1
ATOM 5220 O O . PRO C 1 40 ? 43.49392 118.46208 46.72820 1.000 25.42099 40 PRO C O 1
ATOM 5224 N N . TYR C 1 41 ? 42.96515 120.66129 46.76503 1.000 21.77304 41 TYR C N 1
ATOM 5225 C CA . TYR C 1 41 ? 42.14064 120.60090 47.96600 1.000 22.75255 41 TYR C CA 1
ATOM 5226 C C . TYR C 1 41 ? 40.81287 121.30834 47.73660 1.000 24.98753 41 TYR C C 1
ATOM 5227 O O . TYR C 1 41 ? 40.73909 122.32980 47.04539 1.000 25.37717 41 TYR C O 1
ATOM 5236 N N . LYS C 1 42 ? 39.75875 120.77444 48.36303 1.000 21.97948 42 LYS C N 1
ATOM 5237 C CA . LYS C 1 42 ? 38.43887 121.39275 48.25323 1.000 23.98070 42 LYS C CA 1
ATOM 5238 C C . LYS C 1 42 ? 38.34340 122.71060 49.01250 1.000 23.55163 42 LYS C C 1
ATOM 5239 O O . LYS C 1 42 ? 37.61195 123.61174 48.58097 1.000 27.11962 42 LYS C O 1
ATOM 5245 N N . PHE C 1 43 ? 39.05039 122.84095 50.14269 1.000 22.40059 43 PHE C N 1
ATOM 5246 C CA . PHE C 1 43 ? 38.90478 123.99374 51.02673 1.000 23.89129 43 PHE C CA 1
ATOM 5247 C C . PHE C 1 43 ? 40.24218 124.56491 51.48214 1.000 26.40533 43 PHE C C 1
ATOM 5248 O O . PHE C 1 43 ? 40.26218 125.39081 52.40904 1.000 30.36312 43 PHE C O 1
ATOM 5256 N N . LEU C 1 44 ? 41.35211 124.10451 50.92697 1.000 23.68467 44 LEU C N 1
ATOM 5257 C CA . LEU C 1 44 ? 42.66646 124.67686 51.16140 1.000 24.76164 44 LEU C CA 1
ATOM 5258 C C . LEU C 1 44 ? 43.25496 125.04707 49.80695 1.000 22.95184 44 LEU C C 1
ATOM 5259 O O . LEU C 1 44 ? 42.76550 124.60346 48.76621 1.000 22.10425 44 LEU C O 1
ATOM 5264 N N . ASP C 1 45 ? 44.30563 125.86743 49.82173 1.000 22.44187 45 ASP C N 1
ATOM 5265 C CA . ASP C 1 45 ? 45.03735 126.12011 48.58438 1.000 23.46145 45 ASP C CA 1
ATOM 5266 C C . ASP C 1 45 ? 45.53145 124.80264 47.99089 1.000 23.03502 45 ASP C C 1
ATOM 5267 O O . ASP C 1 45 ? 45.94824 123.89077 48.71346 1.000 23.85651 45 ASP C O 1
ATOM 5272 N N . ASN C 1 46 ? 45.49094 124.70218 46.66416 1.000 22.10143 46 ASN C N 1
ATOM 5273 C CA . ASN C 1 46 ? 46.11356 123.56982 45.99636 1.000 21.89430 46 ASN C CA 1
ATOM 5274 C C . ASN C 1 46 ? 47.62689 123.59389 46.20627 1.000 23.83569 46 ASN C C 1
ATOM 5275 O O . ASN C 1 46 ? 48.23801 124.64356 46.43285 1.000 23.72270 46 ASN C O 1
ATOM 5280 N N . THR C 1 47 ? 48.24105 122.42108 46.09578 1.000 21.48646 47 THR C N 1
ATOM 5281 C CA . THR C 1 47 ? 49.67286 122.29861 46.33659 1.000 21.61701 47 THR C CA 1
ATOM 5282 C C . THR C 1 47 ? 50.18673 121.08912 45.55566 1.000 19.62975 47 THR C C 1
ATOM 5283 O O . THR C 1 47 ? 49.56829 120.65183 44.57945 1.000 20.29351 47 THR C O 1
ATOM 5287 N N . THR C 1 48 ? 51.34078 120.57571 45.94995 1.000 20.92240 48 THR C N 1
ATOM 5288 C CA . THR C 1 48 ? 51.85477 119.33062 45.39652 1.000 21.66350 48 THR C CA 1
ATOM 5289 C C . THR C 1 48 ? 52.32147 118.45279 46.54438 1.000 23.30732 48 THR C C 1
ATOM 5290 O O . THR C 1 48 ? 52.57908 118.93006 47.65290 1.000 23.48365 48 THR C O 1
ATOM 5294 N N . THR C 1 49 ? 52.43888 117.15426 46.27344 1.000 22.74182 49 THR C N 1
ATOM 5295 C CA . THR C 1 49 ? 52.96192 116.26351 47.29681 1.000 22.95579 49 THR C CA 1
ATOM 5296 C C . THR C 1 49 ? 54.43235 116.56424 47.56275 1.000 23.90137 49 THR C C 1
ATOM 5297 O O . THR C 1 49 ? 55.20528 116.86079 46.64421 1.000 24.71150 49 THR C O 1
ATOM 5301 N N . LYS C 1 50 ? 54.81269 116.48836 48.83776 1.000 23.42019 50 LYS C N 1
ATOM 5302 C CA . LYS C 1 50 ? 56.19617 116.62193 49.26514 1.000 26.64144 50 LYS C CA 1
ATOM 5303 C C . LYS C 1 50 ? 56.82504 115.29130 49.64724 1.000 25.95428 50 LYS C C 1
ATOM 5304 O O . LYS C 1 50 ? 58.05670 115.18429 49.67007 1.000 29.01707 50 LYS C O 1
ATOM 5310 N N . LYS C 1 51 ? 56.01301 114.27736 49.94011 1.000 24.35361 51 LYS C N 1
ATOM 5311 C CA . LYS C 1 51 ? 56.51137 112.96526 50.31336 1.000 23.06734 51 LYS C CA 1
ATOM 5312 C C . LYS C 1 51 ? 55.86352 111.93222 49.40814 1.000 23.61245 51 LYS C C 1
ATOM 5313 O O . LYS C 1 51 ? 54.67596 112.03560 49.08710 1.000 25.34645 51 LYS C O 1
ATOM 5319 N N . ALA C 1 52 ? 56.64437 110.94345 48.98385 1.000 21.93281 52 ALA C N 1
ATOM 5320 C CA . ALA C 1 52 ? 56.05631 109.84440 48.23732 1.000 20.54796 52 ALA C CA 1
ATOM 5321 C C . ALA C 1 52 ? 55.22591 108.98440 49.17842 1.000 19.82136 52 ALA C C 1
ATOM 5322 O O . ALA C 1 52 ? 55.56224 108.82222 50.35256 1.000 21.54830 52 ALA C O 1
ATOM 5324 N N . VAL C 1 53 ? 54.13830 108.42986 48.64638 1.000 19.08840 53 VAL C N 1
ATOM 5325 C CA . VAL C 1 53 ? 53.27697 107.53275 49.40815 1.000 20.16890 53 VAL C CA 1
ATOM 5326 C C . VAL C 1 53 ? 52.91775 106.31605 48.56751 1.000 21.44767 53 VAL C C 1
ATOM 5327 O O . VAL C 1 53 ? 52.94196 106.33549 47.33410 1.000 20.00418 53 VAL C O 1
ATOM 5331 N N . ILE C 1 54 ? 52.54812 105.24933 49.27257 1.000 19.69819 54 ILE C N 1
ATOM 5332 C CA . ILE C 1 54 ? 52.16457 103.97972 48.67167 1.000 20.15623 54 ILE C CA 1
ATOM 5333 C C . ILE C 1 54 ? 50.97522 103.45669 49.46494 1.000 19.37322 54 ILE C C 1
ATOM 5334 O O . ILE C 1 54 ? 50.83027 103.74358 50.65579 1.000 20.72112 54 ILE C O 1
ATOM 5339 N N . GLY C 1 55 ? 50.09839 102.73748 48.78252 1.000 19.67180 55 GLY C N 1
ATOM 5340 C CA . GLY C 1 55 ? 48.93129 102.17616 49.43861 1.000 19.91677 55 GLY C CA 1
ATOM 5341 C C . GLY C 1 55 ? 47.95739 101.65212 48.40805 1.000 19.43823 55 GLY C C 1
ATOM 5342 O O . GLY C 1 55 ? 48.22842 101.65764 47.20630 1.000 22.05024 55 GLY C O 1
ATOM 5343 N N . MET C 1 56 ? 46.80905 101.18146 48.90099 1.000 19.05338 56 MET C N 1
ATOM 5344 C CA . MET C 1 56 ? 45.75555 100.69030 48.02189 1.000 20.97971 56 MET C CA 1
ATOM 5345 C C . MET C 1 56 ? 44.70494 101.78017 47.82209 1.000 21.21796 56 MET C C 1
ATOM 5346 O O . MET C 1 56 ? 44.36511 102.49501 48.76673 1.000 21.46200 56 MET C O 1
ATOM 5351 N N . GLY C 1 57 ? 44.17237 101.89862 46.60748 1.000 21.02614 57 GLY C N 1
ATOM 5352 C CA . GLY C 1 57 ? 43.14438 102.90141 46.37515 1.000 22.58127 57 GLY C CA 1
ATOM 5353 C C . GLY C 1 57 ? 42.61161 102.86258 44.95713 1.000 24.60451 57 GLY C C 1
ATOM 5354 O O . GLY C 1 57 ? 42.82014 101.89964 44.21651 1.000 25.42990 57 GLY C O 1
ATOM 5355 N N . ILE C 1 58 ? 41.89816 103.93405 44.59593 1.000 23.45108 58 ILE C N 1
ATOM 5356 C CA . ILE C 1 58 ? 41.38559 104.12928 43.24535 1.000 24.36365 58 ILE C CA 1
ATOM 5357 C C . ILE C 1 58 ? 41.86408 105.48580 42.76136 1.000 24.11217 58 ILE C C 1
ATOM 5358 O O . ILE C 1 58 ? 42.08495 106.39690 43.56117 1.000 24.80246 58 ILE C O 1
ATOM 5363 N N . VAL C 1 59 ? 42.03052 105.61811 41.44557 1.000 24.32582 59 VAL C N 1
ATOM 5364 C CA . VAL C 1 59 ? 42.40185 106.89762 40.84079 1.000 23.44812 59 VAL C CA 1
ATOM 5365 C C . VAL C 1 59 ? 41.15521 107.52743 40.24106 1.000 25.11196 59 VAL C C 1
ATOM 5366 O O . VAL C 1 59 ? 40.45524 106.89965 39.43472 1.000 26.33762 59 VAL C O 1
ATOM 5370 N N . VAL C 1 60 ? 40.86989 108.76433 40.63747 1.000 25.44904 60 VAL C N 1
ATOM 5371 C CA . VAL C 1 60 ? 39.69803 109.49130 40.16939 1.000 25.06644 60 VAL C CA 1
ATOM 5372 C C . VAL C 1 60 ? 40.20797 110.72533 39.44487 1.000 28.49948 60 VAL C C 1
ATOM 5373 O O . VAL C 1 60 ? 40.67083 111.67985 40.08235 1.000 27.30473 60 VAL C O 1
ATOM 5377 N N . ASP C 1 61 ? 40.13744 110.70653 38.11900 1.000 27.88023 61 ASP C N 1
ATOM 5378 C CA . ASP C 1 61 ? 40.58401 111.84257 37.31197 1.000 28.57984 61 ASP C CA 1
ATOM 5379 C C . ASP C 1 61 ? 41.96740 112.31387 37.76001 1.000 28.92741 61 ASP C C 1
ATOM 5380 O O . ASP C 1 61 ? 42.21995 113.50703 37.95112 1.000 29.44475 61 ASP C O 1
ATOM 5385 N N . GLY C 1 62 ? 42.87337 111.35163 37.92896 1.000 27.56351 62 GLY C N 1
ATOM 5386 C CA . GLY C 1 62 ? 44.23744 111.63713 38.30478 1.000 28.14357 62 GLY C CA 1
ATOM 5387 C C . GLY C 1 62 ? 44.48715 111.84246 39.78340 1.000 25.64586 62 GLY C C 1
ATOM 5388 O O . GLY C 1 62 ? 45.64631 112.03228 40.17113 1.000 28.63213 62 GLY C O 1
ATOM 5389 N N . TYR C 1 63 ? 43.44806 111.83060 40.62409 1.000 25.17401 63 TYR C N 1
ATOM 5390 C CA . TYR C 1 63 ? 43.63235 111.98603 42.06514 1.000 23.95864 63 TYR C CA 1
ATOM 5391 C C . TYR C 1 63 ? 43.68798 110.60316 42.69598 1.000 23.30236 63 TYR C C 1
ATOM 5392 O O . TYR C 1 63 ? 42.76232 109.80958 42.49045 1.000 25.19962 63 TYR C O 1
ATOM 5401 N N . PRO C 1 64 ? 44.73242 110.26880 43.43812 1.000 22.11463 64 PRO C N 1
ATOM 5402 C CA . PRO C 1 64 ? 44.80312 108.95247 44.08644 1.000 21.44620 64 PRO C CA 1
ATOM 5403 C C . PRO C 1 64 ? 44.01246 108.98374 45.38557 1.000 22.98364 64 PRO C C 1
ATOM 5404 O O . PRO C 1 64 ? 44.41900 109.62560 46.35973 1.000 22.14662 64 PRO C O 1
ATOM 5408 N N . SER C 1 65 ? 42.87570 108.28607 45.40287 1.000 20.52610 65 SER C N 1
ATOM 5409 C CA . SER C 1 65 ? 42.00638 108.23686 46.57468 1.000 21.36869 65 SER C CA 1
ATOM 5410 C C . SER C 1 65 ? 42.29280 106.94005 47.32575 1.000 21.01218 65 SER C C 1
ATOM 5411 O O . SER C 1 65 ? 41.92109 105.84949 46.86854 1.000 22.07494 65 SER C O 1
ATOM 5414 N N . TYR C 1 66 ? 42.96383 107.05685 48.46911 1.000 19.80553 66 TYR C N 1
ATOM 5415 C CA . TYR C 1 66 ? 43.52647 105.88730 49.13528 1.000 19.74783 66 TYR C CA 1
ATOM 5416 C C . TYR C 1 66 ? 42.57589 105.29922 50.16844 1.000 20.40099 66 TYR C C 1
ATOM 5417 O O . TYR C 1 66 ? 41.94138 106.02768 50.93696 1.000 21.45171 66 TYR C O 1
ATOM 5426 N N . PHE C 1 67 ? 42.51160 103.96485 50.20021 1.000 19.17115 67 PHE C N 1
ATOM 5427 C CA . PHE C 1 67 ? 41.92204 103.26764 51.34231 1.000 18.42260 67 PHE C CA 1
ATOM 5428 C C . PHE C 1 67 ? 42.90562 103.19164 52.50244 1.000 17.67814 67 PHE C C 1
ATOM 5429 O O . PHE C 1 67 ? 42.48960 103.14900 53.66581 1.000 18.54175 67 PHE C O 1
ATOM 5437 N N . ASP C 1 68 ? 44.19885 103.10821 52.20038 1.000 18.16493 68 ASP C N 1
ATOM 5438 C CA . ASP C 1 68 ? 45.27778 103.13192 53.18069 1.000 17.64137 68 ASP C CA 1
ATOM 5439 C C . ASP C 1 68 ? 46.49532 103.72808 52.47834 1.000 20.88402 68 ASP C C 1
ATOM 5440 O O . ASP C 1 68 ? 46.65877 103.56304 51.26820 1.000 21.19856 68 ASP C O 1
ATOM 5445 N N . CYS C 1 69 ? 47.32936 104.44781 53.23056 1.000 20.14478 69 CYS C N 1
ATOM 5446 C CA . CYS C 1 69 ? 48.33889 105.32094 52.62676 1.000 19.29940 69 CYS C CA 1
ATOM 5447 C C . CYS C 1 69 ? 49.51655 105.41179 53.58844 1.000 18.76405 69 CYS C C 1
ATOM 5448 O O . CYS C 1 69 ? 49.31042 105.63508 54.78608 1.000 19.47426 69 CYS C O 1
ATOM 5451 N N . PHE C 1 70 ? 50.74297 105.26897 53.07087 1.000 19.27624 70 PHE C N 1
ATOM 5452 C CA . PHE C 1 70 ? 51.94140 105.22937 53.90627 1.000 19.05306 70 PHE C CA 1
ATOM 5453 C C . PHE C 1 70 ? 53.03406 106.07100 53.26258 1.000 20.73039 70 PHE C C 1
ATOM 5454 O O . PHE C 1 70 ? 53.35190 105.88236 52.08439 1.000 20.95676 70 PHE C O 1
ATOM 5462 N N . ASN C 1 71 ? 53.60378 106.99961 54.02662 1.000 20.16204 71 ASN C N 1
ATOM 5463 C CA . ASN C 1 71 ? 54.60162 107.87185 53.42373 1.000 19.99672 71 ASN C CA 1
ATOM 5464 C C . ASN C 1 71 ? 56.01681 107.32628 53.60249 1.000 22.19454 71 ASN C C 1
ATOM 5465 O O . ASN C 1 71 ? 56.27344 106.39969 54.38423 1.000 23.26063 71 ASN C O 1
ATOM 5470 N N . GLU C 1 72 ? 56.93862 107.88899 52.81858 1.000 22.50382 72 GLU C N 1
ATOM 5471 C CA . GLU C 1 72 ? 58.32228 107.43959 52.82061 1.000 23.68128 72 GLU C CA 1
ATOM 5472 C C . GLU C 1 72 ? 59.00922 107.65754 54.15643 1.000 23.43854 72 GLU C C 1
ATOM 5473 O O . GLU C 1 72 ? 60.09948 107.11890 54.37174 1.000 25.51725 72 GLU C O 1
ATOM 5479 N N . ASP C 1 73 ? 58.41723 108.44113 55.04932 1.000 22.97242 73 ASP C N 1
ATOM 5480 C CA . ASP C 1 73 ? 59.00914 108.73985 56.33894 1.000 24.74467 73 ASP C CA 1
ATOM 5481 C C . ASP C 1 73 ? 58.46511 107.84158 57.43808 1.000 24.61284 73 ASP C C 1
ATOM 5482 O O . ASP C 1 73 ? 58.77636 108.05302 58.61408 1.000 23.98771 73 ASP C O 1
ATOM 5487 N N . GLY C 1 74 ? 57.67750 106.83036 57.07693 1.000 23.19294 74 GLY C N 1
ATOM 5488 C CA . GLY C 1 74 ? 57.22870 105.84011 58.03786 1.000 21.82102 74 GLY C CA 1
ATOM 5489 C C . GLY C 1 74 ? 55.94033 106.13522 58.76784 1.000 24.71419 74 GLY C C 1
ATOM 5490 O O . GLY C 1 74 ? 55.64451 105.44257 59.75258 1.000 24.90185 74 GLY C O 1
ATOM 5491 N N . LEU C 1 75 ? 55.16062 107.12537 58.33162 1.000 22.18061 75 LEU C N 1
ATOM 5492 C CA . LEU C 1 75 ? 53.86754 107.42309 58.93432 1.000 20.64251 75 LEU C CA 1
ATOM 5493 C C . LEU C 1 75 ? 52.75737 107.03787 57.96284 1.000 20.78241 75 LEU C C 1
ATOM 5494 O O . LEU C 1 75 ? 52.84230 107.31793 56.76635 1.000 21.42721 75 LEU C O 1
ATOM 5499 N N . GLY C 1 76 ? 51.71376 106.37116 58.46961 1.000 20.49070 76 GLY C N 1
ATOM 5500 C CA . GLY C 1 76 ? 50.63504 105.92345 57.61444 1.000 19.05131 76 GLY C CA 1
ATOM 5501 C C . GLY C 1 76 ? 49.27460 106.12751 58.25206 1.000 18.62851 76 GLY C C 1
ATOM 5502 O O . GLY C 1 76 ? 49.15645 106.51578 59.41521 1.000 18.95379 76 GLY C O 1
ATOM 5503 N N . ILE C 1 77 ? 48.24703 105.86675 57.44945 1.000 19.05449 77 ILE C N 1
ATOM 5504 C CA . ILE C 1 77 ? 46.85193 106.04939 57.84033 1.000 19.04443 77 ILE C CA 1
ATOM 5505 C C . ILE C 1 77 ? 46.00238 105.06063 57.04908 1.000 20.40660 77 ILE C C 1
ATOM 5506 O O . ILE C 1 77 ? 46.26443 104.79931 55.87116 1.000 20.95839 77 ILE C O 1
ATOM 5511 N N . ALA C 1 78 ? 44.99980 104.47963 57.71174 1.000 19.08813 78 ALA C N 1
ATOM 5512 C CA . ALA C 1 78 ? 44.03571 103.61655 57.04402 1.000 18.44678 78 ALA C CA 1
ATOM 5513 C C . ALA C 1 78 ? 42.62674 104.04535 57.42486 1.000 17.25747 78 ALA C C 1
ATOM 5514 O O . ALA C 1 78 ? 42.35954 104.32697 58.59227 1.000 19.10584 78 ALA C O 1
ATOM 5516 N N . GLY C 1 79 ? 41.73571 104.09074 56.43403 1.000 18.49401 79 GLY C N 1
ATOM 5517 C CA . GLY C 1 79 ? 40.34062 104.40605 56.65035 1.000 19.09843 79 GLY C CA 1
ATOM 5518 C C . GLY C 1 79 ? 39.51637 103.13430 56.66129 1.000 18.29070 79 GLY C C 1
ATOM 5519 O O . GLY C 1 79 ? 39.55927 102.34900 55.71245 1.000 18.89963 79 GLY C O 1
ATOM 5520 N N . LEU C 1 80 ? 38.78139 102.92844 57.75196 1.000 18.24899 80 LEU C N 1
ATOM 5521 C CA . LEU C 1 80 ? 37.95854 101.74479 57.95850 1.000 19.39815 80 LEU C CA 1
ATOM 5522 C C . LEU C 1 80 ? 36.49967 102.16290 58.12182 1.000 19.15534 80 LEU C C 1
ATOM 5523 O O . LEU C 1 80 ? 36.19783 103.26908 58.57711 1.000 19.19806 80 LEU C O 1
ATOM 5528 N N . ASN C 1 81 ? 35.58330 101.26486 57.77340 1.000 19.46009 81 ASN C N 1
ATOM 5529 C CA . ASN C 1 81 ? 34.16653 101.59969 57.86489 1.000 20.61952 81 ASN C CA 1
ATOM 5530 C C . ASN C 1 81 ? 33.75935 101.91017 59.30172 1.000 20.38316 81 ASN C C 1
ATOM 5531 O O . ASN C 1 81 ? 34.22083 101.26970 60.25308 1.000 20.15903 81 ASN C O 1
ATOM 5536 N N . PHE C 1 82 ? 32.85320 102.87968 59.45195 1.000 19.09192 82 PHE C N 1
ATOM 5537 C CA . PHE C 1 82 ? 32.37442 103.33054 60.76343 1.000 19.40132 82 PHE C CA 1
ATOM 5538 C C . PHE C 1 82 ? 30.90024 103.67675 60.60425 1.000 20.88035 82 PHE C C 1
ATOM 5539 O O . PHE C 1 82 ? 30.46916 104.79893 60.88868 1.000 20.43893 82 PHE C O 1
ATOM 5547 N N . PRO C 1 83 ? 30.09263 102.71910 60.16099 1.000 20.78196 83 PRO C N 1
ATOM 5548 C CA . PRO C 1 83 ? 28.70002 103.01496 59.83194 1.000 19.97752 83 PRO C CA 1
ATOM 5549 C C . PRO C 1 83 ? 27.88648 103.23774 61.09527 1.000 22.86965 83 PRO C C 1
ATOM 5550 O O . PRO C 1 83 ? 28.23236 102.78248 62.18796 1.000 21.57038 83 PRO C O 1
ATOM 5554 N N . HIS C 1 84 ? 26.78233 103.95963 60.93119 1.000 22.27057 84 HIS C N 1
ATOM 5555 C CA . HIS C 1 84 ? 25.88495 104.31321 62.02375 1.000 22.26632 84 HIS C CA 1
ATOM 5556 C C . HIS C 1 84 ? 26.52704 105.23938 63.04256 1.000 24.77907 84 HIS C C 1
ATOM 5557 O O . HIS C 1 84 ? 25.95726 105.45202 64.12370 1.000 28.99434 84 HIS C O 1
ATOM 5564 N N . PHE C 1 85 ? 27.69105 105.81264 62.72752 1.000 22.93759 85 PHE C N 1
ATOM 5565 C CA . PHE C 1 85 ? 28.41159 106.67736 63.64879 1.000 23.37419 85 PHE C CA 1
ATOM 5566 C C . PHE C 1 85 ? 29.01838 107.85647 62.90358 1.000 21.89020 85 PHE C C 1
ATOM 5567 O O . PHE C 1 85 ? 28.80274 109.01131 63.27631 1.000 22.95118 85 PHE C O 1
ATOM 5575 N N . ALA C 1 86 ? 29.77973 107.58124 61.84970 1.000 22.37944 86 ALA C N 1
ATOM 5576 C CA . ALA C 1 86 ? 30.50974 108.65334 61.1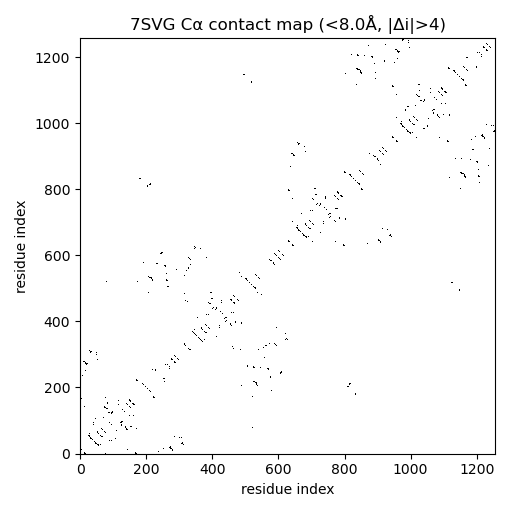7923 1.000 20.80949 86 ALA C CA 1
ATOM 5577 C C . ALA C 1 86 ? 29.56312 109.74461 60.69014 1.000 22.29649 86 ALA C C 1
ATOM 5578 O O . ALA C 1 86 ? 28.57354 109.47107 60.00469 1.000 23.27674 86 ALA C O 1
ATOM 5580 N N . LYS C 1 87 ? 29.88727 110.99086 61.02821 1.000 22.63523 87 LYS C N 1
ATOM 5581 C CA . LYS C 1 87 ? 29.11242 112.14674 60.58161 1.000 23.20834 87 LYS C CA 1
ATOM 5582 C C . LYS C 1 87 ? 30.06481 113.32607 60.47904 1.000 22.03975 87 LYS C C 1
ATOM 5583 O O . LYS C 1 87 ? 30.71158 113.68681 61.46611 1.000 22.69722 87 LYS C O 1
ATOM 5589 N N . PHE C 1 88 ? 30.16430 113.90528 59.29261 1.000 22.31269 88 PHE C N 1
ATOM 5590 C CA . PHE C 1 88 ? 31.03461 115.04727 59.05260 1.000 21.37145 88 PHE C CA 1
ATOM 5591 C C . PHE C 1 88 ? 30.19164 116.30845 58.88632 1.000 24.53116 88 PHE C C 1
ATOM 5592 O O . PHE C 1 88 ? 28.96405 116.25538 58.79811 1.000 25.67645 88 PHE C O 1
ATOM 5600 N N . SER C 1 89 ? 30.85959 117.45719 58.86074 1.000 22.04515 89 SER C N 1
ATOM 5601 C CA . SER C 1 89 ? 30.12687 118.71869 58.89977 1.000 23.74899 89 SER C CA 1
ATOM 5602 C C . SER C 1 89 ? 29.46349 119.02311 57.55896 1.000 26.53820 89 SER C C 1
ATOM 5603 O O . SER C 1 89 ? 29.92582 118.60585 56.49542 1.000 26.36382 89 SER C O 1
ATOM 5606 N N . ASP C 1 90 ? 28.37892 119.80075 57.61047 1.000 27.90279 90 ASP C N 1
ATOM 5607 C CA . ASP C 1 90 ? 27.64606 120.07815 56.37682 1.000 29.32339 90 ASP C CA 1
ATOM 5608 C C . ASP C 1 90 ? 28.47892 120.89827 55.39634 1.000 33.43004 90 ASP C C 1
ATOM 5609 O O . ASP C 1 90 ? 28.41508 120.68099 54.18094 1.000 37.74076 90 ASP C O 1
ATOM 5614 N N . GLY C 1 91 ? 29.26632 121.82990 55.89906 1.000 32.88697 91 GLY C N 1
ATOM 5615 C CA . GLY C 1 91 ? 30.14948 122.60029 55.06032 1.000 28.86325 91 GLY C CA 1
ATOM 5616 C C . GLY C 1 91 ? 31.38033 122.96398 55.84413 1.000 27.76125 91 GLY C C 1
ATOM 5617 O O . GLY C 1 91 ? 31.55711 122.54080 56.99320 1.000 28.76486 91 GLY C O 1
ATOM 5618 N N . PRO C 1 92 ? 32.25208 123.77136 55.25136 1.000 25.92677 92 PRO C N 1
ATOM 5619 C CA . PRO C 1 92 ? 33.45808 124.18986 55.96544 1.000 26.56250 92 PRO C CA 1
ATOM 5620 C C . PRO C 1 92 ? 33.11023 125.13506 57.10486 1.000 29.47709 92 PRO C C 1
ATOM 5621 O O . PRO C 1 92 ? 32.09043 125.82719 57.08110 1.000 30.75637 92 PRO C O 1
ATOM 5625 N N . ILE C 1 93 ? 33.96995 125.14734 58.11777 1.000 30.83601 93 ILE C N 1
ATOM 5626 C CA . ILE C 1 93 ? 33.79857 125.98653 59.29974 1.000 32.05019 93 ILE C CA 1
ATOM 5627 C C . ILE C 1 93 ? 34.92311 127.01315 59.33596 1.000 35.26149 93 ILE C C 1
ATOM 5628 O O . ILE C 1 93 ? 36.10191 126.66034 59.20967 1.000 32.88437 93 ILE C O 1
ATOM 5633 N N . ASP C 1 94 ? 34.55995 128.28704 59.50524 1.000 37.85570 94 ASP C N 1
ATOM 5634 C CA . ASP C 1 94 ? 35.56204 129.34578 59.50299 1.000 37.52648 94 ASP C CA 1
ATOM 5635 C C . ASP C 1 94 ? 36.54679 129.17397 60.65172 1.000 33.33183 94 ASP C C 1
ATOM 5636 O O . ASP C 1 94 ? 36.16975 128.81720 61.77076 1.000 36.07593 94 ASP C O 1
ATOM 5641 N N . GLY C 1 95 ? 37.82193 129.43431 60.36257 1.000 33.16623 95 GLY C N 1
ATOM 5642 C CA . GLY C 1 95 ? 38.88354 129.30629 61.33187 1.000 32.91055 95 GLY C CA 1
ATOM 5643 C C . GLY C 1 95 ? 39.52166 127.93296 61.40662 1.000 34.11453 95 GLY C C 1
ATOM 5644 O O . GLY C 1 95 ? 40.62037 127.80515 61.95341 1.000 34.13941 95 GLY C O 1
ATOM 5645 N N . LYS C 1 96 ? 38.87482 126.90692 60.87358 1.000 31.43024 96 LYS C N 1
ATOM 5646 C CA . LYS C 1 96 ? 39.42537 125.56136 60.93145 1.000 28.67763 96 LYS C CA 1
ATOM 5647 C C . LYS C 1 96 ? 40.20825 125.24124 59.66261 1.000 29.03521 96 LYS C C 1
ATOM 5648 O O . LYS C 1 96 ? 40.06292 125.89665 58.62944 1.000 28.02096 96 LYS C O 1
ATOM 5654 N N . ILE C 1 97 ? 41.04454 124.20870 59.75583 1.000 24.74469 97 ILE C N 1
ATOM 5655 C CA . ILE C 1 97 ? 41.59769 123.55003 58.57695 1.000 25.87564 97 ILE C CA 1
ATOM 5656 C C . ILE C 1 97 ? 40.50736 122.60362 58.08683 1.000 24.46262 97 ILE C C 1
ATOM 5657 O O . ILE C 1 97 ? 40.24165 121.58057 58.71886 1.000 24.53337 97 ILE C O 1
ATOM 5662 N N . ASN C 1 98 ? 39.84279 122.95911 56.99482 1.000 23.41692 98 ASN C N 1
ATOM 5663 C CA . ASN C 1 98 ? 38.71716 122.17572 56.50401 1.000 23.95920 98 ASN C CA 1
ATOM 5664 C C . ASN C 1 98 ? 39.17369 121.16260 55.46652 1.000 22.32288 98 ASN C C 1
ATOM 5665 O O . ASN C 1 98 ? 39.84325 121.51825 54.49048 1.000 22.96681 98 ASN C O 1
ATOM 5670 N N . LEU C 1 99 ? 38.79275 119.90021 55.67467 1.000 20.69946 99 LEU C N 1
ATOM 5671 C CA . LEU C 1 99 ? 39.12633 118.81995 54.75491 1.000 20.76993 99 LEU C CA 1
ATOM 5672 C C . LEU C 1 99 ? 37.85254 118.05716 54.44160 1.000 21.57979 99 LEU C C 1
ATOM 5673 O O . LEU C 1 99 ? 37.13179 117.66413 55.36452 1.000 21.56672 99 LEU C O 1
ATOM 5678 N N . ALA C 1 100 ? 37.54918 117.86585 53.15840 1.000 21.84564 100 ALA C N 1
ATOM 5679 C CA . ALA C 1 100 ? 36.56687 116.84540 52.82248 1.000 21.64879 100 ALA C CA 1
ATOM 5680 C C . ALA C 1 100 ? 37.10629 115.53336 53.36793 1.000 22.34952 100 ALA C C 1
ATOM 5681 O O . ALA C 1 100 ? 38.31779 115.32106 53.38929 1.000 21.13779 100 ALA C O 1
ATOM 5683 N N . SER C 1 101 ? 36.21988 114.65986 53.86227 1.000 22.19611 101 SER C N 1
ATOM 5684 C CA . SER C 1 101 ? 36.73391 113.53364 54.63773 1.000 21.25071 101 SER C CA 1
ATOM 5685 C C . SER C 1 101 ? 37.73114 112.68398 53.85118 1.000 21.07269 101 SER C C 1
ATOM 5686 O O . SER C 1 101 ? 38.69507 112.17987 54.43443 1.000 20.68901 101 SER C O 1
ATOM 5689 N N . TYR C 1 102 ? 37.55378 112.54992 52.53125 1.000 20.12218 102 TYR C N 1
ATOM 5690 C CA . TYR C 1 102 ? 38.49222 111.75053 51.74450 1.000 20.45159 102 TYR C CA 1
ATOM 5691 C C . TYR C 1 102 ? 39.88591 112.36669 51.69725 1.000 21.68496 102 TYR C C 1
ATOM 5692 O O . TYR C 1 102 ? 40.85750 111.66086 51.38934 1.000 20.33235 102 TYR C O 1
ATOM 5701 N N . GLU C 1 103 ? 40.00565 113.65917 52.00038 1.000 21.56340 103 GLU C N 1
ATOM 5702 C CA . GLU C 1 103 ? 41.28088 114.35619 51.90291 1.000 20.45170 103 GLU C CA 1
ATOM 5703 C C . GLU C 1 103 ? 42.20127 114.10405 53.08765 1.000 20.93277 103 GLU C C 1
ATOM 5704 O O . GLU C 1 103 ? 43.39295 114.43778 53.00901 1.000 19.99071 103 GLU C O 1
ATOM 5710 N N . ILE C 1 104 ? 41.69795 113.49556 54.16750 1.000 18.96476 104 ILE C N 1
ATOM 5711 C CA . ILE C 1 104 ? 42.55052 113.26608 55.32975 1.000 18.86034 104 ILE C CA 1
ATOM 5712 C C . ILE C 1 104 ? 43.72019 112.34659 54.98522 1.000 18.46510 104 ILE C C 1
ATOM 5713 O O . ILE C 1 104 ? 44.79602 112.45154 55.59112 1.000 19.37357 104 ILE C O 1
ATOM 5718 N N . MET C 1 105 ? 43.53591 111.44255 54.01575 1.000 18.29645 105 MET C N 1
ATOM 5719 C CA . MET C 1 105 ? 44.57899 110.46240 53.70634 1.000 19.09136 105 MET C CA 1
ATOM 5720 C C . MET C 1 105 ? 45.86190 111.14110 53.26263 1.000 18.41340 105 MET C C 1
ATOM 5721 O O . MET C 1 105 ? 46.94859 110.84154 53.77341 1.000 21.28757 105 MET C O 1
ATOM 5726 N N . LEU C 1 106 ? 45.75217 112.05532 52.30462 1.000 19.79898 106 LEU C N 1
ATOM 5727 C CA . LEU C 1 106 ? 46.93905 112.73929 51.81275 1.000 20.76543 106 LEU C CA 1
ATOM 5728 C C . LEU C 1 106 ? 47.32607 113.91573 52.69963 1.000 19.05607 106 LEU C C 1
ATOM 5729 O O . LEU C 1 106 ? 48.51455 114.23165 52.80914 1.000 20.31525 106 LEU C O 1
ATOM 5734 N N . TRP C 1 107 ? 46.36503 114.54595 53.37962 1.000 19.82303 107 TRP C N 1
ATOM 5735 C CA . TRP C 1 107 ? 46.75407 115.62310 54.28279 1.000 19.92012 107 TRP C CA 1
ATOM 5736 C C . TRP C 1 107 ? 47.66786 115.11081 55.39326 1.000 21.36695 107 TRP C C 1
ATOM 5737 O O . TRP C 1 107 ? 48.69336 115.72719 55.70676 1.000 21.00202 107 TRP C O 1
ATOM 5748 N N . VAL C 1 108 ? 47.32346 113.96557 55.98658 1.000 19.39293 108 VAL C N 1
ATOM 5749 C CA . VAL C 1 108 ? 48.13452 113.40190 57.06016 1.000 20.22036 108 VAL C CA 1
ATOM 5750 C C . VAL C 1 108 ? 49.49901 112.96116 56.53781 1.000 18.82532 108 VAL C C 1
ATOM 5751 O O . VAL C 1 108 ? 50.53594 113.26770 57.13663 1.000 20.98029 108 VAL C O 1
ATOM 5755 N N . THR C 1 109 ? 49.52445 112.21283 55.42626 1.000 20.35798 109 THR C N 1
ATOM 5756 C CA . THR C 1 109 ? 50.78730 111.64400 54.97087 1.000 19.31875 109 THR C CA 1
ATOM 5757 C C . THR C 1 109 ? 51.69567 112.66251 54.29811 1.000 21.06247 109 THR C C 1
ATOM 5758 O O . THR C 1 109 ? 52.90476 112.43265 54.23416 1.000 21.55756 109 THR C O 1
ATOM 5762 N N . GLN C 1 110 ? 51.15476 113.77862 53.81561 1.000 21.00148 110 GLN C N 1
ATOM 5763 C CA . GLN C 1 110 ? 52.00113 114.77553 53.16613 1.000 20.75808 110 GLN C CA 1
ATOM 5764 C C . GLN C 1 110 ? 52.59471 115.78195 54.14076 1.000 25.21546 110 GLN C C 1
ATOM 5765 O O . GLN C 1 110 ? 53.65403 116.35983 53.85993 1.000 25.14924 110 GLN C O 1
ATOM 5771 N N . ASN C 1 111 ? 51.95085 116.00189 55.28167 1.000 23.26201 111 ASN C N 1
ATOM 5772 C CA . ASN C 1 111 ? 52.31465 117.10628 56.15473 1.000 23.14306 111 ASN C CA 1
ATOM 5773 C C . ASN C 1 111 ? 52.98685 116.69185 57.45499 1.000 24.93766 111 ASN C C 1
ATOM 5774 O O . ASN C 1 111 ? 53.39795 117.56706 58.22586 1.000 25.46651 111 ASN C O 1
ATOM 5779 N N . PHE C 1 112 ? 53.13335 115.39570 57.71959 1.000 23.49624 112 PHE C N 1
ATOM 5780 C CA . PHE C 1 112 ? 53.61873 114.95551 59.01830 1.000 23.53188 112 PHE C CA 1
ATOM 5781 C C . PHE C 1 112 ? 54.52558 113.74557 58.88593 1.000 25.59365 112 PHE C C 1
ATOM 5782 O O . PHE C 1 112 ? 54.42995 112.96995 57.93280 1.000 24.91599 112 PHE C O 1
ATOM 5790 N N . THR C 1 113 ? 55.40449 113.59632 59.87083 1.000 22.01441 113 THR C N 1
ATOM 5791 C CA . THR C 1 113 ? 56.14141 112.35849 60.06232 1.000 24.45602 113 THR C CA 1
ATOM 5792 C C . THR C 1 113 ? 55.93512 111.75847 61.44476 1.000 25.09709 113 THR C C 1
ATOM 5793 O O . THR C 1 113 ? 56.33486 110.60884 61.66350 1.000 28.09910 113 THR C O 1
ATOM 5797 N N . LYS C 1 114 ? 55.30839 112.48845 62.37170 1.000 24.65780 114 LYS C N 1
ATOM 5798 C CA . LYS C 1 114 ? 55.14529 112.05198 63.74951 1.000 26.88709 114 LYS C CA 1
ATOM 5799 C C . LYS C 1 114 ? 53.68018 112.14617 64.14449 1.000 26.76257 114 LYS C C 1
ATOM 5800 O O . LYS C 1 114 ? 53.03883 113.18080 63.92780 1.000 22.98850 114 LYS C O 1
ATOM 5806 N N . VAL C 1 115 ? 53.16060 111.07647 64.75225 1.000 22.50901 115 VAL C N 1
ATOM 5807 C CA . VAL C 1 115 ? 51.78782 111.09897 65.24657 1.000 22.65039 115 VAL C CA 1
ATOM 5808 C C . VAL C 1 115 ? 51.58939 112.22142 66.25769 1.000 23.50939 115 VAL C C 1
ATOM 5809 O O . VAL C 1 115 ? 50.51585 112.82887 66.32747 1.000 24.93176 115 VAL C O 1
ATOM 5813 N N . SER C 1 116 ? 52.60414 112.49828 67.07990 1.000 24.27782 116 SER C N 1
ATOM 5814 C CA . SER C 1 116 ? 52.44889 113.55860 68.06962 1.000 27.76349 116 SER C CA 1
ATOM 5815 C C . SER C 1 116 ? 52.15154 114.89225 67.39651 1.000 26.79831 116 SER C C 1
ATOM 5816 O O . SER C 1 116 ? 51.37389 115.69851 67.92420 1.000 28.06588 116 SER C O 1
ATOM 5819 N N . ASP C 1 117 ? 52.73167 115.12662 66.21908 1.000 25.05080 117 ASP C N 1
ATOM 5820 C CA . ASP C 1 117 ? 52.43759 116.34881 65.47627 1.000 25.76515 117 ASP C CA 1
ATOM 5821 C C . ASP C 1 117 ? 51.04264 116.29414 64.86199 1.000 24.65478 117 ASP C C 1
ATOM 5822 O O . ASP C 1 117 ? 50.30583 117.28366 64.88968 1.000 25.12436 117 ASP C O 1
ATOM 5827 N N . VAL C 1 118 ? 50.65705 115.14101 64.30820 1.000 23.67503 118 VAL C N 1
ATOM 5828 C CA . VAL C 1 118 ? 49.29552 114.98390 63.80434 1.000 23.25198 118 VAL C CA 1
ATOM 5829 C C . VAL C 1 118 ? 48.28403 115.29699 64.89897 1.000 24.31643 118 VAL C C 1
ATOM 5830 O O . VAL C 1 118 ? 47.32056 116.03977 64.68607 1.000 24.14604 118 VAL C O 1
ATOM 5834 N N . LYS C 1 119 ? 48.47098 114.69782 66.07753 1.000 25.26297 119 LYS C N 1
ATOM 5835 C CA . LYS C 1 119 ? 47.52078 114.88987 67.17147 1.000 27.58772 119 LYS C CA 1
ATOM 5836 C C . LYS C 1 119 ? 47.33251 116.37014 67.48765 1.000 28.09680 119 LYS C C 1
ATOM 5837 O O . LYS C 1 119 ? 46.20253 116.84294 67.67957 1.000 28.70470 119 LYS C O 1
ATOM 5843 N N . GLU C 1 120 ? 48.42935 117.12039 67.55205 1.000 26.59273 120 GLU C N 1
ATOM 5844 C CA . GLU C 1 120 ? 48.31324 118.54697 67.84524 1.000 27.86173 120 GLU C CA 1
ATOM 5845 C C . GLU C 1 120 ? 47.58541 119.28854 66.72486 1.000 27.77013 120 GLU C C 1
ATOM 5846 O O . GLU C 1 120 ? 46.72246 120.13587 66.99146 1.000 27.63962 120 GLU C O 1
ATOM 5852 N N . ALA C 1 121 ? 47.91624 118.98165 65.46414 1.000 25.43340 121 ALA C N 1
ATOM 5853 C CA . ALA C 1 121 ? 47.30302 119.67959 64.33789 1.000 26.67045 121 ALA C CA 1
ATOM 5854 C C . ALA C 1 121 ? 45.81071 119.39002 64.23011 1.000 25.96594 121 ALA C C 1
ATOM 5855 O O . ALA C 1 121 ? 45.03092 120.26517 63.83585 1.000 26.26565 121 ALA C O 1
ATOM 5857 N N . LEU C 1 122 ? 45.39077 118.16685 64.56898 1.000 23.61971 122 LEU C N 1
ATOM 5858 C CA . LEU C 1 122 ? 43.98555 117.80636 64.43690 1.000 23.04836 122 LEU C CA 1
ATOM 5859 C C . LEU C 1 122 ? 43.09214 118.62261 65.35548 1.000 23.67764 122 LEU C C 1
ATOM 5860 O O . LEU C 1 122 ? 41.87682 118.63906 65.15526 1.000 25.19378 122 LEU C O 1
ATOM 5865 N N . LYS C 1 123 ? 43.66316 119.28471 66.36094 1.000 26.39179 123 LYS C N 1
ATOM 5866 C CA . LYS C 1 123 ? 42.85339 120.13071 67.22864 1.000 28.23534 123 LYS C CA 1
ATOM 5867 C C . LYS C 1 123 ? 42.14690 121.24256 66.46263 1.000 28.77595 123 LYS C C 1
ATOM 5868 O O . LYS C 1 123 ? 41.13649 121.76710 66.94802 1.000 28.62531 123 LYS C O 1
ATOM 5874 N N . ASN C 1 124 ? 42.64669 121.61657 65.28117 1.000 25.92727 124 ASN C N 1
ATOM 5875 C CA . ASN C 1 124 ? 42.01266 122.65832 64.47974 1.000 26.60578 124 ASN C CA 1
ATOM 5876 C C . ASN C 1 124 ? 41.52784 122.14944 63.12805 1.000 26.68636 124 ASN C C 1
ATOM 5877 O O . ASN C 1 124 ? 41.30019 122.94748 62.21506 1.000 26.36570 124 ASN C O 1
ATOM 5882 N N . VAL C 1 125 ? 41.36153 120.84029 62.97155 1.000 23.99883 125 VAL C N 1
ATOM 5883 C CA . VAL C 1 125 ? 40.87258 120.27303 61.72482 1.000 22.29239 125 VAL C CA 1
ATOM 5884 C C . VAL C 1 125 ? 39.37524 120.05137 61.82771 1.000 22.72760 125 VAL C C 1
ATOM 5885 O O . VAL C 1 125 ? 38.86263 119.64509 62.88139 1.000 25.92259 125 VAL C O 1
ATOM 5889 N N . ASN C 1 126 ? 38.66873 120.30067 60.72807 1.000 21.30580 126 ASN C N 1
ATOM 5890 C CA . ASN C 1 126 ? 37.24675 120.01173 60.62253 1.000 22.39491 126 ASN C CA 1
ATOM 5891 C C . ASN C 1 126 ? 37.02084 119.17782 59.37353 1.000 23.83291 126 ASN C C 1
ATOM 5892 O O . ASN C 1 126 ? 37.38476 119.59913 58.27222 1.000 24.38078 126 ASN C O 1
ATOM 5897 N N . LEU C 1 127 ? 36.42251 117.99920 59.53616 1.000 21.36749 127 LEU C N 1
ATOM 5898 C CA . LEU C 1 127 ? 36.12395 117.14306 58.39392 1.000 21.54573 127 LEU C CA 1
ATOM 5899 C C . LEU C 1 127 ? 34.73382 117.44879 57.86003 1.000 21.46053 127 LEU C C 1
ATOM 5900 O O . LEU C 1 127 ? 33.77150 117.54818 58.63129 1.000 23.03132 127 LEU C O 1
ATOM 5905 N N . VAL C 1 128 ? 34.63039 117.56978 56.53833 1.000 22.49077 128 VAL C N 1
ATOM 5906 C CA . VAL C 1 128 ? 33.42716 118.03284 55.86108 1.000 21.52605 128 VAL C CA 1
ATOM 5907 C C . VAL C 1 128 ? 32.78614 116.88666 55.09350 1.000 22.76313 128 VAL C C 1
ATOM 5908 O O . VAL C 1 128 ? 33.47710 116.04499 54.50165 1.000 21.95363 128 VAL C O 1
ATOM 5912 N N . ASN C 1 129 ? 31.45237 116.86637 55.10035 1.000 23.78469 129 ASN C N 1
ATOM 5913 C CA . ASN C 1 129 ? 30.65216 115.87398 54.38586 1.000 22.90957 129 ASN C CA 1
ATOM 5914 C C . ASN C 1 129 ? 30.57703 116.24518 52.90387 1.000 24.22536 129 ASN C C 1
ATOM 5915 O O . ASN C 1 129 ? 29.56237 116.73028 52.39713 1.000 25.39987 129 ASN C O 1
ATOM 5920 N N . GLU C 1 130 ? 31.67336 116.00103 52.19204 1.000 23.30411 130 GLU C N 1
ATOM 5921 C CA . GLU C 1 130 ? 31.71664 116.22798 50.75335 1.000 25.92408 130 GLU C CA 1
ATOM 5922 C C . GLU C 1 130 ? 32.58541 115.16675 50.09200 1.000 22.73885 130 GLU C C 1
ATOM 5923 O O . GLU C 1 130 ? 33.67953 114.86531 50.57463 1.000 24.96906 130 GLU C O 1
ATOM 5929 N N . ALA C 1 131 ? 32.09979 114.61764 48.98270 1.000 24.49266 131 ALA C N 1
ATOM 5930 C CA . ALA C 1 131 ? 32.81954 113.61206 48.21934 1.000 25.48717 131 ALA C CA 1
ATOM 5931 C C . ALA C 1 131 ? 33.71804 114.26830 47.17321 1.000 24.94166 131 ALA C C 1
ATOM 5932 O O . ALA C 1 131 ? 33.63486 115.47226 46.90243 1.000 26.75983 131 ALA C O 1
ATOM 5934 N N . ILE C 1 132 ? 34.59030 113.45187 46.58080 1.000 25.25213 132 ILE C N 1
ATOM 5935 C CA . ILE C 1 132 ? 35.50914 113.97336 45.56837 1.000 27.68094 132 ILE C CA 1
ATOM 5936 C C . ILE C 1 132 ? 34.73891 114.56719 44.39242 1.000 30.22714 132 ILE C C 1
ATOM 5937 O O . ILE C 1 132 ? 35.13680 115.59163 43.82169 1.000 31.97886 132 ILE C O 1
ATOM 5942 N N . ASN C 1 133 ? 33.62121 113.94949 44.02012 1.000 29.73988 133 ASN C N 1
ATOM 5943 C CA . ASN C 1 133 ? 32.69982 114.55276 43.06617 1.000 30.98495 133 ASN C CA 1
ATOM 5944 C C . ASN C 1 133 ? 31.31569 113.95603 43.29070 1.000 34.28606 133 ASN C C 1
ATOM 5945 O O . ASN C 1 133 ? 31.14242 113.01631 44.07142 1.000 29.77515 133 ASN C O 1
ATOM 5950 N N . SER C 1 134 ? 30.32553 114.52140 42.59572 1.000 35.33322 134 SER C N 1
ATOM 5951 C CA . SER C 1 134 ? 28.93096 114.17592 42.85173 1.000 35.30883 134 SER C CA 1
ATOM 5952 C C . SER C 1 134 ? 28.58412 112.73544 42.49470 1.000 35.55614 134 SER C C 1
ATOM 5953 O O . SER C 1 134 ? 27.50279 112.27100 42.87180 1.000 38.45212 134 SER C O 1
ATOM 5956 N N . SER C 1 135 ? 29.45405 112.01777 41.78888 1.000 31.75804 135 SER C N 1
ATOM 5957 C CA . SER C 1 135 ? 29.15601 110.63062 41.45297 1.000 35.21896 135 SER C CA 1
ATOM 5958 C C . SER C 1 135 ? 29.52363 109.65358 42.56340 1.000 32.39583 135 SER C C 1
ATOM 5959 O O . SER C 1 135 ? 29.29598 108.44881 42.40413 1.000 35.09091 135 SER C O 1
ATOM 5962 N N . PHE C 1 136 ? 30.07539 110.13302 43.67353 1.000 31.30243 136 PHE C N 1
ATOM 5963 C CA . PHE C 1 136 ? 30.46804 109.28743 44.79252 1.000 30.62582 136 PHE C CA 1
ATOM 5964 C C . PHE C 1 136 ? 29.68947 109.68784 46.03728 1.000 29.95660 136 PHE C C 1
ATOM 5965 O O . PHE C 1 136 ? 29.43159 110.87115 46.26827 1.000 30.01994 136 PHE C O 1
ATOM 5973 N N . ALA C 1 137 ? 29.32092 108.70018 46.84562 1.000 28.09099 137 ALA C N 1
ATOM 5974 C CA . ALA C 1 137 ? 28.82382 109.00586 48.17540 1.000 29.18149 137 ALA C CA 1
ATOM 5975 C C . ALA C 1 137 ? 30.00139 109.20998 49.12531 1.000 26.44304 137 ALA C C 1
ATOM 5976 O O . ALA C 1 137 ? 31.10985 108.72263 48.89240 1.000 31.88414 137 ALA C O 1
ATOM 5978 N N . VAL C 1 138 ? 29.75539 109.95037 50.20259 1.000 26.20743 138 VAL C N 1
ATOM 5979 C CA . VAL C 1 138 ? 30.76960 110.10419 51.23809 1.000 24.07156 138 VAL C CA 1
ATOM 5980 C C . VAL C 1 138 ? 30.86145 108.80849 52.03095 1.000 25.08324 138 VAL C C 1
ATOM 5981 O O . VAL C 1 138 ? 29.84803 108.29177 52.51187 1.000 27.78414 138 VAL C O 1
ATOM 5985 N N . ALA C 1 139 ? 32.07108 108.27340 52.16633 1.000 24.24954 139 ALA C N 1
ATOM 5986 C CA . ALA C 1 139 ? 32.23701 107.02545 52.91145 1.000 23.93575 139 ALA C CA 1
ATOM 5987 C C . ALA C 1 139 ? 32.20108 107.30247 54.41046 1.000 23.58851 139 ALA C C 1
ATOM 5988 O O . ALA C 1 139 ? 32.92890 108.17553 54.88902 1.000 21.09162 139 ALA C O 1
ATOM 5990 N N . PRO C 1 140 ? 31.40720 106.55960 55.18756 1.000 22.15893 140 PRO C N 1
ATOM 5991 C CA . PRO C 1 140 ? 31.37087 106.78523 56.64920 1.000 21.28291 140 PRO C CA 1
ATOM 5992 C C . PRO C 1 140 ? 32.54064 106.12142 57.37747 1.000 23.03111 140 PRO C C 1
ATOM 5993 O O . PRO C 1 140 ? 32.43163 105.03879 57.96161 1.000 24.49427 140 PRO C O 1
ATOM 5997 N N . LEU C 1 141 ? 33.70309 106.77055 57.35819 1.000 20.87330 141 LEU C N 1
ATOM 5998 C CA . LEU C 1 141 ? 34.93571 106.16370 57.84294 1.000 21.52800 141 LEU C CA 1
ATOM 5999 C C . LEU C 1 141 ? 35.36497 106.67982 59.21151 1.000 20.16839 141 LEU C C 1
ATOM 6000 O O . LEU C 1 141 ? 34.94449 107.74774 59.68156 1.000 20.04193 141 LEU C O 1
ATOM 6005 N N . HIS C 1 142 ? 36.23287 105.89256 59.84745 1.000 18.13004 142 HIS C N 1
ATOM 6006 C CA . HIS C 1 142 ? 37.11577 106.34397 60.91627 1.000 18.42174 142 HIS C CA 1
ATOM 6007 C C . HIS C 1 142 ? 38.51828 105.87033 60.56018 1.000 19.04964 142 HIS C C 1
ATOM 6008 O O . HIS C 1 142 ? 38.70559 105.08880 59.62147 1.000 19.68703 142 HIS C O 1
ATOM 6015 N N . TRP C 1 143 ? 39.52467 106.37308 61.26599 1.000 19.14937 143 TRP C N 1
ATOM 6016 C CA . TRP C 1 143 ? 40.89717 106.19895 60.79889 1.000 17.63014 143 TRP C CA 1
ATOM 6017 C C . TRP C 1 143 ? 41.82168 105.77071 61.92446 1.000 17.69457 143 TRP C C 1
ATOM 6018 O O . TRP C 1 143 ? 41.66253 106.19448 63.07169 1.000 19.41320 143 TRP C O 1
ATOM 6029 N N . ILE C 1 144 ? 42.79971 104.93261 61.57955 1.000 17.29775 144 ILE C N 1
ATOM 6030 C CA . ILE C 1 144 ? 43.94062 104.65052 62.44230 1.000 16.99382 144 ILE C CA 1
ATOM 6031 C C . ILE C 1 144 ? 45.17865 105.24814 61.78113 1.000 20.10486 144 ILE C C 1
ATOM 6032 O O . ILE C 1 144 ? 45.39737 105.06796 60.57471 1.000 19.98758 144 ILE C O 1
ATOM 6037 N N . ILE C 1 145 ? 45.96006 105.99447 62.56001 1.000 19.34675 145 ILE C N 1
ATOM 6038 C CA . ILE C 1 145 ? 47.17280 106.66340 62.08941 1.000 19.43102 145 ILE C CA 1
ATOM 6039 C C . ILE C 1 145 ? 48.31232 106.17439 62.97194 1.000 19.64881 145 ILE C C 1
ATOM 6040 O O . ILE C 1 145 ? 48.17785 106.15885 64.19863 1.000 21.07289 145 ILE C O 1
ATOM 6045 N N . SER C 1 146 ? 49.42962 105.76834 62.36574 1.000 18.47280 146 SER C N 1
ATOM 6046 C CA . SER C 1 146 ? 50.52847 105.26895 63.18316 1.000 19.68681 146 SER C CA 1
ATOM 6047 C C . SER C 1 146 ? 51.88400 105.68742 62.63202 1.000 21.73388 146 SER C C 1
ATOM 6048 O O . SER C 1 146 ? 52.08415 105.78034 61.41639 1.000 21.33565 146 SER C O 1
ATOM 6051 N N . ASP C 1 147 ? 52.81075 105.92986 63.55575 1.000 20.54509 147 ASP C N 1
ATOM 6052 C CA . ASP C 1 147 ? 54.24300 105.92445 63.29116 1.000 21.65181 147 ASP C CA 1
ATOM 6053 C C . ASP C 1 147 ? 54.87554 104.81153 64.12645 1.000 24.37286 147 ASP C C 1
ATOM 6054 O O . ASP C 1 147 ? 54.17136 103.97325 64.69633 1.000 21.99900 147 ASP C O 1
ATOM 6059 N N . LYS C 1 148 ? 56.21064 104.79440 64.19377 1.000 24.19520 148 LYS C N 1
ATOM 6060 C CA . LYS C 1 148 ? 56.88478 103.72400 64.92850 1.000 24.56682 148 LYS C CA 1
ATOM 6061 C C . LYS C 1 148 ? 56.70444 103.83692 66.43586 1.000 26.10625 148 LYS C C 1
ATOM 6062 O O . LYS C 1 148 ? 56.94317 102.85821 67.15683 1.000 27.11995 148 LYS C O 1
ATOM 6068 N N . ASP C 1 149 ? 56.27757 104.99147 66.93282 1.000 24.92965 149 ASP C N 1
ATOM 6069 C CA . ASP C 1 149 ? 56.16703 105.21316 68.37053 1.000 28.70444 149 ASP C CA 1
ATOM 6070 C C . ASP C 1 149 ? 54.76306 105.00717 68.91771 1.000 28.57040 149 ASP C C 1
ATOM 6071 O O . ASP C 1 149 ? 54.61025 104.49934 70.03405 1.000 30.13611 149 ASP C O 1
ATOM 6076 N N . GLU C 1 150 ? 53.72914 105.38067 68.17107 1.000 25.59149 150 GLU C N 1
ATOM 6077 C CA . GLU C 1 150 ? 52.38731 105.33927 68.72954 1.000 27.16540 150 GLU C CA 1
ATOM 6078 C C . GLU C 1 150 ? 51.37086 105.35074 67.60328 1.000 24.00126 150 GLU C C 1
ATOM 6079 O O . GLU C 1 150 ? 51.68206 105.70543 66.46404 1.000 24.44241 150 GLU C O 1
ATOM 6085 N N . ALA C 1 151 ? 50.14435 104.96507 67.94915 1.000 23.45867 151 ALA C N 1
ATOM 6086 C CA . ALA C 1 151 ? 49.01920 104.99194 67.03097 1.000 21.57588 151 ALA C CA 1
ATOM 6087 C C . ALA C 1 151 ? 47.87932 105.77089 67.66330 1.000 21.23073 151 ALA C C 1
ATOM 6088 O O . ALA C 1 151 ? 47.68297 105.72715 68.88138 1.000 22.91018 151 ALA C O 1
ATOM 6090 N N . ILE C 1 152 ? 47.12541 106.48079 66.82487 1.000 20.64048 152 ILE C N 1
ATOM 6091 C CA . ILE C 1 152 ? 45.91836 107.16880 67.26881 1.000 20.14083 152 ILE C CA 1
ATOM 6092 C C . ILE C 1 152 ? 44.73557 106.74660 66.40947 1.000 19.18373 152 ILE C C 1
ATOM 6093 O O . ILE C 1 152 ? 44.88534 106.34591 65.24614 1.000 20.46372 152 ILE C O 1
ATOM 6098 N N . ILE C 1 153 ? 43.54519 106.84398 67.00122 1.000 19.71623 153 ILE C N 1
ATOM 6099 C CA . ILE C 1 153 ? 42.27757 106.64352 66.30606 1.000 20.08434 153 ILE C CA 1
ATOM 6100 C C . ILE C 1 153 ? 41.60877 107.99971 66.16319 1.000 21.25499 153 ILE C C 1
ATOM 6101 O O . ILE C 1 153 ? 41.53909 108.76573 67.13216 1.000 22.06266 153 ILE C O 1
ATOM 6106 N N . VAL C 1 154 ? 41.10765 108.29392 64.96671 1.000 20.77057 154 VAL C N 1
ATOM 6107 C CA . VAL C 1 154 ? 40.35378 109.52144 64.71335 1.000 19.07361 154 VAL C CA 1
ATOM 6108 C C . VAL C 1 154 ? 38.92045 109.13621 64.37493 1.000 18.97767 154 VAL C C 1
ATOM 6109 O O . VAL C 1 154 ? 38.67326 108.41459 63.39998 1.000 19.72204 154 VAL C O 1
ATOM 6113 N N . GLU C 1 155 ? 37.97106 109.62851 65.17060 1.000 18.88160 155 GLU C N 1
ATOM 6114 C CA . GLU C 1 155 ? 36.55849 109.37948 64.94306 1.000 17.82002 155 GLU C CA 1
ATOM 6115 C C . GLU C 1 155 ? 35.80709 110.69722 65.02134 1.000 19.94387 155 GLU C C 1
ATOM 6116 O O . GLU C 1 155 ? 36.02053 111.47772 65.95165 1.000 21.93141 155 GLU C O 1
ATOM 6122 N N . VAL C 1 156 ? 34.93710 110.93497 64.04720 1.000 19.42281 156 VAL C N 1
ATOM 6123 C CA . VAL C 1 156 ? 34.02922 112.08183 64.05384 1.000 19.66045 156 VAL C CA 1
ATOM 6124 C C . VAL C 1 156 ? 32.63046 111.50577 63.92059 1.000 19.90756 156 VAL C C 1
ATOM 6125 O O . VAL C 1 156 ? 32.27883 110.94204 62.87365 1.000 21.01337 156 VAL C O 1
ATOM 6129 N N . SER C 1 157 ? 31.82428 111.64725 64.97193 1.000 22.54415 157 SER C N 1
ATOM 6130 C CA . SER C 1 157 ? 30.51377 111.02352 64.99992 1.000 23.51241 157 SER C CA 1
ATOM 6131 C C . SER C 1 157 ? 29.44825 112.04121 65.36489 1.000 26.09991 157 SER C C 1
ATOM 6132 O O . SER C 1 157 ? 29.71866 113.07140 65.98605 1.000 24.72538 157 SER C O 1
ATOM 6135 N N . LYS C 1 158 ? 28.22065 111.72835 64.95418 1.000 28.41122 158 LYS C N 1
ATOM 6136 C CA . LYS C 1 158 ? 27.08155 112.48922 65.43759 1.000 28.33468 158 LYS C CA 1
ATOM 6137 C C . LYS C 1 158 ? 26.95762 112.36825 66.94822 1.000 32.64012 158 LYS C C 1
ATOM 6138 O O . LYS C 1 158 ? 26.56247 113.32465 67.61675 1.000 31.40396 158 LYS C O 1
ATOM 6140 N N . GLN C 1 159 ? 27.34398 111.21808 67.50582 1.000 30.79944 159 GLN C N 1
ATOM 6141 C CA . GLN C 1 159 ? 27.19728 110.98963 68.93979 1.000 29.69826 159 GLN C CA 1
ATOM 6142 C C . GLN C 1 159 ? 28.16995 111.82992 69.76366 1.000 30.10040 159 GLN C C 1
ATOM 6143 O O . GLN C 1 159 ? 27.79717 112.33928 70.82608 1.000 31.51927 159 GLN C O 1
ATOM 6149 N N . TYR C 1 160 ? 29.42692 111.96612 69.31188 1.000 26.23426 160 TYR C N 1
ATOM 6150 C CA . TYR C 1 160 ? 30.49977 112.48174 70.15455 1.000 24.27965 160 TYR C CA 1
ATOM 6151 C C . TYR C 1 160 ? 31.31689 113.60119 69.52353 1.000 24.74582 160 TYR C C 1
ATOM 6152 O O . TYR C 1 160 ? 32.24852 114.09323 70.16679 1.000 26.60963 160 TYR C O 1
ATOM 6161 N N . GLY C 1 161 ? 31.00058 114.01669 68.30105 1.000 25.66895 161 GLY C N 1
ATOM 6162 C CA . GLY C 1 161 ? 31.87885 114.96481 67.63831 1.000 23.20928 161 GLY C CA 1
ATOM 6163 C C . GLY C 1 161 ? 33.21626 114.32470 67.29181 1.000 23.84853 161 GLY C C 1
ATOM 6164 O O . GLY C 1 161 ? 33.32729 113.10894 67.10480 1.000 23.50341 161 GLY C O 1
ATOM 6165 N N . MET C 1 162 ? 34.25570 115.15443 67.22305 1.000 23.22330 162 MET C N 1
ATOM 6166 C CA . MET C 1 162 ? 35.59558 114.68918 66.87972 1.000 22.65199 162 MET C CA 1
ATOM 6167 C C . MET C 1 162 ? 36.35656 114.23227 68.11946 1.000 26.30671 162 MET C C 1
ATOM 6168 O O . MET C 1 162 ? 36.50647 114.98682 69.09012 1.000 25.74682 162 MET C O 1
ATOM 6173 N N . LYS C 1 163 ? 36.82982 112.99240 68.08530 1.000 21.35877 163 LYS C N 1
ATOM 6174 C CA . LYS C 1 163 ? 37.59213 112.39792 69.17027 1.000 22.08957 163 LYS C CA 1
ATOM 6175 C C . LYS C 1 163 ? 38.87204 111.80154 68.61144 1.000 22.66719 163 LYS C C 1
ATOM 6176 O O . LYS C 1 163 ? 38.87098 111.21450 67.52797 1.000 24.14428 163 LYS C O 1
ATOM 6182 N N . VAL C 1 164 ? 39.96017 111.94401 69.35714 1.000 21.09201 164 VAL C N 1
ATOM 6183 C CA . VAL C 1 164 ? 41.25479 111.38940 68.98764 1.000 21.22420 164 VAL C CA 1
ATOM 6184 C C . VAL C 1 164 ? 41.74866 110.57778 70.17542 1.000 24.01295 164 VAL C C 1
ATOM 6185 O O . VAL C 1 164 ? 41.88558 111.11572 71.28174 1.000 25.13944 164 VAL C O 1
ATOM 6189 N N . PHE C 1 165 ? 42.00269 109.28512 69.95806 1.000 21.69660 165 PHE C N 1
ATOM 6190 C CA . PHE C 1 165 ? 42.35319 108.36801 71.03295 1.000 22.18603 165 PHE C CA 1
ATOM 6191 C C . PHE C 1 165 ? 43.74317 107.78844 70.82118 1.000 22.57791 165 PHE C C 1
ATOM 6192 O O . PHE C 1 165 ? 44.11841 107.43933 69.69748 1.000 23.41131 165 PHE C O 1
ATOM 6200 N N . ASP C 1 166 ? 44.48187 107.62728 71.91021 1.000 22.31789 166 ASP C N 1
ATOM 6201 C CA . ASP C 1 166 ? 45.68445 106.81412 71.85289 1.000 22.36231 166 ASP C CA 1
ATOM 6202 C C . ASP C 1 166 ? 45.27129 105.34822 71.77456 1.000 24.59202 166 ASP C C 1
ATOM 6203 O O . ASP C 1 166 ? 44.35039 104.91289 72.47452 1.000 23.15488 166 ASP C O 1
ATOM 6208 N N . ASP C 1 167 ? 45.94558 104.59047 70.91063 1.000 22.34136 167 ASP C N 1
ATOM 6209 C CA . ASP C 1 167 ? 45.61079 103.18366 70.64473 1.000 21.47109 167 ASP C CA 1
ATOM 6210 C C . ASP C 1 167 ? 46.81187 102.28766 70.96173 1.000 23.84948 167 ASP C C 1
ATOM 6211 O O . ASP C 1 167 ? 47.53238 101.85038 70.05716 1.000 23.36887 167 ASP C O 1
ATOM 6216 N N . LYS C 1 168 ? 47.00776 101.99743 72.25485 1.000 23.09429 168 LYS C N 1
ATOM 6217 C CA . LYS C 1 168 ? 48.10032 101.12781 72.67988 1.000 23.60650 168 LYS C CA 1
ATOM 6218 C C . LYS C 1 168 ? 47.89297 99.68168 72.24788 1.000 23.85337 168 LYS C C 1
ATOM 6219 O O . LYS C 1 168 ? 48.86436 98.91900 72.20154 1.000 26.46728 168 LYS C O 1
ATOM 6225 N N . LEU C 1 169 ? 46.65581 99.28981 71.93392 1.000 21.90925 169 LEU C N 1
ATOM 6226 C CA . LEU C 1 169 ? 46.39000 97.92997 71.46758 1.000 22.49073 169 LEU C CA 1
ATOM 6227 C C . LEU C 1 169 ? 46.88162 97.70550 70.04548 1.000 22.86764 169 LEU C C 1
ATOM 6228 O O . LEU C 1 169 ? 47.08602 96.55583 69.64425 1.000 22.47425 169 LEU C O 1
ATOM 6233 N N . GLY C 1 170 ? 47.04924 98.76810 69.26834 1.000 19.94052 170 GLY C N 1
ATOM 6234 C CA . GLY C 1 170 ? 47.51176 98.62746 67.90559 1.000 20.24077 170 GLY C CA 1
ATOM 6235 C C . GLY C 1 170 ? 46.48427 98.11068 66.92319 1.000 21.29489 170 GLY C C 1
ATOM 6236 O O . GLY C 1 170 ? 46.86825 97.72436 65.81680 1.000 20.61023 170 GLY C O 1
ATOM 6237 N N . VAL C 1 171 ? 45.19064 98.08804 67.27873 1.000 19.48101 171 VAL C N 1
ATOM 6238 C CA . VAL C 1 171 ? 44.16057 97.54426 66.39910 1.000 19.30638 171 VAL C CA 1
ATOM 6239 C C . VAL C 1 171 ? 42.98695 98.50930 66.26734 1.000 20.26940 171 VAL C C 1
ATOM 6240 O O . VAL C 1 171 ? 42.79875 99.42302 67.07889 1.000 20.20411 171 VAL C O 1
ATOM 6244 N N . LEU C 1 172 ? 42.19468 98.29339 65.21695 1.000 19.08791 172 LEU C N 1
ATOM 6245 C CA . LEU C 1 172 ? 40.93577 98.99807 65.00125 1.000 17.37186 172 LEU C CA 1
ATOM 6246 C C . LEU C 1 172 ? 40.05837 98.10796 64.12758 1.000 18.31965 172 LEU C C 1
ATOM 6247 O O . LEU C 1 172 ? 40.57297 97.38318 63.26662 1.000 19.39487 172 LEU C O 1
ATOM 6252 N N . THR C 1 173 ? 38.74053 98.11875 64.37713 1.000 18.54651 173 THR C N 1
ATOM 6253 C CA . THR C 1 173 ? 37.81752 97.45028 63.46543 1.000 17.57088 173 THR C CA 1
ATOM 6254 C C . THR C 1 173 ? 36.77742 98.45232 62.97283 1.000 18.51090 173 THR C C 1
ATOM 6255 O O . THR C 1 173 ? 37.14120 99.44398 62.34399 1.000 18.74194 173 THR C O 1
ATOM 6259 N N . ASN C 1 174 ? 35.49959 98.22206 63.25596 1.000 18.55357 174 ASN C N 1
ATOM 6260 C CA . ASN C 1 174 ? 34.39495 99.03863 62.77780 1.000 18.57054 174 ASN C CA 1
ATOM 6261 C C . ASN C 1 174 ? 33.55433 99.45548 63.98070 1.000 19.23914 174 ASN C C 1
ATOM 6262 O O . ASN C 1 174 ? 34.08863 99.58593 65.08596 1.000 18.77950 174 ASN C O 1
ATOM 6267 N N . SER C 1 175 ? 32.25652 99.65945 63.79379 1.000 18.22670 175 SER C N 1
ATOM 6268 C CA . SER C 1 175 ? 31.44412 100.28484 64.82854 1.000 17.16303 175 SER C CA 1
ATOM 6269 C C . SER C 1 175 ? 31.14475 99.29522 65.94508 1.000 18.21152 175 SER C C 1
ATOM 6270 O O . SER C 1 175 ? 31.11676 98.08327 65.72447 1.000 19.46691 175 SER C O 1
ATOM 6273 N N . PRO C 1 176 ? 30.86994 99.78649 67.15407 1.000 17.97446 176 PRO C N 1
ATOM 6274 C CA . PRO C 1 176 ? 30.71790 101.19754 67.53034 1.000 20.03946 176 PRO C CA 1
ATOM 6275 C C . PRO C 1 176 ? 32.03670 101.93819 67.77846 1.000 18.53137 176 PRO C C 1
ATOM 6276 O O . PRO C 1 176 ? 33.08548 101.52229 67.29567 1.000 17.71440 176 PRO C O 1
ATOM 6280 N N . ASP C 1 177 ? 31.96933 103.02744 68.54315 1.000 19.46637 177 ASP C N 1
ATOM 6281 C CA . ASP C 1 177 ? 33.10046 103.93255 68.72480 1.000 17.66155 177 ASP C CA 1
ATOM 6282 C C . ASP C 1 177 ? 34.23321 103.27976 69.52158 1.000 19.37555 177 ASP C C 1
ATOM 6283 O O . ASP C 1 177 ? 34.06598 102.25359 70.19287 1.000 17.38448 177 ASP C O 1
ATOM 6288 N N . PHE C 1 178 ? 35.40729 103.91003 69.45726 1.000 19.68541 178 PHE C N 1
ATOM 6289 C CA . PHE C 1 178 ? 36.61614 103.29002 70.00143 1.000 19.33227 178 PHE C CA 1
ATOM 6290 C C . PHE C 1 178 ? 36.53977 103.13133 71.51687 1.000 19.91672 178 PHE C C 1
ATOM 6291 O O . PHE C 1 178 ? 36.97640 102.10935 72.05817 1.000 19.89961 178 PHE C O 1
ATOM 6299 N N . ASN C 1 179 ? 35.99439 104.11641 72.22826 1.000 19.01843 179 ASN C N 1
ATOM 6300 C CA . ASN C 1 179 ? 35.88660 103.96141 73.67455 1.000 20.01068 179 ASN C CA 1
ATOM 6301 C C . ASN C 1 179 ? 34.96537 102.80732 74.05375 1.000 19.60655 179 ASN C C 1
ATOM 6302 O O . ASN C 1 179 ? 35.19523 102.13819 75.06407 1.000 20.27203 179 ASN C O 1
ATOM 6307 N N . TRP C 1 180 ? 33.90575 102.57811 73.27424 1.000 17.67631 180 TRP C N 1
ATOM 6308 C CA . TRP C 1 180 ? 33.04656 101.43340 73.54788 1.000 16.49179 180 TRP C CA 1
ATOM 6309 C C . TRP C 1 180 ? 33.85662 100.14134 73.48956 1.000 17.21130 180 TRP C C 1
ATOM 6310 O O . TRP C 1 180 ? 33.73381 99.28206 74.37267 1.000 18.08197 180 TRP C O 1
ATOM 6321 N N . HIS C 1 181 ? 34.70645 99.99496 72.46559 1.000 19.17961 181 HIS C N 1
ATOM 6322 C CA . HIS C 1 181 ? 35.51285 98.78079 72.32493 1.000 17.04185 181 HIS C CA 1
ATOM 6323 C C . HIS C 1 181 ? 36.52879 98.64608 73.45644 1.000 18.52228 181 HIS C C 1
ATOM 6324 O O . HIS C 1 181 ? 36.69955 97.55820 74.02207 1.000 19.24320 181 HIS C O 1
ATOM 6331 N N . LEU C 1 182 ? 37.24029 99.73088 73.78275 1.000 18.45345 182 LEU C N 1
ATOM 6332 C CA . LEU C 1 182 ? 38.16539 99.69404 74.91457 1.000 18.38226 182 LEU C CA 1
ATOM 6333 C C . LEU C 1 182 ? 37.45741 99.22611 76.17705 1.000 19.59046 182 LEU C C 1
ATOM 6334 O O . LEU C 1 182 ? 37.98849 98.40814 76.93849 1.000 20.79468 182 LEU C O 1
ATOM 6339 N N . THR C 1 183 ? 36.26009 99.75773 76.42069 1.000 17.69976 183 THR C N 1
ATOM 6340 C CA . THR C 1 183 ? 35.47886 99.36583 77.59165 1.000 18.54257 183 THR C CA 1
ATOM 6341 C C . THR C 1 183 ? 35.10250 97.88971 77.53195 1.000 19.03009 183 THR C C 1
ATOM 6342 O O . THR C 1 183 ? 35.13105 97.19096 78.55362 1.000 20.08968 183 THR C O 1
ATOM 6346 N N . ASN C 1 184 ? 34.77664 97.39281 76.33659 1.000 17.45936 184 ASN C N 1
ATOM 6347 C CA . ASN C 1 184 ? 34.37586 95.99654 76.17646 1.000 18.51813 184 ASN C CA 1
ATOM 6348 C C . ASN C 1 184 ? 35.47907 95.03505 76.60542 1.000 19.36945 184 ASN C C 1
ATOM 6349 O O . ASN C 1 184 ? 35.18533 93.94702 77.12337 1.000 18.79080 184 ASN C O 1
ATOM 6354 N N . LEU C 1 185 ? 36.74878 95.41468 76.40715 1.000 20.16091 185 LEU C N 1
ATOM 6355 C CA . LEU C 1 185 ? 37.84606 94.49888 76.71200 1.000 19.86628 185 LEU C CA 1
ATOM 6356 C C . LEU C 1 185 ? 37.81180 94.03297 78.16243 1.000 19.89518 185 LEU C C 1
ATOM 6357 O O . LEU C 1 185 ? 38.21900 92.90494 78.45095 1.000 20.57386 185 LEU C O 1
ATOM 6362 N N . GLY C 1 186 ? 37.34277 94.87872 79.09032 1.000 19.05046 186 GLY C N 1
ATOM 6363 C CA . GLY C 1 186 ? 37.29144 94.46635 80.48245 1.000 20.92508 186 GLY C CA 1
ATOM 6364 C C . GLY C 1 186 ? 36.39793 93.26935 80.71776 1.000 19.28934 186 GLY C C 1
ATOM 6365 O O . GLY C 1 186 ? 36.54956 92.57096 81.73545 1.000 20.98737 186 GLY C O 1
ATOM 6366 N N . ASN C 1 187 ? 35.45823 93.02160 79.81539 1.000 18.21076 187 ASN C N 1
ATOM 6367 C CA . ASN C 1 187 ? 34.58682 91.85690 79.95039 1.000 17.95335 187 ASN C CA 1
ATOM 6368 C C . ASN C 1 187 ? 35.26047 90.56994 79.51222 1.000 18.35786 187 ASN C C 1
ATOM 6369 O O . ASN C 1 187 ? 34.64667 89.50219 79.63975 1.000 19.44733 187 ASN C O 1
ATOM 6374 N N . TYR C 1 188 ? 36.49692 90.64902 79.01360 1.000 18.66878 188 TYR C N 1
ATOM 6375 C CA . TYR C 1 188 ? 37.23839 89.49924 78.49792 1.000 19.92944 188 TYR C CA 1
ATOM 6376 C C . TYR C 1 188 ? 38.52249 89.26130 79.28415 1.000 18.99317 188 TYR C C 1
ATOM 6377 O O . TYR C 1 188 ? 39.44708 88.59820 78.79451 1.000 18.61658 188 TYR C O 1
ATOM 6386 N N . THR C 1 189 ? 38.60574 89.79921 80.49733 1.000 18.10661 189 THR C N 1
ATOM 6387 C CA . THR C 1 189 ? 39.79025 89.59251 81.31566 1.000 19.51392 189 THR C CA 1
ATOM 6388 C C . THR C 1 189 ? 39.92412 88.13871 81.74712 1.000 20.38101 189 THR C C 1
ATOM 6389 O O . THR C 1 189 ? 41.00982 87.72329 82.16775 1.000 20.99466 189 THR C O 1
ATOM 6393 N N . GLY C 1 190 ? 38.85408 87.35401 81.62799 1.000 19.70087 190 GLY C N 1
ATOM 6394 C CA . GLY C 1 190 ? 38.95544 85.92954 81.89712 1.000 20.23851 190 GLY C CA 1
ATOM 6395 C C . GLY C 1 190 ? 39.76076 85.15808 80.87227 1.000 22.19679 190 GLY C C 1
ATOM 6396 O O . GLY C 1 190 ? 40.08258 83.98751 81.11417 1.000 23.04865 190 GLY C O 1
ATOM 6397 N N . LEU C 1 191 ? 40.07907 85.76692 79.73437 1.000 18.60461 191 LEU C N 1
ATOM 6398 C CA . LEU C 1 191 ? 40.93657 85.09371 78.75750 1.000 19.85268 191 LEU C CA 1
ATOM 6399 C C . LEU C 1 191 ? 42.35813 84.94717 79.30203 1.000 22.27686 191 LEU C C 1
ATOM 6400 O O . LEU C 1 191 ? 42.90267 85.86092 79.92365 1.000 22.84841 191 LEU C O 1
ATOM 6405 N N . ASP C 1 192 ? 42.98614 83.79740 79.02389 1.000 19.79993 192 ASP C N 1
ATOM 6406 C CA . ASP C 1 192 ? 44.36592 83.53776 79.45111 1.000 22.48639 192 ASP C CA 1
ATOM 6407 C C . ASP C 1 192 ? 45.00514 82.63859 78.40535 1.000 20.03334 192 ASP C C 1
ATOM 6408 O O . ASP C 1 192 ? 44.42814 81.58666 78.09385 1.000 20.91566 192 ASP C O 1
ATOM 6413 N N . PRO C 1 193 ? 46.15451 83.01350 77.83994 1.000 18.65643 193 PRO C N 1
ATOM 6414 C CA . PRO C 1 193 ? 46.83657 82.08730 76.91879 1.000 19.35689 193 PRO C CA 1
ATOM 6415 C C . PRO C 1 193 ? 47.22410 80.76727 77.56230 1.000 20.51361 193 PRO C C 1
ATOM 6416 O O . PRO C 1 193 ? 47.35717 79.76541 76.84680 1.000 19.67464 193 PRO C O 1
ATOM 6420 N N . HIS C 1 194 ? 47.41018 80.72673 78.88028 1.000 20.82569 194 HIS C N 1
ATOM 6421 C CA . HIS C 1 194 ? 47.84367 79.48947 79.52838 1.000 21.45912 194 HIS C CA 1
ATOM 6422 C C . HIS C 1 194 ? 46.72858 78.45598 79.53656 1.000 21.57297 194 HIS C C 1
ATOM 6423 O O . HIS C 1 194 ? 45.59149 78.74200 79.92984 1.000 22.06991 194 HIS C O 1
ATOM 6430 N N . ASP C 1 195 ? 47.07461 77.23078 79.14270 1.000 19.63731 195 ASP C N 1
ATOM 6431 C CA . ASP C 1 195 ? 46.10227 76.14638 79.15681 1.000 20.60332 195 ASP C CA 1
ATOM 6432 C C . ASP C 1 195 ? 45.62652 75.86166 80.57577 1.000 22.61620 195 ASP C C 1
ATOM 6433 O O . ASP C 1 195 ? 46.36981 76.00084 81.55205 1.000 21.81655 195 ASP C O 1
ATOM 6438 N N . ALA C 1 196 ? 44.37481 75.43417 80.68040 1.000 21.02006 196 ALA C N 1
ATOM 6439 C CA . ALA C 1 196 ? 43.90956 74.84186 81.91656 1.000 23.20485 196 ALA C CA 1
ATOM 6440 C C . ALA C 1 196 ? 44.54931 73.46366 82.07323 1.000 22.70537 196 ALA C C 1
ATOM 6441 O O . ALA C 1 196 ? 45.16911 72.92991 81.15148 1.000 23.73863 196 ALA C O 1
ATOM 6443 N N . THR C 1 197 ? 44.40676 72.87822 83.25461 1.000 24.63040 197 THR C N 1
ATOM 6444 C CA . THR C 1 197 ? 44.87098 71.51734 83.47975 1.000 26.85174 197 THR C CA 1
ATOM 6445 C C . THR C 1 197 ? 43.73578 70.70349 84.07826 1.000 24.90338 197 THR C C 1
ATOM 6446 O O . THR C 1 197 ? 42.62748 71.20629 84.28258 1.000 24.49313 197 THR C O 1
ATOM 6450 N N . ALA C 1 198 ? 44.03329 69.43575 84.36075 1.000 24.65819 198 ALA C N 1
ATOM 6451 C CA . ALA C 1 198 ? 43.01166 68.50371 84.81593 1.000 24.59929 198 ALA C CA 1
ATOM 6452 C C . ALA C 1 198 ? 42.40477 68.96950 86.13235 1.000 24.41722 198 ALA C C 1
ATOM 6453 O O . ALA C 1 198 ? 43.10219 69.47904 87.01381 1.000 25.52932 198 ALA C O 1
ATOM 6455 N N . GLN C 1 199 ? 41.09586 68.76310 86.27097 1.000 21.75441 199 GLN C N 1
ATOM 6456 C CA . GLN C 1 199 ? 40.34401 69.19784 87.43404 1.000 22.02421 199 GLN C CA 1
ATOM 6457 C C . GLN C 1 199 ? 39.53080 68.03513 87.98256 1.000 24.14558 199 GLN C C 1
ATOM 6458 O O . GLN C 1 199 ? 39.32545 67.02079 87.31086 1.000 25.13597 199 GLN C O 1
ATOM 6464 N N . SER C 1 200 ? 39.08364 68.19495 89.22636 1.000 24.82814 200 SER C N 1
ATOM 6465 C CA . SER C 1 200 ? 38.22590 67.22286 89.89581 1.000 23.95603 200 SER C CA 1
ATOM 6466 C C . SER C 1 200 ? 36.88685 67.90202 90.13769 1.000 25.58659 200 SER C C 1
ATOM 6467 O O . SER C 1 200 ? 36.78240 68.79512 90.98686 1.000 26.69533 200 SER C O 1
ATOM 6470 N N . TRP C 1 201 ? 35.87070 67.50431 89.37304 1.000 23.33649 201 TRP C N 1
ATOM 6471 C CA . TRP C 1 201 ? 34.52114 68.03363 89.54973 1.000 23.16342 201 TRP C CA 1
ATOM 6472 C C . TRP C 1 201 ? 33.78396 67.00614 90.40191 1.000 23.74568 201 TRP C C 1
ATOM 6473 O O . TRP C 1 201 ? 33.22940 66.03125 89.89689 1.000 23.97644 201 TRP C O 1
ATOM 6484 N N . ASN C 1 202 ? 33.79309 67.22867 91.71386 1.000 25.95976 202 ASN C N 1
ATOM 6485 C CA . ASN C 1 202 ? 33.27212 66.25774 92.68213 1.000 27.41254 202 ASN C CA 1
ATOM 6486 C C . ASN C 1 202 ? 33.81691 64.84890 92.43785 1.000 27.09631 202 ASN C C 1
ATOM 6487 O O . ASN C 1 202 ? 33.09216 63.85624 92.52653 1.000 27.74295 202 ASN C O 1
ATOM 6492 N N . GLY C 1 203 ? 35.11021 64.74941 92.12795 1.000 26.84502 203 GLY C N 1
ATOM 6493 C CA . GLY C 1 203 ? 35.72797 63.46264 91.87714 1.000 27.59532 203 GLY C CA 1
ATOM 6494 C C . GLY C 1 203 ? 35.66508 62.96984 90.44444 1.000 28.50205 203 GLY C C 1
ATOM 6495 O O . GLY C 1 203 ? 36.31709 61.96564 90.12231 1.000 29.30555 203 GLY C O 1
ATOM 6496 N N . GLN C 1 204 ? 34.89419 63.62323 89.57239 1.000 25.95050 204 GLN C N 1
ATOM 6497 C CA . GLN C 1 204 ? 34.94087 63.31092 88.14983 1.000 25.51449 204 GLN C CA 1
ATOM 6498 C C . GLN C 1 204 ? 36.16030 64.00363 87.55902 1.000 23.99025 204 GLN C C 1
ATOM 6499 O O . GLN C 1 204 ? 36.29181 65.22592 87.66323 1.000 25.06972 204 GLN C O 1
ATOM 6505 N N . LYS C 1 205 ? 37.05823 63.22622 86.95916 1.000 24.32346 205 LYS C N 1
ATOM 6506 C CA . LYS C 1 205 ? 38.23372 63.80137 86.31448 1.000 25.77862 205 LYS C CA 1
ATOM 6507 C C . LYS C 1 205 ? 37.78946 64.53020 85.05375 1.000 27.34469 205 LYS C C 1
ATOM 6508 O O . LYS C 1 205 ? 37.30049 63.91231 84.10361 1.000 31.28152 205 LYS C O 1
ATOM 6510 N N . VAL C 1 206 ? 37.93098 65.84978 85.04699 1.000 22.43743 206 VAL C N 1
ATOM 6511 C CA . VAL C 1 206 ? 37.58360 66.67867 83.90076 1.000 21.99962 206 VAL C CA 1
ATOM 6512 C C . VAL C 1 206 ? 38.88204 67.30802 83.42597 1.000 23.84302 206 VAL C C 1
ATOM 6513 O O . VAL C 1 206 ? 39.44923 68.16623 84.11568 1.000 24.21319 206 VAL C O 1
ATOM 6517 N N . ALA C 1 207 ? 39.35354 66.89457 82.25485 1.000 21.62324 207 ALA C N 1
ATOM 6518 C CA . ALA C 1 207 ? 40.65983 67.34650 81.80549 1.000 24.12062 207 ALA C CA 1
ATOM 6519 C C . ALA C 1 207 ? 40.60109 67.78208 80.35111 1.000 20.85996 207 ALA C C 1
ATOM 6520 O O . ALA C 1 207 ? 39.78477 67.27436 79.57411 1.000 23.31750 207 ALA C O 1
ATOM 6522 N N . PRO C 1 208 ? 41.45384 68.72591 79.95978 1.000 20.08072 208 PRO C N 1
ATOM 6523 C CA . PRO C 1 208 ? 41.47969 69.16091 78.55729 1.000 19.84880 208 PRO C CA 1
ATOM 6524 C C . PRO C 1 208 ? 41.76864 68.01692 77.59880 1.000 21.37826 208 PRO C C 1
ATOM 6525 O O . PRO C 1 208 ? 42.52679 67.09218 77.90392 1.000 21.23970 208 PRO C O 1
ATOM 6529 N N . TRP C 1 209 ? 41.17255 68.11866 76.41016 1.000 19.41618 209 TRP C N 1
ATOM 6530 C CA . TRP C 1 209 ? 41.45575 67.18695 75.32453 1.000 18.80430 209 TRP C CA 1
ATOM 6531 C C . TRP C 1 209 ? 42.57759 67.67319 74.42994 1.000 18.86404 209 TRP C C 1
ATOM 6532 O O . TRP C 1 209 ? 43.19533 66.85341 73.73965 1.000 17.95188 209 TRP C O 1
ATOM 6543 N N . GLY C 1 210 ? 42.84156 68.97483 74.41345 1.000 18.48723 210 GLY C N 1
ATOM 6544 C CA . GLY C 1 210 ? 43.92686 69.52798 73.63165 1.000 18.54995 210 GLY C CA 1
ATOM 6545 C C . GLY C 1 210 ? 44.25435 70.90002 74.18308 1.000 18.52452 210 GLY C C 1
ATOM 6546 O O . GLY C 1 210 ? 43.65332 71.36599 75.15469 1.000 19.53595 210 GLY C O 1
ATOM 6547 N N . VAL C 1 211 ? 45.21579 71.55139 73.53609 1.000 18.65620 211 VAL C N 1
ATOM 6548 C CA . VAL C 1 211 ? 45.64152 72.87989 73.97287 1.000 18.44884 211 VAL C CA 1
ATOM 6549 C C . VAL C 1 211 ? 44.61906 73.93094 73.55147 1.000 18.95941 211 VAL C C 1
ATOM 6550 O O . VAL C 1 211 ? 43.80722 73.72838 72.64431 1.000 19.81309 211 VAL C O 1
ATOM 6554 N N . GLY C 1 212 ? 44.68164 75.09052 74.22396 1.000 18.73871 212 GLY C N 1
ATOM 6555 C CA . GLY C 1 212 ? 43.85752 76.24188 73.89903 1.000 18.52545 212 GLY C CA 1
ATOM 6556 C C . GLY C 1 212 ? 42.77445 76.55950 74.91686 1.000 19.59620 212 GLY C C 1
ATOM 6557 O O . GLY C 1 212 ? 42.06554 77.56404 74.75192 1.000 18.21160 212 GLY C O 1
ATOM 6558 N N . THR C 1 213 ? 42.64784 75.76146 75.98053 1.000 19.71677 213 THR C N 1
ATOM 6559 C CA . THR C 1 213 ? 41.50217 75.87228 76.88058 1.000 18.65040 213 THR C CA 1
ATOM 6560 C C . THR C 1 213 ? 41.43039 77.20126 77.63792 1.000 18.67954 213 THR C C 1
ATOM 6561 O O . THR C 1 213 ? 40.34297 77.56675 78.09960 1.000 18.07883 213 THR C O 1
ATOM 6565 N N . GLY C 1 214 ? 42.54989 77.91693 77.79896 1.000 18.66121 214 GLY C N 1
ATOM 6566 C CA . GLY C 1 214 ? 42.52910 79.16806 78.55187 1.000 19.85768 214 GLY C CA 1
ATOM 6567 C C . GLY C 1 214 ? 41.77365 80.28551 77.86473 1.000 19.81600 214 GLY C C 1
ATOM 6568 O O . GLY C 1 214 ? 41.35121 81.24422 78.53435 1.000 18.21700 214 GLY C O 1
ATOM 6569 N N . SER C 1 215 ? 41.59430 80.18946 76.54233 1.000 19.60990 215 SER C N 1
ATOM 6570 C CA . SER C 1 215 ? 40.89675 81.21032 75.77027 1.000 19.96926 215 SER C CA 1
ATOM 6571 C C . SER C 1 215 ? 39.42773 80.88045 75.53509 1.000 18.92419 215 SER C C 1
ATOM 6572 O O . SER C 1 215 ? 38.81135 81.44762 74.63210 1.000 18.08366 215 SER C O 1
ATOM 6575 N N . LEU C 1 216 ? 38.84943 79.99074 76.34218 1.000 18.01100 216 LEU C N 1
ATOM 6576 C CA . LEU C 1 216 ? 37.40727 79.79615 76.33453 1.000 18.76060 216 LEU C CA 1
ATOM 6577 C C . LEU C 1 216 ? 36.69501 81.14480 76.33320 1.000 18.58634 216 LEU C C 1
ATOM 6578 O O . LEU C 1 216 ? 37.01445 82.02823 77.13068 1.000 19.33573 216 LEU C O 1
ATOM 6583 N N . GLY C 1 217 ? 35.75290 81.30810 75.40314 1.000 18.40757 217 GLY C N 1
ATOM 6584 C CA . GLY C 1 217 ? 34.99873 82.54349 75.27595 1.000 18.19929 217 GLY C CA 1
ATOM 6585 C C . GLY C 1 217 ? 35.53741 83.52247 74.25360 1.000 20.46901 217 GLY C C 1
ATOM 6586 O O . GLY C 1 217 ? 34.90722 84.56598 74.02666 1.000 20.26166 217 GLY C O 1
ATOM 6587 N N . LEU C 1 218 ? 36.67850 83.24538 73.65525 1.000 18.03485 218 LEU C N 1
ATOM 6588 C CA . LEU C 1 218 ? 37.19366 84.13602 72.61464 1.000 18.86414 218 LEU C CA 1
ATOM 6589 C C . LEU C 1 218 ? 36.29616 84.00800 71.38663 1.000 20.50930 218 LEU C C 1
ATOM 6590 O O . LEU C 1 218 ? 36.12823 82.89594 70.87058 1.000 20.61171 218 LEU C O 1
ATOM 6595 N N . PRO C 1 219 ? 35.69329 85.08825 70.89180 1.000 19.19998 219 PRO C N 1
ATOM 6596 C CA . PRO C 1 219 ? 34.73904 84.94771 69.78247 1.000 19.11450 219 PRO C CA 1
ATOM 6597 C C . PRO C 1 219 ? 35.44226 84.81502 68.43717 1.000 19.94371 219 PRO C C 1
ATOM 6598 O O . PRO C 1 219 ? 36.47796 85.43756 68.18882 1.000 19.76058 219 PRO C O 1
ATOM 6602 N N . GLY C 1 220 ? 34.86341 83.99940 67.55540 1.000 19.78386 220 GLY C N 1
ATOM 6603 C CA . GLY C 1 220 ? 35.47629 83.74986 66.26121 1.000 20.32416 220 GLY C CA 1
ATOM 6604 C C . GLY C 1 220 ? 34.67185 84.25608 65.08161 1.000 18.59352 220 GLY C C 1
ATOM 6605 O O . GLY C 1 220 ? 35.04680 84.03117 63.92748 1.000 20.03590 220 GLY C O 1
ATOM 6606 N N . ASP C 1 221 ? 33.58016 84.96868 65.35270 1.000 19.80415 221 ASP C N 1
ATOM 6607 C CA . ASP C 1 221 ? 32.71606 85.51929 64.31588 1.000 17.35229 221 ASP C CA 1
ATOM 6608 C C . ASP C 1 221 ? 33.25113 86.88093 63.87647 1.000 20.58607 221 ASP C C 1
ATOM 6609 O O . ASP C 1 221 ? 34.19523 87.41758 64.45778 1.000 19.76383 221 ASP C O 1
ATOM 6614 N N . SER C 1 222 ? 32.60867 87.46469 62.86514 1.000 18.50704 222 SER C N 1
ATOM 6615 C CA . SER C 1 222 ? 33.09733 88.68712 62.22962 1.000 16.27069 222 SER C CA 1
ATOM 6616 C C . SER C 1 222 ? 32.40588 89.97155 62.70943 1.000 18.64644 222 SER C C 1
ATOM 6617 O O . SER C 1 222 ? 32.66193 91.04365 62.14272 1.000 18.94006 222 SER C O 1
ATOM 6620 N N . ILE C 1 223 ? 31.53453 89.90262 63.70922 1.000 17.83292 223 ILE C N 1
ATOM 6621 C CA . ILE C 1 223 ? 30.95728 91.11424 64.29909 1.000 18.15629 223 ILE C CA 1
ATOM 6622 C C . ILE C 1 223 ? 32.11026 92.03321 64.69303 1.000 19.99531 223 ILE C C 1
ATOM 6623 O O . ILE C 1 223 ? 33.10546 91.55727 65.26178 1.000 17.73425 223 ILE C O 1
ATOM 6628 N N . PRO C 1 224 ? 32.04107 93.34395 64.41714 1.000 19.74049 224 PRO C N 1
ATOM 6629 C CA . PRO C 1 224 ? 33.22866 94.18418 64.66210 1.000 18.91282 224 PRO C CA 1
ATOM 6630 C C . PRO C 1 224 ? 33.73948 94.14320 66.08837 1.000 16.31571 224 PRO C C 1
ATOM 6631 O O . PRO C 1 224 ? 34.96162 94.14013 66.29752 1.000 18.31404 224 PRO C O 1
ATOM 6635 N N . ALA C 1 225 ? 32.83399 94.14837 67.07978 1.000 16.31809 225 ALA C N 1
ATOM 6636 C CA . ALA C 1 225 ? 33.25810 94.06603 68.47561 1.000 17.94176 225 ALA C CA 1
ATOM 6637 C C . ALA C 1 225 ? 34.04462 92.78618 68.73423 1.000 19.22567 225 ALA C C 1
ATOM 6638 O O . ALA C 1 225 ? 35.00820 92.78032 69.50941 1.000 17.99396 225 ALA C O 1
ATOM 6640 N N . ASP C 1 226 ? 33.65540 91.69365 68.08016 1.000 17.69954 226 ASP C N 1
ATOM 6641 C CA . ASP C 1 226 ? 34.32626 90.42407 68.32413 1.000 18.67341 226 ASP C CA 1
ATOM 6642 C C . ASP C 1 226 ? 35.69599 90.37197 67.66754 1.000 20.19101 226 ASP C C 1
ATOM 6643 O O . ASP C 1 226 ? 36.66900 89.92082 68.28694 1.000 19.58750 226 ASP C O 1
ATOM 6648 N N . ARG C 1 227 ? 35.80461 90.84450 66.42542 1.000 17.47623 227 ARG C N 1
ATOM 6649 C CA . ARG C 1 227 ? 37.12349 90.93365 65.80679 1.000 18.50628 227 ARG C CA 1
ATOM 6650 C C . ARG C 1 227 ? 38.04131 91.88124 66.57270 1.000 17.64823 227 ARG C C 1
ATOM 6651 O O . ARG C 1 227 ? 39.25874 91.66125 66.61719 1.000 17.81743 227 ARG C O 1
ATOM 6659 N N . PHE C 1 228 ? 37.48614 92.94536 67.17898 1.000 16.77846 228 PHE C N 1
ATOM 6660 C CA . PHE C 1 228 ? 38.31755 93.85062 67.96648 1.000 18.02179 228 PHE C CA 1
ATOM 6661 C C . PHE C 1 228 ? 38.92590 93.13617 69.16983 1.000 18.34605 228 PHE C C 1
ATOM 6662 O O . PHE C 1 228 ? 40.13810 93.21147 69.40978 1.000 17.65200 228 PHE C O 1
ATOM 6670 N N . VAL C 1 229 ? 38.09789 92.41941 69.92921 1.000 17.76827 229 VAL C N 1
ATOM 6671 C CA . VAL C 1 229 ? 38.60656 91.65536 71.06530 1.000 17.65714 229 VAL C CA 1
ATOM 6672 C C . VAL C 1 229 ? 39.69896 90.69074 70.61697 1.000 15.86998 229 VAL C C 1
ATOM 6673 O O . VAL C 1 229 ? 40.78971 90.64948 71.20042 1.000 17.19717 229 VAL C O 1
ATOM 6677 N N . LYS C 1 230 ? 39.41526 89.88525 69.59246 1.000 17.64790 230 LYS C N 1
ATOM 6678 C CA . LYS C 1 230 ? 40.38993 88.87657 69.18734 1.000 17.42990 230 LYS C CA 1
ATOM 6679 C C . LYS C 1 230 ? 41.66263 89.51943 68.63698 1.000 17.59705 230 LYS C C 1
ATOM 6680 O O . LYS C 1 230 ? 42.77635 89.10860 68.98643 1.000 17.83596 230 LYS C O 1
ATOM 6686 N N . ALA C 1 231 ? 41.52963 90.51474 67.75604 1.000 18.35493 231 ALA C N 1
ATOM 6687 C CA . ALA C 1 231 ? 42.73270 91.13202 67.20635 1.000 18.06676 231 ALA C CA 1
ATOM 6688 C C . ALA C 1 231 ? 43.57973 91.75915 68.30826 1.000 17.12320 231 ALA C C 1
ATOM 6689 O O . ALA C 1 231 ? 44.80954 91.64582 68.30196 1.000 18.45211 231 ALA C O 1
ATOM 6691 N N . ALA C 1 232 ? 42.94092 92.44043 69.25914 1.000 17.38906 232 ALA C N 1
ATOM 6692 C CA . ALA C 1 232 ? 43.69156 93.03904 70.35784 1.000 18.65705 232 ALA C CA 1
ATOM 6693 C C . ALA C 1 232 ? 44.39292 91.97180 71.19333 1.000 19.09959 232 ALA C C 1
ATOM 6694 O O . ALA C 1 232 ? 45.57027 92.10848 71.54637 1.000 18.20795 232 ALA C O 1
ATOM 6696 N N . TYR C 1 233 ? 43.67277 90.90231 71.52718 1.000 17.71350 233 TYR C N 1
ATOM 6697 C CA . TYR C 1 233 ? 44.25340 89.81232 72.30325 1.000 19.57447 233 TYR C CA 1
ATOM 6698 C C . TYR C 1 233 ? 45.44066 89.19172 71.58218 1.000 17.59265 233 TYR C C 1
ATOM 6699 O O . TYR C 1 233 ? 46.46402 88.88355 72.20713 1.000 19.13184 233 TYR C O 1
ATOM 6708 N N . LEU C 1 234 ? 45.31057 88.96953 70.27400 1.000 17.81314 234 LEU C N 1
ATOM 6709 C CA . LEU C 1 234 ? 46.40947 88.37130 69.52120 1.000 19.12105 234 LEU C CA 1
ATOM 6710 C C . LEU C 1 234 ? 47.59750 89.31553 69.44400 1.000 19.91287 234 LEU C C 1
ATOM 6711 O O . LEU C 1 234 ? 48.74898 88.89202 69.60363 1.000 18.36563 234 LEU C O 1
ATOM 6716 N N . ASN C 1 235 ? 47.34767 90.59607 69.17250 1.000 17.94249 235 ASN C N 1
ATOM 6717 C CA . ASN C 1 235 ? 48.46509 91.51314 69.00275 1.000 18.74249 235 ASN C CA 1
ATOM 6718 C C . ASN C 1 235 ? 49.25902 91.65492 70.29580 1.000 18.44054 235 ASN C C 1
ATOM 6719 O O . ASN C 1 235 ? 50.49563 91.63646 70.28557 1.000 20.99430 235 ASN C O 1
ATOM 6724 N N . VAL C 1 236 ? 48.56797 91.82861 71.42662 1.000 18.20578 236 VAL C N 1
ATOM 6725 C CA . VAL C 1 236 ? 49.30836 92.09380 72.65070 1.000 21.62415 236 VAL C CA 1
ATOM 6726 C C . VAL C 1 236 ? 50.01768 90.85423 73.16283 1.000 19.22116 236 VAL C C 1
ATOM 6727 O O . VAL C 1 236 ? 51.00736 90.97253 73.89323 1.000 22.65592 236 VAL C O 1
ATOM 6731 N N . ASN C 1 237 ? 49.56377 89.65773 72.77602 1.000 19.04855 237 ASN C N 1
ATOM 6732 C CA . ASN C 1 237 ? 50.21615 88.43446 73.22696 1.000 19.47286 237 ASN C CA 1
ATOM 6733 C C . ASN C 1 237 ? 51.21557 87.84871 72.23726 1.000 22.07013 237 ASN C C 1
ATOM 6734 O O . ASN C 1 237 ? 51.97805 86.95558 72.62239 1.000 20.01491 237 ASN C O 1
ATOM 6739 N N . TYR C 1 238 ? 51.23670 88.31307 70.99362 1.000 17.43267 238 TYR C N 1
ATOM 6740 C CA . TYR C 1 238 ? 52.21217 87.80549 70.02744 1.000 20.05412 238 TYR C CA 1
ATOM 6741 C C . TYR C 1 238 ? 53.60205 88.30699 70.40790 1.000 21.26712 238 TYR C C 1
ATOM 6742 O O . TYR C 1 238 ? 53.78289 89.51224 70.60929 1.000 23.89921 238 TYR C O 1
ATOM 6751 N N . PRO C 1 239 ? 54.59716 87.43237 70.52740 1.000 20.81468 239 PRO C N 1
ATOM 6752 C CA . PRO C 1 239 ? 55.94238 87.89309 70.89857 1.000 22.23814 239 PRO C CA 1
ATOM 6753 C C . PRO C 1 239 ? 56.48664 88.88479 69.88161 1.000 21.80693 239 PRO C C 1
ATOM 6754 O O . PRO C 1 239 ? 56.09292 88.89835 68.71404 1.000 23.06782 239 PRO C O 1
ATOM 6758 N N . THR C 1 240 ? 57.40352 89.72963 70.34008 1.000 23.06621 240 THR C N 1
ATOM 6759 C CA . THR C 1 240 ? 58.17242 90.53475 69.40352 1.000 22.38622 240 THR C CA 1
ATOM 6760 C C . THR C 1 240 ? 59.12076 89.60665 68.65622 1.000 23.97151 240 THR C C 1
ATOM 6761 O O . THR C 1 240 ? 59.73047 88.71221 69.25283 1.000 25.54001 240 THR C O 1
ATOM 6765 N N . VAL C 1 241 ? 59.19924 89.77367 67.34182 1.000 21.97283 241 VAL C N 1
ATOM 6766 C CA . VAL C 1 241 ? 60.01188 88.90198 66.50396 1.000 20.55901 241 VAL C CA 1
ATOM 6767 C C . VAL C 1 241 ? 61.01853 89.74704 65.73278 1.000 23.75105 241 VAL C C 1
ATOM 6768 O O . VAL C 1 241 ? 60.88827 90.97002 65.62996 1.000 22.83928 241 VAL C O 1
ATOM 6772 N N . LYS C 1 242 ? 62.03515 89.08161 65.18491 1.000 25.81815 242 LYS C N 1
ATOM 6773 C CA . LYS C 1 242 ? 63.19768 89.76682 64.62124 1.000 25.96021 242 LYS C CA 1
ATOM 6774 C C . LYS C 1 242 ? 63.25828 89.61627 63.10586 1.000 25.55513 242 LYS C C 1
ATOM 6775 O O . LYS C 1 242 ? 63.13038 88.50623 62.57817 1.000 26.04846 242 LYS C O 1
ATOM 6777 N N . GLY C 1 243 ? 63.49999 90.72509 62.41064 1.000 24.33858 243 GLY C N 1
ATOM 6778 C CA . GLY C 1 243 ? 63.76659 90.67218 60.98844 1.000 24.73828 243 GLY C CA 1
ATOM 6779 C C . GLY C 1 243 ? 62.52789 90.86274 60.12806 1.000 22.96022 243 GLY C C 1
ATOM 6780 O O . GLY C 1 243 ? 61.38836 90.64670 60.55089 1.000 22.21817 243 GLY C O 1
ATOM 6781 N N . GLU C 1 244 ? 62.77934 91.24555 58.87345 1.000 24.04314 244 GLU C N 1
ATOM 6782 C CA . GLU C 1 244 ? 61.70163 91.61641 57.95955 1.000 22.67259 244 GLU C CA 1
ATOM 6783 C C . GLU C 1 244 ? 60.76709 90.44230 57.67788 1.000 22.49065 244 GLU C C 1
ATOM 6784 O O . GLU C 1 244 ? 59.54487 90.58422 57.76961 1.000 21.90633 244 GLU C O 1
ATOM 6790 N N . LYS C 1 245 ? 61.31607 89.27429 57.31878 1.000 21.38070 245 LYS C N 1
ATOM 6791 C CA . LYS C 1 245 ? 60.45315 88.14395 56.97221 1.000 21.70659 245 LYS C CA 1
ATOM 6792 C C . LYS C 1 245 ? 59.57251 87.73809 58.14811 1.000 20.06574 245 LYS C C 1
ATOM 6793 O O . LYS C 1 245 ? 58.37171 87.48942 57.97911 1.000 22.71914 245 LYS C O 1
ATOM 6799 N N . ALA C 1 246 ? 60.15178 87.65830 59.34891 1.000 21.29178 246 ALA C N 1
ATOM 6800 C CA . ALA C 1 246 ? 59.38308 87.18466 60.49613 1.000 20.60782 246 ALA C CA 1
ATOM 6801 C C . ALA C 1 246 ? 58.29799 88.18085 60.88285 1.000 20.16603 246 ALA C C 1
ATOM 6802 O O . ALA C 1 246 ? 57.21210 87.78639 61.32016 1.000 20.80852 246 ALA C O 1
ATOM 6804 N N . ASN C 1 247 ? 58.57356 89.47234 60.73367 1.000 21.38932 247 ASN C N 1
ATOM 6805 C CA . ASN C 1 247 ? 57.59343 90.47433 61.13680 1.000 19.93560 247 ASN C CA 1
ATOM 6806 C C . ASN C 1 247 ? 56.45210 90.57971 60.13193 1.000 19.45830 247 ASN C C 1
ATOM 6807 O O . ASN C 1 247 ? 55.28315 90.71362 60.52078 1.000 19.55819 247 ASN C O 1
ATOM 6812 N N . VAL C 1 248 ? 56.76512 90.52427 58.83945 1.000 19.77616 248 VAL C N 1
ATOM 6813 C CA . VAL C 1 248 ? 55.70634 90.46797 57.83993 1.000 19.71791 248 VAL C CA 1
ATOM 6814 C C . VAL C 1 248 ? 54.85132 89.22572 58.05072 1.000 18.67818 248 VAL C C 1
ATOM 6815 O O . VAL C 1 248 ? 53.62218 89.27395 57.94138 1.000 19.50181 248 VAL C O 1
ATOM 6819 N N . ALA C 1 249 ? 55.48968 88.09444 58.36857 1.000 18.06346 249 ALA C N 1
ATOM 6820 C CA . ALA C 1 249 ? 54.73451 86.86400 58.59986 1.000 17.86287 249 ALA C CA 1
ATOM 6821 C C . ALA C 1 249 ? 53.83645 86.99267 59.82386 1.000 18.04780 249 ALA C C 1
ATOM 6822 O O . ALA C 1 249 ? 52.65165 86.66646 59.76609 1.000 19.30309 249 ALA C O 1
ATOM 6824 N N . LYS C 1 250 ? 54.39167 87.47675 60.93763 1.000 18.25998 250 LYS C N 1
ATOM 6825 C CA . LYS C 1 250 ? 53.59152 87.74280 62.13035 1.000 18.97000 250 LYS C CA 1
ATOM 6826 C C . LYS C 1 250 ? 52.38286 88.59882 61.79159 1.000 20.20381 250 LYS C C 1
ATOM 6827 O O . LYS C 1 250 ? 51.26168 88.31934 62.24136 1.000 19.90761 250 LYS C O 1
ATOM 6833 N N . PHE C 1 251 ? 52.60204 89.65935 61.00116 1.000 18.25391 251 PHE C N 1
ATOM 6834 C CA . PHE C 1 251 ? 51.52912 90.57706 60.63972 1.000 18.71146 251 PHE C CA 1
ATOM 6835 C C . PHE C 1 251 ? 50.40384 89.85438 59.90521 1.000 17.76548 251 PHE C C 1
ATOM 6836 O O . PHE C 1 251 ? 49.23212 89.94970 60.28576 1.000 19.47539 251 PHE C O 1
ATOM 6844 N N . PHE C 1 252 ? 50.74783 89.09095 58.85746 1.000 18.81322 252 PHE C N 1
ATOM 6845 C CA . PHE C 1 252 ? 49.73225 88.35803 58.11044 1.000 18.00392 252 PHE C CA 1
ATOM 6846 C C . PHE C 1 252 ? 49.11527 87.23325 58.94431 1.000 18.15914 252 PHE C C 1
ATOM 6847 O O . PHE C 1 252 ? 47.93593 86.90493 58.76081 1.000 18.76484 252 PHE C O 1
ATOM 6855 N N . ASN C 1 253 ? 49.89050 86.62764 59.84734 1.000 18.11883 253 ASN C N 1
ATOM 6856 C CA . ASN C 1 253 ? 49.33226 85.59041 60.71543 1.000 17.96599 253 ASN C CA 1
ATOM 6857 C C . ASN C 1 253 ? 48.17042 86.14914 61.52941 1.000 18.27748 253 ASN C C 1
ATOM 6858 O O . ASN C 1 253 ? 47.11169 85.51895 61.64636 1.000 18.81862 253 ASN C O 1
ATOM 6863 N N . ILE C 1 254 ? 48.35897 87.34075 62.10051 1.000 16.91250 254 ILE C N 1
ATOM 6864 C CA . ILE C 1 254 ? 47.31680 87.95639 62.92190 1.000 17.60221 254 ILE C CA 1
ATOM 6865 C C . ILE C 1 254 ? 46.12202 88.36511 62.06548 1.000 17.87385 254 ILE C C 1
ATOM 6866 O O . ILE C 1 254 ? 44.97151 88.04632 62.37464 1.000 18.02023 254 ILE C O 1
ATOM 6871 N N . LEU C 1 255 ? 46.36622 89.10343 60.98304 1.000 18.07104 255 LEU C N 1
ATOM 6872 C CA . LEU C 1 255 ? 45.23883 89.60487 60.20699 1.000 17.79608 255 LEU C CA 1
ATOM 6873 C C . LEU C 1 255 ? 44.48685 88.49032 59.49390 1.000 17.07424 255 LEU C C 1
ATOM 6874 O O . LEU C 1 255 ? 43.26849 88.58370 59.32947 1.000 18.98765 255 LEU C O 1
ATOM 6879 N N . LYS C 1 256 ? 45.18190 87.42567 59.06539 1.000 17.73043 256 LYS C N 1
ATOM 6880 C CA . LYS C 1 256 ? 44.45925 86.32851 58.43382 1.000 17.43299 256 LYS C CA 1
ATOM 6881 C C . LYS C 1 256 ? 43.64994 85.54463 59.45477 1.000 17.40020 256 LYS C C 1
ATOM 6882 O O . LYS C 1 256 ? 42.61241 84.96956 59.10740 1.000 19.14791 256 LYS C O 1
ATOM 6888 N N . SER C 1 257 ? 44.08687 85.54374 60.71818 1.000 17.00590 257 SER C N 1
ATOM 6889 C CA . SER C 1 257 ? 43.29718 84.90192 61.76433 1.000 17.76439 257 SER C CA 1
ATOM 6890 C C . SER C 1 257 ? 41.94322 85.58579 61.92740 1.000 20.31933 257 SER C C 1
ATOM 6891 O O . SER C 1 257 ? 40.93331 84.92079 62.19488 1.000 20.21923 257 SER C O 1
ATOM 6894 N N . VAL C 1 258 ? 41.89585 86.91176 61.79612 1.000 17.88372 258 VAL C N 1
ATOM 6895 C CA . VAL C 1 258 ? 40.64242 87.65528 61.99899 1.000 18.59887 258 VAL C CA 1
ATOM 6896 C C . VAL C 1 258 ? 39.98716 88.06847 60.67873 1.000 20.41325 258 VAL C C 1
ATOM 6897 O O . VAL C 1 258 ? 39.09592 88.91772 60.66378 1.000 20.48005 258 VAL C O 1
ATOM 6901 N N . ALA C 1 259 ? 40.40128 87.46987 59.57069 1.000 19.21947 259 ALA C N 1
ATOM 6902 C CA . ALA C 1 259 ? 39.78585 87.78021 58.29067 1.000 19.08251 259 ALA C CA 1
ATOM 6903 C C . ALA C 1 259 ? 38.31200 87.36780 58.26555 1.000 21.17280 259 ALA C C 1
ATOM 6904 O O . ALA C 1 259 ? 37.89037 86.44054 58.96455 1.000 19.47627 259 ALA C O 1
ATOM 6906 N N . MET C 1 260 ? 37.52114 88.09220 57.46746 1.000 18.73649 260 MET C N 1
ATOM 6907 C CA . MET C 1 260 ? 36.14458 87.72772 57.12344 1.000 19.33541 260 MET C CA 1
ATOM 6908 C C . MET C 1 260 ? 36.14155 86.75333 55.95893 1.000 19.61549 260 MET C C 1
ATOM 6909 O O . MET C 1 260 ? 36.46676 87.12199 54.82927 1.000 19.14550 260 MET C O 1
ATOM 6914 N N . ILE C 1 261 ? 35.70986 85.53136 56.21145 1.000 19.38666 261 ILE C N 1
ATOM 6915 C CA . ILE C 1 261 ? 35.88514 84.45243 55.24856 1.000 18.55697 261 ILE C CA 1
ATOM 6916 C C . ILE C 1 261 ? 34.69142 84.39281 54.30069 1.000 18.79625 261 ILE C C 1
ATOM 6917 O O . ILE C 1 261 ? 33.53250 84.37561 54.73786 1.000 18.95222 261 ILE C O 1
ATOM 6922 N N . LYS C 1 262 ? 34.97589 84.32880 52.99840 1.000 17.93406 262 LYS C N 1
ATOM 6923 C CA . LYS C 1 262 ? 33.91999 84.37965 51.99049 1.000 18.88426 262 LYS C CA 1
ATOM 6924 C C . LYS C 1 262 ? 32.93627 83.22230 52.16197 1.000 20.23308 262 LYS C C 1
ATOM 6925 O O . LYS C 1 262 ? 33.34113 82.06553 52.32455 1.000 20.89694 262 LYS C O 1
ATOM 6931 N N . GLY C 1 263 ? 31.63647 83.53939 52.09605 1.000 18.76118 263 GLY C N 1
ATOM 6932 C CA . GLY C 1 263 ? 30.56980 82.58513 52.35342 1.000 18.13067 263 GLY C CA 1
ATOM 6933 C C . GLY C 1 263 ? 30.08662 82.55191 53.78954 1.000 19.39187 263 GLY C C 1
ATOM 6934 O O . GLY C 1 263 ? 28.97482 82.07307 54.04846 1.000 20.75021 263 GLY C O 1
ATOM 6935 N N . SER C 1 264 ? 30.88286 83.04881 54.73253 1.000 19.16609 264 SER C N 1
ATOM 6936 C CA . SER C 1 264 ? 30.47806 83.00522 56.13132 1.000 19.67729 264 SER C CA 1
ATOM 6937 C C . SER C 1 264 ? 29.68211 84.22688 56.56331 1.000 20.74866 264 SER C C 1
ATOM 6938 O O . SER C 1 264 ? 29.10233 84.19998 57.64979 1.000 20.17391 264 SER C O 1
ATOM 6941 N N . VAL C 1 265 ? 29.66070 85.29866 55.76146 1.000 18.77714 265 VAL C N 1
ATOM 6942 C CA . VAL C 1 265 ? 28.88752 86.50214 56.06466 1.000 18.47653 265 VAL C CA 1
ATOM 6943 C C . VAL C 1 265 ? 28.10843 86.90455 54.81574 1.000 20.75111 265 VAL C C 1
ATOM 6944 O O . VAL C 1 265 ? 28.71190 87.19725 53.77741 1.000 19.97971 265 VAL C O 1
ATOM 6948 N N . VAL C 1 266 ? 26.78081 86.93708 54.91320 1.000 19.79589 266 VAL C N 1
ATOM 6949 C CA . VAL C 1 266 ? 25.92390 87.41756 53.82896 1.000 20.42735 266 VAL C CA 1
ATOM 6950 C C . VAL C 1 266 ? 25.15027 88.62917 54.34118 1.000 21.27281 266 VAL C C 1
ATOM 6951 O O . VAL C 1 266 ? 24.37582 88.51955 55.30199 1.000 21.38066 266 VAL C O 1
ATOM 6955 N N . ASN C 1 267 ? 25.36303 89.78679 53.71560 1.000 22.45605 267 ASN C N 1
ATOM 6956 C CA . ASN C 1 267 ? 24.72021 90.99435 54.21870 1.000 20.98157 267 ASN C CA 1
ATOM 6957 C C . ASN C 1 267 ? 23.22979 91.00991 53.87113 1.000 24.10998 267 ASN C C 1
ATOM 6958 O O . ASN C 1 267 ? 22.70937 90.13536 53.16672 1.000 23.82267 267 ASN C O 1
ATOM 6963 N N . LYS C 1 268 ? 22.53874 92.04564 54.37268 1.000 23.72573 268 LYS C N 1
ATOM 6964 C CA . LYS C 1 268 ? 21.09345 92.13710 54.20852 1.000 26.60557 268 LYS C CA 1
ATOM 6965 C C . LYS C 1 268 ? 20.68765 92.34485 52.75776 1.000 29.71481 268 LYS C C 1
ATOM 6966 O O . LYS C 1 268 ? 19.51267 92.15532 52.42377 1.000 33.74105 268 LYS C O 1
ATOM 6968 N N . LEU C 1 269 ? 21.62298 92.73578 51.89605 1.000 28.81381 269 LEU C N 1
ATOM 6969 C CA . LEU C 1 269 ? 21.36712 92.85134 50.46719 1.000 31.26179 269 LEU C CA 1
ATOM 6970 C C . LEU C 1 269 ? 21.64664 91.56161 49.71218 1.000 31.54340 269 LEU C C 1
ATOM 6971 O O . LEU C 1 269 ? 21.44272 91.51921 48.49487 1.000 33.86607 269 LEU C O 1
ATOM 6976 N N . GLY C 1 270 ? 22.11042 90.51849 50.39551 1.000 27.10355 270 GLY C N 1
ATOM 6977 C CA . GLY C 1 270 ? 22.34863 89.23876 49.76481 1.000 29.17132 270 GLY C CA 1
ATOM 6978 C C . GLY C 1 270 ? 23.75594 89.00674 49.26183 1.000 27.11139 270 GLY C C 1
ATOM 6979 O O . GLY C 1 270 ? 24.00763 87.96810 48.63585 1.000 27.45188 270 GLY C O 1
ATOM 6980 N N . SER C 1 271 ? 24.68749 89.91779 49.52800 1.000 27.10108 271 SER C N 1
ATOM 6981 C CA . SER C 1 271 ? 26.04192 89.80610 49.00580 1.000 26.27750 271 SER C CA 1
ATOM 6982 C C . SER C 1 271 ? 26.99856 89.25645 50.05934 1.000 24.99354 271 SER C C 1
ATOM 6983 O O . SER C 1 271 ? 26.88062 89.55999 51.24653 1.000 22.92996 271 SER C O 1
ATOM 6986 N N . ASP C 1 272 ? 27.98038 88.47731 49.60593 1.000 23.62733 272 ASP C N 1
ATOM 6987 C CA . ASP C 1 272 ? 29.04969 88.03419 50.49405 1.000 23.38330 272 ASP C CA 1
ATOM 6988 C C . ASP C 1 272 ? 29.90086 89.22674 50.91734 1.000 24.26503 272 ASP C C 1
ATOM 6989 O O . ASP C 1 272 ? 30.34272 90.00940 50.07131 1.000 24.93304 272 ASP C O 1
ATOM 6994 N N . GLU C 1 273 ? 30.14306 89.35535 52.22339 1.000 20.41535 273 GLU C N 1
ATOM 6995 C CA . GLU C 1 273 ? 31.13629 90.28193 52.75686 1.000 20.54238 273 GLU C CA 1
ATOM 6996 C C . GLU C 1 273 ? 32.36155 89.48442 53.17987 1.000 21.62858 273 GLU C C 1
ATOM 6997 O O . GLU C 1 273 ? 32.23584 88.48406 53.89968 1.000 21.43118 273 GLU C O 1
ATOM 7003 N N . TYR C 1 274 ? 33.53989 89.92543 52.75630 1.000 21.56482 274 TYR C N 1
ATOM 7004 C CA . TYR C 1 274 ? 34.73523 89.14486 53.04004 1.000 21.76451 274 TYR C CA 1
ATOM 7005 C C . TYR C 1 274 ? 35.97083 90.01551 52.88851 1.000 20.65196 274 TYR C C 1
ATOM 7006 O O . TYR C 1 274 ? 35.91447 91.12472 52.33805 1.000 20.17236 274 TYR C O 1
ATOM 7015 N N . THR C 1 275 ? 37.08422 89.50178 53.41270 1.000 19.57651 275 THR C N 1
ATOM 7016 C CA . THR C 1 275 ? 38.39537 90.14781 53.30574 1.000 20.35790 275 THR C CA 1
ATOM 7017 C C . THR C 1 275 ? 38.89849 90.01612 51.86900 1.000 19.55543 275 THR C C 1
ATOM 7018 O O . THR C 1 275 ? 39.34952 88.94780 51.43830 1.000 19.84336 275 THR C O 1
ATOM 7022 N N . VAL C 1 276 ? 38.82507 91.11740 51.11606 1.000 20.50764 276 VAL C N 1
ATOM 7023 C CA . VAL C 1 276 ? 39.23732 91.07374 49.71761 1.000 21.32207 276 VAL C CA 1
ATOM 7024 C C . VAL C 1 276 ? 40.74708 91.19924 49.58485 1.000 19.67923 276 VAL C C 1
ATOM 7025 O O . VAL C 1 276 ? 41.33602 90.64926 48.64338 1.000 20.58367 276 VAL C O 1
ATOM 7029 N N . TYR C 1 277 ? 41.40278 91.89876 50.50872 1.000 18.11459 277 TYR C N 1
ATOM 7030 C CA . TYR C 1 277 ? 42.85705 91.93070 50.52830 1.000 19.00635 277 TYR C CA 1
ATOM 7031 C C . TYR C 1 277 ? 43.35057 92.15933 51.94836 1.000 20.44497 277 TYR C C 1
ATOM 7032 O O . TYR C 1 277 ? 42.63335 92.68593 52.80674 1.000 19.69724 277 TYR C O 1
ATOM 7041 N N . THR C 1 278 ? 44.59990 91.75751 52.17185 1.000 17.57115 278 THR C N 1
ATOM 7042 C CA . THR C 1 278 ? 45.34561 92.04145 53.38943 1.000 18.88916 278 THR C CA 1
ATOM 7043 C C . THR C 1 278 ? 46.64683 92.70075 52.97346 1.000 19.46833 278 THR C C 1
ATOM 7044 O O . THR C 1 278 ? 47.31519 92.21799 52.05338 1.000 19.55901 278 THR C O 1
ATOM 7048 N N . ALA C 1 279 ? 47.01894 93.78377 53.65342 1.000 19.38535 279 ALA C N 1
ATOM 7049 C CA . ALA C 1 279 ? 48.20905 94.52423 53.26101 1.000 20.11652 279 ALA C CA 1
ATOM 7050 C C . ALA C 1 279 ? 48.99755 94.94540 54.49071 1.000 19.29710 279 ALA C C 1
ATOM 7051 O O . ALA C 1 279 ? 48.42818 95.26000 55.54031 1.000 20.28914 279 ALA C O 1
ATOM 7053 N N . CYS C 1 280 ? 50.31949 94.96250 54.33891 1.000 20.11794 280 CYS C N 1
ATOM 7054 C CA . CYS C 1 280 ? 51.24382 95.36405 55.38606 1.000 17.81303 280 CYS C CA 1
ATOM 7055 C C . CYS C 1 280 ? 52.29243 96.28375 54.78538 1.000 21.08538 280 CYS C C 1
ATOM 7056 O O . CYS C 1 280 ? 52.94559 95.92358 53.79936 1.000 20.81461 280 CYS C O 1
ATOM 7059 N N . TYR C 1 281 ? 52.47468 97.45352 55.38738 1.000 20.32422 281 TYR C N 1
ATOM 7060 C CA . TYR C 1 281 ? 53.58082 98.33051 55.03507 1.000 20.12088 281 TYR C CA 1
ATOM 7061 C C . TYR C 1 281 ? 54.69982 98.15477 56.05155 1.000 20.03960 281 TYR C C 1
ATOM 7062 O O . TYR C 1 281 ? 54.47896 98.31203 57.25866 1.000 19.73726 281 TYR C O 1
ATOM 7071 N N . SER C 1 282 ? 55.89680 97.82204 55.56166 1.000 19.77538 282 SER C N 1
ATOM 7072 C CA . SER C 1 282 ? 57.10384 97.80956 56.37663 1.000 19.37099 282 SER C CA 1
ATOM 7073 C C . SER C 1 282 ? 57.82732 99.14137 56.18103 1.000 20.88092 282 SER C C 1
ATOM 7074 O O . SER C 1 282 ? 58.34641 99.41791 55.09434 1.000 23.16986 282 SER C O 1
ATOM 7077 N N . ALA C 1 283 ? 57.88114 99.95319 57.23916 1.000 21.75012 283 ALA C N 1
ATOM 7078 C CA . ALA C 1 283 ? 58.56480 101.23860 57.13725 1.000 22.23111 283 ALA C CA 1
ATOM 7079 C C . ALA C 1 283 ? 60.05391 101.05473 56.86506 1.000 27.12692 283 ALA C C 1
ATOM 7080 O O . ALA C 1 283 ? 60.66885 101.85344 56.14611 1.000 25.93673 283 ALA C O 1
ATOM 7082 N N . ALA C 1 284 ? 60.65251 100.00789 57.43182 1.000 25.84137 284 ALA C N 1
ATOM 7083 C CA . ALA C 1 284 ? 62.09608 99.81451 57.31009 1.000 28.43005 284 ALA C CA 1
ATOM 7084 C C . ALA C 1 284 ? 62.52186 99.61090 55.85996 1.000 27.52109 284 ALA C C 1
ATOM 7085 O O . ALA C 1 284 ? 63.57259 100.11197 55.44002 1.000 30.28832 284 ALA C O 1
ATOM 7087 N N . THR C 1 285 ? 61.72860 98.87967 55.07780 1.000 24.09593 285 THR C N 1
ATOM 7088 C CA . THR C 1 285 ? 62.04718 98.60044 53.68167 1.000 24.81875 285 THR C CA 1
ATOM 7089 C C . THR C 1 285 ? 61.20731 99.41102 52.70906 1.000 23.78379 285 THR C C 1
ATOM 7090 O O . THR C 1 285 ? 61.32751 99.20889 51.49245 1.000 26.12495 285 THR C O 1
ATOM 7094 N N . LYS C 1 286 ? 60.35974 100.31022 53.21608 1.000 22.77328 286 LYS C N 1
ATOM 7095 C CA . LYS C 1 286 ? 59.42067 101.07860 52.39519 1.000 23.02079 286 LYS C CA 1
ATOM 7096 C C . LYS C 1 286 ? 58.67239 100.17761 51.41828 1.000 24.37636 286 LYS C C 1
ATOM 7097 O O . LYS C 1 286 ? 58.42373 100.54451 50.27085 1.000 24.13024 286 LYS C O 1
ATOM 7103 N N . THR C 1 287 ? 58.29618 98.98040 51.87463 1.000 21.40549 287 THR C N 1
ATOM 7104 C CA . THR C 1 287 ? 57.66027 97.99475 51.01542 1.000 23.29260 287 THR C CA 1
ATOM 7105 C C . THR C 1 287 ? 56.22973 97.74081 51.46629 1.000 20.64749 287 THR C C 1
ATOM 7106 O O . THR C 1 287 ? 55.97742 97.55369 52.66045 1.000 20.71754 287 THR C O 1
ATOM 7110 N N . TYR C 1 288 ? 55.31073 97.74670 50.49995 1.000 19.63436 288 TYR C N 1
ATOM 7111 C CA . TYR C 1 288 ? 53.90304 97.41978 50.69300 1.000 20.77801 288 TYR C CA 1
ATOM 7112 C C . TYR C 1 288 ? 53.70660 95.98197 50.22452 1.000 22.26733 288 TYR C C 1
ATOM 7113 O O . TYR C 1 288 ? 53.88682 95.68157 49.03481 1.000 22.46425 288 TYR C O 1
ATOM 7122 N N . TYR C 1 289 ? 53.35920 95.09909 51.15901 1.000 18.94163 289 TYR C N 1
ATOM 7123 C CA . TYR C 1 289 ? 53.08394 93.69526 50.87472 1.000 21.26607 289 TYR C CA 1
ATOM 7124 C C . TYR C 1 289 ? 51.57645 93.49223 50.85731 1.000 20.72954 289 TYR C C 1
ATOM 7125 O O . TYR C 1 289 ? 50.86868 94.02190 51.72094 1.000 20.66300 289 TYR C O 1
ATOM 7134 N N . CYS C 1 290 ? 51.07106 92.72162 49.89445 1.000 20.13758 290 CYS C N 1
ATOM 7135 C CA . CYS C 1 290 ? 49.64358 92.41715 49.92591 1.000 20.41251 290 CYS C CA 1
ATOM 7136 C C . CYS C 1 290 ? 49.34902 91.07621 49.27013 1.000 20.15921 290 CYS C C 1
ATOM 7137 O O . CYS C 1 290 ? 50.12635 90.56121 48.46241 1.000 21.24019 290 CYS C O 1
ATOM 7140 N N . ASN C 1 291 ? 48.20084 90.51808 49.63617 1.000 20.84222 291 ASN C N 1
ATOM 7141 C CA . ASN C 1 291 ? 47.60116 89.40384 48.90912 1.000 20.58918 291 ASN C CA 1
ATOM 7142 C C . ASN C 1 291 ? 46.08848 89.59389 48.89622 1.000 20.36005 291 ASN C C 1
ATOM 7143 O O . ASN C 1 291 ? 45.55779 90.54858 49.48548 1.000 20.81705 291 ASN C O 1
ATOM 7148 N N . PHE C 1 292 ? 45.39369 88.70526 48.18815 1.000 20.84936 292 PHE C N 1
ATOM 7149 C CA . PHE C 1 292 ? 43.99290 88.89660 47.84649 1.000 20.93256 292 PHE C CA 1
ATOM 7150 C C . PHE C 1 292 ? 43.22329 87.60628 48.09112 1.000 19.65924 292 PHE C C 1
ATOM 7151 O O . PHE C 1 292 ? 43.79850 86.51817 48.13085 1.000 20.83174 292 PHE C O 1
ATOM 7159 N N . GLU C 1 293 ? 41.90298 87.74729 48.25085 1.000 21.08931 293 GLU C N 1
ATOM 7160 C CA . GLU C 1 293 ? 41.05788 86.58255 48.51884 1.000 18.84395 293 GLU C CA 1
ATOM 7161 C C . GLU C 1 293 ? 41.23025 85.50148 47.45906 1.000 20.33167 293 GLU C C 1
ATOM 7162 O O . GLU C 1 293 ? 41.10718 84.30897 47.76424 1.000 20.00844 293 GLU C O 1
ATOM 7168 N N . ASN C 1 294 ? 41.47866 85.89195 46.20800 1.000 21.14547 294 ASN C N 1
ATOM 7169 C CA . ASN C 1 294 ? 41.58067 84.93629 45.10843 1.000 22.69597 294 ASN C CA 1
ATOM 7170 C C . ASN C 1 294 ? 43.00306 84.74907 44.60585 1.000 21.37614 294 ASN C C 1
ATOM 7171 O O . ASN C 1 294 ? 43.19413 84.14960 43.54101 1.000 22.49701 294 ASN C O 1
ATOM 7176 N N . ASP C 1 295 ? 44.00655 85.21553 45.34910 1.000 20.21594 295 ASP C N 1
ATOM 7177 C CA . ASP C 1 295 ? 45.40203 85.03513 44.94283 1.000 22.77099 295 ASP C CA 1
ATOM 7178 C C . ASP C 1 295 ? 46.24938 85.27680 46.18903 1.000 23.73024 295 ASP C C 1
ATOM 7179 O O . ASP C 1 295 ? 46.44648 86.42759 46.59160 1.000 22.03830 295 ASP C O 1
ATOM 7184 N N . PHE C 1 296 ? 46.73005 84.18696 46.78822 1.000 21.61410 296 PHE C N 1
ATOM 7185 C CA . PHE C 1 296 ? 47.41198 84.23793 48.07039 1.000 20.99330 296 PHE C CA 1
ATOM 7186 C C . PHE C 1 296 ? 48.87745 84.64417 47.97585 1.000 20.83353 296 PHE C C 1
ATOM 7187 O O . PHE C 1 296 ? 49.48184 84.93240 49.01073 1.000 21.14908 296 PHE C O 1
ATOM 7195 N N . GLU C 1 297 ? 49.46249 84.66347 46.77782 1.000 22.33958 297 GLU C N 1
ATOM 7196 C CA . GLU C 1 297 ? 50.86085 85.03933 46.64215 1.000 23.62876 297 GLU C CA 1
ATOM 7197 C C . GLU C 1 297 ? 51.08075 86.42121 47.24253 1.000 23.29734 297 GLU C C 1
ATOM 7198 O O . GLU C 1 297 ? 50.30456 87.34661 46.99419 1.000 25.68870 297 GLU C O 1
ATOM 7204 N N . LEU C 1 298 ? 52.14136 86.55568 48.03416 1.000 22.17182 298 LEU C N 1
ATOM 7205 C CA . LEU C 1 298 ? 52.51128 87.83859 48.62269 1.000 25.10305 298 LEU C CA 1
ATOM 7206 C C . LEU C 1 298 ? 53.14331 88.69657 47.53499 1.000 25.21493 298 LEU C C 1
ATOM 7207 O O . LEU C 1 298 ? 54.23768 88.38636 47.05578 1.000 26.48145 298 LEU C O 1
ATOM 7212 N N . LYS C 1 299 ? 52.45425 89.76310 47.13299 1.000 21.85503 299 LYS C N 1
ATOM 7213 C CA . LYS C 1 299 ? 53.00455 90.70664 46.16834 1.000 23.34576 299 LYS C CA 1
ATOM 7214 C C . LYS C 1 299 ? 53.70712 91.83504 46.91492 1.000 24.08812 299 LYS C C 1
ATOM 7215 O O . LYS C 1 299 ? 53.33242 92.18368 48.03814 1.000 24.85711 299 LYS C O 1
ATOM 7221 N N . THR C 1 300 ? 54.74366 92.40411 46.28889 1.000 21.60008 300 THR C N 1
ATOM 7222 C CA . THR C 1 300 ? 55.52030 93.45534 46.93555 1.000 21.97602 300 THR C CA 1
ATOM 7223 C C . THR C 1 300 ? 55.68151 94.64303 45.99588 1.000 23.65412 300 THR C C 1
ATOM 7224 O O . THR C 1 300 ? 55.93658 94.47173 44.80065 1.000 24.96200 300 THR C O 1
ATOM 7228 N N . TYR C 1 301 ? 55.50665 95.84395 46.54670 1.000 22.39513 301 TYR C N 1
ATOM 7229 C CA . TYR C 1 301 ? 55.63503 97.10079 45.81812 1.000 22.40581 301 TYR C CA 1
ATOM 7230 C C . TYR C 1 301 ? 56.42257 98.03790 46.71418 1.000 23.49170 301 TYR C C 1
ATOM 7231 O O . TYR C 1 301 ? 56.23140 98.02806 47.93242 1.000 23.38229 301 TYR C O 1
ATOM 7240 N N . LYS C 1 302 ? 57.31493 98.84588 46.12733 1.000 22.70947 302 LYS C N 1
ATOM 7241 C CA . LYS C 1 302 ? 58.32934 99.51726 46.92851 1.000 22.10516 302 LYS C CA 1
ATOM 7242 C C . LYS C 1 302 ? 58.45786 100.98512 46.55069 1.000 24.95006 302 LYS C C 1
ATOM 7243 O O . LYS C 1 302 ? 58.41654 101.34110 45.36592 1.000 24.89014 302 LYS C O 1
ATOM 7245 N N . LEU C 1 303 ? 58.62343 101.82749 47.56923 1.000 22.80708 303 LEU C N 1
ATOM 7246 C CA . LEU C 1 303 ? 59.07536 103.20265 47.36549 1.000 23.26056 303 LEU C CA 1
ATOM 7247 C C . LEU C 1 303 ? 60.59536 103.17321 47.27067 1.000 24.25857 303 LEU C C 1
ATOM 7248 O O . LEU C 1 303 ? 61.28195 102.86295 48.25312 1.000 24.97446 303 LEU C O 1
ATOM 7253 N N . ASP C 1 304 ? 61.13143 103.50221 46.09774 1.000 25.64420 304 ASP C N 1
ATOM 7254 C CA . ASP C 1 304 ? 62.57083 103.53264 45.90556 1.000 27.47157 304 ASP C CA 1
ATOM 7255 C C . ASP C 1 304 ? 62.92520 104.76162 45.07742 1.000 28.74344 304 ASP C C 1
ATOM 7256 O O . ASP C 1 304 ? 62.06409 105.57993 44.74057 1.000 25.73200 304 ASP C O 1
ATOM 7261 N N . ASP C 1 305 ? 64.21051 104.89253 44.74270 1.000 30.97697 305 ASP C N 1
ATOM 7262 C CA . ASP C 1 305 ? 64.64766 106.09820 44.04451 1.000 31.87934 305 ASP C CA 1
ATOM 7263 C C . ASP C 1 305 ? 63.98502 106.25872 42.68240 1.000 29.69652 305 ASP C C 1
ATOM 7264 O O . ASP C 1 305 ? 63.88476 107.38874 42.18445 1.000 33.27379 305 ASP C O 1
ATOM 7269 N N . GLU C 1 306 ? 63.53007 105.16467 42.06877 1.000 27.11176 306 GLU C N 1
ATOM 7270 C CA . GLU C 1 306 ? 62.77512 105.27115 40.82317 1.000 26.63761 306 GLU C CA 1
ATOM 7271 C C . GLU C 1 306 ? 61.32516 105.67876 41.07298 1.000 28.27241 306 GLU C C 1
ATOM 7272 O O . GLU C 1 306 ? 60.83658 106.65721 40.49738 1.000 28.92639 306 GLU C O 1
ATOM 7274 N N . THR C 1 307 ? 60.61364 104.94196 41.92907 1.000 26.72046 307 THR C N 1
ATOM 7275 C CA . THR C 1 307 ? 59.17835 105.17617 42.05212 1.000 24.19495 307 THR C CA 1
ATOM 7276 C C . THR C 1 307 ? 58.86982 106.46226 42.80759 1.000 24.25092 307 THR C C 1
ATOM 7277 O O . THR C 1 307 ? 57.85701 107.11254 42.52798 1.000 25.09794 307 THR C O 1
ATOM 7281 N N . MET C 1 308 ? 59.73044 106.85912 43.74408 1.000 22.42366 308 MET C N 1
ATOM 7282 C CA . MET C 1 308 ? 59.45413 108.05994 44.51725 1.000 23.42486 308 MET C CA 1
ATOM 7283 C C . MET C 1 308 ? 59.62269 109.31891 43.67756 1.000 24.10440 308 MET C C 1
ATOM 7284 O O . MET C 1 308 ? 59.06830 110.36228 44.03102 1.000 24.39374 308 MET C O 1
ATOM 7289 N N . ASN C 1 309 ? 60.36527 109.23404 42.57317 1.000 25.54820 309 ASN C N 1
ATOM 7290 C CA . ASN C 1 309 ? 60.70024 110.38886 41.74292 1.000 26.97896 309 ASN C CA 1
ATOM 7291 C C . ASN C 1 309 ? 60.05220 110.34139 40.35728 1.000 29.38638 309 ASN C C 1
ATOM 7292 O O . ASN C 1 309 ? 60.44555 111.10622 39.45762 1.000 27.82307 309 ASN C O 1
ATOM 7297 N N . ALA C 1 310 ? 59.06458 109.46835 40.16620 1.000 25.08253 310 ALA C N 1
ATOM 7298 C CA . ALA C 1 310 ? 58.36099 109.37911 38.89980 1.000 27.48679 310 ALA C CA 1
ATOM 7299 C C . ALA C 1 310 ? 57.58811 110.66419 38.61225 1.000 28.68558 310 ALA C C 1
ATOM 7300 O O . ALA C 1 310 ? 57.34190 111.49466 39.49260 1.000 26.78426 310 ALA C O 1
ATOM 7302 N N . ASP C 1 311 ? 57.18251 110.80364 37.34891 1.000 30.46998 311 ASP C N 1
ATOM 7303 C CA . ASP C 1 311 ? 56.45197 111.97487 36.88723 1.000 31.93542 311 ASP C CA 1
ATOM 7304 C C . ASP C 1 311 ? 54.93915 111.79940 36.90736 1.000 32.73405 311 ASP C C 1
ATOM 7305 O O . ASP C 1 311 ? 54.21771 112.79888 36.82091 1.000 37.80024 311 ASP C O 1
ATOM 7307 N N . LYS C 1 312 ? 54.44149 110.56830 37.01578 1.000 30.49625 312 LYS C N 1
ATOM 7308 C CA . LYS C 1 312 ? 53.01138 110.30176 37.08348 1.000 28.51174 312 LYS C CA 1
ATOM 7309 C C . LYS C 1 312 ? 52.75925 109.26000 38.16642 1.000 26.01397 312 LYS C C 1
ATOM 7310 O O . LYS C 1 312 ? 53.69075 108.65740 38.70263 1.000 27.00706 312 LYS C O 1
ATOM 7312 N N . LEU C 1 313 ? 51.48568 109.06070 38.49683 1.000 25.72900 313 LEU C N 1
ATOM 7313 C CA . LEU C 1 313 ? 51.12866 107.95041 39.37139 1.000 25.82084 313 LEU C CA 1
ATOM 7314 C C . LEU C 1 313 ? 51.62027 106.64359 38.77308 1.000 27.34609 313 LEU C C 1
ATOM 7315 O O . LEU C 1 313 ? 51.60482 106.45169 37.55151 1.000 26.67070 313 LEU C O 1
ATOM 7320 N N . ILE C 1 314 ? 52.03573 105.72994 39.64414 1.000 24.92481 314 ILE C N 1
ATOM 7321 C CA . ILE C 1 314 ? 52.34255 104.35735 39.26058 1.000 24.41154 314 ILE C CA 1
ATOM 7322 C C . ILE C 1 314 ? 51.23846 103.48369 39.83750 1.000 27.40411 314 ILE C C 1
ATOM 7323 O O . ILE C 1 314 ? 51.03395 103.45956 41.05764 1.000 27.36227 314 ILE C O 1
ATOM 7328 N N . THR C 1 315 ? 50.50379 102.79787 38.97128 1.000 28.72531 315 THR C N 1
ATOM 7329 C CA . THR C 1 315 ? 49.39008 101.96752 39.40404 1.000 26.54534 315 THR C CA 1
ATOM 7330 C C . THR C 1 315 ? 49.65095 100.51758 39.03174 1.000 30.75819 315 THR C C 1
ATOM 7331 O O . THR C 1 315 ? 50.24001 100.22378 37.98502 1.000 31.65555 315 THR C O 1
ATOM 7335 N N . TYR C 1 316 ? 49.22684 99.61886 39.91042 1.000 27.77753 316 TYR C N 1
ATOM 7336 C CA . TYR C 1 316 ? 49.39565 98.19115 39.70547 1.000 31.46313 316 TYR C CA 1
ATOM 7337 C C . TYR C 1 316 ? 48.02629 97.52182 39.80163 1.000 36.14582 316 TYR C C 1
ATOM 7338 O O . TYR C 1 316 ? 47.73615 96.54768 39.09892 1.000 42.25928 316 TYR C O 1
ATOM 7356 N N . THR D 1 3 ? 44.83704 71.26568 61.91773 1.000 17.77259 3 THR D N 1
ATOM 7357 C CA . THR D 1 3 ? 43.58781 71.24772 61.17053 1.000 16.89401 3 THR D CA 1
ATOM 7358 C C . THR D 1 3 ? 43.85914 70.71425 59.76519 1.000 18.91665 3 THR D C 1
ATOM 7359 O O . THR D 1 3 ? 44.74080 71.21856 59.07394 1.000 18.47587 3 THR D O 1
ATOM 7363 N N . GLY D 1 4 ? 43.10449 69.70428 59.34785 1.000 18.45983 4 GLY D N 1
ATOM 7364 C CA . GLY D 1 4 ? 43.15217 69.20537 57.98671 1.000 18.50106 4 GLY D CA 1
ATOM 7365 C C . GLY D 1 4 ? 41.94576 69.70107 57.21060 1.000 19.52359 4 GLY D C 1
ATOM 7366 O O . GLY D 1 4 ? 40.86716 69.88469 57.76702 1.000 19.92753 4 GLY D O 1
ATOM 7367 N N . LEU D 1 5 ? 42.13542 69.91993 55.90977 1.000 16.53727 5 LEU D N 1
ATOM 7368 C CA . LEU D 1 5 ? 41.09605 70.51402 55.08148 1.000 18.40779 5 LEU D CA 1
ATOM 7369 C C . LEU D 1 5 ? 41.18490 69.95296 53.67182 1.000 18.22306 5 LEU D C 1
ATOM 7370 O O . LEU D 1 5 ? 42.28336 69.86553 53.11719 1.000 18.28481 5 LEU D O 1
ATOM 7375 N N . ARG D 1 6 ? 40.02832 69.61237 53.08730 1.000 18.76624 6 ARG D N 1
ATOM 7376 C CA . ARG D 1 6 ? 39.94154 69.30204 51.66175 1.000 19.04157 6 ARG D CA 1
ATOM 7377 C C . ARG D 1 6 ? 38.65877 69.86150 51.05251 1.000 18.91018 6 ARG D C 1
ATOM 7378 O O . ARG D 1 6 ? 37.63253 70.01174 51.72658 1.000 19.65118 6 ARG D O 1
ATOM 7386 N N . PHE D 1 7 ? 38.73469 70.15941 49.75518 1.000 18.51980 7 PHE D N 1
ATOM 7387 C CA . PHE D 1 7 ? 37.56516 70.51351 48.95747 1.000 19.53369 7 PHE D CA 1
ATOM 7388 C C . PHE D 1 7 ? 37.96179 70.39252 47.49061 1.000 20.16020 7 PHE D C 1
ATOM 7389 O O . PHE D 1 7 ? 39.13606 70.21772 47.15701 1.000 19.82549 7 PHE D O 1
ATOM 7397 N N . THR D 1 8 ? 36.97350 70.47126 46.61323 1.000 22.29160 8 THR D N 1
ATOM 7398 C CA . THR D 1 8 ? 37.25750 70.46767 45.18382 1.000 22.07660 8 THR D CA 1
ATOM 7399 C C . THR D 1 8 ? 36.72515 71.74178 44.53727 1.000 24.69822 8 THR D C 1
ATOM 7400 O O . THR D 1 8 ? 35.94451 72.49340 45.12745 1.000 26.00626 8 THR D O 1
ATOM 7404 N N . ASP D 1 9 ? 37.16385 71.98137 43.30708 1.000 25.06997 9 ASP D N 1
ATOM 7405 C CA . ASP D 1 9 ? 36.59956 73.04745 42.49212 1.000 25.61405 9 ASP D CA 1
ATOM 7406 C C . ASP D 1 9 ? 35.43247 72.49017 41.67154 1.000 27.24065 9 ASP D C 1
ATOM 7407 O O . ASP D 1 9 ? 34.95617 71.37519 41.90274 1.000 30.72588 9 ASP D O 1
ATOM 7412 N N . ASP D 1 10 ? 34.96431 73.27252 40.69322 1.000 32.03561 10 ASP D N 1
ATOM 7413 C CA . ASP D 1 10 ? 33.83335 72.86253 39.87018 1.000 35.74583 10 ASP D CA 1
ATOM 7414 C C . ASP D 1 10 ? 34.18046 71.69214 38.95604 1.000 37.54935 10 ASP D C 1
ATOM 7415 O O . ASP D 1 10 ? 33.27333 71.03205 38.43967 1.000 40.18588 10 ASP D O 1
ATOM 7420 N N . GLN D 1 11 ? 35.46792 71.41348 38.76420 1.000 32.56182 11 GLN D N 1
ATOM 7421 C CA . GLN D 1 11 ? 35.93913 70.42865 37.79987 1.000 32.13279 11 GLN D CA 1
ATOM 7422 C C . GLN D 1 11 ? 36.48944 69.17306 38.46071 1.000 32.50172 11 GLN D C 1
ATOM 7423 O O . GLN D 1 11 ? 37.13605 68.36408 37.78743 1.000 35.75185 11 GLN D O 1
ATOM 7429 N N . GLY D 1 12 ? 36.26758 68.99533 39.76063 1.000 32.16594 12 GLY D N 1
ATOM 7430 C CA . GLY D 1 12 ? 36.82602 67.85519 40.45672 1.000 32.46103 12 GLY D CA 1
ATOM 7431 C C . GLY D 1 12 ? 38.30508 67.93572 40.75403 1.000 31.45252 12 GLY D C 1
ATOM 7432 O O . GLY D 1 12 ? 38.93668 66.89865 40.98259 1.000 31.47718 12 GLY D O 1
ATOM 7433 N N . ASN D 1 13 ? 38.89287 69.12917 40.74588 1.000 25.13862 13 ASN D N 1
ATOM 7434 C CA . ASN D 1 13 ? 40.28552 69.28447 41.13854 1.000 23.37245 13 ASN D CA 1
ATOM 7435 C C . ASN D 1 13 ? 40.34954 69.40895 42.65833 1.000 24.53012 13 ASN D C 1
ATOM 7436 O O . ASN D 1 13 ? 39.66774 70.25677 43.24874 1.000 23.92264 13 ASN D O 1
ATOM 7441 N N . LEU D 1 14 ? 41.15630 68.54969 43.28110 1.000 21.93758 14 LEU D N 1
ATOM 7442 C CA . LEU D 1 14 ? 41.24268 68.45547 44.73247 1.000 21.82002 14 LEU D CA 1
ATOM 7443 C C . LEU D 1 14 ? 42.30226 69.40271 45.27742 1.000 22.04349 14 LEU D C 1
ATOM 7444 O O . LEU D 1 14 ? 43.39611 69.52177 44.71983 1.000 21.00099 14 LEU D O 1
ATOM 7449 N N . TYR D 1 15 ? 41.95222 70.08968 46.37017 1.000 18.78944 15 TYR D N 1
ATOM 7450 C CA . TYR D 1 15 ? 42.87774 70.86999 47.18115 1.000 19.61580 15 TYR D CA 1
ATOM 7451 C C . TYR D 1 15 ? 42.79904 70.33135 48.60672 1.000 18.99014 15 TYR D C 1
ATOM 7452 O O . TYR D 1 15 ? 41.71647 70.30374 49.20078 1.000 20.06927 15 TYR D O 1
ATOM 7461 N N . PHE D 1 16 ? 43.93811 69.88162 49.14315 1.000 18.95520 16 PHE D N 1
ATOM 7462 C CA . PHE D 1 16 ? 43.96131 69.06430 50.35415 1.000 19.35197 16 PHE D CA 1
ATOM 7463 C C . PHE D 1 16 ? 45.25164 69.36189 51.10292 1.000 19.55652 16 PHE D C 1
ATOM 7464 O O . PHE D 1 16 ? 46.32921 69.37161 50.50515 1.000 19.01796 16 PHE D O 1
ATOM 7472 N N . GLY D 1 17 ? 45.15101 69.60836 52.40217 1.000 19.11952 17 GLY D N 1
ATOM 7473 C CA . GLY D 1 17 ? 46.33669 69.94685 53.16926 1.000 18.75346 17 GLY D CA 1
ATOM 7474 C C . GLY D 1 17 ? 46.00817 70.16735 54.63065 1.000 17.87765 17 GLY D C 1
ATOM 7475 O O . GLY D 1 17 ? 44.99841 69.66769 55.12952 1.000 18.22972 17 GLY D O 1
ATOM 7476 N N . ARG D 1 18 ? 46.86720 70.91438 55.32306 1.000 18.66021 18 ARG D N 1
ATOM 7477 C CA . ARG D 1 18 ? 46.74202 70.97506 56.77917 1.000 18.54389 18 ARG D CA 1
ATOM 7478 C C . ARG D 1 18 ? 47.58086 72.10380 57.35443 1.000 18.29902 18 ARG D C 1
ATOM 7479 O O . ARG D 1 18 ? 48.53522 72.58597 56.72683 1.000 17.45237 18 ARG D O 1
ATOM 7487 N N . ASN D 1 19 ? 47.18611 72.53175 58.56080 1.000 17.92181 19 ASN D N 1
ATOM 7488 C CA . ASN D 1 19 ? 48.05096 73.26875 59.47424 1.000 18.59386 19 ASN D CA 1
ATOM 7489 C C . ASN D 1 19 ? 48.75655 72.27389 60.38418 1.000 19.20534 19 ASN D C 1
ATOM 7490 O O . ASN D 1 19 ? 48.13771 71.32393 60.87206 1.000 17.93482 19 ASN D O 1
ATOM 7495 N N . LEU D 1 20 ? 50.03754 72.50946 60.64602 1.000 18.25124 20 LEU D N 1
ATOM 7496 C CA . LEU D 1 20 ? 50.76795 71.78935 61.68238 1.000 18.72010 20 LEU D CA 1
ATOM 7497 C C . LEU D 1 20 ? 50.89361 72.70555 62.89211 1.000 20.05396 20 LEU D C 1
ATOM 7498 O O . LEU D 1 20 ? 51.54503 73.75373 62.81649 1.000 20.43677 20 LEU D O 1
ATOM 7503 N N . ASP D 1 21 ? 50.25178 72.31773 63.99534 1.000 20.62827 21 ASP D N 1
ATOM 7504 C CA . ASP D 1 21 ? 50.21612 73.11421 65.21609 1.000 21.18240 21 ASP D CA 1
ATOM 7505 C C . ASP D 1 21 ? 50.99427 72.36074 66.28337 1.000 23.14184 21 ASP D C 1
ATOM 7506 O O . ASP D 1 21 ? 50.58870 71.26464 66.68538 1.000 25.73242 21 ASP D O 1
ATOM 7511 N N . VAL D 1 22 ? 52.10158 72.93759 66.75238 1.000 22.88677 22 VAL D N 1
ATOM 7512 C CA . VAL D 1 22 ? 52.99899 72.22873 67.65597 1.000 25.09591 22 VAL D CA 1
ATOM 7513 C C . VAL D 1 22 ? 53.65934 73.21128 68.61119 1.000 26.01931 22 VAL D C 1
ATOM 7514 O O . VAL D 1 22 ? 53.57899 74.42825 68.44143 1.000 23.99538 22 VAL D O 1
ATOM 7518 N N . GLY D 1 23 ? 54.32866 72.66314 69.62356 1.000 25.12628 23 GLY D N 1
ATOM 7519 C CA . GLY D 1 23 ? 54.99203 73.45447 70.64234 1.000 28.63824 23 GLY D CA 1
ATOM 7520 C C . GLY D 1 23 ? 56.50012 73.42182 70.50587 1.000 36.85852 23 GLY D C 1
ATOM 7521 O O . GLY D 1 23 ? 57.21101 74.25342 71.07961 1.000 41.97746 23 GLY D O 1
ATOM 7522 N N . GLN D 1 24 ? 56.99814 72.45927 69.73789 1.000 36.61653 24 GLN D N 1
ATOM 7523 C CA . GLN D 1 24 ? 58.41237 72.36642 69.41227 1.000 40.04134 24 GLN D CA 1
ATOM 7524 C C . GLN D 1 24 ? 58.52975 72.03252 67.93362 1.000 37.37673 24 GLN D C 1
ATOM 7525 O O . GLN D 1 24 ? 57.65862 71.37067 67.36684 1.000 39.10779 24 GLN D O 1
ATOM 7527 N N . ASP D 1 25 ? 59.59021 72.51809 67.30022 1.000 40.68311 25 ASP D N 1
ATOM 7528 C CA . ASP D 1 25 ? 59.79028 72.18666 65.89833 1.000 38.89985 25 ASP D CA 1
ATOM 7529 C C . ASP D 1 25 ? 60.52194 70.85438 65.77640 1.000 35.99767 25 ASP D C 1
ATOM 7530 O O . ASP D 1 25 ? 61.16877 70.38306 66.71443 1.000 37.45889 25 ASP D O 1
ATOM 7535 N N . TYR D 1 26 ? 60.40043 70.24005 64.59969 1.000 34.04496 26 TYR D N 1
ATOM 7536 C CA . TYR D 1 26 ? 60.97564 68.92510 64.35483 1.000 33.43129 26 TYR D CA 1
ATOM 7537 C C . TYR D 1 26 ? 61.99740 68.93131 63.22905 1.000 32.47538 26 TYR D C 1
ATOM 7538 O O . TYR D 1 26 ? 62.50266 67.86627 62.86526 1.000 33.57848 26 TYR D O 1
ATOM 7547 N N . GLY D 1 27 ? 62.32647 70.09549 62.68005 1.000 32.22004 27 GLY D N 1
ATOM 7548 C CA . GLY D 1 27 ? 63.26600 70.13389 61.57780 1.000 33.43217 27 GLY D CA 1
ATOM 7549 C C . GLY D 1 27 ? 62.71519 69.62789 60.26637 1.000 32.98449 27 GLY D C 1
ATOM 7550 O O . GLY D 1 27 ? 63.49029 69.27997 59.37110 1.000 33.89108 27 GLY D O 1
ATOM 7551 N N . GLU D 1 28 ? 61.39517 69.59321 60.11723 1.000 29.67897 28 GLU D N 1
ATOM 7552 C CA . GLU D 1 28 ? 60.78920 69.05148 58.91314 1.000 27.48510 28 GLU D CA 1
ATOM 7553 C C . GLU D 1 28 ? 61.01867 69.97425 57.71606 1.000 27.38213 28 GLU D C 1
ATOM 7554 O O . GLU D 1 28 ? 61.35265 71.15815 57.84876 1.000 26.53006 28 GLU D O 1
ATOM 7560 N N . GLY D 1 29 ? 60.83403 69.40386 56.52906 1.000 24.96081 29 GLY D N 1
ATOM 7561 C CA . GLY D 1 29 ? 60.93243 70.12500 55.27302 1.000 26.14684 29 GLY D CA 1
ATOM 7562 C C . GLY D 1 29 ? 60.23046 69.31930 54.20499 1.000 24.43698 29 GLY D C 1
ATOM 7563 O O . GLY D 1 29 ? 59.76262 68.20430 54.44992 1.000 21.43364 29 GLY D O 1
ATOM 7564 N N . VAL D 1 30 ? 60.14145 69.89638 53.01347 1.000 21.44434 30 VAL D N 1
ATOM 7565 C CA . VAL D 1 30 ? 59.44774 69.22315 51.91958 1.000 21.12963 30 VAL D CA 1
ATOM 7566 C C . VAL D 1 30 ? 60.33542 68.11681 51.36809 1.000 22.47548 30 VAL D C 1
ATOM 7567 O O . VAL D 1 30 ? 61.54120 68.30468 51.16594 1.000 22.35861 30 VAL D O 1
ATOM 7571 N N . ILE D 1 31 ? 59.73673 66.95014 51.13493 1.000 20.23397 31 ILE D N 1
ATOM 7572 C CA . ILE D 1 31 ? 60.44448 65.78743 50.60697 1.000 19.51248 31 ILE D CA 1
ATOM 7573 C C . ILE D 1 31 ? 59.66377 65.24650 49.41874 1.000 20.82542 31 ILE D C 1
ATOM 7574 O O . ILE D 1 31 ? 58.45886 64.99277 49.52286 1.000 21.50592 31 ILE D O 1
ATOM 7579 N N . ILE D 1 32 ? 60.35010 65.02598 48.30306 1.000 19.20270 32 ILE D N 1
ATOM 7580 C CA . ILE D 1 32 ? 59.78368 64.26419 47.19259 1.000 19.88453 32 ILE D CA 1
ATOM 7581 C C . ILE D 1 32 ? 60.40419 62.87678 47.22610 1.000 21.05545 32 ILE D C 1
ATOM 7582 O O . ILE D 1 32 ? 61.63473 62.73852 47.26010 1.000 22.22835 32 ILE D O 1
ATOM 7587 N N . THR D 1 33 ? 59.55382 61.85213 47.27400 1.000 20.82582 33 THR D N 1
ATOM 7588 C CA . THR D 1 33 ? 60.00387 60.47689 47.15547 1.000 21.35855 33 THR D CA 1
ATOM 7589 C C . THR D 1 33 ? 59.71650 60.03079 45.73442 1.000 20.25850 33 THR D C 1
ATOM 7590 O O . THR D 1 33 ? 58.54935 60.03507 45.31491 1.000 20.44849 33 THR D O 1
ATOM 7594 N N . PRO D 1 34 ? 60.73020 59.69266 44.94480 1.000 21.88500 34 PRO D N 1
ATOM 7595 C CA . PRO D 1 34 ? 60.50157 59.35904 43.53895 1.000 22.48686 34 PRO D CA 1
ATOM 7596 C C . PRO D 1 34 ? 60.02625 57.92312 43.40040 1.000 22.49618 34 PRO D C 1
ATOM 7597 O O . PRO D 1 34 ? 59.94885 57.17078 44.37278 1.000 22.29922 34 PRO D O 1
ATOM 7601 N N . ARG D 1 35 ? 59.66945 57.57309 42.16385 1.000 22.47563 35 ARG D N 1
ATOM 7602 C CA . ARG D 1 35 ? 59.30754 56.20377 41.83281 1.000 23.77426 35 ARG D CA 1
ATOM 7603 C C . ARG D 1 35 ? 60.51373 55.28562 41.99369 1.000 24.99161 35 ARG D C 1
ATOM 7604 O O . ARG D 1 35 ? 61.66845 55.70987 41.88271 1.000 25.39403 35 ARG D O 1
ATOM 7612 N N . ASN D 1 36 ? 60.23191 54.01326 42.26593 1.000 24.98225 36 ASN D N 1
ATOM 7613 C CA . ASN D 1 36 ? 61.25695 52.96517 42.29267 1.000 24.88551 36 ASN D CA 1
ATOM 7614 C C . ASN D 1 36 ? 62.28972 53.17334 43.39308 1.000 25.86489 36 ASN D C 1
ATOM 7615 O O . ASN D 1 36 ? 63.43395 52.73066 43.26901 1.000 29.05137 36 ASN D O 1
ATOM 7620 N N . TYR D 1 37 ? 61.89748 53.84259 44.47996 1.000 24.19436 37 TYR D N 1
ATOM 7621 C CA . TYR D 1 37 ? 62.76361 54.12422 45.61740 1.000 24.25270 37 TYR D CA 1
ATOM 7622 C C . TYR D 1 37 ? 62.59166 53.04516 46.69185 1.000 22.55971 37 TYR D C 1
ATOM 7623 O O . TYR D 1 37 ? 61.47827 52.55767 46.90845 1.000 23.41885 37 TYR D O 1
ATOM 7632 N N . PRO D 1 38 ? 63.66129 52.65331 47.38853 1.000 23.88797 38 PRO D N 1
ATOM 7633 C CA . PRO D 1 38 ? 63.53769 51.57833 48.38349 1.000 25.48594 38 PRO D CA 1
ATOM 7634 C C . PRO D 1 38 ? 62.52104 51.92570 49.45959 1.000 26.39143 38 PRO D C 1
ATOM 7635 O O . PRO D 1 38 ? 62.52164 53.02848 50.00905 1.000 26.83986 38 PRO D O 1
ATOM 7639 N N . LEU D 1 39 ? 61.67256 50.95020 49.78200 1.000 22.92419 39 LEU D N 1
ATOM 7640 C CA . LEU D 1 39 ? 60.57443 51.13815 50.73081 1.000 25.55875 39 LEU D CA 1
ATOM 7641 C C . LEU D 1 39 ? 60.51344 49.93662 51.66548 1.000 22.98181 39 LEU D C 1
ATOM 7642 O O . LEU D 1 39 ? 59.83985 48.93925 51.37558 1.000 24.97086 39 LEU D O 1
ATOM 7647 N N . PRO D 1 40 ? 61.21090 49.99223 52.79390 1.000 24.56629 40 PRO D N 1
ATOM 7648 C CA . PRO D 1 40 ? 61.15380 48.88598 53.74858 1.000 24.72161 40 PRO D CA 1
ATOM 7649 C C . PRO D 1 40 ? 59.90757 48.96881 54.61786 1.000 24.45762 40 PRO D C 1
ATOM 7650 O O . PRO D 1 40 ? 59.33862 50.04368 54.84378 1.000 22.18696 40 PRO D O 1
ATOM 7654 N N . TYR D 1 41 ? 59.49778 47.80399 55.11521 1.000 22.81404 41 TYR D N 1
ATOM 7655 C CA . TYR D 1 41 ? 58.38922 47.67518 56.04782 1.000 22.14609 41 TYR D CA 1
ATOM 7656 C C . TYR D 1 41 ? 58.81349 46.79852 57.21744 1.000 25.25976 41 TYR D C 1
ATOM 7657 O O . TYR D 1 41 ? 59.59637 45.84948 57.05770 1.000 24.29039 41 TYR D O 1
ATOM 7666 N N . LYS D 1 42 ? 58.25832 47.10213 58.39484 1.000 24.24787 42 LYS D N 1
ATOM 7667 C CA . LYS D 1 42 ? 58.58827 46.33641 59.59629 1.000 23.29363 42 LYS D CA 1
ATOM 7668 C C . LYS D 1 42 ? 57.96913 44.94633 59.56993 1.000 24.20945 42 LYS D C 1
ATOM 7669 O O . LYS D 1 42 ? 58.60542 43.97427 59.99173 1.000 26.78657 42 LYS D O 1
ATOM 7675 N N . PHE D 1 43 ? 56.72182 44.83516 59.11051 1.000 23.06829 43 PHE D N 1
ATOM 7676 C CA . PHE D 1 43 ? 55.95099 43.59839 59.21002 1.000 22.97254 43 PHE D CA 1
ATOM 7677 C C . PHE D 1 43 ? 55.45412 43.11280 57.85979 1.000 23.26624 43 PHE D C 1
ATOM 7678 O O . PHE D 1 43 ? 54.59405 42.22407 57.80769 1.000 26.58205 43 PHE D O 1
ATOM 7686 N N . LEU D 1 44 ? 55.95127 43.68949 56.77466 1.000 22.86714 44 LEU D N 1
ATOM 7687 C CA . LEU D 1 44 ? 55.61490 43.28894 55.42407 1.000 23.82568 44 LEU D CA 1
ATOM 7688 C C . LEU D 1 44 ? 56.92062 43.18454 54.65529 1.000 24.45888 44 LEU D C 1
ATOM 7689 O O . LEU D 1 44 ? 57.97278 43.62695 55.11784 1.000 23.59268 44 LEU D O 1
ATOM 7694 N N . ASP D 1 45 ? 56.85664 42.58483 53.47622 1.000 24.74777 45 ASP D N 1
ATOM 7695 C CA . ASP D 1 45 ? 58.05790 42.46975 52.66579 1.000 26.12068 45 ASP D CA 1
ATOM 7696 C C . ASP D 1 45 ? 58.52578 43.85199 52.22517 1.000 27.79554 45 ASP D C 1
ATOM 7697 O O . ASP D 1 45 ? 57.71654 44.72052 51.88470 1.000 27.89611 45 ASP D O 1
ATOM 7702 N N . ASN D 1 46 ? 59.83924 44.05927 52.24270 1.000 24.83744 46 ASN D N 1
ATOM 7703 C CA . ASN D 1 46 ? 60.39758 45.29348 51.70666 1.000 24.65348 46 ASN D CA 1
ATOM 7704 C C . ASN D 1 46 ? 60.17004 45.34971 50.20167 1.000 24.58340 46 ASN D C 1
ATOM 7705 O O . ASN D 1 46 ? 60.16893 44.32726 49.51219 1.000 27.19674 46 ASN D O 1
ATOM 7710 N N . THR D 1 47 ? 59.99682 46.55745 49.68291 1.000 24.73633 47 THR D N 1
ATOM 7711 C CA . THR D 1 47 ? 59.69792 46.69769 48.26361 1.000 23.91061 47 THR D CA 1
ATOM 7712 C C . THR D 1 47 ? 60.29004 48.01796 47.77478 1.000 23.49338 47 THR D C 1
ATOM 7713 O O . THR D 1 47 ? 61.22433 48.55482 48.37995 1.000 24.27425 47 THR D O 1
ATOM 7717 N N . THR D 1 48 ? 59.77412 48.52122 46.66031 1.000 22.94409 48 THR D N 1
ATOM 7718 C CA . THR D 1 48 ? 60.15341 49.82425 46.14493 1.000 22.88871 48 THR D CA 1
ATOM 7719 C C . THR D 1 48 ? 58.88057 50.59955 45.84189 1.000 27.04845 48 THR D C 1
ATOM 7720 O O . THR D 1 48 ? 57.81073 50.02412 45.62430 1.000 24.85588 48 THR D O 1
ATOM 7724 N N . THR D 1 49 ? 58.99943 51.91956 45.82467 1.000 22.99095 49 THR D N 1
ATOM 7725 C CA . THR D 1 49 ? 57.81887 52.74129 45.60573 1.000 23.39684 49 THR D CA 1
ATOM 7726 C C . THR D 1 49 ? 57.24465 52.52528 44.21238 1.000 23.30753 49 THR D C 1
ATOM 7727 O O . THR D 1 49 ? 57.97465 52.47330 43.21053 1.000 24.33160 49 THR D O 1
ATOM 7731 N N . LYS D 1 50 ? 55.91589 52.41156 44.16065 1.000 22.04466 50 LYS D N 1
ATOM 7732 C CA . LYS D 1 50 ? 55.16459 52.36940 42.91105 1.000 21.67175 50 LYS D CA 1
ATOM 7733 C C . LYS D 1 50 ? 54.88619 53.75350 42.34085 1.000 24.49465 50 LYS D C 1
ATOM 7734 O O . LYS D 1 50 ? 54.65478 53.87771 41.13320 1.000 25.67272 50 LYS D O 1
ATOM 7740 N N . LYS D 1 51 ? 54.86231 54.78296 43.18178 1.000 22.91736 51 LYS D N 1
ATOM 7741 C CA . LYS D 1 51 ? 54.45954 56.11495 42.75139 1.000 24.16036 51 LYS D CA 1
ATOM 7742 C C . LYS D 1 51 ? 55.32543 57.15224 43.43823 1.000 21.74736 51 LYS D C 1
ATOM 7743 O O . LYS D 1 51 ? 55.89292 56.91387 44.50456 1.000 20.96076 51 LYS D O 1
ATOM 7749 N N . ALA D 1 52 ? 55.39561 58.32918 42.82369 1.000 21.12156 52 ALA D N 1
ATOM 7750 C CA . ALA D 1 52 ? 56.05399 59.45046 43.46531 1.000 20.24287 52 ALA D CA 1
ATOM 7751 C C . ALA D 1 52 ? 55.09760 60.10823 44.44986 1.000 20.25121 52 ALA D C 1
ATOM 7752 O O . ALA D 1 52 ? 53.88308 60.14412 44.23678 1.000 21.14524 52 ALA D O 1
ATOM 7754 N N . VAL D 1 53 ? 55.66178 60.61233 45.54290 1.000 19.13589 53 VAL D N 1
ATOM 7755 C CA . VAL D 1 53 ? 54.88050 61.31817 46.55288 1.000 19.03459 53 VAL D CA 1
ATOM 7756 C C . VAL D 1 53 ? 55.62232 62.57755 46.97859 1.000 20.70095 53 VAL D C 1
ATOM 7757 O O . VAL D 1 53 ? 56.84981 62.67513 46.87784 1.000 19.67777 53 VAL D O 1
ATOM 7761 N N . ILE D 1 54 ? 54.85552 63.55167 47.46096 1.000 20.44050 54 ILE D N 1
ATOM 7762 C CA . ILE D 1 54 ? 55.39492 64.80493 47.97203 1.000 19.91339 54 ILE D CA 1
ATOM 7763 C C . ILE D 1 54 ? 54.68549 65.12671 49.28151 1.000 19.45132 54 ILE D C 1
ATOM 7764 O O . ILE D 1 54 ? 53.52941 64.75027 49.49203 1.000 20.04768 54 ILE D O 1
ATOM 7769 N N . GLY D 1 55 ? 55.39810 65.79271 50.17877 1.000 18.83202 55 GLY D N 1
ATOM 7770 C CA . GLY D 1 55 ? 54.78787 66.23501 51.41704 1.000 20.00123 55 GLY D CA 1
ATOM 7771 C C . GLY D 1 55 ? 55.85197 66.75933 52.35738 1.000 20.11656 55 GLY D C 1
ATOM 7772 O O . GLY D 1 55 ? 57.01944 66.90289 51.99014 1.000 20.85707 55 GLY D O 1
ATOM 7773 N N . MET D 1 56 ? 55.42298 67.07083 53.56952 1.000 19.62316 56 MET D N 1
ATOM 7774 C CA . MET D 1 56 ? 56.33242 67.50204 54.62077 1.000 19.01283 56 MET D CA 1
ATOM 7775 C C . MET D 1 56 ? 56.74729 66.37616 55.55115 1.000 21.49677 56 MET D C 1
ATOM 7776 O O . MET D 1 56 ? 55.92075 65.56787 55.96960 1.000 20.11653 56 MET D O 1
ATOM 7781 N N . GLY D 1 57 ? 58.02588 66.34205 55.89606 1.000 22.14692 57 GLY D N 1
ATOM 7782 C CA . GLY D 1 57 ? 58.46885 65.34192 56.84814 1.000 20.54668 57 GLY D CA 1
ATOM 7783 C C . GLY D 1 57 ? 59.93303 65.46446 57.18533 1.000 22.60896 57 GLY D C 1
ATOM 7784 O O . GLY D 1 57 ? 60.55722 66.50143 56.96249 1.000 23.90516 57 GLY D O 1
ATOM 7785 N N . ILE D 1 58 ? 60.47089 64.38070 57.73556 1.000 22.81675 58 ILE D N 1
ATOM 7786 C CA . ILE D 1 58 ? 61.88396 64.26805 58.06219 1.000 22.86594 58 ILE D CA 1
ATOM 7787 C C . ILE D 1 58 ? 62.39311 62.97080 57.45515 1.000 24.25549 58 ILE D C 1
ATOM 7788 O O . ILE D 1 58 ? 61.63545 62.01361 57.27355 1.000 23.47605 58 ILE D O 1
ATOM 7793 N N . VAL D 1 59 ? 63.68633 62.93417 57.14562 1.000 23.51468 59 VAL D N 1
ATOM 7794 C CA . VAL D 1 59 ? 64.31318 61.73670 56.59312 1.000 23.01808 59 VAL D CA 1
ATOM 7795 C C . VAL D 1 59 ? 65.08614 61.03522 57.69477 1.000 24.45031 59 VAL D C 1
ATOM 7796 O O . VAL D 1 59 ? 65.92308 61.65267 58.36456 1.000 24.53914 59 VAL D O 1
ATOM 7800 N N . VAL D 1 60 ? 64.80955 59.74589 57.88267 1.000 22.99727 60 VAL D N 1
ATOM 7801 C CA . VAL D 1 60 ? 65.46250 58.93554 58.90023 1.000 24.12334 60 VAL D CA 1
ATOM 7802 C C . VAL D 1 60 ? 66.14425 57.78322 58.17793 1.000 28.02006 60 VAL D C 1
ATOM 7803 O O . VAL D 1 60 ? 65.47194 56.86968 57.68685 1.000 26.20577 60 VAL D O 1
ATOM 7807 N N . ASP D 1 61 ? 67.47191 57.83274 58.09540 1.000 28.79828 61 ASP D N 1
ATOM 7808 C CA . ASP D 1 61 ? 68.25492 56.76801 57.46475 1.000 31.22716 61 ASP D CA 1
ATOM 7809 C C . ASP D 1 61 ? 67.67587 56.38289 56.10465 1.000 28.59808 61 ASP D C 1
ATOM 7810 O O . ASP D 1 61 ? 67.44672 55.20790 55.80578 1.000 32.03354 61 ASP D O 1
ATOM 7815 N N . GLY D 1 62 ? 67.42391 57.39284 55.27693 1.000 26.04952 62 GLY D N 1
ATOM 7816 C CA . GLY D 1 62 ? 66.90711 57.17306 53.94125 1.000 28.21188 62 GLY D CA 1
ATOM 7817 C C . GLY D 1 62 ? 65.41868 56.90178 53.83934 1.000 26.50426 62 GLY D C 1
ATOM 7818 O O . GLY D 1 62 ? 64.91557 56.71861 52.72302 1.000 26.06266 62 GLY D O 1
ATOM 7819 N N . TYR D 1 63 ? 64.68798 56.88657 54.95289 1.000 24.22969 63 TYR D N 1
ATOM 7820 C CA . TYR D 1 63 ? 63.24959 56.66531 54.90743 1.000 22.62573 63 TYR D CA 1
ATOM 7821 C C . TYR D 1 63 ? 62.54303 57.99791 55.08681 1.000 22.86123 63 TYR D C 1
ATOM 7822 O O . TYR D 1 63 ? 62.78423 58.67516 56.09604 1.000 23.84806 63 TYR D O 1
ATOM 7831 N N . PRO D 1 64 ? 61.68227 58.41532 54.16418 1.000 21.09305 64 PRO D N 1
ATOM 7832 C CA . PRO D 1 64 ? 60.96130 59.68345 54.33215 1.000 20.00354 64 PRO D CA 1
ATOM 7833 C C . PRO D 1 64 ? 59.77836 59.46827 55.26181 1.000 21.52238 64 PRO D C 1
ATOM 7834 O O . PRO D 1 64 ? 58.81753 58.77546 54.91609 1.000 22.39425 64 PRO D O 1
ATOM 7838 N N . SER D 1 65 ? 59.84368 60.07147 56.44592 1.000 21.32016 65 SER D N 1
ATOM 7839 C CA . SER D 1 65 ? 58.77917 59.96838 57.44679 1.000 21.10902 65 SER D CA 1
ATOM 7840 C C . SER D 1 65 ? 57.90489 61.21618 57.36351 1.000 20.99743 65 SER D C 1
ATOM 7841 O O . SER D 1 65 ? 58.28575 62.28752 57.83839 1.000 22.30198 65 SER D O 1
ATOM 7844 N N . TYR D 1 66 ? 56.73319 61.06844 56.74767 1.000 21.36930 66 TYR D N 1
ATOM 7845 C CA . TYR D 1 66 ? 55.88745 62.20602 56.38953 1.000 18.66086 66 TYR D CA 1
ATOM 7846 C C . TYR D 1 66 ? 54.89293 62.56901 57.48573 1.000 20.19473 66 TYR D C 1
ATOM 7847 O O . TYR D 1 66 ? 54.30372 61.68954 58.12224 1.000 19.85572 66 TYR D O 1
ATOM 7856 N N . PHE D 1 67 ? 54.69077 63.88226 57.67025 1.000 18.98141 67 PHE D N 1
ATOM 7857 C CA . PHE D 1 67 ? 53.57099 64.40036 58.45316 1.000 17.48415 67 PHE D CA 1
ATOM 7858 C C . PHE D 1 67 ? 52.30368 64.46287 57.60121 1.000 18.24317 67 PHE D C 1
ATOM 7859 O O . PHE D 1 67 ? 51.18366 64.34833 58.12908 1.000 18.79530 67 PHE D O 1
ATOM 7867 N N . ASP D 1 68 ? 52.46715 64.69173 56.29636 1.000 17.92841 68 ASP D N 1
ATOM 7868 C CA . ASP D 1 68 ? 51.40280 64.67170 55.30729 1.000 18.03975 68 ASP D CA 1
ATOM 7869 C C . ASP D 1 68 ? 52.06942 64.28341 53.99408 1.000 19.77030 68 ASP D C 1
ATOM 7870 O O . ASP D 1 68 ? 53.23369 64.62392 53.78034 1.000 21.45646 68 ASP D O 1
ATOM 7875 N N . CYS D 1 69 ? 51.34840 63.54622 53.14364 1.000 19.42054 69 CYS D N 1
ATOM 7876 C CA . CYS D 1 69 ? 51.95042 62.81813 52.01632 1.000 20.59614 69 CYS D CA 1
ATOM 7877 C C . CYS D 1 69 ? 50.88753 62.78642 50.91653 1.000 19.76643 69 CYS D C 1
ATOM 7878 O O . CYS D 1 69 ? 49.72767 62.48223 51.20275 1.000 20.28422 69 CYS D O 1
ATOM 7881 N N . PHE D 1 70 ? 51.27356 63.07252 49.66202 1.000 18.46701 70 PHE D N 1
ATOM 7882 C CA . PHE D 1 70 ? 50.33005 63.14548 48.54285 1.000 18.22559 70 PHE D CA 1
ATOM 7883 C C . PHE D 1 70 ? 50.93186 62.46827 47.32106 1.000 19.67559 70 PHE D C 1
ATOM 7884 O O . PHE D 1 70 ? 52.05280 62.79814 46.93615 1.000 18.94467 70 PHE D O 1
ATOM 7892 N N . ASN D 1 71 ? 50.19144 61.55199 46.69703 1.000 18.14929 71 ASN D N 1
ATOM 7893 C CA . ASN D 1 71 ? 50.78437 60.87427 45.54561 1.000 17.89601 71 ASN D CA 1
ATOM 7894 C C . ASN D 1 71 ? 50.45783 61.54663 44.20898 1.000 20.87609 71 ASN D C 1
ATOM 7895 O O . ASN D 1 71 ? 49.57746 62.40504 44.10005 1.000 20.73497 71 ASN D O 1
ATOM 7900 N N . GLU D 1 72 ? 51.22783 61.16379 43.18328 1.000 21.81386 72 GLU D N 1
ATOM 7901 C CA . GLU D 1 72 ? 51.06325 61.72624 41.84716 1.000 21.56676 72 GLU D CA 1
ATOM 7902 C C . GLU D 1 72 ? 49.70272 61.41890 41.23801 1.000 22.88400 72 GLU D C 1
ATOM 7903 O O . GLU D 1 72 ? 49.34312 62.02385 40.22186 1.000 23.97422 72 GLU D O 1
ATOM 7909 N N . ASP D 1 73 ? 48.94122 60.49430 41.81783 1.000 20.14257 73 ASP D N 1
ATOM 7910 C CA . ASP D 1 73 ? 47.61754 60.15643 41.31944 1.000 21.67279 73 ASP D CA 1
ATOM 7911 C C . ASP D 1 73 ? 46.49534 60.85419 42.08571 1.000 20.74546 73 ASP D C 1
ATOM 7912 O O . ASP D 1 73 ? 45.32294 60.54840 41.85578 1.000 22.88858 73 ASP D O 1
ATOM 7917 N N . GLY D 1 74 ? 46.82551 61.80071 42.96488 1.000 22.47357 74 GLY D N 1
ATOM 7918 C CA . GLY D 1 74 ? 45.81015 62.62619 43.59381 1.000 19.52972 74 GLY D 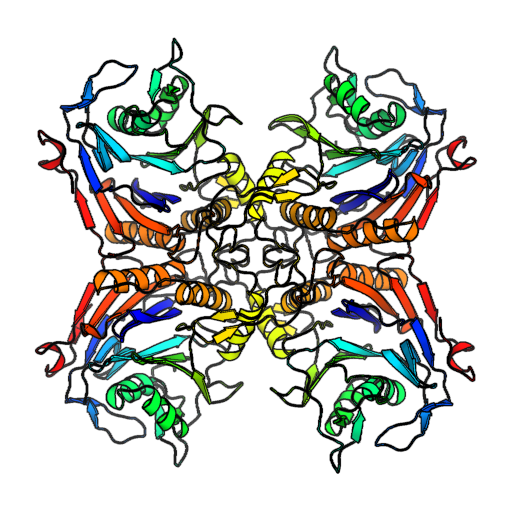CA 1
ATOM 7919 C C . GLY D 1 74 ? 45.25589 62.13430 44.91260 1.000 21.40105 74 GLY D C 1
ATOM 7920 O O . GLY D 1 74 ? 44.26616 62.70214 45.39221 1.000 21.60417 74 GLY D O 1
ATOM 7921 N N . LEU D 1 75 ? 45.86238 61.12184 45.52777 1.000 20.47126 75 LEU D N 1
ATOM 7922 C CA . LEU D 1 75 ? 45.42550 60.62395 46.82736 1.000 19.22025 75 LEU D CA 1
ATOM 7923 C C . LEU D 1 75 ? 46.40754 61.09089 47.88907 1.000 18.63295 75 LEU D C 1
ATOM 7924 O O . LEU D 1 75 ? 47.61983 60.99398 47.69635 1.000 18.35565 75 LEU D O 1
ATOM 7929 N N . GLY D 1 76 ? 45.89268 61.59151 49.02226 1.000 18.59872 76 GLY D N 1
ATOM 7930 C CA . GLY D 1 76 ? 46.75979 62.08349 50.07236 1.000 18.51142 76 GLY D CA 1
ATOM 7931 C C . GLY D 1 76 ? 46.31395 61.62852 51.44763 1.000 18.18155 76 GLY D C 1
ATOM 7932 O O . GLY D 1 76 ? 45.21438 61.09494 51.62422 1.000 17.94885 76 GLY D O 1
ATOM 7933 N N . ILE D 1 77 ? 47.19289 61.86307 52.42439 1.000 16.47995 77 ILE D N 1
ATOM 7934 C CA . ILE D 1 77 ? 46.93220 61.51835 53.82069 1.000 18.09441 77 ILE D CA 1
ATOM 7935 C C . ILE D 1 77 ? 47.67645 62.50792 54.71086 1.000 18.43418 77 ILE D C 1
ATOM 7936 O O . ILE D 1 77 ? 48.77903 62.94895 54.38441 1.000 18.37423 77 ILE D O 1
ATOM 7941 N N . ALA D 1 78 ? 47.06408 62.88357 55.82700 1.000 17.77934 78 ALA D N 1
ATOM 7942 C CA . ALA D 1 78 ? 47.74156 63.73544 56.79262 1.000 17.61081 78 ALA D CA 1
ATOM 7943 C C . ALA D 1 78 ? 47.53831 63.13327 58.17182 1.000 17.87963 78 ALA D C 1
ATOM 7944 O O . ALA D 1 78 ? 46.42610 62.72589 58.50657 1.000 17.95974 78 ALA D O 1
ATOM 7946 N N . GLY D 1 79 ? 48.60579 63.08513 58.96798 1.000 17.68071 79 GLY D N 1
ATOM 7947 C CA . GLY D 1 79 ? 48.52839 62.60914 60.34436 1.000 16.58834 79 GLY D CA 1
ATOM 7948 C C . GLY D 1 79 ? 48.48011 63.77576 61.31662 1.000 18.34985 79 GLY D C 1
ATOM 7949 O O . GLY D 1 79 ? 49.34268 64.64910 61.28710 1.000 18.81491 79 GLY D O 1
ATOM 7950 N N . LEU D 1 80 ? 47.45478 63.77885 62.16685 1.000 17.64213 80 LEU D N 1
ATOM 7951 C CA . LEU D 1 80 ? 47.18173 64.86961 63.09781 1.000 18.82482 80 LEU D CA 1
ATOM 7952 C C . LEU D 1 80 ? 47.17851 64.31929 64.51527 1.000 19.04950 80 LEU D C 1
ATOM 7953 O O . LEU D 1 80 ? 46.87292 63.15216 64.73868 1.000 18.37738 80 LEU D O 1
ATOM 7958 N N . ASN D 1 81 ? 47.46902 65.17454 65.49140 1.000 18.66800 81 ASN D N 1
ATOM 7959 C CA . ASN D 1 81 ? 47.55551 64.69331 66.86880 1.000 18.43183 81 ASN D CA 1
ATOM 7960 C C . ASN D 1 81 ? 46.19630 64.21406 67.38041 1.000 19.42761 81 ASN D C 1
ATOM 7961 O O . ASN D 1 81 ? 45.14944 64.78263 67.05216 1.000 17.70569 81 ASN D O 1
ATOM 7966 N N . PHE D 1 82 ? 46.22147 63.15424 68.19994 1.000 18.61210 82 PHE D N 1
ATOM 7967 C CA . PHE D 1 82 ? 45.01228 62.50731 68.72292 1.000 18.61880 82 PHE D CA 1
ATOM 7968 C C . PHE D 1 82 ? 45.32046 62.04157 70.14289 1.000 19.78243 82 PHE D C 1
ATOM 7969 O O . PHE D 1 82 ? 45.19124 60.85701 70.47913 1.000 18.77449 82 PHE D O 1
ATOM 7977 N N . PRO D 1 83 ? 45.72752 62.96781 71.00893 1.000 18.61322 83 PRO D N 1
ATOM 7978 C CA . PRO D 1 83 ? 46.17033 62.59958 72.35419 1.000 19.76702 83 PRO D CA 1
ATOM 7979 C C . PRO D 1 83 ? 44.99407 62.14702 73.20673 1.000 21.39508 83 PRO D C 1
ATOM 7980 O O . PRO D 1 83 ? 43.83946 62.50920 72.97324 1.000 20.58969 83 PRO D O 1
ATOM 7984 N N . HIS D 1 84 ? 45.29960 61.33188 74.21646 1.000 20.44050 84 HIS D N 1
ATOM 7985 C CA . HIS D 1 84 ? 44.29150 60.80231 75.13105 1.000 21.93530 84 HIS D CA 1
ATOM 7986 C C . HIS D 1 84 ? 43.34561 59.81422 74.47073 1.000 24.26502 84 HIS D C 1
ATOM 7987 O O . HIS D 1 84 ? 42.36616 59.40221 75.10101 1.000 26.48998 84 HIS D O 1
ATOM 7994 N N . PHE D 1 85 ? 43.60914 59.42427 73.22030 1.000 20.63837 85 PHE D N 1
ATOM 7995 C CA . PHE D 1 85 ? 42.76283 58.50775 72.46845 1.000 20.37721 85 PHE D CA 1
ATOM 7996 C C . PHE D 1 85 ? 43.59689 57.48423 71.71894 1.000 18.88840 85 PHE D C 1
ATOM 7997 O O . PHE D 1 85 ? 43.38906 56.27814 71.87404 1.000 20.03604 85 PHE D O 1
ATOM 8005 N N . ALA D 1 86 ? 44.54015 57.94932 70.89702 1.000 19.27641 86 ALA D N 1
ATOM 8006 C CA . ALA D 1 86 ? 45.27607 57.03347 70.02935 1.000 18.28458 86 ALA D CA 1
ATOM 8007 C C . ALA D 1 86 ? 45.90789 55.89650 70.82631 1.000 17.89014 86 ALA D C 1
ATOM 8008 O O . ALA D 1 86 ? 46.57736 56.11852 71.84218 1.000 19.80757 86 ALA D O 1
ATOM 8010 N N . LYS D 1 87 ? 45.69305 54.67095 70.35991 1.000 19.02640 87 LYS D N 1
ATOM 8011 C CA . LYS D 1 87 ? 46.32817 53.50771 70.96924 1.000 20.25219 87 LYS D CA 1
ATOM 8012 C C . LYS D 1 87 ? 46.46345 52.45163 69.88654 1.000 20.74886 87 LYS D C 1
ATOM 8013 O O . LYS D 1 87 ? 45.46484 52.06076 69.27331 1.000 23.18740 87 LYS D O 1
ATOM 8019 N N . PHE D 1 88 ? 47.68948 52.01507 69.63373 1.000 18.61251 88 PHE D N 1
ATOM 8020 C CA . PHE D 1 88 ? 47.97383 51.03389 68.59475 1.000 18.45831 88 PHE D CA 1
ATOM 8021 C C . PHE D 1 88 ? 48.29656 49.69287 69.24298 1.000 20.98868 88 PHE D C 1
ATOM 8022 O O . PHE D 1 88 ? 48.45558 49.59404 70.46191 1.000 21.27746 88 PHE D O 1
ATOM 8030 N N . SER D 1 89 ? 48.36862 48.64861 68.42208 1.000 19.58991 89 SER D N 1
ATOM 8031 C CA . SER D 1 89 ? 48.43610 47.30333 68.98107 1.000 20.85969 89 SER D CA 1
ATOM 8032 C C . SER D 1 89 ? 49.80449 47.02792 69.59587 1.000 22.08984 89 SER D C 1
ATOM 8033 O O . SER D 1 89 ? 50.82775 47.60315 69.21094 1.000 20.89899 89 SER D O 1
ATOM 8036 N N . A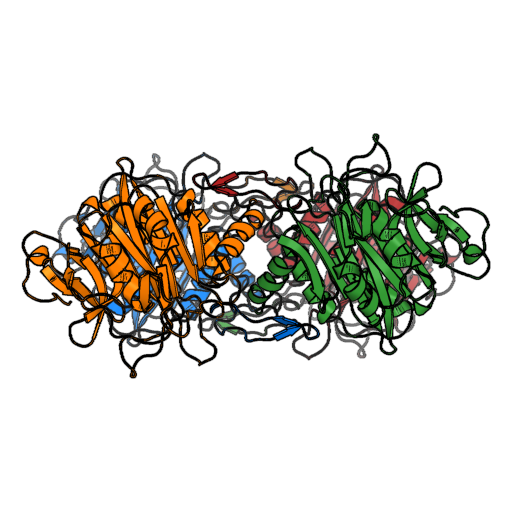SP D 1 90 ? 49.80378 46.13623 70.57666 1.000 22.63286 90 ASP D N 1
ATOM 8037 C CA . ASP D 1 90 ? 51.01265 45.61688 71.19788 1.000 23.51011 90 ASP D CA 1
ATOM 8038 C C . ASP D 1 90 ? 51.56321 44.53319 70.28637 1.000 27.95647 90 ASP D C 1
ATOM 8039 O O . ASP D 1 90 ? 51.22381 43.35122 70.40054 1.000 27.02289 90 ASP D O 1
ATOM 8044 N N . GLY D 1 91 ? 52.42302 44.93951 69.36405 1.000 22.85650 91 GLY D N 1
ATOM 8045 C CA . GLY D 1 91 ? 52.96768 44.01488 68.39425 1.000 22.31330 91 GLY D CA 1
ATOM 8046 C C . GLY D 1 91 ? 52.01426 43.69288 67.26111 1.000 22.96537 91 GLY D C 1
ATOM 8047 O O . GLY D 1 91 ? 50.83442 44.06326 67.27843 1.000 21.97179 91 GLY D O 1
ATOM 8048 N N . PRO D 1 92 ? 52.52122 43.00463 66.23860 1.000 22.49799 92 PRO D N 1
ATOM 8049 C CA . PRO D 1 92 ? 51.68106 42.64584 65.09157 1.000 22.01762 92 PRO D CA 1
ATOM 8050 C C . PRO D 1 92 ? 50.70563 41.53844 65.44756 1.000 24.32990 92 PRO D C 1
ATOM 8051 O O . PRO D 1 92 ? 50.92682 40.74637 66.36662 1.000 26.89344 92 PRO D O 1
ATOM 8055 N N . ILE D 1 93 ? 49.62381 41.47048 64.67806 1.000 23.31632 93 ILE D N 1
ATOM 8056 C CA . ILE D 1 93 ? 48.55697 40.49463 64.89921 1.000 25.78537 93 ILE D CA 1
ATOM 8057 C C . ILE D 1 93 ? 48.47698 39.55891 63.69597 1.000 27.89591 93 ILE D C 1
ATOM 8058 O O . ILE D 1 93 ? 48.45038 40.01359 62.54767 1.000 28.15823 93 ILE D O 1
ATOM 8063 N N . ASP D 1 94 ? 48.42090 38.25278 63.95388 1.000 31.96091 94 ASP D N 1
ATOM 8064 C CA . ASP D 1 94 ? 48.40300 37.29452 62.85415 1.000 32.37296 94 ASP D CA 1
ATOM 8065 C C . ASP D 1 94 ? 47.14797 37.45555 62.00717 1.000 30.24839 94 ASP D C 1
ATOM 8066 O O . ASP D 1 94 ? 46.05191 37.68536 62.52539 1.000 35.71494 94 ASP D O 1
ATOM 8071 N N . GLY D 1 95 ? 47.31621 37.34093 60.69082 1.000 30.44779 95 GLY D N 1
ATOM 8072 C CA . GLY D 1 95 ? 46.20322 37.42991 59.77139 1.000 33.38671 95 GLY D CA 1
ATOM 8073 C C . GLY D 1 95 ? 45.82355 38.83166 59.34534 1.000 32.77212 95 GLY D C 1
ATOM 8074 O O . GLY D 1 95 ? 44.89237 38.98944 58.54757 1.000 34.16735 95 GLY D O 1
ATOM 8075 N N . LYS D 1 96 ? 46.49309 39.85249 59.85951 1.000 30.37645 96 LYS D N 1
ATOM 8076 C CA . LYS D 1 96 ? 46.24733 41.22084 59.43856 1.000 26.61775 96 LYS D CA 1
ATOM 8077 C C . LYS D 1 96 ? 47.42183 41.71944 58.60788 1.000 26.00648 96 LYS D C 1
ATOM 8078 O O . LYS D 1 96 ? 48.51578 41.14917 58.62583 1.000 24.37591 96 LYS D O 1
ATOM 8084 N N . ILE D 1 97 ? 47.17558 42.79337 57.86428 1.000 25.22638 97 ILE D N 1
ATOM 8085 C CA . ILE D 1 97 ? 48.24488 43.58561 57.27262 1.000 25.43504 97 ILE D CA 1
ATOM 8086 C C . ILE D 1 97 ? 48.73351 44.51224 58.37805 1.000 23.29371 97 ILE D C 1
ATOM 8087 O O . ILE D 1 97 ? 48.03179 45.45426 58.75536 1.000 23.95582 97 ILE D O 1
ATOM 8092 N N . ASN D 1 98 ? 49.91096 44.22974 58.92631 1.000 20.74343 98 ASN D N 1
ATOM 8093 C CA . ASN D 1 98 ? 50.40045 44.95811 60.09042 1.000 21.10145 98 ASN D CA 1
ATOM 8094 C C . ASN D 1 98 ? 51.29827 46.09169 59.64256 1.000 20.79758 98 ASN D C 1
ATOM 8095 O O . ASN D 1 98 ? 52.24540 45.87943 58.88292 1.000 21.59015 98 ASN D O 1
ATOM 8100 N N . LEU D 1 99 ? 50.99548 47.29539 60.11538 1.000 19.58504 99 LEU D N 1
ATOM 8101 C CA . LEU D 1 99 ? 51.79891 48.46590 59.82195 1.000 19.48190 99 LEU D CA 1
ATOM 8102 C C . LEU D 1 99 ? 52.15121 49.12207 61.14446 1.000 19.17315 99 LEU D C 1
ATOM 8103 O O . LEU D 1 99 ? 51.26196 49.36733 61.96361 1.000 20.94470 99 LEU D O 1
ATOM 8108 N N . ALA D 1 100 ? 53.43164 49.39639 61.37395 1.000 19.15346 100 ALA D N 1
ATOM 8109 C CA . ALA D 1 100 ? 53.75538 50.36681 62.40873 1.000 20.01427 100 ALA D CA 1
ATOM 8110 C C . ALA D 1 100 ? 53.04024 51.66265 62.05117 1.000 20.09259 100 ALA D C 1
ATOM 8111 O O . ALA D 1 100 ? 52.90055 51.99765 60.87339 1.000 20.85900 100 ALA D O 1
ATOM 8113 N N . SER D 1 101 ? 52.52774 52.37984 63.05780 1.000 19.55343 101 SER D N 1
ATOM 8114 C CA . SER D 1 101 ? 51.62967 53.48789 62.73071 1.000 20.09533 101 SER D CA 1
ATOM 8115 C C . SER D 1 101 ? 52.25991 54.49065 61.76068 1.000 19.82051 101 SER D C 1
ATOM 8116 O O . SER D 1 101 ? 51.56065 55.03852 60.89884 1.000 20.79935 101 SER D O 1
ATOM 8119 N N . TYR D 1 102 ? 53.57097 54.73078 61.86068 1.000 18.73438 102 TYR D N 1
ATOM 8120 C CA . TYR D 1 102 ? 54.20173 55.69751 60.95677 1.000 19.39317 102 TYR D CA 1
ATOM 8121 C C . TYR D 1 102 ? 54.19679 55.22160 59.50955 1.000 19.49945 102 TYR D C 1
ATOM 8122 O O . TYR D 1 102 ? 54.36840 56.03670 58.59516 1.000 19.91513 102 TYR D O 1
ATOM 8131 N N . GLU D 1 103 ? 54.05160 53.91858 59.28745 1.000 19.84636 103 GLU D N 1
ATOM 8132 C CA . GLU D 1 103 ? 54.06652 53.36530 57.93921 1.000 18.01453 103 GLU D CA 1
ATOM 8133 C C . GLU D 1 103 ? 52.76719 53.58216 57.17947 1.000 19.28956 103 GLU D C 1
ATOM 8134 O O . GLU D 1 103 ? 52.73071 53.33871 55.96689 1.000 20.00561 103 GLU D O 1
ATOM 8140 N N . ILE D 1 104 ? 51.70417 54.04868 57.83915 1.000 17.21874 104 ILE D N 1
ATOM 8141 C CA . ILE D 1 104 ? 50.45336 54.22755 57.11982 1.000 17.52172 104 ILE D CA 1
ATOM 8142 C C . ILE D 1 104 ? 50.59130 55.27961 56.03270 1.000 17.44959 104 ILE D C 1
ATOM 8143 O O . ILE D 1 104 ? 49.89497 55.21453 55.01247 1.000 18.59423 104 ILE D O 1
ATOM 8148 N N . MET D 1 105 ? 51.46332 56.27285 56.23372 1.000 17.53468 105 MET D N 1
ATOM 8149 C CA . MET D 1 105 ? 51.57174 57.36563 55.26910 1.000 19.25042 105 MET D CA 1
ATOM 8150 C C . MET D 1 105 ? 51.93387 56.85640 53.88732 1.000 17.81936 105 MET D C 1
ATOM 8151 O O . MET D 1 105 ? 51.25917 57.17299 52.89791 1.000 19.46034 105 MET D O 1
ATOM 8156 N N . LEU D 1 106 ? 52.99466 56.05801 53.80425 1.000 19.16904 106 LEU D N 1
ATOM 8157 C CA . LEU D 1 106 ? 53.42295 55.52884 52.51800 1.000 20.35457 106 LEU D CA 1
ATOM 8158 C C . LEU D 1 106 ? 52.62880 54.29023 52.11273 1.000 19.33620 106 LEU D C 1
ATOM 8159 O O . LEU D 1 106 ? 52.48015 54.02484 50.91587 1.000 19.97110 106 LEU D O 1
ATOM 8164 N N . TRP D 1 107 ? 52.07040 53.54097 53.06426 1.000 19.72645 107 TRP D N 1
ATOM 8165 C CA . TRP D 1 107 ? 51.25168 52.40844 52.64254 1.000 19.13779 107 TRP D CA 1
ATOM 8166 C C . TRP D 1 107 ? 50.02501 52.88984 51.87704 1.000 19.35197 107 TRP D C 1
ATOM 8167 O O . TRP D 1 107 ? 49.68333 52.34844 50.82441 1.000 20.50304 107 TRP D O 1
ATOM 8178 N N . VAL D 1 108 ? 49.36397 53.93718 52.37191 1.000 18.13772 108 VAL D N 1
ATOM 8179 C CA . VAL D 1 108 ? 48.19170 54.46582 51.68226 1.000 18.90752 108 VAL D CA 1
ATOM 8180 C C . VAL D 1 108 ? 48.58274 55.07973 50.33747 1.000 18.93505 108 VAL D C 1
ATOM 8181 O O . VAL D 1 108 ? 47.96280 54.80235 49.30536 1.000 19.65713 108 VAL D O 1
ATOM 8185 N N . THR D 1 109 ? 49.59651 55.94955 50.32725 1.000 20.20086 109 THR D N 1
ATOM 8186 C CA . THR D 1 109 ? 49.89423 56.69184 49.10996 1.000 18.94607 109 THR D CA 1
ATOM 8187 C C . THR D 1 109 ? 50.62208 55.86415 48.06261 1.000 19.16583 109 THR D C 1
ATOM 8188 O O . THR D 1 109 ? 50.55167 56.20291 46.88104 1.000 21.43010 109 THR D O 1
ATOM 8192 N N . GLN D 1 110 ? 51.30927 54.79254 48.45669 1.000 18.10582 110 GLN D N 1
ATOM 8193 C CA . GLN D 1 110 ? 51.99103 53.98643 47.44821 1.000 20.06817 110 GLN D CA 1
ATOM 8194 C C . GLN D 1 110 ? 51.04672 53.00926 46.75987 1.000 21.60818 110 GLN D C 1
ATOM 8195 O O . GLN D 1 110 ? 51.24220 52.68527 45.57963 1.000 20.49790 110 GLN D O 1
ATOM 8201 N N . ASN D 1 111 ? 50.01459 52.54810 47.45809 1.000 19.48845 111 ASN D N 1
ATOM 8202 C CA . ASN D 1 111 ? 49.27645 51.38268 47.00196 1.000 21.54217 111 ASN D CA 1
ATOM 8203 C C . ASN D 1 111 ? 47.91505 51.68485 46.38996 1.000 21.61662 111 ASN D C 1
ATOM 8204 O O . ASN D 1 111 ? 47.28582 50.76729 45.85452 1.000 20.61202 111 ASN D O 1
ATOM 8209 N N . PHE D 1 112 ? 47.44277 52.93166 46.43623 1.000 19.61834 112 PHE D N 1
ATOM 8210 C CA . PHE D 1 112 ? 46.07171 53.22010 46.03848 1.000 20.27208 112 PHE D CA 1
ATOM 8211 C C . PHE D 1 112 ? 45.99570 54.52809 45.26887 1.000 20.94587 112 PHE D C 1
ATOM 8212 O O . PHE D 1 112 ? 46.88659 55.37273 45.34821 1.000 20.96485 112 PHE D O 1
ATOM 8220 N N . THR D 1 113 ? 44.90589 54.65468 44.50713 1.000 20.41559 113 THR D N 1
ATOM 8221 C CA . THR D 1 113 ? 44.47587 55.88669 43.86402 1.000 21.55469 113 THR D CA 1
ATOM 8222 C C . THR D 1 113 ? 43.15658 56.40393 44.42492 1.000 22.11021 113 THR D C 1
ATOM 8223 O O . THR D 1 113 ? 42.97909 57.62101 44.53222 1.000 23.65374 113 THR D O 1
ATOM 8227 N N . LYS D 1 114 ? 42.25333 55.51289 44.82648 1.000 22.47971 114 LYS D N 1
ATOM 8228 C CA . LYS D 1 114 ? 40.91215 55.88690 45.25441 1.000 23.72469 114 LYS D CA 1
ATOM 8229 C C . LYS D 1 114 ? 40.69485 55.54486 46.71921 1.000 23.37862 114 LYS D C 1
ATOM 8230 O O . LYS D 1 114 ? 41.07480 54.46190 47.18502 1.000 22.10595 114 LYS D O 1
ATOM 8236 N N . VAL D 1 115 ? 40.03891 56.46928 47.42610 1.000 20.12860 115 VAL D N 1
ATOM 8237 C CA . VAL D 1 115 ? 39.68183 56.23865 48.81926 1.000 19.78669 115 VAL D CA 1
ATOM 8238 C C . VAL D 1 115 ? 38.79819 55.01174 48.96295 1.000 20.66293 115 VAL D C 1
ATOM 8239 O O . VAL D 1 115 ? 38.90287 54.28462 49.95388 1.000 22.49370 115 VAL D O 1
ATOM 8243 N N . SER D 1 116 ? 37.92881 54.74370 47.98166 1.000 20.47362 116 SER D N 1
ATOM 8244 C CA . SER D 1 116 ? 37.06766 53.56847 48.09420 1.000 21.58377 116 SER D CA 1
ATOM 8245 C C . SER D 1 116 ? 37.89782 52.30098 48.25959 1.000 22.46983 116 SER D C 1
ATOM 8246 O O . SER D 1 116 ? 37.52398 51.39724 49.02010 1.000 22.62498 116 SER D O 1
ATOM 8249 N N . ASP D 1 117 ? 39.03769 52.22228 47.56582 1.000 23.14731 117 ASP D N 1
ATOM 8250 C CA . ASP D 1 117 ? 39.89441 51.04624 47.69572 1.000 22.36890 117 ASP D CA 1
ATOM 8251 C C . ASP D 1 117 ? 40.66330 51.06470 49.01167 1.000 21.10555 117 ASP D C 1
ATOM 8252 O O . ASP D 1 117 ? 40.85275 50.01583 49.64323 1.000 20.60158 117 ASP D O 1
ATOM 8257 N N . VAL D 1 118 ? 41.08486 52.25226 49.46650 1.000 20.03712 118 VAL D N 1
ATOM 8258 C CA . VAL D 1 118 ? 41.72357 52.34347 50.77713 1.000 20.94454 118 VAL D CA 1
ATOM 8259 C C . VAL D 1 118 ? 40.77970 51.83471 51.85667 1.000 20.85527 118 VAL D C 1
ATOM 8260 O O . VAL D 1 118 ? 41.16562 51.04835 52.73021 1.000 20.22497 118 VAL D O 1
ATOM 8264 N N . LYS D 1 119 ? 39.52783 52.29579 51.81762 1.000 20.32685 119 LYS D N 1
ATOM 8265 C CA . LYS D 1 119 ? 38.55581 51.92817 52.84147 1.000 21.96359 119 LYS D CA 1
ATOM 8266 C C . LYS D 1 119 ? 38.38603 50.41801 52.90989 1.000 22.71015 119 LYS D C 1
ATOM 8267 O O . LYS D 1 119 ? 38.38218 49.82675 53.99561 1.000 23.31352 119 LYS D O 1
ATOM 8273 N N . GLU D 1 120 ? 38.24791 49.77768 51.74878 1.000 21.33924 120 GLU D N 1
ATOM 8274 C CA . GLU D 1 120 ? 38.10853 48.32477 51.72888 1.000 21.67925 120 GLU D CA 1
ATOM 8275 C C . GLU D 1 120 ? 39.37312 47.63842 52.25022 1.000 21.97848 120 GLU D C 1
ATOM 8276 O O . GLU D 1 120 ? 39.29594 46.67890 53.02580 1.000 22.11288 120 GLU D O 1
ATOM 8282 N N . ALA D 1 121 ? 40.54892 48.12067 51.84406 1.000 20.61003 121 ALA D N 1
ATOM 8283 C CA . ALA D 1 121 ? 41.79565 47.50881 52.29607 1.000 19.91624 121 ALA D CA 1
ATOM 8284 C C . ALA D 1 121 ? 41.99378 47.65924 53.80065 1.000 22.83822 121 ALA D C 1
ATOM 8285 O O . ALA D 1 121 ? 42.56064 46.76865 54.44592 1.000 21.86796 121 ALA D O 1
ATOM 8287 N N . LEU D 1 122 ? 41.53290 48.77634 54.37961 1.000 21.08920 122 LEU D N 1
ATOM 8288 C CA . LEU D 1 122 ? 41.71012 49.00825 55.80870 1.000 20.65507 122 LEU D CA 1
ATOM 8289 C C . LEU D 1 122 ? 40.97616 47.98360 56.66952 1.000 22.29691 122 LEU D C 1
ATOM 8290 O O . LEU D 1 122 ? 41.34042 47.79523 57.83569 1.000 22.03397 122 LEU D O 1
ATOM 8295 N N . LYS D 1 123 ? 39.96452 47.30766 56.11712 1.000 20.42028 123 LYS D N 1
ATOM 8296 C CA . LYS D 1 123 ? 39.28844 46.24683 56.84933 1.000 22.06711 123 LYS D CA 1
ATOM 8297 C C . LYS D 1 123 ? 40.25246 45.17923 57.34114 1.000 24.86088 123 LYS D C 1
ATOM 8298 O O . LYS D 1 123 ? 39.94496 44.48179 58.31552 1.000 26.96632 123 LYS D O 1
ATOM 8304 N N . ASN D 1 124 ? 41.41185 45.04151 56.70415 1.000 22.58562 124 ASN D N 1
ATOM 8305 C CA . ASN D 1 124 ? 42.36964 44.00890 57.07842 1.000 28.05960 124 ASN D CA 1
ATOM 8306 C C . ASN D 1 124 ? 43.67167 44.57515 57.62846 1.000 26.48353 124 ASN D C 1
ATOM 8307 O O . ASN D 1 124 ? 44.66107 43.83916 57.73144 1.000 26.71786 124 ASN D O 1
ATOM 8312 N N . VAL D 1 125 ? 43.70237 45.86034 57.99783 1.000 21.60633 125 VAL D N 1
ATOM 8313 C CA . VAL D 1 125 ? 44.92139 46.50460 58.46922 1.000 23.68655 125 VAL D CA 1
ATOM 8314 C C . VAL D 1 125 ? 44.90566 46.57473 59.98778 1.000 22.82259 125 VAL D C 1
ATOM 8315 O O . VAL D 1 125 ? 43.86352 46.84571 60.60433 1.000 23.85810 125 VAL D O 1
ATOM 8319 N N . ASN D 1 126 ? 46.06456 46.33128 60.59564 1.000 21.61954 126 ASN D N 1
ATOM 8320 C CA . ASN D 1 126 ? 46.26208 46.53101 62.02273 1.000 19.43275 126 ASN D CA 1
ATOM 8321 C C . ASN D 1 126 ? 47.42884 47.49321 62.21732 1.000 19.54414 126 ASN D C 1
ATOM 8322 O O . ASN D 1 126 ? 48.53070 47.24699 61.71286 1.000 20.69574 126 ASN D O 1
ATOM 8327 N N . LEU D 1 127 ? 47.19535 48.58625 62.94344 1.000 19.25360 127 LEU D N 1
ATOM 8328 C CA . LEU D 1 127 ? 48.26723 49.52471 63.23571 1.000 18.94873 127 LEU D CA 1
ATOM 8329 C C . LEU D 1 127 ? 48.96182 49.13341 64.53626 1.000 19.55777 127 LEU D C 1
ATOM 8330 O O . LEU D 1 127 ? 48.30128 48.92046 65.56330 1.000 20.33613 127 LEU D O 1
ATOM 8335 N N . VAL D 1 128 ? 50.29528 49.10389 64.49777 1.000 19.69681 128 VAL D N 1
ATOM 8336 C CA . VAL D 1 128 ? 51.13351 48.59546 65.57825 1.000 18.89159 128 VAL D CA 1
ATOM 8337 C C . VAL D 1 128 ? 51.84403 49.74225 66.28704 1.000 20.10055 128 VAL D C 1
ATOM 8338 O O . VAL D 1 128 ? 52.28149 50.71663 65.65337 1.000 18.21507 128 VAL D O 1
ATOM 8342 N N . ASN D 1 129 ? 51.98340 49.60549 67.60823 1.000 18.58378 129 ASN D N 1
ATOM 8343 C CA . ASN D 1 129 ? 52.67090 50.57993 68.45936 1.000 21.04675 129 ASN D CA 1
ATOM 8344 C C . ASN D 1 129 ? 54.17971 50.34149 68.38139 1.000 20.56513 129 ASN D C 1
ATOM 8345 O O . ASN D 1 129 ? 54.80854 49.78758 69.28841 1.000 22.68538 129 ASN D O 1
ATOM 8350 N N . GLU D 1 130 ? 54.77304 50.77903 67.27205 1.000 20.52647 130 GLU D N 1
ATOM 8351 C CA . GLU D 1 130 ? 56.21474 50.70223 67.10242 1.000 22.48428 130 GLU D CA 1
ATOM 8352 C C . GLU D 1 130 ? 56.69067 51.89157 66.28338 1.000 21.24747 130 GLU D C 1
ATOM 8353 O O . GLU D 1 130 ? 56.06537 52.24370 65.28536 1.000 20.90952 130 GLU D O 1
ATOM 8359 N N . ALA D 1 131 ? 57.79416 52.49856 66.71091 1.000 21.14587 131 ALA D N 1
ATOM 8360 C CA . ALA D 1 131 ? 58.37038 53.63603 66.00768 1.000 23.15195 131 ALA D CA 1
ATOM 8361 C C . ALA D 1 131 ? 59.42127 53.17238 65.00409 1.000 23.63552 131 ALA D C 1
ATOM 8362 O O . ALA D 1 131 ? 59.80849 52.00471 64.96178 1.000 23.14346 131 ALA D O 1
ATOM 8364 N N . ILE D 1 132 ? 59.89730 54.12058 64.18839 1.000 23.05131 132 ILE D N 1
ATOM 8365 C CA . ILE D 1 132 ? 60.83296 53.75209 63.12765 1.000 25.11485 132 ILE D CA 1
ATOM 8366 C C . ILE D 1 132 ? 62.11054 53.16613 63.71644 1.000 25.23616 132 ILE D C 1
ATOM 8367 O O . ILE D 1 132 ? 62.66171 52.19323 63.19243 1.000 27.16634 132 ILE D O 1
ATOM 8372 N N . ASN D 1 133 ? 62.60598 53.75011 64.80226 1.000 24.04535 133 ASN D N 1
ATOM 8373 C CA . ASN D 1 133 ? 63.71336 53.16854 65.55668 1.000 26.34162 133 ASN D CA 1
ATOM 8374 C C . ASN D 1 133 ? 63.64033 53.69485 66.98917 1.000 26.24024 133 ASN D C 1
ATOM 8375 O O . ASN D 1 133 ? 62.77390 54.50471 67.32646 1.000 25.60867 133 ASN D O 1
ATOM 8380 N N . SER D 1 134 ? 64.55898 53.21849 67.83508 1.000 25.41724 134 SER D N 1
ATOM 8381 C CA . SER D 1 134 ? 64.52596 53.52291 69.26247 1.000 30.37279 134 SER D CA 1
ATOM 8382 C C . SER D 1 134 ? 64.82668 54.98072 69.57317 1.000 27.25750 134 SER D C 1
ATOM 8383 O O . SER D 1 134 ? 64.67527 55.38945 70.72805 1.000 29.94816 134 SER D O 1
ATOM 8386 N N . SER D 1 135 ? 65.24435 55.77262 68.58771 1.000 25.37611 135 SER D N 1
ATOM 8387 C CA . SER D 1 135 ? 65.45749 57.19238 68.81030 1.000 28.74231 135 SER D CA 1
ATOM 8388 C C . SER D 1 135 ? 64.15101 57.96996 68.85115 1.000 25.90273 135 SER D C 1
ATOM 8389 O O . SER D 1 135 ? 64.16445 59.15151 69.20620 1.000 28.06120 135 SER D O 1
ATOM 8392 N N . PHE D 1 136 ? 63.03115 57.35074 68.47916 1.000 26.57576 136 PHE D N 1
ATOM 8393 C CA . PHE D 1 136 ? 61.75960 58.04584 68.36105 1.000 23.32494 136 PHE D CA 1
ATOM 8394 C C . PHE D 1 136 ? 60.70039 57.38410 69.22908 1.000 23.29950 136 PHE D C 1
ATOM 8395 O O . PHE D 1 136 ? 60.68478 56.15857 69.39393 1.000 23.66593 136 PHE D O 1
ATOM 8403 N N . ALA D 1 137 ? 59.82094 58.22009 69.77489 1.000 23.95371 137 ALA D N 1
ATOM 8404 C CA . ALA D 1 137 ? 58.58028 57.76220 70.38045 1.000 24.52012 137 ALA D CA 1
ATOM 8405 C C . ALA D 1 137 ? 57.52529 57.56155 69.29182 1.000 22.83568 137 ALA D C 1
ATOM 8406 O O . ALA D 1 137 ? 57.64956 58.06286 68.17105 1.000 24.34362 137 ALA D O 1
ATOM 8408 N N . VAL D 1 138 ? 56.48485 56.80048 69.62152 1.000 21.54046 138 VAL D N 1
ATOM 8409 C CA . VAL D 1 138 ? 55.34261 56.65435 68.72248 1.000 20.54534 138 VAL D CA 1
ATOM 8410 C C . VAL D 1 138 ? 54.42101 57.85726 68.88877 1.000 21.03084 138 VAL D C 1
ATOM 8411 O O . VAL D 1 138 ? 54.03768 58.21537 70.00697 1.000 23.35466 138 VAL D O 1
ATOM 8415 N N . ALA D 1 139 ? 54.04675 58.47778 67.77068 1.000 20.86377 139 ALA D N 1
ATOM 8416 C CA . ALA D 1 139 ? 53.18433 59.64835 67.86915 1.000 21.00000 139 ALA D CA 1
ATOM 8417 C C . ALA D 1 139 ? 51.72489 59.20344 67.97827 1.000 20.70350 139 ALA D C 1
ATOM 8418 O O . ALA D 1 139 ? 51.29613 58.30598 67.24892 1.000 20.59646 139 ALA D O 1
ATOM 8420 N N . PRO D 1 140 ? 50.93596 59.82370 68.86344 1.000 19.63533 140 PRO D N 1
ATOM 8421 C CA . PRO D 1 140 ? 49.52250 59.41629 69.03830 1.000 19.45156 140 PRO D CA 1
ATOM 8422 C C . PRO D 1 140 ? 48.61276 60.09949 68.02152 1.000 20.03176 140 PRO D C 1
ATOM 8423 O O . PRO D 1 140 ? 47.93150 61.07491 68.30827 1.000 21.82141 140 PRO D O 1
ATOM 8427 N N . LEU D 1 141 ? 48.59165 59.58636 66.79071 1.000 18.31051 141 LEU D N 1
ATOM 8428 C CA . LEU D 1 141 ? 47.94145 60.27773 65.68389 1.000 18.61753 141 LEU D CA 1
ATOM 8429 C C . LEU D 1 141 ? 46.60476 59.64948 65.29239 1.000 18.76706 141 LEU D C 1
ATOM 8430 O O . LEU D 1 141 ? 46.30654 58.49410 65.61206 1.000 17.96628 141 LEU D O 1
ATOM 8435 N N . HIS D 1 142 ? 45.80095 60.45200 64.58365 1.000 17.58405 142 HIS D N 1
ATOM 8436 C CA . HIS D 1 142 ? 44.73387 59.98556 63.70504 1.000 16.78500 142 HIS D CA 1
ATOM 8437 C C . HIS D 1 142 ? 44.95357 60.61463 62.33878 1.000 18.17153 142 HIS D C 1
ATOM 8438 O O . HIS D 1 142 ? 45.79781 61.49715 62.18357 1.000 18.02131 142 HIS D O 1
ATOM 8445 N N . TRP D 1 143 ? 44.21418 60.14558 61.33272 1.000 17.74285 143 TRP D N 1
ATOM 8446 C CA . TRP D 1 143 ? 44.51807 60.50665 59.95327 1.000 17.13081 143 TRP D CA 1
ATOM 8447 C C . TRP D 1 143 ? 43.27647 60.91670 59.17609 1.000 18.65227 143 TRP D C 1
ATOM 8448 O O . TRP D 1 143 ? 42.18288 60.37623 59.37189 1.000 18.28335 143 TRP D O 1
ATOM 8459 N N . ILE D 1 144 ? 43.47313 61.86990 58.26523 1.000 17.37903 144 ILE D N 1
ATOM 8460 C CA . ILE D 1 144 ? 42.50315 62.17429 57.21913 1.000 17.64800 144 ILE D CA 1
ATOM 8461 C C . ILE D 1 144 ? 43.10643 61.75199 55.88612 1.000 18.66862 144 ILE D C 1
ATOM 8462 O O . ILE D 1 144 ? 44.27963 62.03460 55.61443 1.000 18.41159 144 ILE D O 1
ATOM 8467 N N . ILE D 1 145 ? 42.31732 61.03882 55.07811 1.000 18.02850 145 ILE D N 1
ATOM 8468 C CA . ILE D 1 145 ? 42.73589 60.52915 53.77225 1.000 18.27048 145 ILE D CA 1
ATOM 8469 C C . ILE D 1 145 ? 41.71433 61.01512 52.75081 1.000 17.47851 145 ILE D C 1
ATOM 8470 O O . ILE D 1 145 ? 40.50838 60.88152 52.97463 1.000 18.89697 145 ILE D O 1
ATOM 8475 N N . SER D 1 146 ? 42.17569 61.59031 51.63698 1.000 17.97024 146 SER D N 1
ATOM 8476 C CA . SER D 1 146 ? 41.21984 62.11692 50.67210 1.000 18.10389 146 SER D CA 1
ATOM 8477 C C . SER D 1 146 ? 41.70023 61.91628 49.24589 1.000 18.86902 146 SER D C 1
ATOM 8478 O O . SER D 1 146 ? 42.89953 61.98459 48.96186 1.000 19.33114 146 SER D O 1
ATOM 8481 N N . ASP D 1 147 ? 40.73912 61.66142 48.35922 1.000 19.25768 147 ASP D N 1
ATOM 8482 C CA . ASP D 1 147 ? 40.88498 61.85021 46.92211 1.000 20.53874 147 ASP D CA 1
ATOM 8483 C C . ASP D 1 147 ? 39.89054 62.92774 46.48289 1.000 21.90285 147 ASP D C 1
ATOM 8484 O O . ASP D 1 147 ? 39.28062 63.60589 47.31854 1.000 19.49884 147 ASP D O 1
ATOM 8489 N N . LYS D 1 148 ? 39.71770 63.07994 45.16482 1.000 21.98993 148 LYS D N 1
ATOM 8490 C CA . LYS D 1 148 ? 38.81553 64.11086 44.64758 1.000 22.73643 148 LYS D CA 1
ATOM 8491 C C . LYS D 1 148 ? 37.34309 63.81244 44.90358 1.000 23.87854 148 LYS D C 1
ATOM 8492 O O . LYS D 1 148 ? 36.51113 64.72239 44.77563 1.000 25.33833 148 LYS D O 1
ATOM 8498 N N . ASP D 1 149 ? 36.99522 62.57644 45.25950 1.000 22.61122 149 ASP D N 1
ATOM 8499 C CA . ASP D 1 149 ? 35.60575 62.18986 45.45060 1.000 23.06663 149 ASP D CA 1
ATOM 8500 C C . ASP D 1 149 ? 35.17133 62.18392 46.91042 1.000 26.12726 149 ASP D C 1
ATOM 8501 O O . ASP D 1 149 ? 34.00937 62.49518 47.20039 1.000 28.15263 149 ASP D O 1
ATOM 8506 N N . GLU D 1 150 ? 36.05709 61.84611 47.84245 1.000 23.77675 150 GLU D N 1
ATOM 8507 C CA . GLU D 1 150 ? 35.60263 61.68772 49.21478 1.000 23.67389 150 GLU D CA 1
ATOM 8508 C C . GLU D 1 150 ? 36.80578 61.67651 50.14188 1.000 22.02388 150 GLU D C 1
ATOM 8509 O O . GLU D 1 150 ? 37.94972 61.50412 49.71250 1.000 22.85154 150 GLU D O 1
ATOM 8515 N N . ALA D 1 151 ? 36.52431 61.86498 51.42474 1.000 22.82500 151 ALA D N 1
ATOM 8516 C CA . ALA D 1 151 ? 37.53365 61.83113 52.47013 1.000 19.69924 151 ALA D CA 1
ATOM 8517 C C . ALA D 1 151 ? 37.07194 60.88569 53.56310 1.000 21.27512 151 ALA D C 1
ATOM 8518 O O . ALA D 1 151 ? 35.87112 60.76968 53.83638 1.000 22.19697 151 ALA D O 1
ATOM 8520 N N . ILE D 1 152 ? 38.03288 60.20363 54.18449 1.000 20.78098 152 ILE D N 1
ATOM 8521 C CA . ILE D 1 152 ? 37.75638 59.34804 55.33086 1.000 19.65043 152 ILE D CA 1
ATOM 8522 C C . ILE D 1 152 ? 38.68344 59.72958 56.47017 1.000 19.24678 152 ILE D C 1
ATOM 8523 O O . ILE D 1 152 ? 39.77432 60.27247 56.25569 1.000 19.43812 152 ILE D O 1
ATOM 8528 N N . ILE D 1 153 ? 38.22305 59.44798 57.68895 1.000 18.79233 153 ILE D N 1
ATOM 8529 C CA . ILE D 1 153 ? 38.99952 59.58109 58.91441 1.000 20.09992 153 ILE D CA 1
ATOM 8530 C C . ILE D 1 153 ? 39.32647 58.18709 59.42825 1.000 18.70784 153 ILE D C 1
ATOM 8531 O O . ILE D 1 153 ? 38.43972 57.32029 59.50760 1.000 20.58527 153 ILE D O 1
ATOM 8536 N N . VAL D 1 154 ? 40.58615 57.97687 59.80493 1.000 18.34989 154 VAL D N 1
ATOM 8537 C CA . VAL D 1 154 ? 41.03703 56.73574 60.43743 1.000 17.98324 154 VAL D CA 1
ATOM 8538 C C . VAL D 1 154 ? 41.43582 57.05004 61.87516 1.000 18.69155 154 VAL D C 1
ATOM 8539 O O . VAL D 1 154 ? 42.34020 57.86366 62.11105 1.000 18.06836 154 VAL D O 1
ATOM 8543 N N . GLU D 1 155 ? 40.77150 56.39756 62.83337 1.000 17.50295 155 GLU D N 1
ATOM 8544 C CA . GLU D 1 155 ? 41.07445 56.53183 64.25179 1.000 17.65023 155 GLU D CA 1
ATOM 8545 C C . GLU D 1 155 ? 41.18705 55.14839 64.86938 1.000 17.82121 155 GLU D C 1
ATOM 8546 O O . GLU D 1 155 ? 40.32692 54.29980 64.63122 1.000 20.54487 155 GLU D O 1
ATOM 8552 N N . VAL D 1 156 ? 42.24296 54.92704 65.64792 1.000 18.97286 156 VAL D N 1
ATOM 8553 C CA . VAL D 1 156 ? 42.41434 53.70369 66.43028 1.000 18.71156 156 VAL D CA 1
ATOM 8554 C C . VAL D 1 156 ? 42.62133 54.12587 67.87368 1.000 19.09447 156 VAL D C 1
ATOM 8555 O O . VAL D 1 156 ? 43.62049 54.78193 68.19516 1.000 20.35809 156 VAL D O 1
ATOM 8559 N N . SER D 1 157 ? 41.68527 53.76337 68.74008 1.000 19.86910 157 SER D N 1
ATOM 8560 C CA . SER D 1 157 ? 41.69393 54.27171 70.09787 1.000 20.91390 157 SER D CA 1
ATOM 8561 C C . SER D 1 157 ? 41.50597 53.13839 71.08981 1.000 24.06367 157 SER D C 1
ATOM 8562 O O . SER D 1 157 ? 40.99565 52.06353 70.76237 1.000 23.49484 157 SER D O 1
ATOM 8565 N N . LYS D 1 158 ? 41.94106 53.40128 72.32334 1.000 26.05741 158 LYS D N 1
ATOM 8566 C CA . LYS D 1 158 ? 41.58696 52.50948 73.41565 1.000 27.72267 158 LYS D CA 1
ATOM 8567 C C . LYS D 1 158 ? 40.07599 52.44932 73.58098 1.000 29.45129 158 LYS D C 1
ATOM 8568 O O . LYS D 1 158 ? 39.51440 51.38601 73.84942 1.000 30.70056 158 LYS D O 1
ATOM 8570 N N . GLN D 1 159 ? 39.39711 53.57825 73.36261 1.000 27.15030 159 GLN D N 1
ATOM 8571 C CA . GLN D 1 159 ? 37.96584 53.65415 73.62966 1.000 27.59731 159 GLN D CA 1
ATOM 8572 C C . GLN D 1 159 ? 37.14950 52.84036 72.62993 1.000 27.79215 159 GLN D C 1
ATOM 8573 O O . GLN D 1 159 ? 36.18224 52.17413 73.01547 1.000 27.67478 159 GLN D O 1
ATOM 8579 N N . TYR D 1 160 ? 37.49438 52.90735 71.33829 1.000 25.15907 160 TYR D N 1
ATOM 8580 C CA . TYR D 1 160 ? 36.62969 52.40166 70.27959 1.000 22.36283 160 TYR D CA 1
ATOM 8581 C C . TYR D 1 160 ? 37.29002 51.43175 69.31404 1.000 21.83661 160 TYR D C 1
ATOM 8582 O O . TYR D 1 160 ? 36.62610 50.98455 68.37472 1.000 23.87708 160 TYR D O 1
ATOM 8591 N N . GLY D 1 161 ? 38.56350 51.11255 69.49940 1.000 24.13843 161 GLY D N 1
ATOM 8592 C CA . GLY D 1 161 ? 39.23072 50.29523 68.50865 1.000 22.63725 161 GLY D CA 1
ATOM 8593 C C . GLY D 1 161 ? 39.42857 51.06936 67.21672 1.000 22.21334 161 GLY D C 1
ATOM 8594 O O . GLY D 1 161 ? 39.50363 52.30730 67.19439 1.000 21.05956 161 GLY D O 1
ATOM 8595 N N . MET D 1 162 ? 39.50432 50.32798 66.11553 1.000 22.04785 162 MET D N 1
ATOM 8596 C CA . MET D 1 162 ? 39.73278 50.92806 64.80655 1.000 20.90792 162 MET D CA 1
ATOM 8597 C C . MET D 1 162 ? 38.41501 51.33251 64.14262 1.000 23.17891 162 MET D C 1
ATOM 8598 O O . MET D 1 162 ? 37.49547 50.51500 63.97386 1.000 22.83311 162 MET D O 1
ATOM 8603 N N . LYS D 1 163 ? 38.31117 52.61524 63.79910 1.000 20.06169 163 LYS D N 1
ATOM 8604 C CA . LYS D 1 163 ? 37.12465 53.16308 63.16855 1.000 19.70980 163 LYS D CA 1
ATOM 8605 C C . LYS D 1 163 ? 37.52773 53.91286 61.91164 1.000 20.86392 163 LYS D C 1
ATOM 8606 O O . LYS D 1 163 ? 38.54767 54.61052 61.89141 1.000 22.80199 163 LYS D O 1
ATOM 8612 N N . VAL D 1 164 ? 36.71785 53.77326 60.86832 1.000 20.06186 164 VAL D N 1
ATOM 8613 C CA . VAL D 1 164 ? 36.89116 54.50828 59.62095 1.000 20.67602 164 VAL D CA 1
ATOM 8614 C C . VAL D 1 164 ? 35.58482 55.23580 59.32363 1.000 22.65841 164 VAL D C 1
ATOM 8615 O O . VAL D 1 164 ? 34.53144 54.59955 59.19897 1.000 24.11354 164 VAL D O 1
ATOM 8619 N N . PHE D 1 165 ? 35.64783 56.56371 59.21017 1.000 20.76907 165 PHE D N 1
ATOM 8620 C CA . PHE D 1 165 ? 34.45951 57.39008 59.04618 1.000 20.69434 165 PHE D CA 1
ATOM 8621 C C . PHE D 1 165 ? 34.48910 58.12620 57.71658 1.000 20.67803 165 PHE D C 1
ATOM 8622 O O . PHE D 1 165 ? 35.53375 58.62896 57.29696 1.000 22.24444 165 PHE D O 1
ATOM 8630 N N . ASP D 1 166 ? 33.33196 58.23509 57.07680 1.000 21.54247 166 ASP D N 1
ATOM 8631 C CA . ASP D 1 166 ? 33.19057 59.18299 55.97973 1.000 22.81414 166 ASP D CA 1
ATOM 8632 C C . ASP D 1 166 ? 33.20508 60.60691 56.53127 1.000 21.88732 166 ASP D C 1
ATOM 8633 O O . ASP D 1 166 ? 32.59099 60.89141 57.56557 1.000 23.58574 166 ASP D O 1
ATOM 8638 N N . ASP D 1 167 ? 33.88390 61.52207 55.81255 1.000 21.52819 167 ASP D N 1
ATOM 8639 C CA . ASP D 1 167 ? 34.05980 62.92027 56.25252 1.000 19.97346 167 ASP D CA 1
ATOM 8640 C C . ASP D 1 167 ? 33.55116 63.88605 55.18667 1.000 22.00150 167 ASP D C 1
ATOM 8641 O O . ASP D 1 167 ? 34.35587 64.49053 54.46683 1.000 22.78060 167 ASP D O 1
ATOM 8646 N N . LYS D 1 168 ? 32.22941 64.07255 55.13097 1.000 22.48503 168 LYS D N 1
ATOM 8647 C CA . LYS D 1 168 ? 31.65623 64.99024 54.15717 1.000 24.05854 168 LYS D CA 1
ATOM 8648 C C . LYS D 1 168 ? 31.98725 66.44403 54.46814 1.000 23.42326 168 LYS D C 1
ATOM 8649 O O . LYS D 1 168 ? 31.92207 67.28700 53.56279 1.000 24.63056 168 LYS D O 1
ATOM 8655 N N . LEU D 1 169 ? 32.33578 66.75390 55.72178 1.000 20.77789 169 LEU D N 1
ATOM 8656 C CA . LEU D 1 169 ? 32.71883 68.11642 56.08081 1.000 21.78715 169 LEU D CA 1
ATOM 8657 C C . LEU D 1 169 ? 34.07677 68.49594 55.51537 1.000 20.26663 169 LEU D C 1
ATOM 8658 O O . LEU D 1 169 ? 34.35984 69.69252 55.37009 1.000 21.20497 169 LEU D O 1
ATOM 8663 N N . GLY D 1 170 ? 34.92801 67.51308 55.22258 1.000 20.80060 170 GLY D N 1
ATOM 8664 C CA . GLY D 1 170 ? 36.24039 67.79543 54.67091 1.000 19.73606 170 GLY D CA 1
ATOM 8665 C C . GLY D 1 170 ? 37.24230 68.35989 55.65058 1.000 19.07964 170 GLY D C 1
ATOM 8666 O O . GLY D 1 170 ? 38.23846 68.94256 55.22165 1.000 19.44315 170 GLY D O 1
ATOM 8667 N N . VAL D 1 171 ? 37.01375 68.19151 56.95528 1.000 19.09854 171 VAL D N 1
ATOM 8668 C CA . VAL D 1 171 ? 37.89301 68.74151 57.97891 1.000 20.03955 171 VAL D CA 1
ATOM 8669 C C . VAL D 1 171 ? 38.20284 67.70126 59.04892 1.000 17.53421 171 VAL D C 1
ATOM 8670 O O . VAL D 1 171 ? 37.47685 66.71871 59.24156 1.000 19.16658 171 VAL D O 1
ATOM 8674 N N . LEU D 1 172 ? 39.30781 67.94101 59.75523 1.000 17.14771 172 LEU D N 1
ATOM 8675 C CA . LEU D 1 172 ? 39.67863 67.17579 60.93579 1.000 16.25971 172 LEU D CA 1
ATOM 8676 C C . LEU D 1 172 ? 40.52693 68.07154 61.83000 1.000 17.44208 172 LEU D C 1
ATOM 8677 O O . LEU D 1 172 ? 41.30489 68.89551 61.33489 1.000 17.62250 172 LEU D O 1
ATOM 8682 N N . THR D 1 173 ? 40.38877 67.90302 63.14613 1.000 17.92676 173 THR D N 1
ATOM 8683 C CA . THR D 1 173 ? 41.32456 68.56162 64.05520 1.000 16.02859 173 THR D CA 1
ATOM 8684 C C . THR D 1 173 ? 41.98267 67.53156 64.96426 1.000 17.40230 173 THR D C 1
ATOM 8685 O O . THR D 1 173 ? 42.70107 66.65158 64.46831 1.000 17.76337 173 THR D O 1
ATOM 8689 N N . ASN D 1 174 ? 41.78350 67.65892 66.28097 1.000 17.55985 174 ASN D N 1
ATOM 8690 C CA . ASN D 1 174 ? 42.41013 66.80592 67.28448 1.000 18.49795 174 ASN D CA 1
ATOM 8691 C C . ASN D 1 174 ? 41.32942 66.19664 68.17496 1.000 16.29984 174 ASN D C 1
ATOM 8692 O O . ASN D 1 174 ? 40.20177 65.99427 67.72112 1.000 18.40925 174 ASN D O 1
ATOM 8697 N N . SER D 1 175 ? 41.65890 65.87832 69.42650 1.000 16.44402 175 SER D N 1
ATOM 8698 C CA . SER D 1 175 ? 40.75897 65.07159 70.24634 1.000 16.59631 175 SER D CA 1
ATOM 8699 C C . SER D 1 175 ? 39.57144 65.90108 70.72847 1.000 17.19625 175 SER D C 1
ATOM 8700 O O . SER D 1 175 ? 39.66238 67.12660 70.84883 1.000 17.60632 175 SER D O 1
ATOM 8703 N N . PRO D 1 176 ? 38.43997 65.25111 71.05370 1.000 17.45811 176 PRO D N 1
ATOM 8704 C CA . PRO D 1 176 ? 38.21652 63.79607 71.08267 1.000 16.51538 176 PRO D CA 1
ATOM 8705 C C . PRO D 1 176 ? 37.91896 63.17097 69.70761 1.000 18.80847 176 PRO D C 1
ATOM 8706 O O . PRO D 1 176 ? 38.28826 63.70341 68.65878 1.000 17.95486 176 PRO D O 1
ATOM 8710 N N . ASP D 1 177 ? 37.25360 62.01739 69.72439 1.000 18.63706 177 ASP D N 1
ATOM 8711 C CA . ASP D 1 177 ? 37.07260 61.20642 68.52570 1.000 18.59224 177 ASP D CA 1
ATOM 8712 C C . ASP D 1 177 ? 36.13096 61.87837 67.51637 1.000 17.85295 177 ASP D C 1
ATOM 8713 O O . ASP D 1 177 ? 35.37600 62.80675 67.83364 1.000 17.22942 177 ASP D O 1
ATOM 8718 N N . PHE D 1 178 ? 36.15421 61.35859 66.27932 1.000 17.25656 178 PHE D N 1
ATOM 8719 C CA . PHE D 1 178 ? 35.47724 62.03361 65.17326 1.000 18.30292 178 PHE D CA 1
ATOM 8720 C C . PHE D 1 178 ? 33.96809 62.04696 65.36197 1.000 19.24357 178 PHE D C 1
ATOM 8721 O O . PHE D 1 178 ? 33.30846 63.04650 65.06780 1.000 19.11322 178 PHE D O 1
ATOM 8729 N N . ASN D 1 179 ? 33.39217 60.94903 65.85627 1.000 19.44062 179 ASN D N 1
ATOM 8730 C CA . ASN D 1 179 ? 31.95040 60.95657 66.06819 1.000 18.89936 179 ASN D CA 1
ATOM 8731 C C . ASN D 1 179 ? 31.53793 61.96200 67.13765 1.000 17.48874 179 ASN D C 1
ATOM 8732 O O . ASN D 1 179 ? 30.44899 62.54195 67.04849 1.000 19.10786 179 ASN D O 1
ATOM 8737 N N . TRP D 1 180 ? 32.38441 62.17734 68.14707 1.000 17.38040 180 TRP D N 1
ATOM 8738 C CA . TRP D 1 180 ? 32.09175 63.20932 69.14159 1.000 15.88077 180 TRP D CA 1
ATOM 8739 C C . TRP D 1 180 ? 31.95647 64.57240 68.47133 1.000 17.56846 180 TRP D C 1
ATOM 8740 O O . TRP D 1 180 ? 31.01013 65.32637 68.74268 1.000 17.52514 180 TRP D O 1
ATOM 8751 N N . HIS D 1 181 ? 32.88634 64.89075 67.57079 1.000 18.42067 181 HIS D N 1
ATOM 8752 C CA . HIS D 1 181 ? 32.85388 66.17525 66.87548 1.000 16.58027 181 HIS D CA 1
ATOM 8753 C C . HIS D 1 181 ? 31.63757 66.28859 65.96209 1.000 17.81684 181 HIS D C 1
ATOM 8754 O O . HIS D 1 181 ? 30.97377 67.33224 65.92680 1.000 18.63293 181 HIS D O 1
ATOM 8761 N N . LEU D 1 182 ? 31.34358 65.23619 65.19101 1.000 18.20201 182 LEU D N 1
ATOM 8762 C CA . LEU D 1 182 ? 30.15866 65.26927 64.33467 1.000 19.02352 182 LEU D CA 1
ATOM 8763 C C . LEU D 1 182 ? 28.91286 65.54912 65.16631 1.000 19.99325 182 LEU D C 1
ATOM 8764 O O . LEU D 1 182 ? 28.06699 66.37587 64.79789 1.000 21.02415 182 LEU D O 1
ATOM 8769 N N . THR D 1 183 ? 28.80042 64.87300 66.30655 1.000 18.45832 183 THR D N 1
ATOM 8770 C CA . THR D 1 183 ? 27.65922 65.07758 67.19163 1.000 18.13644 183 THR D CA 1
ATOM 8771 C C . THR D 1 183 ? 27.62875 66.50661 67.71576 1.000 19.44422 183 THR D C 1
ATOM 8772 O O . THR D 1 183 ? 26.55745 67.12007 67.82040 1.000 20.89467 183 THR D O 1
ATOM 8776 N N . ASN D 1 184 ? 28.80311 67.06686 68.01730 1.000 17.84183 184 ASN D N 1
ATOM 8777 C CA . ASN D 1 184 ? 28.86843 68.43604 68.52817 1.000 19.44810 184 ASN D CA 1
ATOM 8778 C C . ASN D 1 184 ? 28.30089 69.45395 67.53885 1.000 19.22397 184 ASN D C 1
ATOM 8779 O O . ASN D 1 184 ? 27.73178 70.47374 67.96083 1.000 18.02677 184 ASN D O 1
ATOM 8784 N N . LEU D 1 185 ? 28.40550 69.19516 66.22548 1.000 19.94265 185 LEU D N 1
ATOM 8785 C CA . LEU D 1 185 ? 27.93204 70.18734 65.25248 1.000 18.23474 185 LEU D CA 1
ATOM 8786 C C . LEU D 1 185 ? 26.44877 70.49583 65.42560 1.000 18.77653 185 LEU D C 1
ATOM 8787 O O . LEU D 1 185 ? 26.01460 71.63020 65.18222 1.000 19.74983 185 LEU D O 1
ATOM 8792 N N . GLY D 1 186 ? 25.64753 69.50455 65.82309 1.000 19.47671 186 GLY D N 1
ATOM 8793 C CA . GLY D 1 186 ? 24.23685 69.76414 66.03606 1.000 20.84964 186 GLY D CA 1
ATOM 8794 C C . GLY D 1 186 ? 23.96051 70.85254 67.05120 1.000 20.85828 186 GLY D C 1
ATOM 8795 O O . GLY D 1 186 ? 22.88065 71.46107 67.02147 1.000 20.63546 186 GLY D O 1
ATOM 8796 N N . ASN D 1 187 ? 24.90930 71.11963 67.94833 1.000 19.41758 187 ASN D N 1
ATOM 8797 C CA . ASN D 1 187 ? 24.74834 72.19081 68.92446 1.000 18.64911 187 ASN D CA 1
ATOM 8798 C C . ASN D 1 187 ? 25.03799 73.57130 68.34663 1.000 19.79634 187 ASN D C 1
ATOM 8799 O O . ASN D 1 187 ? 24.87955 74.56539 69.06563 1.000 19.76945 187 ASN D O 1
ATOM 8804 N N . TYR D 1 188 ? 25.48213 73.65041 67.08747 1.000 18.98712 188 TYR D N 1
ATOM 8805 C CA . TYR D 1 188 ? 25.83700 74.91811 66.45254 1.000 19.04616 188 TYR D CA 1
ATOM 8806 C C . TYR D 1 188 ? 24.93914 75.21404 65.25664 1.000 19.56148 188 TYR D C 1
ATOM 8807 O O . TYR D 1 188 ? 25.27574 76.05295 64.40718 1.000 19.92770 188 TYR D O 1
ATOM 8816 N N . THR D 1 189 ? 23.78808 74.54861 65.18327 1.000 17.80640 189 THR D N 1
ATOM 8817 C CA . THR D 1 189 ? 22.85094 74.78085 64.09228 1.000 17.88710 189 THR D CA 1
ATOM 8818 C C . THR D 1 189 ? 22.26569 76.18697 64.11821 1.000 20.32729 189 THR D C 1
ATOM 8819 O O . THR D 1 189 ? 21.73436 76.64368 63.09812 1.000 19.97425 189 THR D O 1
ATOM 8823 N N . GLY D 1 190 ? 22.37942 76.88673 65.24495 1.000 19.66581 190 GLY D N 1
ATOM 8824 C CA . GLY D 1 190 ? 21.96320 78.27784 65.28692 1.000 20.09713 190 GLY D CA 1
ATOM 8825 C C . GLY D 1 190 ? 22.84121 79.21560 64.48195 1.000 22.85248 190 GLY D C 1
ATOM 8826 O O . GLY D 1 190 ? 22.44079 80.36724 64.25761 1.000 23.40567 190 GLY D O 1
ATOM 8827 N N . LEU D 1 191 ? 24.02204 78.76381 64.06195 1.000 19.63895 191 LEU D N 1
ATOM 8828 C CA . LEU D 1 191 ? 24.87075 79.58106 63.19974 1.000 19.57773 191 LEU D CA 1
ATOM 8829 C C . LEU D 1 191 ? 24.20850 79.79815 61.84260 1.000 21.85452 191 LEU D C 1
ATOM 8830 O O . LEU D 1 191 ? 23.66507 78.87120 61.23952 1.000 22.08593 191 LEU D O 1
ATOM 8835 N N . ASP D 1 192 ? 24.30500 81.02550 61.33219 1.000 20.44126 192 ASP D N 1
ATOM 8836 C CA . ASP D 1 192 ? 23.71642 81.39798 60.04516 1.000 21.06848 192 ASP D CA 1
ATOM 8837 C C . ASP D 1 192 ? 24.61020 82.43268 59.37892 1.000 20.76158 192 ASP D C 1
ATOM 8838 O O . ASP D 1 192 ? 24.88060 83.47825 59.97821 1.000 21.44868 192 ASP D O 1
ATOM 8843 N N . PRO D 1 193 ? 25.10009 82.18829 58.16242 1.000 18.92653 193 PRO D N 1
ATOM 8844 C CA . PRO D 1 193 ? 25.86212 83.24656 57.47357 1.000 19.05916 193 PRO D CA 1
ATOM 8845 C C . PRO D 1 193 ? 25.06914 84.53055 57.28049 1.000 20.43490 193 PRO D C 1
ATOM 8846 O O . PRO D 1 193 ? 25.66783 85.61182 57.20667 1.000 20.77923 193 PRO D O 1
ATOM 8850 N N . HIS D 1 194 ? 23.74712 84.45389 57.19137 1.000 19.74531 194 HIS D N 1
ATOM 8851 C CA . HIS D 1 194 ? 22.95945 85.66089 56.94390 1.000 21.29765 194 HIS D CA 1
ATOM 8852 C C . HIS D 1 194 ? 22.95190 86.59728 58.14653 1.000 20.37952 194 HIS D C 1
ATOM 8853 O O . HIS D 1 194 ? 22.66719 86.18623 59.27902 1.000 22.13404 194 HIS D O 1
ATOM 8860 N N . ASP D 1 195 ? 23.21961 87.87633 57.88273 1.000 20.36707 195 ASP D N 1
ATOM 8861 C CA . ASP D 1 195 ? 23.18258 88.87828 58.93611 1.000 20.38081 195 ASP D CA 1
ATOM 8862 C C . ASP D 1 195 ? 21.78813 88.98721 59.53477 1.000 21.93434 195 ASP D C 1
ATOM 8863 O O . ASP D 1 195 ? 20.77308 88.86188 58.84375 1.000 23.53305 195 ASP D O 1
ATOM 8868 N N . ALA D 1 196 ? 21.75011 89.25964 60.83504 1.000 20.12210 196 ALA D N 1
ATOM 8869 C CA . ALA D 1 196 ? 20.52055 89.71022 61.45374 1.000 23.72470 196 ALA D CA 1
ATOM 8870 C C . ALA D 1 196 ? 20.17292 91.10369 60.93106 1.000 25.16665 196 ALA D C 1
ATOM 8871 O O . ALA D 1 196 ? 20.96972 91.76814 60.25749 1.000 25.38144 196 ALA D O 1
ATOM 8873 N N . THR D 1 197 ? 18.95886 91.54139 61.23033 1.000 26.26241 197 THR D N 1
ATOM 8874 C CA . THR D 1 197 ? 18.52284 92.88000 60.87277 1.000 28.02713 197 THR D CA 1
ATOM 8875 C C . THR D 1 197 ? 17.92841 93.54721 62.10100 1.000 26.45956 197 THR D C 1
ATOM 8876 O O . THR D 1 197 ? 17.79006 92.93598 63.16336 1.000 24.90226 197 THR D O 1
ATOM 8880 N N . ALA D 1 198 ? 17.58022 94.82094 61.93836 1.000 25.47165 198 ALA D N 1
ATOM 8881 C CA . ALA D 1 198 ? 17.12423 95.62620 63.06044 1.000 26.36316 198 ALA D CA 1
ATOM 8882 C C . ALA D 1 198 ? 15.89591 94.99759 63.70215 1.000 25.18440 198 ALA D C 1
ATOM 8883 O O . ALA D 1 198 ? 15.03186 94.43368 63.02060 1.000 25.67399 198 ALA D O 1
ATOM 8885 N N . GLN D 1 199 ? 15.82471 95.10250 65.02718 1.000 23.10191 199 GLN D N 1
ATOM 8886 C CA . GLN D 1 199 ? 14.78197 94.47148 65.81674 1.000 21.90082 199 GLN D CA 1
ATOM 8887 C C . GLN D 1 199 ? 14.19598 95.48991 66.78141 1.000 24.90876 199 GLN D C 1
ATOM 8888 O O . GLN D 1 199 ? 14.77044 96.55105 67.02573 1.000 25.64165 199 GLN D O 1
ATOM 8894 N N . SER D 1 200 ? 13.03878 95.14261 67.33826 1.000 25.16527 200 SER D N 1
ATOM 8895 C CA . SER D 1 200 ? 12.36106 95.97822 68.32439 1.000 26.13591 200 SER D CA 1
ATOM 8896 C C . SER D 1 200 ? 12.27460 95.16822 69.60679 1.000 27.70923 200 SER D C 1
ATOM 8897 O O . SER D 1 200 ? 11.53213 94.18252 69.67233 1.000 31.02189 200 SER D O 1
ATOM 8900 N N . TRP D 1 201 ? 13.05845 95.55596 70.61103 1.000 24.59299 201 TRP D N 1
ATOM 8901 C CA . TRP D 1 201 ? 13.01644 94.90701 71.91825 1.000 23.82496 201 TRP D CA 1
ATOM 8902 C C . TRP D 1 201 ? 12.12789 95.79031 72.78482 1.000 26.03431 201 TRP D C 1
ATOM 8903 O O . TRP D 1 201 ? 12.58454 96.76416 73.38149 1.000 25.10928 201 TRP D O 1
ATOM 8914 N N . ASN D 1 202 ? 10.84214 95.44381 72.83316 1.000 26.87366 202 ASN D N 1
ATOM 8915 C CA . ASN D 1 202 ? 9.83736 96.26584 73.51166 1.000 29.05047 202 ASN D CA 1
ATOM 8916 C C . ASN D 1 202 ? 9.94849 97.73460 73.12402 1.000 30.56021 202 ASN D C 1
ATOM 8917 O O . ASN D 1 202 ? 9.86637 98.62884 73.96896 1.000 31.42881 202 ASN D O 1
ATOM 8922 N N . GLY D 1 203 ? 10.13646 97.99392 71.83076 1.000 30.35533 203 GLY D N 1
ATOM 8923 C CA . GLY D 1 203 ? 10.19977 99.35185 71.33055 1.000 29.80905 203 GLY D CA 1
ATOM 8924 C C . GLY D 1 203 ? 11.58199 99.96824 71.28675 1.000 29.41201 203 GLY D C 1
ATOM 8925 O O . GLY D 1 203 ? 11.76359 101.00343 70.62951 1.000 31.31139 203 GLY D O 1
ATOM 8926 N N . GLN D 1 204 ? 12.56155 99.38759 71.97309 1.000 29.25570 204 GLN D N 1
ATOM 8927 C CA . GLN D 1 204 ? 13.94241 99.82754 71.82272 1.000 27.96765 204 GLN D CA 1
ATOM 8928 C C . GLN D 1 204 ? 14.47206 99.27686 70.50606 1.000 27.54176 204 GLN D C 1
ATOM 8929 O O . GLN D 1 204 ? 14.45259 98.06220 70.29178 1.000 26.68750 204 GLN D O 1
ATOM 8935 N N . LYS D 1 205 ? 14.90754 100.16176 69.61227 1.000 27.33695 205 LYS D N 1
ATOM 8936 C CA . LYS D 1 205 ? 15.46776 99.71803 68.34177 1.000 27.43662 205 LYS D CA 1
ATOM 8937 C C . LYS D 1 205 ? 16.84617 99.12996 68.60644 1.000 29.13262 205 LYS D C 1
ATOM 8938 O O . LYS D 1 205 ? 17.77130 99.84440 68.99883 1.000 31.86884 205 LYS D O 1
ATOM 8940 N N . VAL D 1 206 ? 16.98638 97.82440 68.40668 1.000 23.68112 206 VAL D N 1
ATOM 8941 C CA . VAL D 1 206 ? 18.25008 97.12344 68.58777 1.000 23.66437 206 VAL D CA 1
ATOM 8942 C C . VAL D 1 206 ? 18.68138 96.64539 67.21321 1.000 24.55847 206 VAL D C 1
ATOM 8943 O O . VAL D 1 206 ? 17.98844 95.82833 66.59324 1.000 24.27642 206 VAL D O 1
ATOM 8947 N N . ALA D 1 207 ? 19.80312 97.17281 66.72262 1.000 24.06312 207 ALA D N 1
ATOM 8948 C CA . ALA D 1 207 ? 20.21976 96.91321 65.35411 1.000 25.23710 207 ALA D CA 1
ATOM 8949 C C . ALA D 1 207 ? 21.70075 96.57898 65.29049 1.000 23.07604 207 ALA D C 1
ATOM 8950 O O . ALA D 1 207 ? 22.49543 97.06761 66.10123 1.000 23.57250 207 ALA D O 1
ATOM 8952 N N . PRO D 1 208 ? 22.09899 95.75067 64.32716 1.000 22.56645 208 PRO D N 1
ATOM 8953 C CA . PRO D 1 208 ? 23.52328 95.42953 64.17060 1.000 21.46182 208 PRO D CA 1
ATOM 8954 C C . PRO D 1 208 ? 24.35079 96.68971 63.95649 1.000 21.53294 208 PRO D C 1
ATOM 8955 O O . PRO D 1 208 ? 23.90836 97.64512 63.31502 1.000 23.21270 208 PRO D O 1
ATOM 8959 N N . TRP D 1 209 ? 25.57816 96.67263 64.48524 1.000 20.08242 209 TRP D N 1
ATOM 8960 C CA . TRP D 1 209 ? 26.53300 97.73913 64.20754 1.000 18.73496 209 TRP D CA 1
ATOM 8961 C C . TRP D 1 209 ? 27.35701 97.47056 62.96310 1.000 19.98232 209 TRP D C 1
ATOM 8962 O O . TRP D 1 209 ? 27.92112 98.40630 62.39545 1.000 19.11805 209 TRP D O 1
ATOM 8973 N N . GLY D 1 210 ? 27.45015 96.21658 62.53937 1.000 19.90735 210 GLY D N 1
ATOM 8974 C CA . GLY D 1 210 ? 28.19877 95.84648 61.35406 1.000 20.99373 210 GLY D CA 1
ATOM 8975 C C . GLY D 1 210 ? 27.75058 94.46443 60.93779 1.000 20.39187 210 GLY D C 1
ATOM 8976 O O . GLY D 1 210 ? 26.87259 93.86167 61.56064 1.000 20.19877 210 GLY D O 1
ATOM 8977 N N . VAL D 1 211 ? 28.37578 93.95498 59.87461 1.000 20.72235 211 VAL D N 1
ATOM 8978 C CA . VAL D 1 211 ? 28.02128 92.63423 59.36583 1.000 19.69554 211 VAL D CA 1
ATOM 8979 C C . VAL D 1 211 ? 28.62797 91.54686 60.25050 1.000 19.96287 211 VAL D C 1
ATOM 8980 O O . VAL D 1 211 ? 29.55546 91.77829 61.03219 1.000 19.86576 211 VAL D O 1
ATOM 8984 N N . GLY D 1 212 ? 28.08000 90.33207 60.12824 1.000 18.44040 212 GLY D N 1
ATOM 8985 C CA . GLY D 1 212 ? 28.57894 89.15844 60.83272 1.000 20.67214 212 GLY D CA 1
ATOM 8986 C C . GLY D 1 212 ? 27.67617 88.63796 61.92950 1.000 20.69081 212 GLY D C 1
ATOM 8987 O O . GLY D 1 212 ? 28.03285 87.64845 62.58753 1.000 18.97366 212 GLY D O 1
ATOM 8988 N N . THR D 1 213 ? 26.52734 89.27807 62.16297 1.000 19.19711 213 THR D N 1
ATOM 8989 C CA . THR D 1 213 ? 25.74446 88.99267 63.36393 1.000 18.03134 213 THR D CA 1
ATOM 8990 C C . THR D 1 213 ? 25.13818 87.59310 63.37138 1.000 19.53231 213 THR D C 1
ATOM 8991 O O . THR D 1 213 ? 24.83561 87.08202 64.45437 1.000 19.97524 213 THR D O 1
ATOM 8995 N N . GLY D 1 214 ? 24.96131 86.96258 62.20523 1.000 19.77770 214 GLY D N 1
ATOM 8996 C CA . GLY D 1 214 ? 24.34063 85.64457 62.16462 1.000 20.21002 214 GLY D CA 1
ATOM 8997 C C . GLY D 1 214 ? 25.19526 84.54500 62.75332 1.000 21.59755 214 GLY D C 1
ATOM 8998 O O . GLY D 1 214 ? 24.66294 83.48336 63.12386 1.000 19.90526 214 GLY D O 1
ATOM 8999 N N . SER D 1 215 ? 26.50871 84.76048 62.83978 1.000 18.92453 215 SER D N 1
ATOM 9000 C CA . SER D 1 215 ? 27.41813 83.75230 63.37600 1.000 18.84750 215 SER D CA 1
ATOM 9001 C C . SER D 1 215 ? 27.75179 83.98277 64.84488 1.000 18.96439 215 SER D C 1
ATOM 9002 O O . SER D 1 215 ? 28.76726 83.47524 65.33586 1.000 18.12524 215 SER D O 1
ATOM 9005 N N . LEU D 1 216 ? 26.91566 84.73093 65.55898 1.000 19.08133 216 LEU D N 1
ATOM 9006 C CA . LEU D 1 216 ? 27.01792 84.81095 67.00908 1.000 20.74935 216 LEU D CA 1
ATOM 9007 C C . LEU D 1 216 ? 27.22540 83.42092 67.60195 1.000 19.35158 216 LEU D C 1
ATOM 9008 O O . LEU D 1 216 ? 26.48675 82.48089 67.28902 1.000 20.17934 216 LEU D O 1
ATOM 9013 N N . GLY D 1 217 ? 28.22707 83.29644 68.47452 1.000 19.22159 217 GLY D N 1
ATOM 9014 C CA . GLY D 1 217 ? 28.51336 82.02209 69.10841 1.000 19.45164 217 GLY D CA 1
ATOM 9015 C C . GLY D 1 217 ? 29.53679 81.16693 68.39781 1.000 19.94628 217 GLY D C 1
ATOM 9016 O O . GLY D 1 217 ? 29.87562 80.08871 68.90171 1.000 19.94490 217 GLY D O 1
ATOM 9017 N N . LEU D 1 218 ? 30.03925 81.59783 67.26018 1.000 17.76527 218 LEU D N 1
ATOM 9018 C CA . LEU D 1 218 ? 31.09765 80.83143 66.58931 1.000 18.11193 218 LEU D CA 1
ATOM 9019 C C . LEU D 1 218 ? 32.36334 80.99112 67.42349 1.000 19.99819 218 LEU D C 1
ATOM 9020 O O . LEU D 1 218 ? 32.80744 82.12911 67.64032 1.000 20.50212 218 LEU D O 1
ATOM 9025 N N . PRO D 1 219 ? 32.97339 79.91108 67.91573 1.000 19.04523 219 PRO D N 1
ATOM 9026 C CA . PRO D 1 219 ? 34.14389 80.06682 68.79241 1.000 17.67110 219 PRO D CA 1
ATOM 9027 C C . PRO D 1 219 ? 35.40863 80.40993 68.01996 1.000 20.92206 219 PRO D C 1
ATOM 9028 O O . PRO D 1 219 ? 35.62981 79.93229 66.90446 1.000 20.47241 219 PRO D O 1
ATOM 9032 N N . GLY D 1 220 ? 36.25677 81.23959 68.63372 1.000 19.59922 220 GLY D N 1
ATOM 9033 C CA . GLY D 1 220 ? 37.48243 81.65462 67.98278 1.000 20.98169 220 GLY D CA 1
ATOM 9034 C C . GLY D 1 220 ? 38.76170 81.20840 68.66691 1.000 20.01626 220 GLY D C 1
ATOM 9035 O O . GLY D 1 220 ? 39.85487 81.56422 68.21692 1.000 20.68679 220 GLY D O 1
ATOM 9036 N N . ASP D 1 221 ? 38.64073 80.44590 69.75575 1.000 18.47489 221 ASP D N 1
ATOM 9037 C CA . ASP D 1 221 ? 39.79545 79.88108 70.44890 1.000 18.66099 221 ASP D CA 1
ATOM 9038 C C . ASP D 1 221 ? 40.31036 78.62966 69.73013 1.000 19.34964 221 ASP D C 1
ATOM 9039 O O . ASP D 1 221 ? 39.71077 78.12909 68.77749 1.000 19.58659 221 ASP D O 1
ATOM 9044 N N . SER D 1 222 ? 41.39268 78.06234 70.25917 1.000 17.34423 222 SER D N 1
ATOM 9045 C CA . SER D 1 222 ? 42.07991 76.96009 69.59370 1.000 17.22191 222 SER D CA 1
ATOM 9046 C C . SER D 1 222 ? 41.75502 75.57974 70.16399 1.000 18.35397 222 SER D C 1
ATOM 9047 O O . SER D 1 222 ? 42.38477 74.60663 69.74311 1.000 18.01795 222 SER D O 1
ATOM 9050 N N . ILE D 1 223 ? 40.83736 75.46619 71.12701 1.000 17.57343 223 ILE D N 1
ATOM 9051 C CA . ILE D 1 223 ? 40.42555 74.13848 71.60508 1.000 17.01250 223 ILE D CA 1
ATOM 9052 C C . ILE D 1 223 ? 40.04316 73.28633 70.39626 1.000 17.58921 223 ILE D C 1
ATOM 9053 O O . ILE D 1 223 ? 39.36702 73.78645 69.49065 1.000 17.41542 223 ILE D O 1
ATOM 9058 N N . PRO D 1 224 ? 40.44739 72.01429 70.31319 1.000 17.78847 224 PRO D N 1
ATOM 9059 C CA . PRO D 1 224 ? 40.18159 71.25571 69.07416 1.000 17.68297 224 PRO D CA 1
ATOM 9060 C C . PRO D 1 224 ? 38.72450 71.23356 68.64959 1.000 15.59807 224 PRO D C 1
ATOM 9061 O O . PRO D 1 224 ? 38.42972 71.30850 67.45126 1.000 18.24878 224 PRO D O 1
ATOM 9065 N N . ALA D 1 225 ? 37.79227 71.08276 69.60311 1.000 17.25383 225 ALA D N 1
ATOM 9066 C CA . ALA D 1 225 ? 36.37884 71.03751 69.25230 1.000 17.72653 225 ALA D CA 1
ATOM 9067 C C . ALA D 1 225 ? 35.92492 72.34076 68.62782 1.000 19.89851 225 ALA D C 1
ATOM 9068 O O . ALA D 1 225 ? 35.05301 72.34535 67.74952 1.000 19.00838 225 ALA D O 1
ATOM 9070 N N . ASP D 1 226 ? 36.48863 73.45469 69.08531 1.000 18.33492 226 ASP D N 1
ATOM 9071 C CA . ASP D 1 226 ? 36.07877 74.75408 68.57153 1.000 18.07986 226 ASP D CA 1
ATOM 9072 C C . ASP D 1 226 ? 36.63370 74.99715 67.17328 1.000 19.35507 226 ASP D C 1
ATOM 9073 O O . ASP D 1 226 ? 35.90561 75.46386 66.28505 1.000 18.78539 226 ASP D O 1
ATOM 9078 N N . ARG D 1 227 ? 37.90586 74.66001 66.94281 1.000 17.81963 227 ARG D N 1
ATOM 9079 C CA . ARG D 1 227 ? 38.43036 74.76244 65.58615 1.000 18.41710 227 ARG D CA 1
ATOM 9080 C C . ARG D 1 227 ? 37.70603 73.81796 64.63502 1.000 18.53523 227 ARG D C 1
ATOM 9081 O O . ARG D 1 227 ? 37.55554 74.12446 63.44892 1.000 17.63108 227 ARG D O 1
ATOM 9089 N N . PHE D 1 228 ? 37.24607 72.66528 65.12862 1.000 17.24604 228 PHE D N 1
ATOM 9090 C CA . PHE D 1 228 ? 36.51182 71.75693 64.25372 1.000 18.07510 228 PHE D CA 1
ATOM 9091 C C . PHE D 1 228 ? 35.20589 72.39125 63.80118 1.000 17.97789 228 PHE D C 1
ATOM 9092 O O . PHE D 1 228 ? 34.87681 72.38789 62.60853 1.000 18.44263 228 PHE D O 1
ATOM 9100 N N . VAL D 1 229 ? 34.44965 72.96387 64.74387 1.000 17.07165 229 VAL D N 1
ATOM 9101 C CA . VAL D 1 229 ? 33.21366 73.64729 64.38528 1.000 17.76946 229 VAL D CA 1
ATOM 9102 C C . VAL D 1 229 ? 33.49009 74.75521 63.37457 1.000 17.29185 229 VAL D C 1
ATOM 9103 O O . VAL D 1 229 ? 32.81305 74.85962 62.34393 1.000 16.94656 229 VAL D O 1
ATOM 9107 N N . LYS D 1 230 ? 34.46234 75.62351 63.67205 1.000 17.45196 230 LYS D N 1
ATOM 9108 C CA . LYS D 1 230 ? 34.71594 76.74696 62.77018 1.000 17.87721 230 LYS D CA 1
ATOM 9109 C C . LYS D 1 230 ? 35.22279 76.27910 61.40529 1.000 19.44868 230 LYS D C 1
ATOM 9110 O O . LYS D 1 230 ? 34.76407 76.76992 60.36844 1.000 18.41849 230 LYS D O 1
ATOM 9116 N N . ALA D 1 231 ? 36.14967 75.32180 61.37659 1.000 17.92728 231 ALA D N 1
ATOM 9117 C CA . ALA D 1 231 ? 36.66181 74.85317 60.09407 1.000 17.25851 231 ALA D CA 1
ATOM 9118 C C . ALA D 1 231 ? 35.55269 74.22645 59.25536 1.000 17.59734 231 ALA D C 1
ATOM 9119 O O . ALA D 1 231 ? 35.46989 74.45545 58.04285 1.000 19.32380 231 ALA D O 1
ATOM 9121 N N . ALA D 1 232 ? 34.70516 73.40311 59.87976 1.000 16.87754 232 ALA D N 1
ATOM 9122 C CA . ALA D 1 232 ? 33.60081 72.79363 59.14861 1.000 17.10172 232 ALA D CA 1
ATOM 9123 C C . ALA D 1 232 ? 32.65225 73.85863 58.61778 1.000 18.46942 232 ALA D C 1
ATOM 9124 O O . ALA D 1 232 ? 32.25258 73.82828 57.44938 1.000 19.00759 232 ALA D O 1
ATOM 9126 N N . TYR D 1 233 ? 32.28107 74.81159 59.47381 1.000 18.13937 233 TYR D N 1
ATOM 9127 C CA . TYR D 1 233 ? 31.36292 75.86819 59.06925 1.000 19.11754 233 TYR D CA 1
ATOM 9128 C C . TYR D 1 233 ? 31.92525 76.66564 57.89890 1.000 18.71174 233 TYR D C 1
ATOM 9129 O O . TYR D 1 233 ? 31.21042 76.95347 56.92929 1.000 19.66186 233 TYR D O 1
ATOM 9138 N N . LEU D 1 234 ? 33.20530 77.03076 57.97209 1.000 17.91782 234 LEU D N 1
ATOM 9139 C CA . LEU D 1 234 ? 33.82157 77.79134 56.88808 1.000 18.78737 234 LEU D CA 1
ATOM 9140 C C . LEU D 1 234 ? 33.87112 76.98401 55.59761 1.000 19.96810 234 LEU D C 1
ATOM 9141 O O . LEU D 1 234 ? 33.55856 77.50096 54.51816 1.000 20.33889 234 LEU D O 1
ATOM 9146 N N . ASN D 1 235 ? 34.28514 75.71408 55.68135 1.000 18.74922 235 ASN D N 1
ATOM 9147 C CA . ASN D 1 235 ? 34.45464 74.92410 54.46690 1.000 19.11896 235 ASN D CA 1
ATOM 9148 C C . ASN D 1 235 ? 33.12249 74.71056 53.75978 1.000 20.09484 235 ASN D C 1
ATOM 9149 O O . ASN D 1 235 ? 33.02861 74.84689 52.53537 1.000 21.52433 235 ASN D O 1
ATOM 9154 N N . VAL D 1 236 ? 32.08041 74.32841 54.50748 1.000 18.93069 236 VAL D N 1
ATOM 9155 C CA . VAL D 1 236 ? 30.82353 74.01771 53.84205 1.000 20.81756 236 VAL D CA 1
ATOM 9156 C C . VAL D 1 236 ? 30.14858 75.25105 53.27290 1.000 20.13665 236 VAL D C 1
ATOM 9157 O O . VAL D 1 236 ? 29.35490 75.13329 52.34007 1.000 22.13235 236 VAL D O 1
ATOM 9161 N N . ASN D 1 237 ? 30.45118 76.44321 53.80104 1.000 18.65814 237 ASN D N 1
ATOM 9162 C CA . ASN D 1 237 ? 29.81850 77.66200 53.31807 1.000 20.29129 237 ASN D CA 1
ATOM 9163 C C . ASN D 1 237 ? 30.67499 78.45822 52.34518 1.000 20.17303 237 ASN D C 1
ATOM 9164 O O . ASN D 1 237 ? 30.16848 79.41947 51.75058 1.000 20.97346 237 ASN D O 1
ATOM 9169 N N . TYR D 1 238 ? 31.94086 78.10617 52.17367 1.000 19.60493 238 TYR D N 1
ATOM 9170 C CA . TYR D 1 238 ? 32.77026 78.80952 51.19701 1.000 19.38733 238 TYR D CA 1
ATOM 9171 C C . TYR D 1 238 ? 32.32566 78.39493 49.79721 1.000 22.06079 238 TYR D C 1
ATOM 9172 O O . TYR D 1 238 ? 32.23474 77.19332 49.51408 1.000 23.98665 238 TYR D O 1
ATOM 9181 N N . PRO D 1 239 ? 32.02725 79.33698 48.90348 1.000 23.29869 239 PRO D N 1
ATOM 9182 C CA . PRO D 1 239 ? 31.57984 78.94756 47.56374 1.000 24.49893 239 PRO D CA 1
ATOM 9183 C C . PRO D 1 239 ? 32.66529 78.18139 46.82280 1.000 22.68474 239 PRO D C 1
ATOM 9184 O O . PRO D 1 239 ? 33.85618 78.26875 47.12944 1.000 23.02562 239 PRO D O 1
ATOM 9188 N N . THR D 1 240 ? 32.23311 77.39420 45.84573 1.000 24.45232 240 THR D N 1
ATOM 9189 C CA . THR D 1 240 ? 33.18951 76.81819 44.91553 1.000 23.44766 240 THR D CA 1
ATOM 9190 C C . THR D 1 240 ? 33.76931 77.94060 44.06738 1.000 24.50909 240 THR D C 1
ATOM 9191 O O . THR D 1 240 ? 33.05592 78.86630 43.66774 1.000 28.25330 240 THR D O 1
ATOM 9195 N N . VAL D 1 241 ? 35.08083 77.88552 43.83562 1.000 23.92672 241 VAL D N 1
ATOM 9196 C CA . VAL D 1 241 ? 35.79458 78.91340 43.09029 1.000 24.51763 241 VAL D CA 1
ATOM 9197 C C . VAL D 1 241 ? 36.56180 78.27349 41.93870 1.000 24.32638 241 VAL D C 1
ATOM 9198 O O . VAL D 1 241 ? 36.79163 77.06297 41.90916 1.000 24.38026 241 VAL D O 1
ATOM 9202 N N . LYS D 1 242 ? 36.94120 79.10238 40.96842 1.000 25.79037 242 LYS D N 1
ATOM 9203 C CA . LYS D 1 242 ? 37.44549 78.61254 39.68878 1.000 25.31701 242 LYS D CA 1
ATOM 9204 C C . LYS D 1 242 ? 38.93090 78.90923 39.53720 1.000 24.40918 242 LYS D C 1
ATOM 9205 O O . LYS D 1 242 ? 39.37246 80.04311 39.75479 1.000 26.17283 242 LYS D O 1
ATOM 9207 N N . GLY D 1 243 ? 39.69461 77.88752 39.15897 1.000 25.19859 243 GLY D N 1
ATOM 9208 C CA . GLY D 1 243 ? 41.08344 78.05613 38.78104 1.000 22.35914 243 GLY D CA 1
ATOM 9209 C C . GLY D 1 243 ? 42.04972 77.83554 39.93401 1.000 23.53215 243 GLY D C 1
ATOM 9210 O O . GLY D 1 243 ? 41.70219 77.93587 41.11088 1.000 22.17009 243 GLY D O 1
ATOM 9211 N N . GLU D 1 244 ? 43.30439 77.56174 39.56489 1.000 22.04104 244 GLU D N 1
ATOM 9212 C CA . GLU D 1 244 ? 44.31363 77.14732 40.53722 1.000 21.86769 244 GLU D CA 1
ATOM 9213 C C . GLU D 1 244 ? 44.57874 78.23578 41.57463 1.000 23.28004 244 GLU D C 1
ATOM 9214 O O . GLU D 1 244 ? 44.52484 77.98150 42.78392 1.000 21.72084 244 GLU D O 1
ATOM 9220 N N . LYS D 1 245 ? 44.87167 79.46148 41.12589 1.000 22.44140 245 LYS D N 1
ATOM 9221 C CA . LYS D 1 245 ? 45.18148 80.52302 42.08124 1.000 22.35943 245 LYS D CA 1
ATOM 9222 C C . LYS D 1 245 ? 44.04405 80.72923 43.07678 1.000 21.35221 245 LYS D C 1
ATOM 9223 O O . LYS D 1 245 ? 44.28402 80.85956 44.28462 1.000 21.84537 245 LYS D O 1
ATOM 9229 N N . ALA D 1 246 ? 42.80073 80.77116 42.59132 1.000 21.04161 246 ALA D N 1
ATOM 9230 C CA . ALA D 1 246 ? 41.67494 81.07923 43.47269 1.000 20.18415 246 ALA D CA 1
ATOM 9231 C C . ALA D 1 246 ? 41.42494 79.95941 44.47293 1.000 20.32991 246 ALA D C 1
ATOM 9232 O O . ALA D 1 246 ? 41.03763 80.21719 45.61715 1.000 20.27449 246 ALA D O 1
ATOM 9234 N N . ASN D 1 247 ? 41.62382 78.70570 44.05912 1.000 19.88580 247 ASN D N 1
ATOM 9235 C CA . ASN D 1 247 ? 41.38130 77.59324 44.97175 1.000 20.18064 247 ASN D CA 1
ATOM 9236 C C . ASN D 1 247 ? 42.48814 77.47097 46.01008 1.000 20.65243 247 ASN D C 1
ATOM 9237 O O . ASN D 1 247 ? 42.21697 77.18163 47.18183 1.000 20.07713 247 ASN D O 1
ATOM 9242 N N . VAL D 1 248 ? 43.74119 77.68488 45.60974 1.000 19.80665 248 VAL D N 1
ATOM 9243 C CA . VAL D 1 248 ? 44.82086 77.70408 46.59169 1.000 18.64865 248 VAL D CA 1
ATOM 9244 C C . VAL D 1 248 ? 44.59754 78.83492 47.59027 1.000 19.50517 248 VAL D C 1
ATOM 9245 O O . VAL D 1 248 ? 44.81805 78.67879 48.79893 1.000 19.96149 248 VAL D O 1
ATOM 9249 N N . ALA D 1 249 ? 44.15740 79.99691 47.10245 1.000 20.18086 249 ALA D N 1
ATOM 9250 C CA . ALA D 1 249 ? 43.89594 81.11373 48.00445 1.000 18.85933 249 ALA D CA 1
ATOM 9251 C C . ALA D 1 249 ? 42.75356 80.79176 48.96427 1.000 19.45522 249 ALA D C 1
ATOM 9252 O O . ALA D 1 249 ? 42.87284 81.01713 50.17075 1.000 19.46504 249 ALA D O 1
ATOM 9254 N N . LYS D 1 250 ? 41.63555 80.27711 48.44031 1.000 19.20813 250 LYS D N 1
ATOM 9255 C CA . LYS D 1 250 ? 40.53835 79.80137 49.28404 1.000 18.46681 250 LYS D CA 1
ATOM 9256 C C . LYS D 1 250 ? 41.05813 78.87936 50.37173 1.000 18.87045 250 LYS D C 1
ATOM 9257 O O . LYS D 1 250 ? 40.67365 78.98836 51.54469 1.000 18.93887 250 LYS D O 1
ATOM 9263 N N . PHE D 1 251 ? 41.91351 77.93102 49.98448 1.000 17.75950 251 PHE D N 1
ATOM 9264 C CA . PHE D 1 251 ? 42.42728 76.95512 50.93850 1.000 18.05641 251 PHE D CA 1
ATOM 9265 C C . PHE D 1 251 ? 43.16294 77.64014 52.08573 1.000 18.22502 251 PHE D C 1
ATOM 9266 O O . PHE D 1 251 ? 42.87346 77.39623 53.26674 1.000 19.00604 251 PHE D O 1
ATOM 9274 N N . PHE D 1 252 ? 44.12282 78.51033 51.75192 1.000 17.93885 252 PHE D N 1
ATOM 9275 C CA . PHE D 1 252 ? 44.87427 79.22141 52.77818 1.000 17.45567 252 PHE D CA 1
ATOM 9276 C C . PHE D 1 252 ? 43.98976 80.19594 53.55509 1.000 18.33988 252 PHE D C 1
ATOM 9277 O O . PHE D 1 252 ? 44.22142 80.41498 54.74915 1.000 18.31567 252 PHE D O 1
ATOM 9285 N N . ASN D 1 253 ? 42.98034 80.78426 52.90810 1.000 17.21085 253 ASN D N 1
ATOM 9286 C CA . ASN D 1 253 ? 42.08214 81.68214 53.63563 1.000 17.43156 253 ASN D CA 1
ATOM 9287 C C . ASN D 1 253 ? 41.41330 80.93639 54.78334 1.000 19.43838 253 ASN D C 1
ATOM 9288 O O . ASN D 1 253 ? 41.33632 81.44398 55.91257 1.000 19.50273 253 ASN D O 1
ATOM 9293 N N . ILE D 1 254 ? 40.94295 79.71430 54.51567 1.000 18.22255 254 ILE D N 1
ATOM 9294 C CA . ILE D 1 254 ? 40.26183 78.93839 55.54752 1.000 18.28921 254 ILE D CA 1
ATOM 9295 C C . ILE D 1 254 ? 41.24781 78.50162 56.62504 1.000 18.13166 254 ILE D C 1
ATOM 9296 O O . ILE D 1 254 ? 40.99942 78.67434 57.82239 1.000 18.28673 254 ILE D O 1
ATOM 9301 N N . LEU D 1 255 ? 42.37631 77.90070 56.23032 1.000 18.07864 255 LEU D N 1
ATOM 9302 C CA . LEU D 1 255 ? 43.26835 77.37153 57.26010 1.000 18.80988 255 LEU D CA 1
ATOM 9303 C C . LEU D 1 255 ? 43.94829 78.47277 58.06920 1.000 18.52562 255 LEU D C 1
ATOM 9304 O O . LEU D 1 255 ? 44.22273 78.27972 59.26156 1.000 18.37995 255 LEU D O 1
ATOM 9309 N N . LYS D 1 256 ? 44.24101 79.62682 57.45601 1.000 17.54257 256 LYS D N 1
ATOM 9310 C CA . LYS D 1 256 ? 44.81450 80.70939 58.25155 1.000 16.31059 256 LYS D CA 1
ATOM 9311 C C . LYS D 1 256 ? 43.79589 81.31192 59.20815 1.000 17.75777 256 LYS D C 1
ATOM 9312 O O . LYS D 1 256 ? 44.18638 81.82215 60.25896 1.000 18.59718 256 LYS D O 1
ATOM 9318 N N . SER D 1 257 ? 42.49971 81.21939 58.88083 1.000 18.23723 257 SER D N 1
ATOM 9319 C CA . SER D 1 257 ? 41.45062 81.67715 59.79442 1.000 18.15291 257 SER D CA 1
ATOM 9320 C C . SER D 1 257 ? 41.45339 80.87559 61.08930 1.000 19.24681 257 SER D C 1
ATOM 9321 O O . SER D 1 257 ? 41.21765 81.43262 62.16786 1.000 19.12479 257 SER D O 1
ATOM 9324 N N . VAL D 1 258 ? 41.69752 79.56356 61.00342 1.000 17.97688 258 VAL D N 1
ATOM 9325 C CA . VAL D 1 258 ? 41.70006 78.68505 62.17215 1.000 18.09601 258 VAL D CA 1
ATOM 9326 C C . VAL D 1 258 ? 43.10919 78.34544 62.65591 1.000 20.32660 258 VAL D C 1
ATOM 9327 O O . VAL D 1 258 ? 43.27970 77.41753 63.45221 1.000 19.08646 258 VAL D O 1
ATOM 9331 N N . ALA D 1 259 ? 44.12240 79.08279 62.21112 1.000 17.97707 259 ALA D N 1
ATOM 9332 C CA . ALA D 1 259 ? 45.47236 78.86619 62.69887 1.000 19.39383 259 ALA D CA 1
ATOM 9333 C C . ALA D 1 259 ? 45.57601 79.14385 64.19360 1.000 19.81673 259 ALA D C 1
ATOM 9334 O O . ALA D 1 259 ? 44.80835 79.91316 64.77081 1.000 18.69094 259 ALA D O 1
ATOM 9336 N N . MET D 1 260 ? 46.54755 78.50032 64.82204 1.000 18.14467 260 MET D N 1
ATOM 9337 C CA . MET D 1 260 ? 46.82032 78.69580 66.23544 1.000 18.47815 260 MET D CA 1
ATOM 9338 C C . MET D 1 260 ? 47.91986 79.75220 66.31820 1.000 18.51105 260 MET D C 1
ATOM 9339 O O . MET D 1 260 ? 49.02571 79.55517 65.81600 1.000 19.36465 260 MET D O 1
ATOM 9344 N N . ILE D 1 261 ? 47.58914 80.91560 66.86451 1.000 17.72022 261 ILE D N 1
ATOM 9345 C CA . ILE D 1 261 ? 48.43061 82.09961 66.68239 1.000 18.33492 261 ILE D CA 1
ATOM 9346 C C . ILE D 1 261 ? 49.44601 82.19147 67.81633 1.000 18.21978 261 ILE D C 1
ATOM 9347 O O . ILE D 1 261 ? 49.08957 82.09955 68.99895 1.000 18.99312 261 ILE D O 1
ATOM 9352 N N . LYS D 1 262 ? 50.70675 82.40902 67.45790 1.000 17.88108 262 LYS D N 1
ATOM 9353 C CA . LYS D 1 262 ? 51.78843 82.34791 68.43178 1.000 18.18792 262 LYS D CA 1
ATOM 9354 C C . LYS D 1 262 ? 51.59105 83.37259 69.54216 1.000 19.60234 262 LYS 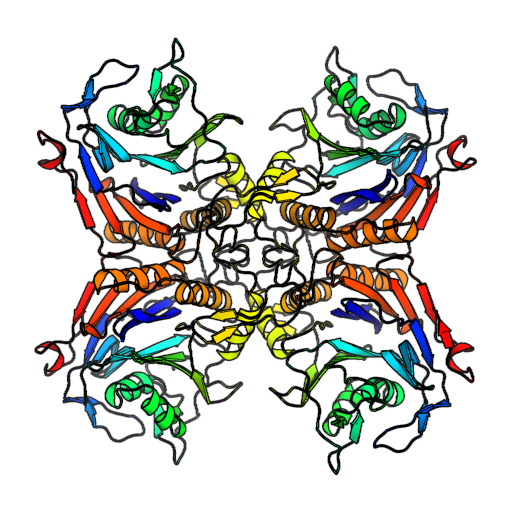D C 1
ATOM 9355 O O . LYS D 1 262 ? 51.32116 84.55298 69.28790 1.000 20.39702 262 LYS D O 1
ATOM 9361 N N . GLY D 1 263 ? 51.74039 82.91549 70.78017 1.000 17.71113 263 GLY D N 1
ATOM 9362 C CA . GLY D 1 263 ? 51.51512 83.72785 71.95551 1.000 20.39477 263 GLY D CA 1
ATOM 9363 C C . GLY D 1 263 ? 50.13782 83.56813 72.56358 1.000 19.00172 263 GLY D C 1
ATOM 9364 O O . GLY D 1 263 ? 49.94905 83.91201 73.73398 1.000 20.24630 263 GLY D O 1
ATOM 9365 N N . SER D 1 264 ? 49.16950 83.06519 71.79826 1.000 17.89123 264 SER D N 1
ATOM 9366 C CA . SER D 1 264 ? 47.80940 82.93685 72.29645 1.000 18.82093 264 SER D CA 1
ATOM 9367 C C . SER D 1 264 ? 47.55017 81.60742 73.00307 1.000 18.98347 264 SER D C 1
ATOM 9368 O O . SER D 1 264 ? 46.51295 81.47382 73.66189 1.000 19.76638 264 SER D O 1
ATOM 9371 N N . VAL D 1 265 ? 48.45042 80.62783 72.87431 1.000 18.36956 265 VAL D N 1
ATOM 9372 C CA . VAL D 1 265 ? 48.30872 79.32848 73.53125 1.000 19.12206 265 VAL D CA 1
ATOM 9373 C C . VAL D 1 265 ? 49.64594 78.97713 74.17493 1.000 20.07763 265 VAL D C 1
ATOM 9374 O O . VAL D 1 265 ? 50.66173 78.87220 73.47696 1.000 20.95685 265 VAL D O 1
ATOM 9378 N N . VAL D 1 266 ? 49.65162 78.79081 75.49192 1.000 19.65576 266 VAL D N 1
ATOM 9379 C CA . VAL D 1 266 ? 50.83269 78.31741 76.21238 1.000 20.38143 266 VAL D CA 1
ATOM 9380 C C . VAL D 1 266 ? 50.46165 77.00416 76.88370 1.000 21.68380 266 VAL D C 1
ATOM 9381 O O . VAL D 1 266 ? 49.54696 76.96629 77.71511 1.000 20.70455 266 VAL D O 1
ATOM 9385 N N . ASN D 1 267 ? 51.16028 75.92873 76.52246 1.000 19.88525 267 ASN D N 1
ATOM 9386 C CA . ASN D 1 267 ? 50.77772 74.62684 77.04273 1.000 21.28316 267 ASN D CA 1
ATOM 9387 C C . ASN D 1 267 ? 51.19611 74.48219 78.50767 1.000 23.66277 267 ASN D C 1
ATOM 9388 O O . ASN D 1 267 ? 51.86131 75.34794 79.08892 1.000 22.92548 267 ASN D O 1
ATOM 9393 N N . LYS D 1 268 ? 50.77505 73.36865 79.11528 1.000 23.48354 268 LYS D N 1
ATOM 9394 C CA . LYS D 1 268 ? 51.02750 73.16116 80.53501 1.000 24.48863 268 LYS D CA 1
ATOM 9395 C C . LYS D 1 268 ? 52.50182 72.97595 80.85348 1.000 26.88724 268 LYS D C 1
ATOM 9396 O O . LYS D 1 268 ? 52.88286 73.07860 82.02431 1.000 29.79413 268 LYS D O 1
ATOM 9402 N N . LEU D 1 269 ? 53.33236 72.71354 79.84863 1.000 25.94268 269 LEU D N 1
ATOM 9403 C CA . LEU D 1 269 ? 54.77392 72.64625 80.03000 1.000 27.34766 269 LEU D CA 1
ATOM 9404 C C . LEU D 1 269 ? 55.46804 73.97524 79.75883 1.000 28.39212 269 LEU D C 1
ATOM 9405 O O . LEU D 1 269 ? 56.70213 74.02947 79.79089 1.000 31.48040 269 LEU D O 1
ATOM 9410 N N . GLY D 1 270 ? 54.71180 75.04151 79.47975 1.000 25.25372 270 GLY D N 1
ATOM 9411 C CA . GLY D 1 270 ? 55.27306 76.37179 79.35394 1.000 26.87520 270 GLY D CA 1
ATOM 9412 C C . GLY D 1 270 ? 55.63230 76.81487 77.95298 1.000 27.80118 270 GLY D C 1
ATOM 9413 O O . GLY D 1 270 ? 56.14771 77.92814 77.79038 1.000 28.91416 270 GLY D O 1
ATOM 9414 N N . SER D 1 271 ? 55.38021 76.00009 76.93734 1.000 24.52254 271 SER D N 1
ATOM 9415 C CA . SER D 1 271 ? 55.79149 76.33326 75.57997 1.000 25.54168 271 SER D CA 1
ATOM 9416 C C . SER D 1 271 ? 54.62376 76.87631 74.76325 1.000 24.89608 271 SER D C 1
ATOM 9417 O O . SER D 1 271 ? 53.47900 76.44093 74.91386 1.000 23.80548 271 SER D O 1
ATOM 9420 N N . ASP D 1 272 ? 54.93318 77.82169 73.87338 1.000 23.52532 272 ASP D N 1
ATOM 9421 C CA . ASP D 1 272 ? 53.93398 78.32614 72.93769 1.000 23.78535 272 ASP D CA 1
ATOM 9422 C C . ASP D 1 272 ? 53.57731 77.22336 71.94707 1.000 24.41555 272 ASP D C 1
ATOM 9423 O O . ASP D 1 272 ? 54.46288 76.57724 71.37809 1.000 25.94655 272 ASP D O 1
ATOM 9428 N N . GLU D 1 273 ? 52.28622 77.02314 71.71927 1.000 21.90435 273 GLU D N 1
ATOM 9429 C CA . GLU D 1 273 ? 51.80327 76.15355 70.65654 1.000 19.56962 273 GLU D CA 1
ATOM 9430 C C . GLU D 1 273 ? 51.22336 77.01184 69.54285 1.000 20.85277 273 GLU D C 1
ATOM 9431 O O . GLU D 1 273 ? 50.44043 77.93232 69.80585 1.000 20.91844 273 GLU D O 1
ATOM 9437 N N . TYR D 1 274 ? 51.58870 76.70431 68.30252 1.000 20.90287 274 TYR D N 1
ATOM 9438 C CA . TYR D 1 274 ? 51.15881 77.57282 67.21755 1.000 18.84362 274 TYR D CA 1
ATOM 9439 C C . TYR D 1 274 ? 51.28993 76.85398 65.88807 1.000 20.09738 274 TYR D C 1
ATOM 9440 O O . TYR D 1 274 ? 51.95951 75.81783 65.77918 1.000 19.27037 274 TYR D O 1
ATOM 9449 N N . THR D 1 275 ? 50.62575 77.41552 64.87908 1.000 18.87837 275 THR D N 1
ATOM 9450 C CA . THR D 1 275 ? 50.69612 76.87326 63.52117 1.000 19.34278 275 THR D CA 1
ATOM 9451 C C . THR D 1 275 ? 52.06621 77.18625 62.93168 1.000 19.08374 275 THR D C 1
ATOM 9452 O O . THR D 1 275 ? 52.34518 78.32192 62.52848 1.000 19.76835 275 THR D O 1
ATOM 9456 N N . VAL D 1 276 ? 52.92378 76.15898 62.87050 1.000 18.61565 276 VAL D N 1
ATOM 9457 C CA . VAL D 1 276 ? 54.27849 76.33984 62.35479 1.000 20.65061 276 VAL D CA 1
ATOM 9458 C C . VAL D 1 276 ? 54.29915 76.38553 60.83606 1.000 20.36432 276 VAL D C 1
ATOM 9459 O O . VAL D 1 276 ? 55.13301 77.08267 60.25145 1.000 19.92801 276 VAL D O 1
ATOM 9463 N N . TYR D 1 277 ? 53.42149 75.64126 60.16583 1.000 18.04355 277 TYR D N 1
ATOM 9464 C CA . TYR D 1 277 ? 53.29620 75.76244 58.72223 1.000 20.19432 277 TYR D CA 1
ATOM 9465 C C . TYR D 1 277 ? 51.87389 75.44073 58.30415 1.000 19.47931 277 TYR D C 1
ATOM 9466 O O . TYR D 1 277 ? 51.13675 74.75685 59.02303 1.000 17.80547 277 TYR D O 1
ATOM 9475 N N . THR D 1 278 ? 51.50414 75.94617 57.12778 1.000 18.38817 278 THR D N 1
ATOM 9476 C CA . THR D 1 278 ? 50.26357 75.61722 56.43784 1.000 17.54783 278 THR D CA 1
ATOM 9477 C C . THR D 1 278 ? 50.62388 75.11674 55.04739 1.000 20.54434 278 THR D C 1
ATOM 9478 O O . THR D 1 278 ? 51.43618 75.73717 54.35584 1.000 20.59980 278 THR D O 1
ATOM 9482 N N . ALA D 1 279 ? 49.99805 74.02272 54.61999 1.000 18.09672 279 ALA D N 1
ATOM 9483 C CA . ALA D 1 279 ? 50.36627 73.42171 53.33990 1.000 20.16006 279 ALA D CA 1
ATOM 9484 C C . ALA D 1 279 ? 49.12772 72.98946 52.56984 1.000 19.50446 279 ALA D C 1
ATOM 9485 O O . ALA D 1 279 ? 48.13261 72.55975 53.16309 1.000 18.91929 279 ALA D O 1
ATOM 9487 N N . CYS D 1 280 ? 49.19649 73.10817 51.24350 1.000 18.99509 280 CYS D N 1
ATOM 9488 C CA . CYS D 1 280 ? 48.11008 72.71341 50.35405 1.000 18.57444 280 CYS D CA 1
ATOM 9489 C C . CYS D 1 280 ? 48.70072 71.94326 49.18879 1.000 19.85798 280 CYS D C 1
ATOM 9490 O O . CYS D 1 280 ? 49.62667 72.43042 48.53934 1.000 19.92416 280 CYS D O 1
ATOM 9493 N N . TYR D 1 281 ? 48.17601 70.75333 48.92374 1.000 18.80313 281 TYR D N 1
ATOM 9494 C CA . TYR D 1 281 ? 48.51479 70.02057 47.70803 1.000 18.44190 281 TYR D CA 1
ATOM 9495 C C . TYR D 1 281 ? 47.39655 70.20636 46.69718 1.000 19.52367 281 TYR D C 1
ATOM 9496 O O . TYR D 1 281 ? 46.22711 69.94252 47.00151 1.000 20.09478 281 TYR D O 1
ATOM 9505 N N . SER D 1 282 ? 47.75323 70.65224 45.49630 1.000 19.05450 282 SER D N 1
ATOM 9506 C CA . SER D 1 282 ? 46.82306 70.70575 44.37932 1.000 19.11047 282 SER D CA 1
ATOM 9507 C C . SER D 1 282 ? 47.05300 69.47593 43.50854 1.000 20.84144 282 SER D C 1
ATOM 9508 O O . SER D 1 282 ? 48.11298 69.34003 42.88509 1.000 21.84469 282 SER D O 1
ATOM 9511 N N . ALA D 1 283 ? 46.05289 68.59422 43.44577 1.000 19.67591 283 ALA D N 1
ATOM 9512 C CA . ALA D 1 283 ? 46.18608 67.39475 42.61973 1.000 20.48263 283 ALA D CA 1
ATOM 9513 C C . ALA D 1 283 ? 46.35538 67.74879 41.14507 1.000 25.49669 283 ALA D C 1
ATOM 9514 O O . ALA D 1 283 ? 47.15076 67.11615 40.43228 1.000 27.02741 283 ALA D O 1
ATOM 9516 N N . ALA D 1 284 ? 45.62999 68.76875 40.67369 1.000 24.28237 284 ALA D N 1
ATOM 9517 C CA . ALA D 1 284 ? 45.63351 69.10956 39.25010 1.000 27.69088 284 ALA D CA 1
ATOM 9518 C C . ALA D 1 284 ? 47.02455 69.48096 38.75556 1.000 28.86623 284 ALA D C 1
ATOM 9519 O O . ALA D 1 284 ? 47.40175 69.13550 37.62761 1.000 27.21086 284 ALA D O 1
ATOM 9521 N N . THR D 1 285 ? 47.78770 70.21621 39.55941 1.000 25.24431 285 THR D N 1
ATOM 9522 C CA . THR D 1 285 ? 49.12354 70.65629 39.17860 1.000 24.90762 285 THR D CA 1
ATOM 9523 C C . THR D 1 285 ? 50.22709 69.86062 39.85688 1.000 24.39286 285 THR D C 1
ATOM 9524 O O . THR D 1 285 ? 51.40740 70.18477 39.67713 1.000 25.30973 285 THR D O 1
ATOM 9528 N N . LYS D 1 286 ? 49.87305 68.83356 40.63095 1.000 22.46535 286 LYS D N 1
ATOM 9529 C CA . LYS D 1 286 ? 50.83668 68.07269 41.42527 1.000 24.14325 286 LYS D CA 1
ATOM 9530 C C . LYS D 1 286 ? 51.79737 68.98822 42.18038 1.000 22.01300 286 LYS D C 1
ATOM 9531 O O . LYS D 1 286 ? 52.98947 68.70130 42.30861 1.000 21.64155 286 LYS D O 1
ATOM 9537 N N . THR D 1 287 ? 51.26662 70.08727 42.72305 1.000 21.62878 287 THR D N 1
ATOM 9538 C CA . THR D 1 287 ? 52.07777 71.10536 43.37795 1.000 21.07819 287 THR D CA 1
ATOM 9539 C C . THR D 1 287 ? 51.72836 71.17831 44.85729 1.000 20.55581 287 THR D C 1
ATOM 9540 O O . THR D 1 287 ? 50.54916 71.23929 45.21939 1.000 21.22360 287 THR D O 1
ATOM 9544 N N . TYR D 1 288 ? 52.76110 71.16601 45.69340 1.000 20.04201 288 TYR D N 1
ATOM 9545 C CA . TYR D 1 288 ? 52.64927 71.35305 47.13431 1.000 20.01024 288 TYR D CA 1
ATOM 9546 C C . TYR D 1 288 ? 53.03628 72.79772 47.44293 1.000 20.39256 288 TYR D C 1
ATOM 9547 O O . TYR D 1 288 ? 54.14857 73.23463 47.11209 1.000 21.29687 288 TYR D O 1
ATOM 9556 N N . TYR D 1 289 ? 52.10483 73.54552 48.03370 1.000 20.25800 289 TYR D N 1
ATOM 9557 C CA . TYR D 1 289 ? 52.30998 74.93498 48.42425 1.000 22.72274 289 TYR D CA 1
ATOM 9558 C C . TYR D 1 289 ? 52.41110 74.99426 49.94097 1.000 22.60257 289 TYR D C 1
ATOM 9559 O O . TYR D 1 289 ? 51.64461 74.32357 50.64548 1.000 20.60130 289 TYR D O 1
ATOM 9568 N N . CYS D 1 290 ? 53.32850 75.80776 50.45825 1.000 19.98245 290 CYS D N 1
ATOM 9569 C CA . CYS D 1 290 ? 53.38651 75.95563 51.90569 1.000 20.61705 290 CYS D CA 1
ATOM 9570 C C . CYS D 1 290 ? 53.94017 77.31824 52.29033 1.000 24.43686 290 CYS D C 1
ATOM 9571 O O . CYS D 1 290 ? 54.68019 77.95651 51.53552 1.000 21.35500 290 CYS D O 1
ATOM 9574 N N . ASN D 1 291 ? 53.58546 77.74448 53.50046 1.000 21.38991 291 ASN D N 1
ATOM 9575 C CA . ASN D 1 291 ? 54.27264 78.84969 54.15115 1.000 20.14207 291 ASN D CA 1
ATOM 9576 C C . ASN D 1 291 ? 54.43800 78.52566 55.63352 1.000 20.49580 291 ASN D C 1
ATOM 9577 O O . ASN D 1 291 ? 53.94111 77.50301 56.12640 1.000 20.30459 291 ASN D O 1
ATOM 9582 N N . PHE D 1 292 ? 55.13973 79.40058 56.35234 1.000 22.45266 292 PHE D N 1
ATOM 9583 C CA . PHE D 1 292 ? 55.58078 79.12928 57.71211 1.000 20.36206 292 PHE D CA 1
ATOM 9584 C C . PHE D 1 292 ? 55.28881 80.32503 58.61171 1.000 20.93359 292 PHE D C 1
ATOM 9585 O O . PHE D 1 292 ? 55.12955 81.45537 58.14699 1.000 22.46791 292 PHE D O 1
ATOM 9593 N N . GLU D 1 293 ? 55.25109 80.05295 59.91987 1.000 20.51012 293 GLU D N 1
ATOM 9594 C CA . GLU D 1 293 ? 54.92135 81.10027 60.89070 1.000 18.84029 293 GLU D CA 1
ATOM 9595 C C . GLU D 1 293 ? 55.85567 82.29539 60.76928 1.000 19.55660 293 GLU D C 1
ATOM 9596 O O . GLU D 1 293 ? 55.44887 83.43600 61.04243 1.000 19.59218 293 GLU D O 1
ATOM 9602 N N . ASN D 1 294 ? 57.11198 82.06080 60.39169 1.000 19.86580 294 ASN D N 1
ATOM 9603 C CA . ASN D 1 294 ? 58.10184 83.13331 60.30118 1.000 22.03373 294 ASN D CA 1
ATOM 9604 C C . ASN D 1 294 ? 58.48429 83.48668 58.86753 1.000 21.23208 294 ASN D C 1
ATOM 9605 O O . ASN D 1 294 ? 59.46142 84.21908 58.65968 1.000 21.05693 294 ASN D O 1
ATOM 9610 N N . ASP D 1 295 ? 57.73748 83.00280 57.87238 1.000 20.53335 295 ASP D N 1
ATOM 9611 C CA . ASP D 1 295 ? 58.01683 83.34966 56.47772 1.000 21.46744 295 ASP D CA 1
ATOM 9612 C C . ASP D 1 295 ? 56.73436 83.08647 55.69216 1.000 22.60007 295 ASP D C 1
ATOM 9613 O O . ASP D 1 295 ? 56.41087 81.93056 55.40190 1.000 22.39298 295 ASP D O 1
ATOM 9618 N N . PHE D 1 296 ? 56.02856 84.15928 55.34423 1.000 21.44478 296 PHE D N 1
ATOM 9619 C CA . PHE D 1 296 ? 54.68972 84.02742 54.78916 1.000 21.06587 296 PHE D CA 1
ATOM 9620 C C . PHE D 1 296 ? 54.67508 83.77566 53.28836 1.000 21.06537 296 PHE D C 1
ATOM 9621 O O . PHE D 1 296 ? 53.61232 83.45733 52.74811 1.000 22.05628 296 PHE D O 1
ATOM 9629 N N . GLU D 1 297 ? 55.81360 83.92239 52.60338 1.000 21.71945 297 GLU D N 1
ATOM 9630 C CA . GLU D 1 297 ? 55.87565 83.69738 51.16496 1.000 24.29126 297 GLU D CA 1
ATOM 9631 C C . GLU D 1 297 ? 55.40582 82.28231 50.84562 1.000 23.25423 297 GLU D C 1
ATOM 9632 O O . GLU D 1 297 ? 55.83112 81.32422 51.49145 1.000 23.50549 297 GLU D O 1
ATOM 9638 N N . LEU D 1 298 ? 54.52816 82.15156 49.85135 1.000 22.66420 298 LEU D N 1
ATOM 9639 C CA . LEU D 1 298 ? 54.04376 80.83838 49.42755 1.000 22.99827 298 LEU D CA 1
ATOM 9640 C C . LEU D 1 298 ? 55.14015 80.17859 48.60639 1.000 25.36941 298 LEU D C 1
ATOM 9641 O O . LEU D 1 298 ? 55.49602 80.66329 47.52397 1.000 27.76801 298 LEU D O 1
ATOM 9646 N N . LYS D 1 299 ? 55.69118 79.09153 49.12013 1.000 21.39777 299 LYS D N 1
ATOM 9647 C CA . LYS D 1 299 ? 56.69825 78.32491 48.40554 1.000 22.34544 299 LYS D CA 1
ATOM 9648 C C . LYS D 1 299 ? 56.01448 77.16764 47.69427 1.000 23.94099 299 LYS D C 1
ATOM 9649 O O . LYS D 1 299 ? 54.98381 76.66962 48.14988 1.000 22.50042 299 LYS D O 1
ATOM 9655 N N . THR D 1 300 ? 56.57208 76.76121 46.54972 1.000 23.04832 300 THR D N 1
ATOM 9656 C CA . THR D 1 300 ? 55.95093 75.73805 45.71809 1.000 21.71180 300 THR D CA 1
ATOM 9657 C C . THR D 1 300 ? 56.96595 74.67818 45.32906 1.000 23.26585 300 THR D C 1
ATOM 9658 O O . THR D 1 300 ? 58.11298 74.98813 44.99696 1.000 24.16436 300 THR D O 1
ATOM 9662 N N . TYR D 1 301 ? 56.51718 73.42672 45.36169 1.000 20.63440 301 TYR D N 1
ATOM 9663 C CA . TYR D 1 301 ? 57.32659 72.26632 45.02143 1.000 23.74745 301 TYR D CA 1
ATOM 9664 C C . TYR D 1 301 ? 56.45037 71.33051 44.20408 1.000 23.59803 301 TYR D C 1
ATOM 9665 O O . TYR D 1 301 ? 55.24531 71.25211 44.43618 1.000 21.56355 301 TYR D O 1
ATOM 9674 N N . LYS D 1 302 ? 57.04139 70.64145 43.22218 1.000 21.00445 302 LYS D N 1
ATOM 9675 C CA . LYS D 1 302 ? 56.21625 70.00073 42.20533 1.000 20.85113 302 LYS D CA 1
ATOM 9676 C C . LYS D 1 302 ? 56.69931 68.59553 41.88222 1.000 22.44968 302 LYS D C 1
ATOM 9677 O O . LYS D 1 302 ? 57.90242 68.35496 41.74938 1.000 24.34067 302 LYS D O 1
ATOM 9679 N N . LEU D 1 303 ? 55.74354 67.68136 41.72177 1.000 21.73083 303 LEU D N 1
ATOM 9680 C CA . LEU D 1 303 ? 56.00966 66.37484 41.11507 1.000 22.55550 303 LEU D CA 1
ATOM 9681 C C . LEU D 1 303 ? 55.95992 66.54127 39.59980 1.000 25.33819 303 LEU D C 1
ATOM 9682 O O . LEU D 1 303 ? 54.89592 66.82279 39.03515 1.000 24.32625 303 LEU D O 1
ATOM 9687 N N . ASP D 1 304 ? 57.10191 66.35040 38.93440 1.000 23.97519 304 ASP D N 1
ATOM 9688 C CA . ASP D 1 304 ? 57.20545 66.52338 37.48940 1.000 27.00788 304 ASP D CA 1
ATOM 9689 C C . ASP D 1 304 ? 58.12302 65.43999 36.94085 1.000 27.71508 304 ASP D C 1
ATOM 9690 O O . ASP D 1 304 ? 58.61913 64.58921 37.68060 1.000 25.15821 304 ASP D O 1
ATOM 9695 N N . ASP D 1 305 ? 58.34714 65.46031 35.62536 1.000 30.11729 305 ASP D N 1
ATOM 9696 C CA . ASP D 1 305 ? 59.11956 64.37783 35.02193 1.000 29.86289 305 ASP D CA 1
ATOM 9697 C C . ASP D 1 305 ? 60.52832 64.29353 35.59346 1.000 29.24090 305 ASP D C 1
ATOM 9698 O O . ASP D 1 305 ? 61.12445 63.21083 35.60443 1.000 32.42643 305 ASP D O 1
ATOM 9703 N N . GLU D 1 306 ? 61.08256 65.40948 36.06763 1.000 27.08035 306 GLU D N 1
ATOM 9704 C CA . GLU D 1 306 ? 62.38864 65.36186 36.72031 1.000 25.52375 306 GLU D CA 1
ATOM 9705 C C . GLU D 1 306 ? 62.28443 64.74938 38.11614 1.000 28.98022 306 GLU D C 1
ATOM 9706 O O . GLU D 1 306 ? 62.95991 63.76245 38.42819 1.000 28.60942 306 GLU D O 1
ATOM 9708 N N . THR D 1 307 ? 61.43178 65.32358 38.97334 1.000 26.01944 307 THR D N 1
ATOM 9709 C CA . THR D 1 307 ? 61.45058 64.94385 40.38328 1.000 22.52095 307 THR D CA 1
ATOM 9710 C C . THR D 1 307 ? 60.86085 63.55925 40.61854 1.000 23.26467 307 THR D C 1
ATOM 9711 O O . THR D 1 307 ? 61.31786 62.84915 41.51867 1.000 24.16251 307 THR D O 1
ATOM 9715 N N . MET D 1 308 ? 59.86857 63.15476 39.81648 1.000 23.45855 308 MET D N 1
ATOM 9716 C CA . MET D 1 308 ? 59.21225 61.86901 40.02232 1.000 22.05844 308 MET D CA 1
ATOM 9717 C C . MET D 1 308 ? 60.12235 60.71322 39.64462 1.000 24.04175 308 MET D C 1
ATOM 9718 O O . MET D 1 308 ? 59.90680 59.58450 40.10695 1.000 24.10568 308 MET D O 1
ATOM 9723 N N . ASN D 1 309 ? 61.13830 60.97894 38.82318 1.000 24.31006 309 ASN D N 1
ATOM 9724 C CA . ASN D 1 309 ? 62.01696 59.94246 38.29427 1.000 25.66093 309 ASN D CA 1
ATOM 9725 C C . ASN D 1 309 ? 63.44423 60.04095 38.82456 1.000 27.54874 309 ASN D C 1
ATOM 9726 O O . ASN D 1 309 ? 64.35407 59.40972 38.26286 1.000 29.19780 309 ASN D O 1
ATOM 9731 N N . ALA D 1 310 ? 63.66593 60.80426 39.88912 1.000 26.59947 310 ALA D N 1
ATOM 9732 C CA . ALA D 1 310 ? 64.99012 60.93109 40.47955 1.000 28.40187 310 ALA D CA 1
ATOM 9733 C C . ALA D 1 310 ? 65.43361 59.61082 41.10567 1.000 29.50680 310 ALA D C 1
ATOM 9734 O O . ALA D 1 310 ? 64.63003 58.71035 41.36022 1.000 27.80052 310 ALA D O 1
ATOM 9736 N N . ASP D 1 311 ? 66.73957 59.49690 41.34899 1.000 31.59492 311 ASP D N 1
ATOM 9737 C CA . ASP D 1 311 ? 67.30885 58.28501 41.92645 1.000 32.76916 311 ASP D CA 1
ATOM 9738 C C . ASP D 1 311 ? 67.48565 58.35976 43.43825 1.000 31.66006 311 ASP D C 1
ATOM 9739 O O . ASP D 1 311 ? 67.92193 57.37822 44.05043 1.000 35.32836 311 ASP D O 1
ATOM 9744 N N . LYS D 1 312 ? 67.14165 59.48814 44.05417 1.000 29.74029 312 LYS D N 1
ATOM 9745 C CA . LYS D 1 312 ? 67.25196 59.64278 45.49442 1.000 28.23581 312 LYS D CA 1
ATOM 9746 C C . LYS D 1 312 ? 66.11544 60.54187 45.95418 1.000 25.23115 312 LYS D C 1
ATOM 9747 O O . LYS D 1 312 ? 65.41315 61.15233 45.14184 1.000 27.15578 312 LYS D O 1
ATOM 9749 N N . LEU D 1 313 ? 65.92864 60.60704 47.26828 1.000 25.61280 313 LEU D N 1
ATOM 9750 C CA . LEU D 1 313 ? 64.98111 61.56716 47.80796 1.000 24.70017 313 LEU D CA 1
ATOM 9751 C C . LEU D 1 313 ? 65.44462 62.96786 47.44430 1.000 25.73307 313 LEU D C 1
ATOM 9752 O O . LEU D 1 313 ? 66.64473 63.24774 47.39743 1.000 27.99905 313 LEU D O 1
ATOM 9757 N N . ILE D 1 314 ? 64.48905 63.84609 47.16783 1.000 24.28048 314 ILE D N 1
ATOM 9758 C CA . ILE D 1 314 ? 64.75691 65.26834 46.98110 1.000 26.12687 314 ILE D CA 1
ATOM 9759 C C . ILE D 1 314 ? 64.22282 65.99195 48.20998 1.000 27.11905 314 ILE D C 1
ATOM 9760 O O . ILE D 1 314 ? 63.03912 65.86031 48.54523 1.000 25.49066 314 ILE D O 1
ATOM 9765 N N . THR D 1 315 ? 65.08576 66.74406 48.89086 1.000 27.00845 315 THR D N 1
ATOM 9766 C CA . THR D 1 315 ? 64.69693 67.44955 50.10677 1.000 29.15261 315 THR D CA 1
ATOM 9767 C C . THR D 1 315 ? 64.89550 68.94568 49.92484 1.000 30.57116 315 THR D C 1
ATOM 9768 O O . THR D 1 315 ? 65.85923 69.38124 49.28566 1.000 31.36605 315 THR D O 1
ATOM 9772 N N . TYR D 1 316 ? 63.97589 69.72881 50.47733 1.000 28.52965 316 TYR D N 1
ATOM 9773 C CA . TYR D 1 316 ? 64.06533 71.17855 50.36634 1.000 27.93644 316 TYR D CA 1
ATOM 9774 C C . TYR D 1 316 ? 64.19633 71.81932 51.74145 1.000 37.19321 316 TYR D C 1
ATOM 9775 O O . TYR D 1 316 ? 64.50409 71.13471 52.71686 1.000 40.40357 316 TYR D O 1
#

Solvent-accessible surface area: 42584 Å² total

Nearest PDB structures (foldseek):
  8etk-assembly1_A  TM=1.000E+00  e=2.094E-63  Lactobacillus gasseri
  7svi-assembly1_B  TM=9.991E-01  e=2.779E-61  Lactobacillus johnsonii
  2rg2-assembly1_A  TM=9.399E-01  e=5.493E-35  Clostridium perfringens
  2rf8-assembly1_B  TM=9.401E-01  e=2.461E-34  unclassified
  2iwm-assembly1_B  TM=9.428E-01  e=1.595E-30  Lysinibacillus sphaericus

Sequence (1257 aa):
TGLRFTDDQGNLYFGRNLDVGQDYGEGVIITPRNYPLPYKFLDNTTTKKAVIGMGIVVDGYPSYFDCFNEDGLGIAGLNFPHFAKFSDGPIDGKINLASYEIMLWVTQNFTKVSDVKEALKNVNLVNEAINSSFAVAPLHWIISDKDEAIIVEVSKQYGMKVFDDKLGVLTNSPDFNWHLTNLGNYTGLDPHDATAQSWNGQKVAPWGVGTGSLGLPGDSIPADRFVKAAYLNVNYPTVKGEKANVAKFFNILKSVAMIKGSVVNKLGSDEYTVYTACYSAATKTYYCNFENDFELKTYKLDDETMNADKLITYHTGLRFTDDQGNLYFGRNLDVGQDYGEGVIITPRNYPLPYKFLDNTTTKKAVIGMGIVVDGYPSYFDCFNEDGLGIAGLNFPHFAKFSDGPIDGKINLASYEIMLWVTQNFTKVSDVKEALKNVNLVNEAINSSFAVAPLHWIISDKDEAIIVEVSKQYGMKVFDDKLGVLTNSPDFNWHLTNLGNYTGLDPHDATAQSWNGQKVAPWGVGTGSLGLPGDSIPADRFVKAAYLNVNYPTVKGEKANVAKFFNILKSVAMIKGSVVNKLGSDEYTVYTACYSAATKTYYCNFENDFELKTYKLDDETMNADKLITYTGLRFTDDQGNLYFGRNLDVGQDYGEGVIITPRNYPLPYKFLDNTTTKKAVIGMGIVVDGYPSYFDCFNEDGLGIAGLNFPHFAKFSDGPIDGKINLASYEIMLWVTQNFTKVSDVKEALKNVNLVNEAINSSFAVAPLHWIISDKDEAIIVEVSKQYGMKVFDDKLGVLTNSPDFNWHLTNLGNYTGLDPHDATAQSWNGQKVAPWGVGTGSLGLPGDSIPADRFVKAAYLNVNYPTVKGEKANVAKFFNILKSVAMIKGSVVNKLGSDEYTVYTACYSAATKTYYCNFENDFELKTYKLDDETMNADKLITYTGLRFTDDQGNLYFGRNLDVGQDYGEGVIITPRNYPLPYKFLDNTTTKKAVIGMGIVVDGYPSYFDCFNEDGLGIAGLNFPHFAKFSDGPIDGKINLASYEIMLWVTQNFTKVSDVKEALKNVNLVNEAINSSFAVAPLHWIISDKDEAIIVEVSKQYGMKVFDDKLGVLTNSPDFNWHLTNLGNYTGLDPHDATAQSWNGQKVAPWGVGTGSLGLPGDSIPADRFVKAAYLNVNYPTVKGEKANVAKFFNILKSVAMIKGSVVNKLGSDEYTVYTACYSAATKTYYCNFENDFELKTYKLDDETMNADKLITY

B-factor: mean 25.27, std 6.89, range [15.51, 56.18]

Foldseek 3Di:
DWFWAAFPVLWIKTWAFDKFQDDDPKFKKKDAFQDWADFDPDHTGTFHWIKIAIADADPQRGQHQKIATLLAKIKHKAAAPPWFDFAADDDPQAAEGAQSSPGRVDRRPDNDVVVVVVNCVRYGHHLDDPDPVDHRGRIKMWIDGSPWIWIWGATPVPGTDIGTDPLRDAHYDDDPVVLVVVLVVQPQADQDFDAWDQDVNDIDGDPDHDRSGPPQDQAQDRSSLSNQLSVLSVPPDRDDDDVVVVVSQCVSNVSNWQQFPRDADPVGGTITRQKIWIQTSVQQKIWMDGNVGRDTDIDHDDPDSNHDPGMDTDD/DWFWAAFPPLWIKTWAFDKFFDDDPKFKKKDAFQDWADFDPDHTGTFHFIKIAIADADPQRGQHQKIATLLAKIKHKAAAPPWFDFAADDDPQAAEGAQSSVGRVVRRPDNAVVVVVVNCVRYGHHQDDPDPVDGRGRIKMWMDGSPWIWIWGATPVPGTDIGTDPLRDAHYDDDDVVLVVVLVVQPQADQDFDAWDQPVNDTDGDPDHDRSRPPQDQAQDRSSLSNQLSVLSVPPDRDDDDVVVVVSQCVSNVSNWQAFPRDADPVGTTITRQKIWIQTSVQQKIWMAGNVGRDTDIDHDDPDSNHDPGMDTD/DWFWDAFPPLWIKTWAFDWFQDDPPKFKKKDAFQDWADFPPDHTGTFHWIKIAIADADPQRGQHQKIATLLAKIKHKAAAPPWFDFAADDDPQAAEGAQSNVGRVDRRPDNDVVVVVVNCVRYGYHQDDPDPVDGRGRIKMWMDGSPWIWTWGATPVPGTDIGTDPLRDAHYDDDPVVLVVVLVVQPQADQDFDAWDQPVNPTDGDPDHDRRRPPQDQAQDRSSLSNQLSVLSVPPDRDDDDVVVVVSQCVSNVSNWAQFPRDADPVGTTITRQKIWIQTSVQQKIWMAGNVGRDTDIDHDDPDSNHDPGMDTD/DWFWDAFPVLWIKTWAFDKFQDDDPKFKKKDAFQDWADFDQDHTGTFHWIKIAIADADPQRGQHQKIATLLAKIKHKAAAPPWFDFDADDDPQAAEGAQSCVGRVVRRPDNAVVVVVVNCVRYGHHQDDPDPVDGRGRIKMWMDGSPFIWIWGATPVPGTDIGTDPLRDAHYDDDPVVLVVVLVVQVQADQDFDAWDQDVNPTDGDPDHDRSRPPQDQAQDRSSLSNQLSVLSVPPDRDDDDVVVVVSQCVSNVSNWHAFPRDADPVGGTITRQKIWIQTSVQQKIWMDGNVGRDTDIDHDDPVSNHDHGMDTD

Radius of gyration: 33.63 Å; Cα contacts (8 Å, |Δi|>4): 3371; chains: 4; bounding box: 75×94×79 Å

Organism: Lactobacillus gasseri (strain ATCC 33323 / DSM 20243 / BCRC 14619 / CIP 102991 / JCM 1131 / KCTC 3163 / NCIMB 11718 / NCTC 13722 / AM63) (NCBI:txid324831)

InterPro domains:
  IPR029055 Nucleophile aminohydrolases, N-terminal [SSF56235] (2-316)
  IPR029132 Choloylglycine hydrolase/NAAA C-terminal [PF02275] (2-316)
  IPR047711 Conjugated bile acid hydrolase [NF038245] (1-314)
  IPR052193 Peptidase C59 family enzymes [PTHR35527] (1-311)

Secondary structure (DSSP, 8-state):
-EEEEE-TTS-EEEEEEEEESS----EEEEE-TT-EE--SSSPPEE-SS-EEEEEEEETTEEEESEEEETTS-EEEEEE-TTTB--BSS--TTSEEEEGGGHHHHHHHH-S-HHHHHHHHTTEEEES--SSTTSPPP-EEEEEE-SS-EEEEEEETTTEEEEEE-TT-EE-SSS-HHHHHHHHGGGTT--SBPP--EEETTEEE--SSS-GGGTT-B-S--HHHHHHHHHHHHHHSPP--SHHHHHHHHHHHHHHT---TTS-B-TTS-B-EEEEEEEEETTTTEEEEEETTEEEEEEEE--TTGGG-SS-EEE-/-EEEEE-TTS-EEEEEEEEESS----EEEEE-TT-EE--SSS--EE-SS-EEEEEEEETTEEEEEEEEETTS-EEEEEE-TTTB--BSS--TTSEEEEGGGHHHHHHHH-S-HHHHHHHHTTEEEES--SSTTSPPP-EEEEEE-SS-EEEEEEETTTEEEEEE-TT-EE-SSS-HHHHHHHHGGGTT--SBPP--EEETTEEE--SSS-GGGTT-B-S--HHHHHHHHHHHHHHSPP--SHHHHHHHHHHHHHHT---TTS-B-TTS-B-EEEEEEEEETTTTEEEEEETTEEEEEEEE--TTTTT-SS-EE-/-EEEEE-TTS-EEEEEEEEESS----EEEEEPTT-EE--SSS--EE-SS-EEEEEEEETTEEEESEEEETTS-EEEEEE-TTTB--BSS--TTSEEEEGGGHHHHHHHH-S-HHHHHHHGGGEEEES--SSTTSPPP-EEEEEE-SS-EEEEEEETTTEEEEEE-TT-EE-SSS-HHHHHHHHGGGTT--SBPP--EEETTEEE--SSS-GGGTT-B-S--HHHHHHHHHHHHHHSPP--SHHHHHHHHHHHHHHT---TTS-B-TTS-B-EEEEEEEEETTTTEEEEEETTEEEEEEEE--TTGGG-SS-EE-/-EEEEE-TT--EEEEEEEEESS----EEEEEPTT-EE--SSS--EE-SS-EEEEEEEETTEEEEEEEEETTS-EEEEEE-TTTB--BSS--TTSEEEEGGGHHHHHHHH-S-HHHHHHHHTTEEEES--SSTTSPPP-EEEEEE-SS-EEEEEEETTTEEEEEE-TT-EE-SSS-HHHHHHHHGGGTT--SBPP--EEETTEEE--SSS-GGGTT-B-S--HHHHHHHHHHHHHHSPP--SHHHHHHHHHHHHHHT---TTS-B-TTS-B-EEEEEEEEETTTTEEEEEETTEEEEEEEE--TTGGG-SS-EE-

GO terms:
  GO:0045302 choloylglycine hydrolase activity (F, EXP)
  GO:0047742 chenodeoxycholoyltaurine hydrolase activity (F, EXP)